Protein 2LOJ (pdb70)

CATH classification: 2.10.70.10

Solvent-accessible surface area: 6429 Å² total; per-residue (Å²): 247,118,237,160,137,130,134,158,158,128,170,131,151,138,159,98,137,151,124,170,162,83,38,19,140,160,137,42,84,38,141,33,78,35,52,152,78,6,88,8,13,5,69,90,107,89,87,72,44,15,15,72,110,24,188,98,64,137,102,84,97,52,186

Structure (mmCIF, N/CA/C/O backbone):
data_2LOJ
#
_entry.id   2LOJ
#
loop_
_atom_site.group_PDB
_atom_site.id
_atom_site.type_symbol
_atom_site.label_atom_id
_atom_site.label_alt_id
_atom_site.label_comp_id
_atom_site.label_asym_id
_atom_site.label_entity_id
_atom_site.label_seq_id
_atom_site.pdbx_PDB_ins_code
_atom_site.Cartn_x
_atom_site.Cartn_y
_atom_site.Cartn_z
_atom_site.occupancy
_atom_site.B_iso_or_equiv
_atom_site.auth_seq_id
_atom_site.auth_comp_id
_atom_site.auth_asym_id
_atom_site.auth_atom_id
_atom_site.pdbx_PDB_model_num
ATOM 1 N N . MET A 1 1 ? 1.329 1.097 -1.263 1.00 0.00 1 MET A N 1
ATOM 2 C CA . MET A 1 1 ? 2.594 0.552 -0.722 1.00 0.00 1 MET A CA 1
ATOM 3 C C . MET A 1 1 ? 3.776 1.298 -1.365 1.00 0.00 1 MET A C 1
ATOM 4 O O . MET A 1 1 ? 4.187 0.976 -2.488 1.00 0.00 1 MET A O 1
ATOM 20 N N . SER A 1 2 ? 4.282 2.327 -0.666 1.00 0.00 2 SER A N 1
ATOM 21 C CA . SER A 1 2 ? 5.416 3.148 -1.131 1.00 0.00 2 SER A CA 1
ATOM 22 C C . SER A 1 2 ? 6.757 2.456 -0.806 1.00 0.00 2 SER A C 1
ATOM 23 O O . SER A 1 2 ? 6.812 1.545 0.030 1.00 0.00 2 SER A O 1
ATOM 31 N N . ARG A 1 3 ? 7.827 2.899 -1.483 1.00 0.00 3 ARG A N 1
ATOM 32 C CA . ARG A 1 3 ? 9.189 2.386 -1.262 1.00 0.00 3 ARG A CA 1
ATOM 33 C C . ARG A 1 3 ? 9.800 3.029 0.003 1.00 0.00 3 ARG A C 1
ATOM 34 O O . ARG A 1 3 ? 9.647 4.239 0.223 1.00 0.00 3 ARG A O 1
ATOM 55 N N . MET A 1 4 ? 10.467 2.212 0.838 1.00 0.00 4 MET A N 1
ATOM 56 C CA . MET A 1 4 ? 11.359 2.712 1.900 1.00 0.00 4 MET A CA 1
ATOM 57 C C . MET A 1 4 ? 12.796 2.737 1.340 1.00 0.00 4 MET A C 1
ATOM 58 O O . MET A 1 4 ? 13.190 1.829 0.598 1.00 0.00 4 MET A O 1
ATOM 72 N N . ASP A 1 5 ? 13.550 3.794 1.672 1.00 0.00 5 ASP A N 1
ATOM 73 C CA . ASP A 1 5 ? 14.852 4.101 1.040 1.00 0.00 5 ASP A CA 1
ATOM 74 C C . ASP A 1 5 ? 15.918 3.036 1.351 1.00 0.00 5 ASP A C 1
ATOM 75 O O . ASP A 1 5 ? 16.358 2.902 2.499 1.00 0.00 5 ASP A O 1
ATOM 84 N N . ASN A 1 6 ? 16.286 2.267 0.313 1.00 0.00 6 ASN A N 1
ATOM 85 C CA . ASN A 1 6 ? 17.441 1.341 0.333 1.00 0.00 6 ASN A CA 1
ATOM 86 C C . ASN A 1 6 ? 18.736 2.115 0.033 1.00 0.00 6 ASN A C 1
ATOM 87 O O . ASN A 1 6 ? 18.671 3.221 -0.513 1.00 0.00 6 ASN A O 1
ATOM 98 N N . THR A 1 7 ? 19.889 1.491 0.375 1.00 0.00 7 THR A N 1
ATOM 99 C CA . THR A 1 7 ? 21.234 2.118 0.383 1.00 0.00 7 THR A CA 1
ATOM 100 C C . THR A 1 7 ? 21.357 3.087 1.586 1.00 0.00 7 THR A C 1
ATOM 101 O O . THR A 1 7 ? 20.656 4.111 1.657 1.00 0.00 7 THR A O 1
ATOM 112 N N . GLU A 1 8 ? 22.255 2.746 2.523 1.00 0.00 8 GLU A N 1
ATOM 113 C CA . GLU A 1 8 ? 22.412 3.458 3.802 1.00 0.00 8 GLU A CA 1
ATOM 114 C C . GLU A 1 8 ? 23.899 3.564 4.180 1.00 0.00 8 GLU A C 1
ATOM 115 O O . GLU A 1 8 ? 24.775 3.240 3.370 1.00 0.00 8 GLU A O 1
ATOM 127 N N . LEU A 1 9 ? 24.169 4.042 5.414 1.00 0.00 9 LEU A N 1
ATOM 128 C CA . LEU A 1 9 ? 25.536 4.130 5.964 1.00 0.00 9 LEU A CA 1
ATOM 129 C C . LEU A 1 9 ? 26.058 2.705 6.278 1.00 0.00 9 LEU A C 1
ATOM 130 O O . LEU A 1 9 ? 25.292 1.882 6.796 1.00 0.00 9 LEU A O 1
ATOM 146 N N . PRO A 1 10 ? 27.362 2.394 5.965 1.00 0.00 10 PRO A N 1
ATOM 147 C CA . PRO A 1 10 ? 27.940 1.032 6.151 1.00 0.00 10 PRO A CA 1
ATOM 148 C C . PRO A 1 10 ? 28.124 0.654 7.639 1.00 0.00 10 PRO A C 1
ATOM 149 O O . PRO A 1 10 ? 28.032 1.508 8.528 1.00 0.00 10 PRO A O 1
ATOM 160 N N . HIS A 1 11 ? 28.410 -0.637 7.885 1.00 0.00 11 HIS A N 1
ATOM 161 C CA . HIS A 1 11 ? 28.672 -1.170 9.237 1.00 0.00 11 HIS A CA 1
ATOM 162 C C . HIS A 1 11 ? 30.033 -0.657 9.781 1.00 0.00 11 HIS A C 1
ATOM 163 O O . HIS A 1 11 ? 30.878 -0.217 8.986 1.00 0.00 11 HIS A O 1
ATOM 178 N N . PRO A 1 12 ? 30.244 -0.667 11.147 1.00 0.00 12 PRO A N 1
ATOM 179 C CA . PRO A 1 12 ? 31.517 -0.226 11.792 1.00 0.00 12 PRO A CA 1
ATOM 180 C C . PRO A 1 12 ? 32.805 -0.821 11.162 1.00 0.00 12 PRO A C 1
ATOM 181 O O . PRO A 1 12 ? 32.875 -2.021 10.879 1.00 0.00 12 PRO A O 1
ATOM 192 N N . LYS A 1 13 ? 33.806 0.048 10.958 1.00 0.00 13 LYS A N 1
ATOM 193 C CA . LYS A 1 13 ? 35.124 -0.320 10.405 1.00 0.00 13 LYS A CA 1
ATOM 194 C C . LYS A 1 13 ? 36.125 -0.592 11.549 1.00 0.00 13 LYS A C 1
ATOM 195 O O . LYS A 1 13 ? 35.905 -0.168 12.688 1.00 0.00 13 LYS A O 1
ATOM 214 N N . GLU A 1 14 ? 37.212 -1.324 11.232 1.00 0.00 14 GLU A N 1
ATOM 215 C CA . GLU A 1 14 ? 38.342 -1.539 12.155 1.00 0.00 14 GLU A CA 1
ATOM 216 C C . GLU A 1 14 ? 39.119 -0.214 12.337 1.00 0.00 14 GLU A C 1
ATOM 217 O O . GLU A 1 14 ? 39.939 0.153 11.490 1.00 0.00 14 GLU A O 1
ATOM 229 N N . ILE A 1 15 ? 38.785 0.531 13.408 1.00 0.00 15 ILE A N 1
ATOM 230 C CA . ILE A 1 15 ? 39.439 1.815 13.776 1.00 0.00 15 ILE A CA 1
ATOM 231 C C . ILE A 1 15 ? 40.134 1.649 15.171 1.00 0.00 15 ILE A C 1
ATOM 232 O O . ILE A 1 15 ? 40.399 2.610 15.908 1.00 0.00 15 ILE A O 1
ATOM 248 N N . ASP A 1 16 ? 40.439 0.383 15.514 1.00 0.00 16 ASP A N 1
ATOM 249 C CA . ASP A 1 16 ? 41.153 0.002 16.759 1.00 0.00 16 ASP A CA 1
ATOM 250 C C . ASP A 1 16 ? 42.095 -1.172 16.450 1.00 0.00 16 ASP A C 1
ATOM 251 O O . ASP A 1 16 ? 41.728 -2.084 15.708 1.00 0.00 16 ASP A O 1
ATOM 260 N N . ASN A 1 17 ? 43.309 -1.142 17.032 1.00 0.00 17 ASN A N 1
ATOM 261 C CA . ASN A 1 17 ? 44.387 -2.106 16.714 1.00 0.00 17 ASN A CA 1
ATOM 262 C C . ASN A 1 17 ? 45.166 -2.518 17.978 1.00 0.00 17 ASN A C 1
ATOM 263 O O . ASN A 1 17 ? 46.364 -2.829 17.895 1.00 0.00 17 ASN A O 1
ATOM 274 N N . GLU A 1 18 ? 44.483 -2.557 19.144 1.00 0.00 18 GLU A N 1
ATOM 275 C CA . GLU A 1 18 ? 45.076 -3.127 20.373 1.00 0.00 18 GLU A CA 1
ATOM 276 C C . GLU A 1 18 ? 45.145 -4.670 20.233 1.00 0.00 18 GLU A C 1
ATOM 277 O O . GLU A 1 18 ? 44.121 -5.353 20.130 1.00 0.00 18 GLU A O 1
ATOM 289 N N . THR A 1 19 ? 46.375 -5.196 20.136 1.00 0.00 19 THR A N 1
ATOM 290 C CA . THR A 1 19 ? 46.632 -6.628 19.891 1.00 0.00 19 THR A CA 1
ATOM 291 C C . THR A 1 19 ? 46.609 -7.415 21.215 1.00 0.00 19 THR A C 1
ATOM 292 O O . THR A 1 19 ? 47.106 -6.926 22.243 1.00 0.00 19 THR A O 1
ATOM 303 N N . LEU A 1 20 ? 46.029 -8.634 21.177 1.00 0.00 20 LEU A N 1
ATOM 304 C CA . LEU A 1 20 ? 46.008 -9.537 22.340 1.00 0.00 20 LEU A CA 1
ATOM 305 C C . LEU A 1 20 ? 47.427 -10.041 22.641 1.00 0.00 20 LEU A C 1
ATOM 306 O O . LEU A 1 20 ? 48.254 -10.202 21.729 1.00 0.00 20 LEU A O 1
ATOM 322 N N . LEU A 1 21 ? 47.668 -10.314 23.919 1.00 0.00 21 LEU A N 1
ATOM 323 C CA . LEU A 1 21 ? 48.976 -10.746 24.431 1.00 0.00 21 LEU A CA 1
ATOM 324 C C . LEU A 1 21 ? 49.094 -12.286 24.312 1.00 0.00 21 LEU A C 1
ATOM 325 O O . LEU A 1 21 ? 48.060 -12.969 24.319 1.00 0.00 21 LEU A O 1
ATOM 341 N N . PRO A 1 22 ? 50.348 -12.856 24.163 1.00 0.00 22 PRO A N 1
ATOM 342 C CA . PRO A 1 22 ? 50.565 -14.333 24.042 1.00 0.00 22 PRO A CA 1
ATOM 343 C C . PRO A 1 22 ? 49.936 -15.148 25.199 1.00 0.00 22 PRO A C 1
ATOM 344 O O . PRO A 1 22 ? 49.794 -14.635 26.316 1.00 0.00 22 PRO A O 1
ATOM 355 N N . ALA A 1 23 ? 49.567 -16.419 24.917 1.00 0.00 23 ALA A N 1
ATOM 356 C CA . ALA A 1 23 ? 49.030 -17.352 25.934 1.00 0.00 23 ALA A CA 1
ATOM 357 C C . ALA A 1 23 ? 50.046 -17.574 27.068 1.00 0.00 23 ALA A C 1
ATOM 358 O O . ALA A 1 23 ? 49.664 -17.755 28.226 1.00 0.00 23 ALA A O 1
ATOM 365 N N . ALA A 1 24 ? 51.336 -17.538 26.693 1.00 0.00 24 ALA A N 1
ATOM 366 C CA . ALA A 1 24 ? 52.467 -17.578 27.626 1.00 0.00 24 ALA A CA 1
ATOM 367 C C . ALA A 1 24 ? 53.727 -17.075 26.914 1.00 0.00 24 ALA A C 1
ATOM 368 O O . ALA A 1 24 ? 53.814 -17.146 25.684 1.00 0.00 24 ALA A O 1
ATOM 375 N N . GLU A 1 25 ? 54.693 -16.569 27.692 1.00 0.00 25 GLU A N 1
ATOM 376 C CA . GLU A 1 25 ? 56.011 -16.118 27.183 1.00 0.00 25 GLU A CA 1
ATOM 377 C C . GLU A 1 25 ? 57.114 -17.104 27.620 1.00 0.00 25 GLU A C 1
ATOM 378 O O . GLU A 1 25 ? 58.301 -16.755 27.646 1.00 0.00 25 GLU A O 1
ATOM 390 N N . ARG A 1 26 ? 56.702 -18.354 27.907 1.00 0.00 26 ARG A N 1
ATOM 391 C CA . ARG A 1 26 ? 57.600 -19.408 28.405 1.00 0.00 26 ARG A CA 1
ATOM 392 C C . ARG A 1 26 ? 58.240 -20.179 27.232 1.00 0.00 26 ARG A C 1
ATOM 393 O O . ARG A 1 26 ? 57.623 -21.086 26.671 1.00 0.00 26 ARG A O 1
ATOM 414 N N . ARG A 1 27 ? 59.466 -19.778 26.846 1.00 0.00 27 ARG A N 1
ATOM 415 C CA . ARG A 1 27 ? 60.254 -20.487 25.820 1.00 0.00 27 ARG A CA 1
ATOM 416 C C . ARG A 1 27 ? 60.908 -21.745 26.431 1.00 0.00 27 ARG A C 1
ATOM 417 O O . ARG A 1 27 ? 62.002 -21.675 27.010 1.00 0.00 27 ARG A O 1
ATOM 438 N N . VAL A 1 28 ? 60.184 -22.876 26.361 1.00 0.00 28 VAL A N 1
ATOM 439 C CA . VAL A 1 28 ? 60.720 -24.214 26.695 1.00 0.00 28 VAL A CA 1
ATOM 440 C C . VAL A 1 28 ? 61.009 -24.981 25.408 1.00 0.00 28 VAL A C 1
ATOM 441 O O . VAL A 1 28 ? 60.353 -24.748 24.396 1.00 0.00 28 VAL A O 1
ATOM 454 N N . ASN A 1 29 ? 61.973 -25.914 25.473 1.00 0.00 29 ASN A N 1
ATOM 455 C CA . ASN A 1 29 ? 62.403 -26.725 24.318 1.00 0.00 29 ASN A CA 1
ATOM 456 C C . ASN A 1 29 ? 61.243 -27.607 23.769 1.00 0.00 29 ASN A C 1
ATOM 457 O O . ASN A 1 29 ? 60.280 -27.902 24.492 1.00 0.00 29 ASN A O 1
ATOM 468 N N . SER A 1 30 ? 61.373 -27.994 22.485 1.00 0.00 30 SER A N 1
ATOM 469 C CA . SER A 1 30 ? 60.366 -28.739 21.695 1.00 0.00 30 SER A CA 1
ATOM 470 C C . SER A 1 30 ? 59.698 -29.931 22.429 1.00 0.00 30 SER A C 1
ATOM 471 O O . SER A 1 30 ? 58.485 -30.122 22.288 1.00 0.00 30 SER A O 1
ATOM 479 N N . GLN A 1 31 ? 60.473 -30.723 23.207 1.00 0.00 31 GLN A N 1
ATOM 480 C CA . GLN A 1 31 ? 59.944 -31.947 23.870 1.00 0.00 31 GLN A CA 1
ATOM 481 C C . GLN A 1 31 ? 58.852 -31.599 24.914 1.00 0.00 31 GLN A C 1
ATOM 482 O O . GLN A 1 31 ? 57.943 -32.400 25.174 1.00 0.00 31 GLN A O 1
ATOM 496 N N . ALA A 1 32 ? 58.951 -30.381 25.474 1.00 0.00 32 ALA A N 1
ATOM 497 C CA . ALA A 1 32 ? 57.992 -29.835 26.457 1.00 0.00 32 ALA A CA 1
ATOM 498 C C . ALA A 1 32 ? 56.973 -28.891 25.773 1.00 0.00 32 ALA A C 1
ATOM 499 O O . ALA A 1 32 ? 56.459 -27.965 26.404 1.00 0.00 32 ALA A O 1
ATOM 506 N N . LEU A 1 33 ? 56.663 -29.184 24.481 1.00 0.00 33 LEU A N 1
ATOM 507 C CA . LEU A 1 33 ? 55.711 -28.410 23.630 1.00 0.00 33 LEU A CA 1
ATOM 508 C C . LEU A 1 33 ? 54.355 -28.102 24.305 1.00 0.00 33 LEU A C 1
ATOM 509 O O . LEU A 1 33 ? 53.690 -27.125 23.949 1.00 0.00 33 LEU A O 1
ATOM 525 N N . LEU A 1 34 ? 53.935 -28.964 25.243 1.00 0.00 34 LEU A N 1
ATOM 526 C CA . LEU A 1 34 ? 52.738 -28.735 26.072 1.00 0.00 34 LEU A CA 1
ATOM 527 C C . LEU A 1 34 ? 53.091 -28.997 27.537 1.00 0.00 34 LEU A C 1
ATOM 528 O O . LEU A 1 34 ? 52.874 -28.148 28.410 1.00 0.00 34 LEU A O 1
ATOM 544 N N . GLY A 1 35 ? 53.652 -30.194 27.778 1.00 0.00 35 GLY A N 1
ATOM 545 C CA . GLY A 1 35 ? 53.910 -30.686 29.126 1.00 0.00 35 GLY A CA 1
ATOM 546 C C . GLY A 1 35 ? 52.615 -30.896 29.913 1.00 0.00 35 GLY A C 1
ATOM 547 O O . GLY A 1 35 ? 51.590 -31.254 29.306 1.00 0.00 35 GLY A O 1
ATOM 551 N N . PRO A 1 36 ? 52.607 -30.676 31.266 1.00 0.00 36 PRO A N 1
ATOM 552 C CA . PRO A 1 36 ? 51.357 -30.619 32.057 1.00 0.00 36 PRO A CA 1
ATOM 553 C C . PRO A 1 36 ? 50.728 -29.201 32.066 1.00 0.00 36 PRO A C 1
ATOM 554 O O . PRO A 1 36 ? 49.640 -29.010 32.621 1.00 0.00 36 PRO A O 1
ATOM 565 N N . ASP A 1 37 ? 51.416 -28.228 31.423 1.00 0.00 37 ASP A N 1
ATOM 566 C CA . ASP A 1 37 ? 51.004 -26.817 31.394 1.00 0.00 37 ASP A CA 1
ATOM 567 C C . ASP A 1 37 ? 49.911 -26.599 30.332 1.00 0.00 37 ASP A C 1
ATOM 568 O O . ASP A 1 37 ? 48.804 -26.164 30.653 1.00 0.00 37 ASP A O 1
ATOM 577 N N . GLY A 1 38 ? 50.244 -26.899 29.060 1.00 0.00 38 GLY A N 1
ATOM 578 C CA . GLY A 1 38 ? 49.286 -26.818 27.946 1.00 0.00 38 GLY A CA 1
ATOM 579 C C . GLY A 1 38 ? 49.503 -25.631 27.015 1.00 0.00 38 GLY A C 1
ATOM 580 O O . GLY A 1 38 ? 49.163 -25.712 25.837 1.00 0.00 38 GLY A O 1
ATOM 584 N N . LYS A 1 39 ? 50.054 -24.515 27.528 1.00 0.00 39 LYS A N 1
ATOM 585 C CA . LYS A 1 39 ? 50.258 -23.279 26.729 1.00 0.00 39 LYS A CA 1
ATOM 586 C C . LYS A 1 39 ? 51.664 -22.691 26.953 1.00 0.00 39 LYS A C 1
ATOM 587 O O . LYS A 1 39 ? 51.908 -21.969 27.912 1.00 0.00 39 LYS A O 1
ATOM 606 N N . VAL A 1 40 ? 52.609 -23.034 26.059 1.00 0.00 40 VAL A N 1
ATOM 607 C CA . VAL A 1 40 ? 54.015 -22.588 26.150 1.00 0.00 40 VAL A CA 1
ATOM 608 C C . VAL A 1 40 ? 54.570 -22.311 24.748 1.00 0.00 40 VAL A C 1
ATOM 609 O O . VAL A 1 40 ? 54.010 -22.769 23.745 1.00 0.00 40 VAL A O 1
ATOM 622 N N . ILE A 1 41 ? 55.665 -21.552 24.684 1.00 0.00 41 ILE A N 1
ATOM 623 C CA . ILE A 1 41 ? 56.387 -21.291 23.438 1.00 0.00 41 ILE A CA 1
ATOM 624 C C . ILE A 1 41 ? 57.467 -22.378 23.226 1.00 0.00 41 ILE A C 1
ATOM 625 O O . ILE A 1 41 ? 58.307 -22.617 24.098 1.00 0.00 41 ILE A O 1
ATOM 641 N N . ILE A 1 42 ? 57.398 -23.030 22.060 1.00 0.00 42 ILE A N 1
ATOM 642 C CA . ILE A 1 42 ? 58.294 -24.114 21.645 1.00 0.00 42 ILE A CA 1
ATOM 643 C C . ILE A 1 42 ? 59.593 -23.518 21.090 1.00 0.00 42 ILE A C 1
ATOM 644 O O . ILE A 1 42 ? 59.576 -22.791 20.096 1.00 0.00 42 ILE A O 1
ATOM 660 N N . ASP A 1 43 ? 60.699 -23.862 21.741 1.00 0.00 43 ASP A N 1
ATOM 661 C CA . ASP A 1 43 ? 62.048 -23.486 21.333 1.00 0.00 43 ASP A CA 1
ATOM 662 C C . ASP A 1 43 ? 62.619 -24.667 20.527 1.00 0.00 43 ASP A C 1
ATOM 663 O O . ASP A 1 43 ? 62.867 -25.751 21.087 1.00 0.00 43 ASP A O 1
ATOM 672 N N . HIS A 1 44 ? 62.760 -24.453 19.210 1.00 0.00 44 HIS A N 1
ATOM 673 C CA . HIS A 1 44 ? 63.169 -25.490 18.249 1.00 0.00 44 HIS A CA 1
ATOM 674 C C . HIS A 1 44 ? 63.582 -24.835 16.915 1.00 0.00 44 HIS A C 1
ATOM 675 O O . HIS A 1 44 ? 63.050 -23.775 16.563 1.00 0.00 44 HIS A O 1
ATOM 690 N N . ASN A 1 45 ? 64.554 -25.471 16.207 1.00 0.00 45 ASN A N 1
ATOM 691 C CA . ASN A 1 45 ? 64.958 -25.109 14.827 1.00 0.00 45 ASN A CA 1
ATOM 692 C C . ASN A 1 45 ? 65.683 -23.729 14.797 1.00 0.00 45 ASN A C 1
ATOM 693 O O . ASN A 1 45 ? 65.759 -23.055 13.762 1.00 0.00 45 ASN A O 1
ATOM 704 N N . GLY A 1 46 ? 66.257 -23.336 15.950 1.00 0.00 46 GLY A N 1
ATOM 705 C CA . GLY A 1 46 ? 66.875 -22.008 16.107 1.00 0.00 46 GLY A CA 1
ATOM 706 C C . GLY A 1 46 ? 65.832 -20.890 16.109 1.00 0.00 46 GLY A C 1
ATOM 707 O O . GLY A 1 46 ? 66.137 -19.744 15.776 1.00 0.00 46 GLY A O 1
ATOM 711 N N . GLN A 1 47 ? 64.584 -21.257 16.482 1.00 0.00 47 GLN A N 1
ATOM 712 C CA . GLN A 1 47 ? 63.404 -20.368 16.472 1.00 0.00 47 GLN A CA 1
ATOM 713 C C . GLN A 1 47 ? 62.568 -20.610 17.741 1.00 0.00 47 GLN A C 1
ATOM 714 O O . GLN A 1 47 ? 62.888 -21.482 18.571 1.00 0.00 47 GLN A O 1
ATOM 728 N N . GLU A 1 48 ? 61.489 -19.835 17.876 1.00 0.00 48 GLU A N 1
ATOM 729 C CA . GLU A 1 48 ? 60.452 -20.049 18.895 1.00 0.00 48 GLU A CA 1
ATOM 730 C C . GLU A 1 48 ? 59.060 -19.924 18.227 1.00 0.00 48 GLU A C 1
ATOM 731 O O . GLU A 1 48 ? 58.926 -19.218 17.221 1.00 0.00 48 GLU A O 1
ATOM 743 N N . TYR A 1 49 ? 58.054 -20.663 18.749 1.00 0.00 49 TYR A N 1
ATOM 744 C CA . TYR A 1 49 ? 56.646 -20.596 18.263 1.00 0.00 49 TYR A CA 1
ATOM 745 C C . TYR A 1 49 ? 55.660 -21.113 19.336 1.00 0.00 49 TYR A C 1
ATOM 746 O O . TYR A 1 49 ? 55.785 -22.244 19.802 1.00 0.00 49 TYR A O 1
ATOM 764 N N . LEU A 1 50 ? 54.655 -20.270 19.677 1.00 0.00 50 LEU A N 1
ATOM 765 C CA . LEU A 1 50 ? 53.700 -20.516 20.788 1.00 0.00 50 LEU A CA 1
ATOM 766 C C . LEU A 1 50 ? 52.675 -21.587 20.369 1.00 0.00 50 LEU A C 1
ATOM 767 O O . LEU A 1 50 ? 51.908 -21.380 19.433 1.00 0.00 50 LEU A O 1
ATOM 783 N N . LEU A 1 51 ? 52.689 -22.736 21.055 1.00 0.00 51 LEU A N 1
ATOM 784 C CA . LEU A 1 51 ? 51.639 -23.759 20.939 1.00 0.00 51 LEU A CA 1
ATOM 785 C C . LEU A 1 51 ? 50.854 -23.772 22.238 1.00 0.00 51 LEU A C 1
ATOM 786 O O . LEU A 1 51 ? 51.431 -23.931 23.325 1.00 0.00 51 LEU A O 1
ATOM 802 N N . ARG A 1 52 ? 49.541 -23.593 22.127 1.00 0.00 52 ARG A N 1
ATOM 803 C CA . ARG A 1 52 ? 48.655 -23.575 23.285 1.00 0.00 52 ARG A CA 1
ATOM 804 C C . ARG A 1 52 ? 47.464 -24.511 23.079 1.00 0.00 52 ARG A C 1
ATOM 805 O O . ARG A 1 52 ? 47.042 -24.763 21.948 1.00 0.00 52 ARG A O 1
ATOM 826 N N . LYS A 1 53 ? 46.934 -25.019 24.193 1.00 0.00 53 LYS A N 1
ATOM 827 C CA . LYS A 1 53 ? 45.659 -25.740 24.226 1.00 0.00 53 LYS A CA 1
ATOM 828 C C . LYS A 1 53 ? 44.539 -24.726 24.488 1.00 0.00 53 LYS A C 1
ATOM 829 O O . LYS A 1 53 ? 44.465 -24.133 25.576 1.00 0.00 53 LYS A O 1
ATOM 848 N N . THR A 1 54 ? 43.737 -24.460 23.446 1.00 0.00 54 THR A N 1
ATOM 849 C CA . THR A 1 54 ? 42.541 -23.623 23.548 1.00 0.00 54 THR A CA 1
ATOM 850 C C . THR A 1 54 ? 41.464 -24.428 24.313 1.00 0.00 54 THR A C 1
ATOM 851 O O . THR A 1 54 ? 41.297 -25.634 24.041 1.00 0.00 54 THR A O 1
ATOM 862 N N . GLN A 1 55 ? 40.760 -23.761 25.257 1.00 0.00 55 GLN A N 1
ATOM 863 C CA . GLN A 1 55 ? 39.776 -24.401 26.176 1.00 0.00 55 GLN A CA 1
ATOM 864 C C . GLN A 1 55 ? 38.611 -25.073 25.410 1.00 0.00 55 GLN A C 1
ATOM 865 O O . GLN A 1 55 ? 38.019 -26.046 25.891 1.00 0.00 55 GLN A O 1
ATOM 879 N N . ALA A 1 56 ? 38.316 -24.545 24.201 1.00 0.00 56 ALA A N 1
ATOM 880 C CA . ALA A 1 56 ? 37.308 -25.106 23.271 1.00 0.00 56 ALA A CA 1
ATOM 881 C C . ALA A 1 56 ? 37.627 -26.570 22.883 1.00 0.00 56 ALA A C 1
ATOM 882 O O . ALA A 1 56 ? 36.739 -27.330 22.461 1.00 0.00 56 ALA A O 1
ATOM 889 N N . GLY A 1 57 ? 38.915 -26.938 23.016 1.00 0.00 57 GLY A N 1
ATOM 890 C CA . GLY A 1 57 ? 39.382 -28.312 22.860 1.00 0.00 57 GLY A CA 1
ATOM 891 C C . GLY A 1 57 ? 40.278 -28.489 21.653 1.00 0.00 57 GLY A C 1
ATOM 892 O O . GLY A 1 57 ? 40.181 -29.498 20.947 1.00 0.00 57 GLY A O 1
ATOM 896 N N . LYS A 1 58 ? 41.181 -27.516 21.423 1.00 0.00 58 LYS A N 1
ATOM 897 C CA . LYS A 1 58 ? 42.084 -27.527 20.238 1.00 0.00 58 LYS A CA 1
ATOM 898 C C . LYS A 1 58 ? 43.518 -27.129 20.611 1.00 0.00 58 LYS A C 1
ATOM 899 O O . LYS A 1 58 ? 43.799 -26.739 21.742 1.00 0.00 58 LYS A O 1
ATOM 918 N N . LEU A 1 59 ? 44.412 -27.268 19.621 1.00 0.00 59 LEU A N 1
ATOM 919 C CA . LEU A 1 59 ? 45.789 -26.755 19.661 1.00 0.00 59 LEU A CA 1
ATOM 920 C C . LEU A 1 59 ? 45.900 -25.534 18.732 1.00 0.00 59 LEU A C 1
ATOM 921 O O . LEU A 1 59 ? 45.208 -25.458 17.710 1.00 0.00 59 LEU A O 1
ATOM 937 N N . LEU A 1 60 ? 46.775 -24.584 19.095 1.00 0.00 60 LEU A N 1
ATOM 938 C CA . LEU A 1 60 ? 46.950 -23.325 18.358 1.00 0.00 60 LEU A CA 1
ATOM 939 C C . LEU A 1 60 ? 48.456 -23.010 18.260 1.00 0.00 60 LEU A C 1
ATOM 940 O O . LEU A 1 60 ? 49.066 -22.562 19.242 1.00 0.00 60 LEU A O 1
ATOM 956 N N . LEU A 1 61 ? 49.052 -23.328 17.098 1.00 0.00 61 LEU A N 1
ATOM 957 C CA . LEU A 1 61 ? 50.472 -23.056 16.786 1.00 0.00 61 LEU A CA 1
ATOM 958 C C . LEU A 1 61 ? 50.541 -21.655 16.146 1.00 0.00 61 LEU A C 1
ATOM 959 O O . LEU A 1 61 ? 49.888 -21.412 15.122 1.00 0.00 61 LEU A O 1
ATOM 975 N N . THR A 1 62 ? 51.328 -20.744 16.747 1.00 0.00 62 THR A N 1
ATOM 976 C CA . THR A 1 62 ? 51.407 -19.334 16.331 1.00 0.00 62 THR A CA 1
ATOM 977 C C . THR A 1 62 ? 52.884 -18.885 16.285 1.00 0.00 62 THR A C 1
ATOM 978 O O . THR A 1 62 ? 53.645 -19.145 17.220 1.00 0.00 62 THR A O 1
ATOM 989 N N . LYS A 1 63 ? 53.269 -18.240 15.176 1.00 0.00 63 LYS A N 1
ATOM 990 C CA . LYS A 1 63 ? 54.560 -17.546 15.026 1.00 0.00 63 LYS A CA 1
ATOM 991 C C . LYS A 1 63 ? 54.394 -16.081 15.499 1.00 0.00 63 LYS A C 1
ATOM 992 O O . LYS A 1 63 ? 54.808 -15.754 16.627 1.00 0.00 63 LYS A O 1
ATOM 1012 N N . MET A 1 1 ? 44.741 23.581 63.198 1.00 0.00 1 MET A N 2
ATOM 1013 C CA . MET A 1 1 ? 43.667 23.636 62.167 1.00 0.00 1 MET A CA 2
ATOM 1014 C C . MET A 1 1 ? 44.077 22.838 60.911 1.00 0.00 1 MET A C 2
ATOM 1015 O O . MET A 1 1 ? 43.496 23.034 59.838 1.00 0.00 1 MET A O 2
ATOM 1031 N N . SER A 1 2 ? 45.072 21.926 61.056 1.00 0.00 2 SER A N 2
ATOM 1032 C CA . SER A 1 2 ? 45.652 21.161 59.935 1.00 0.00 2 SER A CA 2
ATOM 1033 C C . SER A 1 2 ? 44.646 20.133 59.366 1.00 0.00 2 SER A C 2
ATOM 1034 O O . SER A 1 2 ? 44.596 18.974 59.795 1.00 0.00 2 SER A O 2
ATOM 1042 N N . ARG A 1 3 ? 43.811 20.618 58.431 1.00 0.00 3 ARG A N 2
ATOM 1043 C CA . ARG A 1 3 ? 42.779 19.829 57.719 1.00 0.00 3 ARG A CA 2
ATOM 1044 C C . ARG A 1 3 ? 42.871 20.148 56.212 1.00 0.00 3 ARG A C 2
ATOM 1045 O O . ARG A 1 3 ? 42.768 19.263 55.363 1.00 0.00 3 ARG A O 2
ATOM 1066 N N . MET A 1 4 ? 43.069 21.461 55.937 1.00 0.00 4 MET A N 2
ATOM 1067 C CA . MET A 1 4 ? 43.012 22.082 54.605 1.00 0.00 4 MET A CA 2
ATOM 1068 C C . MET A 1 4 ? 41.569 21.987 54.053 1.00 0.00 4 MET A C 2
ATOM 1069 O O . MET A 1 4 ? 40.706 22.733 54.526 1.00 0.00 4 MET A O 2
ATOM 1083 N N . ASP A 1 5 ? 41.309 21.019 53.132 1.00 0.00 5 ASP A N 2
ATOM 1084 C CA . ASP A 1 5 ? 39.993 20.792 52.491 1.00 0.00 5 ASP A CA 2
ATOM 1085 C C . ASP A 1 5 ? 40.182 19.729 51.392 1.00 0.00 5 ASP A C 2
ATOM 1086 O O . ASP A 1 5 ? 40.252 20.069 50.202 1.00 0.00 5 ASP A O 2
ATOM 1095 N N . ASN A 1 6 ? 40.318 18.448 51.832 1.00 0.00 6 ASN A N 2
ATOM 1096 C CA . ASN A 1 6 ? 40.612 17.268 50.967 1.00 0.00 6 ASN A CA 2
ATOM 1097 C C . ASN A 1 6 ? 42.028 17.348 50.345 1.00 0.00 6 ASN A C 2
ATOM 1098 O O . ASN A 1 6 ? 42.434 18.385 49.816 1.00 0.00 6 ASN A O 2
ATOM 1109 N N . THR A 1 7 ? 42.789 16.246 50.422 1.00 0.00 7 THR A N 2
ATOM 1110 C CA . THR A 1 7 ? 44.127 16.148 49.796 1.00 0.00 7 THR A CA 2
ATOM 1111 C C . THR A 1 7 ? 44.288 14.775 49.107 1.00 0.00 7 THR A C 2
ATOM 1112 O O . THR A 1 7 ? 44.310 13.733 49.777 1.00 0.00 7 THR A O 2
ATOM 1123 N N . GLU A 1 8 ? 44.391 14.798 47.764 1.00 0.00 8 GLU A N 2
ATOM 1124 C CA . GLU A 1 8 ? 44.557 13.591 46.927 1.00 0.00 8 GLU A CA 2
ATOM 1125 C C . GLU A 1 8 ? 45.201 13.969 45.581 1.00 0.00 8 GLU A C 2
ATOM 1126 O O . GLU A 1 8 ? 45.221 15.149 45.202 1.00 0.00 8 GLU A O 2
ATOM 1138 N N . LEU A 1 9 ? 45.729 12.961 44.863 1.00 0.00 9 LEU A N 2
ATOM 1139 C CA . LEU A 1 9 ? 46.347 13.147 43.531 1.00 0.00 9 LEU A CA 2
ATOM 1140 C C . LEU A 1 9 ? 45.518 12.420 42.443 1.00 0.00 9 LEU A C 2
ATOM 1141 O O . LEU A 1 9 ? 44.850 11.425 42.751 1.00 0.00 9 LEU A O 2
ATOM 1157 N N . PRO A 1 10 ? 45.539 12.904 41.151 1.00 0.00 10 PRO A N 2
ATOM 1158 C CA . PRO A 1 10 ? 44.857 12.216 40.023 1.00 0.00 10 PRO A CA 2
ATOM 1159 C C . PRO A 1 10 ? 45.498 10.842 39.717 1.00 0.00 10 PRO A C 2
ATOM 1160 O O . PRO A 1 10 ? 46.716 10.661 39.881 1.00 0.00 10 PRO A O 2
ATOM 1171 N N . HIS A 1 11 ? 44.675 9.884 39.265 1.00 0.00 11 HIS A N 2
ATOM 1172 C CA . HIS A 1 11 ? 45.139 8.527 38.930 1.00 0.00 11 HIS A CA 2
ATOM 1173 C C . HIS A 1 11 ? 45.714 8.499 37.489 1.00 0.00 11 HIS A C 2
ATOM 1174 O O . HIS A 1 11 ? 45.158 9.168 36.610 1.00 0.00 11 HIS A O 2
ATOM 1189 N N . PRO A 1 12 ? 46.856 7.762 37.240 1.00 0.00 12 PRO A N 2
ATOM 1190 C CA . PRO A 1 12 ? 47.484 7.619 35.889 1.00 0.00 12 PRO A CA 2
ATOM 1191 C C . PRO A 1 12 ? 46.485 7.281 34.748 1.00 0.00 12 PRO A C 2
ATOM 1192 O O . PRO A 1 12 ? 45.644 6.379 34.882 1.00 0.00 12 PRO A O 2
ATOM 1203 N N . LYS A 1 13 ? 46.594 8.040 33.649 1.00 0.00 13 LYS A N 2
ATOM 1204 C CA . LYS A 1 13 ? 45.749 7.897 32.445 1.00 0.00 13 LYS A CA 2
ATOM 1205 C C . LYS A 1 13 ? 46.405 6.890 31.477 1.00 0.00 13 LYS A C 2
ATOM 1206 O O . LYS A 1 13 ? 47.573 7.058 31.113 1.00 0.00 13 LYS A O 2
ATOM 1225 N N . GLU A 1 14 ? 45.656 5.848 31.066 1.00 0.00 14 GLU A N 2
ATOM 1226 C CA . GLU A 1 14 ? 46.149 4.839 30.097 1.00 0.00 14 GLU A CA 2
ATOM 1227 C C . GLU A 1 14 ? 45.831 5.298 28.657 1.00 0.00 14 GLU A C 2
ATOM 1228 O O . GLU A 1 14 ? 44.790 5.930 28.413 1.00 0.00 14 GLU A O 2
ATOM 1240 N N . ILE A 1 15 ? 46.742 5.005 27.712 1.00 0.00 15 ILE A N 2
ATOM 1241 C CA . ILE A 1 15 ? 46.584 5.388 26.294 1.00 0.00 15 ILE A CA 2
ATOM 1242 C C . ILE A 1 15 ? 46.217 4.137 25.467 1.00 0.00 15 ILE A C 2
ATOM 1243 O O . ILE A 1 15 ? 47.087 3.519 24.838 1.00 0.00 15 ILE A O 2
ATOM 1259 N N . ASP A 1 16 ? 44.932 3.712 25.583 1.00 0.00 16 ASP A N 2
ATOM 1260 C CA . ASP A 1 16 ? 44.307 2.651 24.737 1.00 0.00 16 ASP A CA 2
ATOM 1261 C C . ASP A 1 16 ? 44.978 1.247 24.922 1.00 0.00 16 ASP A C 2
ATOM 1262 O O . ASP A 1 16 ? 45.993 1.110 25.611 1.00 0.00 16 ASP A O 2
ATOM 1271 N N . ASN A 1 17 ? 44.356 0.198 24.344 1.00 0.00 17 ASN A N 2
ATOM 1272 C CA . ASN A 1 17 ? 44.937 -1.160 24.236 1.00 0.00 17 ASN A CA 2
ATOM 1273 C C . ASN A 1 17 ? 44.294 -1.894 23.043 1.00 0.00 17 ASN A C 2
ATOM 1274 O O . ASN A 1 17 ? 43.101 -1.712 22.766 1.00 0.00 17 ASN A O 2
ATOM 1285 N N . GLU A 1 18 ? 45.094 -2.724 22.343 1.00 0.00 18 GLU A N 2
ATOM 1286 C CA . GLU A 1 18 ? 44.626 -3.528 21.190 1.00 0.00 18 GLU A CA 2
ATOM 1287 C C . GLU A 1 18 ? 45.068 -4.991 21.353 1.00 0.00 18 GLU A C 2
ATOM 1288 O O . GLU A 1 18 ? 44.245 -5.907 21.248 1.00 0.00 18 GLU A O 2
ATOM 1300 N N . THR A 1 19 ? 46.367 -5.185 21.641 1.00 0.00 19 THR A N 2
ATOM 1301 C CA . THR A 1 19 ? 47.010 -6.513 21.667 1.00 0.00 19 THR A CA 2
ATOM 1302 C C . THR A 1 19 ? 46.523 -7.386 22.848 1.00 0.00 19 THR A C 2
ATOM 1303 O O . THR A 1 19 ? 46.254 -6.883 23.946 1.00 0.00 19 THR A O 2
ATOM 1314 N N . LEU A 1 20 ? 46.405 -8.697 22.583 1.00 0.00 20 LEU A N 2
ATOM 1315 C CA . LEU A 1 20 ? 46.191 -9.728 23.615 1.00 0.00 20 LEU A CA 2
ATOM 1316 C C . LEU A 1 20 ? 47.536 -10.082 24.271 1.00 0.00 20 LEU A C 2
ATOM 1317 O O . LEU A 1 20 ? 48.610 -9.775 23.730 1.00 0.00 20 LEU A O 2
ATOM 1333 N N . LEU A 1 21 ? 47.466 -10.735 25.428 1.00 0.00 21 LEU A N 2
ATOM 1334 C CA . LEU A 1 21 ? 48.661 -11.144 26.190 1.00 0.00 21 LEU A CA 2
ATOM 1335 C C . LEU A 1 21 ? 49.086 -12.573 25.781 1.00 0.00 21 LEU A C 2
ATOM 1336 O O . LEU A 1 21 ? 48.214 -13.427 25.586 1.00 0.00 21 LEU A O 2
ATOM 1352 N N . PRO A 1 22 ? 50.428 -12.849 25.620 1.00 0.00 22 PRO A N 2
ATOM 1353 C CA . PRO A 1 22 ? 50.933 -14.205 25.289 1.00 0.00 22 PRO A CA 2
ATOM 1354 C C . PRO A 1 22 ? 50.531 -15.240 26.355 1.00 0.00 22 PRO A C 2
ATOM 1355 O O . PRO A 1 22 ? 50.561 -14.936 27.554 1.00 0.00 22 PRO A O 2
ATOM 1366 N N . ALA A 1 23 ? 50.144 -16.449 25.900 1.00 0.00 23 ALA A N 2
ATOM 1367 C CA . ALA A 1 23 ? 49.734 -17.568 26.777 1.00 0.00 23 ALA A CA 2
ATOM 1368 C C . ALA A 1 23 ? 50.832 -17.912 27.805 1.00 0.00 23 ALA A C 2
ATOM 1369 O O . ALA A 1 23 ? 50.539 -18.299 28.937 1.00 0.00 23 ALA A O 2
ATOM 1376 N N . ALA A 1 24 ? 52.088 -17.764 27.360 1.00 0.00 24 ALA A N 2
ATOM 1377 C CA . ALA A 1 24 ? 53.293 -17.856 28.200 1.00 0.00 24 ALA A CA 2
ATOM 1378 C C . ALA A 1 24 ? 54.480 -17.255 27.436 1.00 0.00 24 ALA A C 2
ATOM 1379 O O . ALA A 1 24 ? 54.440 -17.159 26.198 1.00 0.00 24 ALA A O 2
ATOM 1386 N N . GLU A 1 25 ? 55.539 -16.854 28.162 1.00 0.00 25 GLU A N 2
ATOM 1387 C CA . GLU A 1 25 ? 56.815 -16.432 27.544 1.00 0.00 25 GLU A CA 2
ATOM 1388 C C . GLU A 1 25 ? 57.937 -17.434 27.916 1.00 0.00 25 GLU A C 2
ATOM 1389 O O . GLU A 1 25 ? 59.133 -17.130 27.809 1.00 0.00 25 GLU A O 2
ATOM 1401 N N . ARG A 1 26 ? 57.511 -18.664 28.273 1.00 0.00 26 ARG A N 2
ATOM 1402 C CA . ARG A 1 26 ? 58.407 -19.774 28.629 1.00 0.00 26 ARG A CA 2
ATOM 1403 C C . ARG A 1 26 ? 58.858 -20.522 27.355 1.00 0.00 26 ARG A C 2
ATOM 1404 O O . ARG A 1 26 ? 58.078 -21.276 26.760 1.00 0.00 26 ARG A O 2
ATOM 1425 N N . ARG A 1 27 ? 60.107 -20.269 26.921 1.00 0.00 27 ARG A N 2
ATOM 1426 C CA . ARG A 1 27 ? 60.735 -21.027 25.823 1.00 0.00 27 ARG A CA 2
ATOM 1427 C C . ARG A 1 27 ? 61.258 -22.374 26.364 1.00 0.00 27 ARG A C 2
ATOM 1428 O O . ARG A 1 27 ? 62.224 -22.413 27.137 1.00 0.00 27 ARG A O 2
ATOM 1449 N N . VAL A 1 28 ? 60.570 -23.452 25.992 1.00 0.00 28 VAL A N 2
ATOM 1450 C CA . VAL A 1 28 ? 61.024 -24.843 26.199 1.00 0.00 28 VAL A CA 2
ATOM 1451 C C . VAL A 1 28 ? 61.073 -25.529 24.834 1.00 0.00 28 VAL A C 2
ATOM 1452 O O . VAL A 1 28 ? 60.317 -25.151 23.933 1.00 0.00 28 VAL A O 2
ATOM 1465 N N . ASN A 1 29 ? 61.939 -26.546 24.693 1.00 0.00 29 ASN A N 2
ATOM 1466 C CA . ASN A 1 29 ? 62.175 -27.231 23.400 1.00 0.00 29 ASN A CA 2
ATOM 1467 C C . ASN A 1 29 ? 60.899 -27.932 22.876 1.00 0.00 29 ASN A C 2
ATOM 1468 O O . ASN A 1 29 ? 59.943 -28.125 23.626 1.00 0.00 29 ASN A O 2
ATOM 1479 N N . SER A 1 30 ? 60.914 -28.306 21.577 1.00 0.00 30 SER A N 2
ATOM 1480 C CA . SER A 1 30 ? 59.769 -28.968 20.888 1.00 0.00 30 SER A CA 2
ATOM 1481 C C . SER A 1 30 ? 59.298 -30.260 21.605 1.00 0.00 30 SER A C 2
ATOM 1482 O O . SER A 1 30 ? 58.102 -30.573 21.622 1.00 0.00 30 SER A O 2
ATOM 1490 N N . GLN A 1 31 ? 60.262 -30.981 22.210 1.00 0.00 31 GLN A N 2
ATOM 1491 C CA . GLN A 1 31 ? 60.008 -32.199 23.018 1.00 0.00 31 GLN A CA 2
ATOM 1492 C C . GLN A 1 31 ? 59.066 -31.910 24.212 1.00 0.00 31 GLN A C 2
ATOM 1493 O O . GLN A 1 31 ? 58.269 -32.759 24.608 1.00 0.00 31 GLN A O 2
ATOM 1507 N N . ALA A 1 32 ? 59.168 -30.684 24.746 1.00 0.00 32 ALA A N 2
ATOM 1508 C CA . ALA A 1 32 ? 58.369 -30.199 25.884 1.00 0.00 32 ALA A CA 2
ATOM 1509 C C . ALA A 1 32 ? 57.263 -29.217 25.422 1.00 0.00 32 ALA A C 2
ATOM 1510 O O . ALA A 1 32 ? 56.849 -28.351 26.198 1.00 0.00 32 ALA A O 2
ATOM 1517 N N . LEU A 1 33 ? 56.752 -29.433 24.181 1.00 0.00 33 LEU A N 2
ATOM 1518 C CA . LEU A 1 33 ? 55.768 -28.548 23.492 1.00 0.00 33 LEU A CA 2
ATOM 1519 C C . LEU A 1 33 ? 54.563 -28.062 24.341 1.00 0.00 33 LEU A C 2
ATOM 1520 O O . LEU A 1 33 ? 53.961 -27.034 24.015 1.00 0.00 33 LEU A O 2
ATOM 1536 N N . LEU A 1 34 ? 54.182 -28.796 25.395 1.00 0.00 34 LEU A N 2
ATOM 1537 C CA . LEU A 1 34 ? 53.046 -28.398 26.257 1.00 0.00 34 LEU A CA 2
ATOM 1538 C C . LEU A 1 34 ? 53.481 -28.264 27.723 1.00 0.00 34 LEU A C 2
ATOM 1539 O O . LEU A 1 34 ? 53.342 -27.185 28.325 1.00 0.00 34 LEU A O 2
ATOM 1555 N N . GLY A 1 35 ? 54.007 -29.366 28.277 1.00 0.00 35 GLY A N 2
ATOM 1556 C CA . GLY A 1 35 ? 54.392 -29.424 29.685 1.00 0.00 35 GLY A CA 2
ATOM 1557 C C . GLY A 1 35 ? 53.193 -29.553 30.625 1.00 0.00 35 GLY A C 2
ATOM 1558 O O . GLY A 1 35 ? 52.137 -30.050 30.208 1.00 0.00 35 GLY A O 2
ATOM 1562 N N . PRO A 1 36 ? 53.320 -29.117 31.920 1.00 0.00 36 PRO A N 2
ATOM 1563 C CA . PRO A 1 36 ? 52.173 -29.043 32.868 1.00 0.00 36 PRO A CA 2
ATOM 1564 C C . PRO A 1 36 ? 51.225 -27.865 32.540 1.00 0.00 36 PRO A C 2
ATOM 1565 O O . PRO A 1 36 ? 50.080 -27.818 33.012 1.00 0.00 36 PRO A O 2
ATOM 1576 N N . ASP A 1 37 ? 51.727 -26.927 31.718 1.00 0.00 37 ASP A N 2
ATOM 1577 C CA . ASP A 1 37 ? 51.008 -25.717 31.310 1.00 0.00 37 ASP A CA 2
ATOM 1578 C C . ASP A 1 37 ? 50.012 -26.030 30.194 1.00 0.00 37 ASP A C 2
ATOM 1579 O O . ASP A 1 37 ? 48.818 -25.738 30.307 1.00 0.00 37 ASP A O 2
ATOM 1588 N N . GLY A 1 38 ? 50.531 -26.636 29.118 1.00 0.00 38 GLY A N 2
ATOM 1589 C CA . GLY A 1 38 ? 49.770 -26.847 27.886 1.00 0.00 38 GLY A CA 2
ATOM 1590 C C . GLY A 1 38 ? 49.760 -25.611 26.986 1.00 0.00 38 GLY A C 2
ATOM 1591 O O . GLY A 1 38 ? 49.118 -25.612 25.935 1.00 0.00 38 GLY A O 2
ATOM 1595 N N . LYS A 1 39 ? 50.492 -24.561 27.406 1.00 0.00 39 LYS A N 2
ATOM 1596 C CA . LYS A 1 39 ? 50.560 -23.269 26.708 1.00 0.00 39 LYS A CA 2
ATOM 1597 C C . LYS A 1 39 ? 51.955 -22.633 26.907 1.00 0.00 39 LYS A C 2
ATOM 1598 O O . LYS A 1 39 ? 52.199 -21.927 27.867 1.00 0.00 39 LYS A O 2
ATOM 1617 N N . VAL A 1 40 ? 52.896 -22.947 26.000 1.00 0.00 40 VAL A N 2
ATOM 1618 C CA . VAL A 1 40 ? 54.309 -22.490 26.082 1.00 0.00 40 VAL A CA 2
ATOM 1619 C C . VAL A 1 40 ? 54.875 -22.231 24.675 1.00 0.00 40 VAL A C 2
ATOM 1620 O O . VAL A 1 40 ? 54.244 -22.552 23.667 1.00 0.00 40 VAL A O 2
ATOM 1633 N N . ILE A 1 41 ? 56.078 -21.632 24.630 1.00 0.00 41 ILE A N 2
ATOM 1634 C CA . ILE A 1 41 ? 56.772 -21.309 23.381 1.00 0.00 41 ILE A CA 2
ATOM 1635 C C . ILE A 1 41 ? 57.752 -22.448 23.013 1.00 0.00 41 ILE A C 2
ATOM 1636 O O . ILE A 1 41 ? 58.736 -22.695 23.722 1.00 0.00 41 ILE A O 2
ATOM 1652 N N . ILE A 1 42 ? 57.418 -23.137 21.919 1.00 0.00 42 ILE A N 2
ATOM 1653 C CA . ILE A 1 42 ? 58.189 -24.249 21.332 1.00 0.00 42 ILE A CA 2
ATOM 1654 C C . ILE A 1 42 ? 59.480 -23.728 20.695 1.00 0.00 42 ILE A C 2
ATOM 1655 O O . ILE A 1 42 ? 59.435 -22.968 19.724 1.00 0.00 42 ILE A O 2
ATOM 1671 N N . ASP A 1 43 ? 60.613 -24.154 21.249 1.00 0.00 43 ASP A N 2
ATOM 1672 C CA . ASP A 1 43 ? 61.931 -23.911 20.667 1.00 0.00 43 ASP A CA 2
ATOM 1673 C C . ASP A 1 43 ? 62.290 -25.121 19.797 1.00 0.00 43 ASP A C 2
ATOM 1674 O O . ASP A 1 43 ? 62.580 -26.214 20.310 1.00 0.00 43 ASP A O 2
ATOM 1683 N N . HIS A 1 44 ? 62.182 -24.948 18.481 1.00 0.00 44 HIS A N 2
ATOM 1684 C CA . HIS A 1 44 ? 62.722 -25.902 17.508 1.00 0.00 44 HIS A CA 2
ATOM 1685 C C . HIS A 1 44 ? 64.023 -25.312 16.953 1.00 0.00 44 HIS A C 2
ATOM 1686 O O . HIS A 1 44 ? 64.020 -24.577 15.954 1.00 0.00 44 HIS A O 2
ATOM 1701 N N . ASN A 1 45 ? 65.113 -25.593 17.689 1.00 0.00 45 ASN A N 2
ATOM 1702 C CA . ASN A 1 45 ? 66.488 -25.211 17.344 1.00 0.00 45 ASN A CA 2
ATOM 1703 C C . ASN A 1 45 ? 66.606 -23.695 17.112 1.00 0.00 45 ASN A C 2
ATOM 1704 O O . ASN A 1 45 ? 67.026 -23.233 16.049 1.00 0.00 45 ASN A O 2
ATOM 1715 N N . GLY A 1 46 ? 66.184 -22.938 18.130 1.00 0.00 46 GLY A N 2
ATOM 1716 C CA . GLY A 1 46 ? 66.211 -21.470 18.093 1.00 0.00 46 GLY A CA 2
ATOM 1717 C C . GLY A 1 46 ? 64.919 -20.847 17.580 1.00 0.00 46 GLY A C 2
ATOM 1718 O O . GLY A 1 46 ? 64.606 -19.700 17.920 1.00 0.00 46 GLY A O 2
ATOM 1722 N N . GLN A 1 47 ? 64.168 -21.595 16.747 1.00 0.00 47 GLN A N 2
ATOM 1723 C CA . GLN A 1 47 ? 62.928 -21.102 16.131 1.00 0.00 47 GLN A CA 2
ATOM 1724 C C . GLN A 1 47 ? 61.773 -21.257 17.131 1.00 0.00 47 GLN A C 2
ATOM 1725 O O . GLN A 1 47 ? 61.294 -22.370 17.370 1.00 0.00 47 GLN A O 2
ATOM 1739 N N . GLU A 1 48 ? 61.334 -20.135 17.705 1.00 0.00 48 GLU A N 2
ATOM 1740 C CA . GLU A 1 48 ? 60.368 -20.122 18.809 1.00 0.00 48 GLU A CA 2
ATOM 1741 C C . GLU A 1 48 ? 58.941 -19.761 18.311 1.00 0.00 48 GLU A C 2
ATOM 1742 O O . GLU A 1 48 ? 58.734 -18.731 17.659 1.00 0.00 48 GLU A O 2
ATOM 1754 N N . TYR A 1 49 ? 57.957 -20.645 18.603 1.00 0.00 49 TYR A N 2
ATOM 1755 C CA . TYR A 1 49 ? 56.529 -20.446 18.241 1.00 0.00 49 TYR A CA 2
ATOM 1756 C C . TYR A 1 49 ? 55.633 -20.833 19.435 1.00 0.00 49 TYR A C 2
ATOM 1757 O O . TYR A 1 49 ? 55.829 -21.891 20.020 1.00 0.00 49 TYR A O 2
ATOM 1775 N N . LEU A 1 50 ? 54.621 -20.000 19.742 1.00 0.00 50 LEU A N 2
ATOM 1776 C CA . LEU A 1 50 ? 53.698 -20.225 20.884 1.00 0.00 50 LEU A CA 2
ATOM 1777 C C . LEU A 1 50 ? 52.664 -21.296 20.480 1.00 0.00 50 LEU A C 2
ATOM 1778 O O . LEU A 1 50 ? 52.071 -21.200 19.412 1.00 0.00 50 LEU A O 2
ATOM 1794 N N . LEU A 1 51 ? 52.490 -22.315 21.324 1.00 0.00 51 LEU A N 2
ATOM 1795 C CA . LEU A 1 51 ? 51.425 -23.330 21.190 1.00 0.00 51 LEU A CA 2
ATOM 1796 C C . LEU A 1 51 ? 50.601 -23.331 22.477 1.00 0.00 51 LEU A C 2
ATOM 1797 O O . LEU A 1 51 ? 51.178 -23.282 23.575 1.00 0.00 51 LEU A O 2
ATOM 1813 N N . ARG A 1 52 ? 49.262 -23.393 22.346 1.00 0.00 52 ARG A N 2
ATOM 1814 C CA . ARG A 1 52 ? 48.349 -23.350 23.507 1.00 0.00 52 ARG A CA 2
ATOM 1815 C C . ARG A 1 52 ? 47.156 -24.311 23.333 1.00 0.00 52 ARG A C 2
ATOM 1816 O O . ARG A 1 52 ? 46.638 -24.478 22.224 1.00 0.00 52 ARG A O 2
ATOM 1837 N N . LYS A 1 53 ? 46.740 -24.946 24.444 1.00 0.00 53 LYS A N 2
ATOM 1838 C CA . LYS A 1 53 ? 45.540 -25.798 24.488 1.00 0.00 53 LYS A CA 2
ATOM 1839 C C . LYS A 1 53 ? 44.285 -24.913 24.578 1.00 0.00 53 LYS A C 2
ATOM 1840 O O . LYS A 1 53 ? 43.992 -24.348 25.640 1.00 0.00 53 LYS A O 2
ATOM 1859 N N . THR A 1 54 ? 43.581 -24.758 23.449 1.00 0.00 54 THR A N 2
ATOM 1860 C CA . THR A 1 54 ? 42.299 -24.041 23.407 1.00 0.00 54 THR A CA 2
ATOM 1861 C C . THR A 1 54 ? 41.213 -24.913 24.055 1.00 0.00 54 THR A C 2
ATOM 1862 O O . THR A 1 54 ? 41.116 -26.119 23.728 1.00 0.00 54 THR A O 2
ATOM 1873 N N . GLN A 1 55 ? 40.391 -24.299 24.942 1.00 0.00 55 GLN A N 2
ATOM 1874 C CA . GLN A 1 55 ? 39.280 -24.988 25.643 1.00 0.00 55 GLN A CA 2
ATOM 1875 C C . GLN A 1 55 ? 38.128 -25.323 24.652 1.00 0.00 55 GLN A C 2
ATOM 1876 O O . GLN A 1 55 ? 37.188 -26.054 24.990 1.00 0.00 55 GLN A O 2
ATOM 1890 N N . ALA A 1 56 ? 38.248 -24.793 23.411 1.00 0.00 56 ALA A N 2
ATOM 1891 C CA . ALA A 1 56 ? 37.434 -25.194 22.247 1.00 0.00 56 ALA A CA 2
ATOM 1892 C C . ALA A 1 56 ? 37.647 -26.684 21.885 1.00 0.00 56 ALA A C 2
ATOM 1893 O O . ALA A 1 56 ? 36.826 -27.278 21.185 1.00 0.00 56 ALA A O 2
ATOM 1900 N N . GLY A 1 57 ? 38.753 -27.266 22.378 1.00 0.00 57 GLY A N 2
ATOM 1901 C CA . GLY A 1 57 ? 39.080 -28.678 22.174 1.00 0.00 57 GLY A CA 2
ATOM 1902 C C . GLY A 1 57 ? 40.162 -28.885 21.128 1.00 0.00 57 GLY A C 2
ATOM 1903 O O . GLY A 1 57 ? 40.146 -29.885 20.401 1.00 0.00 57 GLY A O 2
ATOM 1907 N N . LYS A 1 58 ? 41.127 -27.942 21.058 1.00 0.00 58 LYS A N 2
ATOM 1908 C CA . LYS A 1 58 ? 42.199 -27.948 20.018 1.00 0.00 58 LYS A CA 2
ATOM 1909 C C . LYS A 1 58 ? 43.536 -27.443 20.585 1.00 0.00 58 LYS A C 2
ATOM 1910 O O . LYS A 1 58 ? 43.622 -27.011 21.738 1.00 0.00 58 LYS A O 2
ATOM 1929 N N . LEU A 1 59 ? 44.566 -27.516 19.735 1.00 0.00 59 LEU A N 2
ATOM 1930 C CA . LEU A 1 59 ? 45.856 -26.831 19.919 1.00 0.00 59 LEU A CA 2
ATOM 1931 C C . LEU A 1 59 ? 45.941 -25.655 18.928 1.00 0.00 59 LEU A C 2
ATOM 1932 O O . LEU A 1 59 ? 45.398 -25.727 17.816 1.00 0.00 59 LEU A O 2
ATOM 1948 N N . LEU A 1 60 ? 46.615 -24.572 19.345 1.00 0.00 60 LEU A N 2
ATOM 1949 C CA . LEU A 1 60 ? 46.718 -23.331 18.562 1.00 0.00 60 LEU A CA 2
ATOM 1950 C C . LEU A 1 60 ? 48.180 -22.869 18.539 1.00 0.00 60 LEU A C 2
ATOM 1951 O O . LEU A 1 60 ? 48.694 -22.356 19.548 1.00 0.00 60 LEU A O 2
ATOM 1967 N N . LEU A 1 61 ? 48.850 -23.125 17.411 1.00 0.00 61 LEU A N 2
ATOM 1968 C CA . LEU A 1 61 ? 50.228 -22.701 17.163 1.00 0.00 61 LEU A CA 2
ATOM 1969 C C . LEU A 1 61 ? 50.170 -21.297 16.532 1.00 0.00 61 LEU A C 2
ATOM 1970 O O . LEU A 1 61 ? 49.818 -21.148 15.357 1.00 0.00 61 LEU A O 2
ATOM 1986 N N . THR A 1 62 ? 50.467 -20.278 17.346 1.00 0.00 62 THR A N 2
ATOM 1987 C CA . THR A 1 62 ? 50.564 -18.878 16.917 1.00 0.00 62 THR A CA 2
ATOM 1988 C C . THR A 1 62 ? 52.039 -18.429 16.940 1.00 0.00 62 THR A C 2
ATOM 1989 O O . THR A 1 62 ? 52.757 -18.701 17.911 1.00 0.00 62 THR A O 2
ATOM 2000 N N . LYS A 1 63 ? 52.476 -17.736 15.880 1.00 0.00 63 LYS A N 2
ATOM 2001 C CA . LYS A 1 63 ? 53.879 -17.305 15.705 1.00 0.00 63 LYS A CA 2
ATOM 2002 C C . LYS A 1 63 ? 53.941 -16.001 14.875 1.00 0.00 63 LYS A C 2
ATOM 2003 O O . LYS A 1 63 ? 54.728 -15.099 15.218 1.00 0.00 63 LYS A O 2
ATOM 2023 N N . MET A 1 1 ? 39.330 20.859 -13.396 1.00 0.00 1 MET A N 3
ATOM 2024 C CA . MET A 1 1 ? 39.147 22.176 -12.750 1.00 0.00 1 MET A CA 3
ATOM 2025 C C . MET A 1 1 ? 38.776 21.992 -11.267 1.00 0.00 1 MET A C 3
ATOM 2026 O O . MET A 1 1 ? 37.592 21.867 -10.943 1.00 0.00 1 MET A O 3
ATOM 2042 N N . SER A 1 2 ? 39.811 21.910 -10.396 1.00 0.00 2 SER A N 3
ATOM 2043 C CA . SER A 1 2 ? 39.675 21.835 -8.922 1.00 0.00 2 SER A CA 3
ATOM 2044 C C . SER A 1 2 ? 38.864 20.591 -8.456 1.00 0.00 2 SER A C 3
ATOM 2045 O O . SER A 1 2 ? 37.630 20.651 -8.330 1.00 0.00 2 SER A O 3
ATOM 2053 N N . ARG A 1 3 ? 39.558 19.454 -8.239 1.00 0.00 3 ARG A N 3
ATOM 2054 C CA . ARG A 1 3 ? 38.936 18.214 -7.738 1.00 0.00 3 ARG A CA 3
ATOM 2055 C C . ARG A 1 3 ? 39.529 17.865 -6.360 1.00 0.00 3 ARG A C 3
ATOM 2056 O O . ARG A 1 3 ? 40.523 17.124 -6.258 1.00 0.00 3 ARG A O 3
ATOM 2077 N N . MET A 1 4 ? 38.966 18.479 -5.306 1.00 0.00 4 MET A N 3
ATOM 2078 C CA . MET A 1 4 ? 39.309 18.174 -3.897 1.00 0.00 4 MET A CA 3
ATOM 2079 C C . MET A 1 4 ? 38.046 17.697 -3.164 1.00 0.00 4 MET A C 3
ATOM 2080 O O . MET A 1 4 ? 37.031 18.402 -3.152 1.00 0.00 4 MET A O 3
ATOM 2094 N N . ASP A 1 5 ? 38.123 16.520 -2.540 1.00 0.00 5 ASP A N 3
ATOM 2095 C CA . ASP A 1 5 ? 37.034 15.980 -1.718 1.00 0.00 5 ASP A CA 3
ATOM 2096 C C . ASP A 1 5 ? 37.656 15.127 -0.604 1.00 0.00 5 ASP A C 3
ATOM 2097 O O . ASP A 1 5 ? 38.649 14.422 -0.841 1.00 0.00 5 ASP A O 3
ATOM 2106 N N . ASN A 1 6 ? 37.059 15.181 0.595 1.00 0.00 6 ASN A N 3
ATOM 2107 C CA . ASN A 1 6 ? 37.606 14.524 1.804 1.00 0.00 6 ASN A CA 3
ATOM 2108 C C . ASN A 1 6 ? 36.462 14.009 2.704 1.00 0.00 6 ASN A C 3
ATOM 2109 O O . ASN A 1 6 ? 36.472 14.213 3.928 1.00 0.00 6 ASN A O 3
ATOM 2120 N N . THR A 1 7 ? 35.477 13.320 2.072 1.00 0.00 7 THR A N 3
ATOM 2121 C CA . THR A 1 7 ? 34.378 12.636 2.787 1.00 0.00 7 THR A CA 3
ATOM 2122 C C . THR A 1 7 ? 34.919 11.512 3.702 1.00 0.00 7 THR A C 3
ATOM 2123 O O . THR A 1 7 ? 35.049 10.349 3.290 1.00 0.00 7 THR A O 3
ATOM 2134 N N . GLU A 1 8 ? 35.294 11.911 4.928 1.00 0.00 8 GLU A N 3
ATOM 2135 C CA . GLU A 1 8 ? 35.783 11.016 5.987 1.00 0.00 8 GLU A CA 3
ATOM 2136 C C . GLU A 1 8 ? 35.014 11.319 7.283 1.00 0.00 8 GLU A C 3
ATOM 2137 O O . GLU A 1 8 ? 34.289 12.323 7.364 1.00 0.00 8 GLU A O 3
ATOM 2149 N N . LEU A 1 9 ? 35.172 10.443 8.283 1.00 0.00 9 LEU A N 3
ATOM 2150 C CA . LEU A 1 9 ? 34.526 10.588 9.605 1.00 0.00 9 LEU A CA 3
ATOM 2151 C C . LEU A 1 9 ? 35.127 11.805 10.353 1.00 0.00 9 LEU A C 3
ATOM 2152 O O . LEU A 1 9 ? 36.354 11.901 10.440 1.00 0.00 9 LEU A O 3
ATOM 2168 N N . PRO A 1 10 ? 34.279 12.781 10.840 1.00 0.00 10 PRO A N 3
ATOM 2169 C CA . PRO A 1 10 ? 34.716 13.886 11.749 1.00 0.00 10 PRO A CA 3
ATOM 2170 C C . PRO A 1 10 ? 35.118 13.382 13.167 1.00 0.00 10 PRO A C 3
ATOM 2171 O O . PRO A 1 10 ? 34.516 13.753 14.184 1.00 0.00 10 PRO A O 3
ATOM 2182 N N . HIS A 1 11 ? 36.164 12.558 13.197 1.00 0.00 11 HIS A N 3
ATOM 2183 C CA . HIS A 1 11 ? 36.757 11.968 14.402 1.00 0.00 11 HIS A CA 3
ATOM 2184 C C . HIS A 1 11 ? 38.268 11.853 14.148 1.00 0.00 11 HIS A C 3
ATOM 2185 O O . HIS A 1 11 ? 38.662 11.458 13.037 1.00 0.00 11 HIS A O 3
ATOM 2200 N N . PRO A 1 12 ? 39.137 12.214 15.138 1.00 0.00 12 PRO A N 3
ATOM 2201 C CA . PRO A 1 12 ? 40.602 12.013 15.014 1.00 0.00 12 PRO A CA 3
ATOM 2202 C C . PRO A 1 12 ? 40.963 10.513 15.022 1.00 0.00 12 PRO A C 3
ATOM 2203 O O . PRO A 1 12 ? 40.124 9.673 15.378 1.00 0.00 12 PRO A O 3
ATOM 2214 N N . LYS A 1 13 ? 42.206 10.177 14.626 1.00 0.00 13 LYS A N 3
ATOM 2215 C CA . LYS A 1 13 ? 42.687 8.792 14.643 1.00 0.00 13 LYS A CA 3
ATOM 2216 C C . LYS A 1 13 ? 43.077 8.419 16.083 1.00 0.00 13 LYS A C 3
ATOM 2217 O O . LYS A 1 13 ? 44.246 8.513 16.482 1.00 0.00 13 LYS A O 3
ATOM 2236 N N . GLU A 1 14 ? 42.044 8.072 16.863 1.00 0.00 14 GLU A N 3
ATOM 2237 C CA . GLU A 1 14 ? 42.142 7.747 18.285 1.00 0.00 14 GLU A CA 3
ATOM 2238 C C . GLU A 1 14 ? 42.880 6.410 18.455 1.00 0.00 14 GLU A C 3
ATOM 2239 O O . GLU A 1 14 ? 42.415 5.375 17.963 1.00 0.00 14 GLU A O 3
ATOM 2251 N N . ILE A 1 15 ? 44.053 6.455 19.105 1.00 0.00 15 ILE A N 3
ATOM 2252 C CA . ILE A 1 15 ? 44.887 5.274 19.340 1.00 0.00 15 ILE A CA 3
ATOM 2253 C C . ILE A 1 15 ? 44.244 4.411 20.450 1.00 0.00 15 ILE A C 3
ATOM 2254 O O . ILE A 1 15 ? 44.438 4.641 21.648 1.00 0.00 15 ILE A O 3
ATOM 2270 N N . ASP A 1 16 ? 43.410 3.467 20.006 1.00 0.00 16 ASP A N 3
ATOM 2271 C CA . ASP A 1 16 ? 42.662 2.543 20.865 1.00 0.00 16 ASP A CA 3
ATOM 2272 C C . ASP A 1 16 ? 42.909 1.112 20.361 1.00 0.00 16 ASP A C 3
ATOM 2273 O O . ASP A 1 16 ? 42.273 0.653 19.399 1.00 0.00 16 ASP A O 3
ATOM 2282 N N . ASN A 1 17 ? 43.907 0.457 20.962 1.00 0.00 17 ASN A N 3
ATOM 2283 C CA . ASN A 1 17 ? 44.302 -0.917 20.621 1.00 0.00 17 ASN A CA 3
ATOM 2284 C C . ASN A 1 17 ? 43.620 -1.900 21.593 1.00 0.00 17 ASN A C 3
ATOM 2285 O O . ASN A 1 17 ? 43.830 -1.821 22.808 1.00 0.00 17 ASN A O 3
ATOM 2296 N N . GLU A 1 18 ? 42.790 -2.804 21.049 1.00 0.00 18 GLU A N 3
ATOM 2297 C CA . GLU A 1 18 ? 42.065 -3.826 21.840 1.00 0.00 18 GLU A CA 3
ATOM 2298 C C . GLU A 1 18 ? 42.380 -5.238 21.304 1.00 0.00 18 GLU A C 3
ATOM 2299 O O . GLU A 1 18 ? 41.506 -6.119 21.258 1.00 0.00 18 GLU A O 3
ATOM 2311 N N . THR A 1 19 ? 43.657 -5.452 20.927 1.00 0.00 19 THR A N 3
ATOM 2312 C CA . THR A 1 19 ? 44.161 -6.771 20.505 1.00 0.00 19 THR A CA 3
ATOM 2313 C C . THR A 1 19 ? 44.195 -7.759 21.692 1.00 0.00 19 THR A C 3
ATOM 2314 O O . THR A 1 19 ? 44.293 -7.340 22.856 1.00 0.00 19 THR A O 3
ATOM 2325 N N . LEU A 1 20 ? 44.128 -9.066 21.377 1.00 0.00 20 LEU A N 3
ATOM 2326 C CA . LEU A 1 20 ? 44.088 -10.138 22.388 1.00 0.00 20 LEU A CA 3
ATOM 2327 C C . LEU A 1 20 ? 45.456 -10.312 23.079 1.00 0.00 20 LEU A C 3
ATOM 2328 O O . LEU A 1 20 ? 46.508 -9.972 22.515 1.00 0.00 20 LEU A O 3
ATOM 2344 N N . LEU A 1 21 ? 45.411 -10.881 24.287 1.00 0.00 21 LEU A N 3
ATOM 2345 C CA . LEU A 1 21 ? 46.584 -11.036 25.166 1.00 0.00 21 LEU A CA 3
ATOM 2346 C C . LEU A 1 21 ? 47.395 -12.297 24.782 1.00 0.00 21 LEU A C 3
ATOM 2347 O O . LEU A 1 21 ? 46.810 -13.255 24.246 1.00 0.00 21 LEU A O 3
ATOM 2363 N N . PRO A 1 22 ? 48.753 -12.321 25.050 1.00 0.00 22 PRO A N 3
ATOM 2364 C CA . PRO A 1 22 ? 49.602 -13.532 24.835 1.00 0.00 22 PRO A CA 3
ATOM 2365 C C . PRO A 1 22 ? 49.214 -14.687 25.798 1.00 0.00 22 PRO A C 3
ATOM 2366 O O . PRO A 1 22 ? 48.612 -14.446 26.853 1.00 0.00 22 PRO A O 3
ATOM 2377 N N . ALA A 1 23 ? 49.578 -15.933 25.428 1.00 0.00 23 ALA A N 3
ATOM 2378 C CA . ALA A 1 23 ? 49.263 -17.129 26.233 1.00 0.00 23 ALA A CA 3
ATOM 2379 C C . ALA A 1 23 ? 50.259 -17.252 27.395 1.00 0.00 23 ALA A C 3
ATOM 2380 O O . ALA A 1 23 ? 49.869 -17.206 28.562 1.00 0.00 23 ALA A O 3
ATOM 2387 N N . ALA A 1 24 ? 51.551 -17.382 27.041 1.00 0.00 24 ALA A N 3
ATOM 2388 C CA . ALA A 1 24 ? 52.642 -17.530 28.015 1.00 0.00 24 ALA A CA 3
ATOM 2389 C C . ALA A 1 24 ? 53.992 -17.271 27.339 1.00 0.00 24 ALA A C 3
ATOM 2390 O O . ALA A 1 24 ? 54.171 -17.556 26.150 1.00 0.00 24 ALA A O 3
ATOM 2397 N N . GLU A 1 25 ? 54.952 -16.754 28.122 1.00 0.00 25 GLU A N 3
ATOM 2398 C CA . GLU A 1 25 ? 56.320 -16.439 27.654 1.00 0.00 25 GLU A CA 3
ATOM 2399 C C . GLU A 1 25 ? 57.321 -17.541 28.063 1.00 0.00 25 GLU A C 3
ATOM 2400 O O . GLU A 1 25 ? 58.528 -17.279 28.203 1.00 0.00 25 GLU A O 3
ATOM 2412 N N . ARG A 1 26 ? 56.815 -18.782 28.196 1.00 0.00 26 ARG A N 3
ATOM 2413 C CA . ARG A 1 26 ? 57.611 -19.942 28.636 1.00 0.00 26 ARG A CA 3
ATOM 2414 C C . ARG A 1 26 ? 58.433 -20.534 27.460 1.00 0.00 26 ARG A C 3
ATOM 2415 O O . ARG A 1 26 ? 57.930 -21.370 26.704 1.00 0.00 26 ARG A O 3
ATOM 2436 N N . ARG A 1 27 ? 59.695 -20.073 27.299 1.00 0.00 27 ARG A N 3
ATOM 2437 C CA . ARG A 1 27 ? 60.640 -20.634 26.300 1.00 0.00 27 ARG A CA 3
ATOM 2438 C C . ARG A 1 27 ? 61.150 -22.006 26.798 1.00 0.00 27 ARG A C 3
ATOM 2439 O O . ARG A 1 27 ? 61.939 -22.071 27.749 1.00 0.00 27 ARG A O 3
ATOM 2460 N N . VAL A 1 28 ? 60.664 -23.084 26.167 1.00 0.00 28 VAL A N 3
ATOM 2461 C CA . VAL A 1 28 ? 61.064 -24.478 26.450 1.00 0.00 28 VAL A CA 3
ATOM 2462 C C . VAL A 1 28 ? 61.169 -25.254 25.133 1.00 0.00 28 VAL A C 3
ATOM 2463 O O . VAL A 1 28 ? 60.382 -25.015 24.221 1.00 0.00 28 VAL A O 3
ATOM 2476 N N . ASN A 1 29 ? 62.121 -26.204 25.068 1.00 0.00 29 ASN A N 3
ATOM 2477 C CA . ASN A 1 29 ? 62.378 -27.029 23.861 1.00 0.00 29 ASN A CA 3
ATOM 2478 C C . ASN A 1 29 ? 61.134 -27.865 23.475 1.00 0.00 29 ASN A C 3
ATOM 2479 O O . ASN A 1 29 ? 60.234 -28.054 24.304 1.00 0.00 29 ASN A O 3
ATOM 2490 N N . SER A 1 30 ? 61.087 -28.318 22.199 1.00 0.00 30 SER A N 3
ATOM 2491 C CA . SER A 1 30 ? 60.035 -29.232 21.660 1.00 0.00 30 SER A CA 3
ATOM 2492 C C . SER A 1 30 ? 59.653 -30.404 22.596 1.00 0.00 30 SER A C 3
ATOM 2493 O O . SER A 1 30 ? 58.505 -30.874 22.560 1.00 0.00 30 SER A O 3
ATOM 2501 N N . GLN A 1 31 ? 60.616 -30.882 23.415 1.00 0.00 31 GLN A N 3
ATOM 2502 C CA . GLN A 1 31 ? 60.372 -31.949 24.410 1.00 0.00 31 GLN A CA 3
ATOM 2503 C C . GLN A 1 31 ? 59.214 -31.569 25.365 1.00 0.00 31 GLN A C 3
ATOM 2504 O O . GLN A 1 31 ? 58.335 -32.388 25.676 1.00 0.00 31 GLN A O 3
ATOM 2518 N N . ALA A 1 32 ? 59.229 -30.300 25.794 1.00 0.00 32 ALA A N 3
ATOM 2519 C CA . ALA A 1 32 ? 58.222 -29.710 26.688 1.00 0.00 32 ALA A CA 3
ATOM 2520 C C . ALA A 1 32 ? 57.235 -28.818 25.894 1.00 0.00 32 ALA A C 3
ATOM 2521 O O . ALA A 1 32 ? 56.762 -27.800 26.416 1.00 0.00 32 ALA A O 3
ATOM 2528 N N . LEU A 1 33 ? 56.874 -29.254 24.648 1.00 0.00 33 LEU A N 3
ATOM 2529 C CA . LEU A 1 33 ? 55.968 -28.499 23.732 1.00 0.00 33 LEU A CA 3
ATOM 2530 C C . LEU A 1 33 ? 54.604 -28.121 24.353 1.00 0.00 33 LEU A C 3
ATOM 2531 O O . LEU A 1 33 ? 53.933 -27.213 23.852 1.00 0.00 33 LEU A O 3
ATOM 2547 N N . LEU A 1 34 ? 54.167 -28.847 25.396 1.00 0.00 34 LEU A N 3
ATOM 2548 C CA . LEU A 1 34 ? 52.935 -28.520 26.144 1.00 0.00 34 LEU A CA 3
ATOM 2549 C C . LEU A 1 34 ? 53.208 -28.615 27.648 1.00 0.00 34 LEU A C 3
ATOM 2550 O O . LEU A 1 34 ? 52.929 -27.678 28.414 1.00 0.00 34 LEU A O 3
ATOM 2566 N N . GLY A 1 35 ? 53.757 -29.773 28.057 1.00 0.00 35 GLY A N 3
ATOM 2567 C CA . GLY A 1 35 ? 53.984 -30.086 29.465 1.00 0.00 35 GLY A CA 3
ATOM 2568 C C . GLY A 1 35 ? 52.676 -30.344 30.213 1.00 0.00 35 GLY A C 3
ATOM 2569 O O . GLY A 1 35 ? 51.696 -30.773 29.583 1.00 0.00 35 GLY A O 3
ATOM 2573 N N . PRO A 1 36 ? 52.614 -30.088 31.557 1.00 0.00 36 PRO A N 3
ATOM 2574 C CA . PRO A 1 36 ? 51.341 -30.101 32.321 1.00 0.00 36 PRO A CA 3
ATOM 2575 C C . PRO A 1 36 ? 50.601 -28.737 32.282 1.00 0.00 36 PRO A C 3
ATOM 2576 O O . PRO A 1 36 ? 49.553 -28.584 32.925 1.00 0.00 36 PRO A O 3
ATOM 2587 N N . ASP A 1 37 ? 51.150 -27.768 31.516 1.00 0.00 37 ASP A N 3
ATOM 2588 C CA . ASP A 1 37 ? 50.612 -26.402 31.422 1.00 0.00 37 ASP A CA 3
ATOM 2589 C C . ASP A 1 37 ? 49.603 -26.314 30.255 1.00 0.00 37 ASP A C 3
ATOM 2590 O O . ASP A 1 37 ? 48.440 -25.935 30.443 1.00 0.00 37 ASP A O 3
ATOM 2599 N N . GLY A 1 38 ? 50.087 -26.645 29.031 1.00 0.00 38 GLY A N 3
ATOM 2600 C CA . GLY A 1 38 ? 49.254 -26.644 27.818 1.00 0.00 38 GLY A CA 3
ATOM 2601 C C . GLY A 1 38 ? 49.541 -25.476 26.874 1.00 0.00 38 GLY A C 3
ATOM 2602 O O . GLY A 1 38 ? 49.248 -25.577 25.681 1.00 0.00 38 GLY A O 3
ATOM 2606 N N . LYS A 1 39 ? 50.112 -24.360 27.383 1.00 0.00 39 LYS A N 3
ATOM 2607 C CA . LYS A 1 39 ? 50.380 -23.155 26.548 1.00 0.00 39 LYS A CA 3
ATOM 2608 C C . LYS A 1 39 ? 51.805 -22.613 26.788 1.00 0.00 39 LYS A C 3
ATOM 2609 O O . LYS A 1 39 ? 52.087 -21.973 27.801 1.00 0.00 39 LYS A O 3
ATOM 2628 N N . VAL A 1 40 ? 52.734 -22.920 25.859 1.00 0.00 40 VAL A N 3
ATOM 2629 C CA . VAL A 1 40 ? 54.159 -22.530 25.987 1.00 0.00 40 VAL A CA 3
ATOM 2630 C C . VAL A 1 40 ? 54.754 -22.124 24.624 1.00 0.00 40 VAL A C 3
ATOM 2631 O O . VAL A 1 40 ? 54.145 -22.344 23.567 1.00 0.00 40 VAL A O 3
ATOM 2644 N N . ILE A 1 41 ? 55.949 -21.518 24.676 1.00 0.00 41 ILE A N 3
ATOM 2645 C CA . ILE A 1 41 ? 56.758 -21.172 23.499 1.00 0.00 41 ILE A CA 3
ATOM 2646 C C . ILE A 1 41 ? 57.741 -22.333 23.208 1.00 0.00 41 ILE A C 3
ATOM 2647 O O . ILE A 1 41 ? 58.658 -22.594 23.992 1.00 0.00 41 ILE A O 3
ATOM 2663 N N . ILE A 1 42 ? 57.519 -23.032 22.088 1.00 0.00 42 ILE A N 3
ATOM 2664 C CA . ILE A 1 42 ? 58.337 -24.165 21.650 1.00 0.00 42 ILE A CA 3
ATOM 2665 C C . ILE A 1 42 ? 59.606 -23.649 20.959 1.00 0.00 42 ILE A C 3
ATOM 2666 O O . ILE A 1 42 ? 59.544 -23.067 19.873 1.00 0.00 42 ILE A O 3
ATOM 2682 N N . ASP A 1 43 ? 60.729 -23.865 21.621 1.00 0.00 43 ASP A N 3
ATOM 2683 C CA . ASP A 1 43 ? 62.066 -23.576 21.113 1.00 0.00 43 ASP A CA 3
ATOM 2684 C C . ASP A 1 43 ? 62.566 -24.820 20.362 1.00 0.00 43 ASP A C 3
ATOM 2685 O O . ASP A 1 43 ? 62.598 -25.917 20.938 1.00 0.00 43 ASP A O 3
ATOM 2694 N N . HIS A 1 44 ? 62.904 -24.646 19.074 1.00 0.00 44 HIS A N 3
ATOM 2695 C CA . HIS A 1 44 ? 63.493 -25.711 18.241 1.00 0.00 44 HIS A CA 3
ATOM 2696 C C . HIS A 1 44 ? 63.960 -25.149 16.891 1.00 0.00 44 HIS A C 3
ATOM 2697 O O . HIS A 1 44 ? 63.323 -24.233 16.348 1.00 0.00 44 HIS A O 3
ATOM 2712 N N . ASN A 1 45 ? 65.098 -25.679 16.377 1.00 0.00 45 ASN A N 3
ATOM 2713 C CA . ASN A 1 45 ? 65.609 -25.417 15.008 1.00 0.00 45 ASN A CA 3
ATOM 2714 C C . ASN A 1 45 ? 65.966 -23.913 14.790 1.00 0.00 45 ASN A C 3
ATOM 2715 O O . ASN A 1 45 ? 66.050 -23.423 13.661 1.00 0.00 45 ASN A O 3
ATOM 2726 N N . GLY A 1 46 ? 66.200 -23.185 15.902 1.00 0.00 46 GLY A N 3
ATOM 2727 C CA . GLY A 1 46 ? 66.587 -21.767 15.851 1.00 0.00 46 GLY A CA 3
ATOM 2728 C C . GLY A 1 46 ? 65.400 -20.808 15.922 1.00 0.00 46 GLY A C 3
ATOM 2729 O O . GLY A 1 46 ? 65.596 -19.593 15.973 1.00 0.00 46 GLY A O 3
ATOM 2733 N N . GLN A 1 47 ? 64.156 -21.347 15.927 1.00 0.00 47 GLN A N 3
ATOM 2734 C CA . GLN A 1 47 ? 62.924 -20.531 16.011 1.00 0.00 47 GLN A CA 3
ATOM 2735 C C . GLN A 1 47 ? 62.095 -20.891 17.248 1.00 0.00 47 GLN A C 3
ATOM 2736 O O . GLN A 1 47 ? 62.366 -21.873 17.949 1.00 0.00 47 GLN A O 3
ATOM 2750 N N . GLU A 1 48 ? 61.064 -20.075 17.476 1.00 0.00 48 GLU A N 3
ATOM 2751 C CA . GLU A 1 48 ? 60.124 -20.216 18.585 1.00 0.00 48 GLU A CA 3
ATOM 2752 C C . GLU A 1 48 ? 58.684 -20.158 18.042 1.00 0.00 48 GLU A C 3
ATOM 2753 O O . GLU A 1 48 ? 58.384 -19.345 17.153 1.00 0.00 48 GLU A O 3
ATOM 2765 N N . TYR A 1 49 ? 57.798 -21.042 18.554 1.00 0.00 49 TYR A N 3
ATOM 2766 C CA . TYR A 1 49 ? 56.380 -21.131 18.115 1.00 0.00 49 TYR A CA 3
ATOM 2767 C C . TYR A 1 49 ? 55.479 -21.298 19.353 1.00 0.00 49 TYR A C 3
ATOM 2768 O O . TYR A 1 49 ? 55.601 -22.288 20.063 1.00 0.00 49 TYR A O 3
ATOM 2786 N N . LEU A 1 50 ? 54.576 -20.328 19.588 1.00 0.00 50 LEU A N 3
ATOM 2787 C CA . LEU A 1 50 ? 53.634 -20.352 20.724 1.00 0.00 50 LEU A CA 3
ATOM 2788 C C . LEU A 1 50 ? 52.491 -21.347 20.417 1.00 0.00 50 LEU A C 3
ATOM 2789 O O . LEU A 1 50 ? 51.609 -21.055 19.613 1.00 0.00 50 LEU A O 3
ATOM 2805 N N . LEU A 1 51 ? 52.542 -22.535 21.033 1.00 0.00 51 LEU A N 3
ATOM 2806 C CA . LEU A 1 51 ? 51.490 -23.562 20.908 1.00 0.00 51 LEU A CA 3
ATOM 2807 C C . LEU A 1 51 ? 50.681 -23.563 22.201 1.00 0.00 51 LEU A C 3
ATOM 2808 O O . LEU A 1 51 ? 51.237 -23.808 23.289 1.00 0.00 51 LEU A O 3
ATOM 2824 N N . ARG A 1 52 ? 49.383 -23.267 22.080 1.00 0.00 52 ARG A N 3
ATOM 2825 C CA . ARG A 1 52 ? 48.464 -23.214 23.220 1.00 0.00 52 ARG A CA 3
ATOM 2826 C C . ARG A 1 52 ? 47.278 -24.168 22.981 1.00 0.00 52 ARG A C 3
ATOM 2827 O O . ARG A 1 52 ? 46.717 -24.222 21.876 1.00 0.00 52 ARG A O 3
ATOM 2848 N N . LYS A 1 53 ? 46.931 -24.947 24.015 1.00 0.00 53 LYS A N 3
ATOM 2849 C CA . LYS A 1 53 ? 45.742 -25.804 24.011 1.00 0.00 53 LYS A CA 3
ATOM 2850 C C . LYS A 1 53 ? 44.517 -24.933 24.307 1.00 0.00 53 LYS A C 3
ATOM 2851 O O . LYS A 1 53 ? 44.279 -24.558 25.467 1.00 0.00 53 LYS A O 3
ATOM 2870 N N . THR A 1 54 ? 43.797 -24.559 23.237 1.00 0.00 54 THR A N 3
ATOM 2871 C CA . THR A 1 54 ? 42.552 -23.796 23.342 1.00 0.00 54 THR A CA 3
ATOM 2872 C C . THR A 1 54 ? 41.527 -24.650 24.111 1.00 0.00 54 THR A C 3
ATOM 2873 O O . THR A 1 54 ? 41.421 -25.867 23.853 1.00 0.00 54 THR A O 3
ATOM 2884 N N . GLN A 1 55 ? 40.796 -24.013 25.047 1.00 0.00 55 GLN A N 3
ATOM 2885 C CA . GLN A 1 55 ? 39.809 -24.690 25.917 1.00 0.00 55 GLN A CA 3
ATOM 2886 C C . GLN A 1 55 ? 38.553 -25.139 25.120 1.00 0.00 55 GLN A C 3
ATOM 2887 O O . GLN A 1 55 ? 37.668 -25.812 25.657 1.00 0.00 55 GLN A O 3
ATOM 2901 N N . ALA A 1 56 ? 38.506 -24.765 23.822 1.00 0.00 56 ALA A N 3
ATOM 2902 C CA . ALA A 1 56 ? 37.571 -25.321 22.823 1.00 0.00 56 ALA A CA 3
ATOM 2903 C C . ALA A 1 56 ? 37.882 -26.798 22.496 1.00 0.00 56 ALA A C 3
ATOM 2904 O O . ALA A 1 56 ? 37.076 -27.485 21.854 1.00 0.00 56 ALA A O 3
ATOM 2911 N N . GLY A 1 57 ? 39.059 -27.267 22.952 1.00 0.00 57 GLY A N 3
ATOM 2912 C CA . GLY A 1 57 ? 39.518 -28.638 22.741 1.00 0.00 57 GLY A CA 3
ATOM 2913 C C . GLY A 1 57 ? 40.367 -28.773 21.500 1.00 0.00 57 GLY A C 3
ATOM 2914 O O . GLY A 1 57 ? 40.261 -29.759 20.772 1.00 0.00 57 GLY A O 3
ATOM 2918 N N . LYS A 1 58 ? 41.237 -27.775 21.264 1.00 0.00 58 LYS A N 3
ATOM 2919 C CA . LYS A 1 58 ? 42.075 -27.709 20.040 1.00 0.00 58 LYS A CA 3
ATOM 2920 C C . LYS A 1 58 ? 43.487 -27.200 20.374 1.00 0.00 58 LYS A C 3
ATOM 2921 O O . LYS A 1 58 ? 43.744 -26.741 21.488 1.00 0.00 58 LYS A O 3
ATOM 2940 N N . LEU A 1 59 ? 44.385 -27.282 19.378 1.00 0.00 59 LEU A N 3
ATOM 2941 C CA . LEU A 1 59 ? 45.753 -26.712 19.432 1.00 0.00 59 LEU A CA 3
ATOM 2942 C C . LEU A 1 59 ? 45.825 -25.459 18.533 1.00 0.00 59 LEU A C 3
ATOM 2943 O O . LEU A 1 59 ? 45.244 -25.439 17.441 1.00 0.00 59 LEU A O 3
ATOM 2959 N N . LEU A 1 60 ? 46.527 -24.410 19.005 1.00 0.00 60 LEU A N 3
ATOM 2960 C CA . LEU A 1 60 ? 46.682 -23.155 18.267 1.00 0.00 60 LEU A CA 3
ATOM 2961 C C . LEU A 1 60 ? 48.181 -22.817 18.167 1.00 0.00 60 LEU A C 3
ATOM 2962 O O . LEU A 1 60 ? 48.790 -22.380 19.155 1.00 0.00 60 LEU A O 3
ATOM 2978 N N . LEU A 1 61 ? 48.776 -23.101 16.999 1.00 0.00 61 LEU A N 3
ATOM 2979 C CA . LEU A 1 61 ? 50.190 -22.818 16.727 1.00 0.00 61 LEU A CA 3
ATOM 2980 C C . LEU A 1 61 ? 50.266 -21.401 16.139 1.00 0.00 61 LEU A C 3
ATOM 2981 O O . LEU A 1 61 ? 49.743 -21.137 15.048 1.00 0.00 61 LEU A O 3
ATOM 2997 N N . THR A 1 62 ? 50.887 -20.501 16.895 1.00 0.00 62 THR A N 3
ATOM 2998 C CA . THR A 1 62 ? 51.081 -19.100 16.538 1.00 0.00 62 THR A CA 3
ATOM 2999 C C . THR A 1 62 ? 52.571 -18.750 16.752 1.00 0.00 62 THR A C 3
ATOM 3000 O O . THR A 1 62 ? 53.370 -19.613 17.130 1.00 0.00 62 THR A O 3
ATOM 3011 N N . LYS A 1 63 ? 52.943 -17.490 16.492 1.00 0.00 63 LYS A N 3
ATOM 3012 C CA . LYS A 1 63 ? 54.298 -16.968 16.762 1.00 0.00 63 LYS A CA 3
ATOM 3013 C C . LYS A 1 63 ? 54.188 -15.867 17.840 1.00 0.00 63 LYS A C 3
ATOM 3014 O O . LYS A 1 63 ? 54.579 -16.112 19.003 1.00 0.00 63 LYS A O 3
ATOM 3034 N N . MET A 1 1 ? 28.151 24.636 51.651 1.00 0.00 1 MET A N 4
ATOM 3035 C CA . MET A 1 1 ? 29.442 25.242 52.069 1.00 0.00 1 MET A CA 4
ATOM 3036 C C . MET A 1 1 ? 30.620 24.678 51.247 1.00 0.00 1 MET A C 4
ATOM 3037 O O . MET A 1 1 ? 31.781 24.751 51.672 1.00 0.00 1 MET A O 4
ATOM 3053 N N . SER A 1 2 ? 30.314 24.165 50.038 1.00 0.00 2 SER A N 4
ATOM 3054 C CA . SER A 1 2 ? 31.321 23.597 49.121 1.00 0.00 2 SER A CA 4
ATOM 3055 C C . SER A 1 2 ? 30.867 23.789 47.658 1.00 0.00 2 SER A C 4
ATOM 3056 O O . SER A 1 2 ? 29.704 23.517 47.328 1.00 0.00 2 SER A O 4
ATOM 3064 N N . ARG A 1 3 ? 31.790 24.264 46.797 1.00 0.00 3 ARG A N 4
ATOM 3065 C CA . ARG A 1 3 ? 31.521 24.483 45.354 1.00 0.00 3 ARG A CA 4
ATOM 3066 C C . ARG A 1 3 ? 31.611 23.163 44.564 1.00 0.00 3 ARG A C 4
ATOM 3067 O O . ARG A 1 3 ? 32.401 22.279 44.902 1.00 0.00 3 ARG A O 4
ATOM 3088 N N . MET A 1 4 ? 30.785 23.054 43.515 1.00 0.00 4 MET A N 4
ATOM 3089 C CA . MET A 1 4 ? 30.837 21.963 42.535 1.00 0.00 4 MET A CA 4
ATOM 3090 C C . MET A 1 4 ? 31.570 22.488 41.285 1.00 0.00 4 MET A C 4
ATOM 3091 O O . MET A 1 4 ? 30.954 22.790 40.252 1.00 0.00 4 MET A O 4
ATOM 3105 N N . ASP A 1 5 ? 32.900 22.653 41.420 1.00 0.00 5 ASP A N 4
ATOM 3106 C CA . ASP A 1 5 ? 33.762 23.270 40.378 1.00 0.00 5 ASP A CA 4
ATOM 3107 C C . ASP A 1 5 ? 34.119 22.282 39.252 1.00 0.00 5 ASP A C 4
ATOM 3108 O O . ASP A 1 5 ? 34.737 22.676 38.253 1.00 0.00 5 ASP A O 4
ATOM 3117 N N . ASN A 1 6 ? 33.748 21.005 39.437 1.00 0.00 6 ASN A N 4
ATOM 3118 C CA . ASN A 1 6 ? 33.935 19.941 38.436 1.00 0.00 6 ASN A CA 4
ATOM 3119 C C . ASN A 1 6 ? 33.275 20.310 37.084 1.00 0.00 6 ASN A C 4
ATOM 3120 O O . ASN A 1 6 ? 32.093 20.677 37.043 1.00 0.00 6 ASN A O 4
ATOM 3131 N N . THR A 1 7 ? 34.063 20.221 35.993 1.00 0.00 7 THR A N 4
ATOM 3132 C CA . THR A 1 7 ? 33.617 20.563 34.629 1.00 0.00 7 THR A CA 4
ATOM 3133 C C . THR A 1 7 ? 34.562 19.905 33.591 1.00 0.00 7 THR A C 4
ATOM 3134 O O . THR A 1 7 ? 35.789 20.066 33.661 1.00 0.00 7 THR A O 4
ATOM 3145 N N . GLU A 1 8 ? 33.988 19.123 32.653 1.00 0.00 8 GLU A N 4
ATOM 3146 C CA . GLU A 1 8 ? 34.748 18.402 31.603 1.00 0.00 8 GLU A CA 4
ATOM 3147 C C . GLU A 1 8 ? 34.211 18.787 30.214 1.00 0.00 8 GLU A C 4
ATOM 3148 O O . GLU A 1 8 ? 33.272 18.170 29.699 1.00 0.00 8 GLU A O 4
ATOM 3160 N N . LEU A 1 9 ? 34.803 19.836 29.625 1.00 0.00 9 LEU A N 4
ATOM 3161 C CA . LEU A 1 9 ? 34.467 20.310 28.264 1.00 0.00 9 LEU A CA 4
ATOM 3162 C C . LEU A 1 9 ? 35.047 19.338 27.196 1.00 0.00 9 LEU A C 4
ATOM 3163 O O . LEU A 1 9 ? 35.927 18.540 27.542 1.00 0.00 9 LEU A O 4
ATOM 3179 N N . PRO A 1 10 ? 34.538 19.366 25.900 1.00 0.00 10 PRO A N 4
ATOM 3180 C CA . PRO A 1 10 ? 35.092 18.556 24.766 1.00 0.00 10 PRO A CA 4
ATOM 3181 C C . PRO A 1 10 ? 36.642 18.487 24.729 1.00 0.00 10 PRO A C 4
ATOM 3182 O O . PRO A 1 10 ? 37.323 19.491 24.964 1.00 0.00 10 PRO A O 4
ATOM 3193 N N . HIS A 1 11 ? 37.166 17.292 24.419 1.00 0.00 11 HIS A N 4
ATOM 3194 C CA . HIS A 1 11 ? 38.593 16.935 24.598 1.00 0.00 11 HIS A CA 4
ATOM 3195 C C . HIS A 1 11 ? 38.943 15.682 23.747 1.00 0.00 11 HIS A C 4
ATOM 3196 O O . HIS A 1 11 ? 38.020 15.017 23.260 1.00 0.00 11 HIS A O 4
ATOM 3211 N N . PRO A 1 12 ? 40.274 15.354 23.539 1.00 0.00 12 PRO A N 4
ATOM 3212 C CA . PRO A 1 12 ? 40.709 14.096 22.861 1.00 0.00 12 PRO A CA 4
ATOM 3213 C C . PRO A 1 12 ? 40.070 12.801 23.439 1.00 0.00 12 PRO A C 4
ATOM 3214 O O . PRO A 1 12 ? 39.903 12.677 24.661 1.00 0.00 12 PRO A O 4
ATOM 3225 N N . LYS A 1 13 ? 39.733 11.850 22.546 1.00 0.00 13 LYS A N 4
ATOM 3226 C CA . LYS A 1 13 ? 39.106 10.563 22.920 1.00 0.00 13 LYS A CA 4
ATOM 3227 C C . LYS A 1 13 ? 40.134 9.618 23.582 1.00 0.00 13 LYS A C 4
ATOM 3228 O O . LYS A 1 13 ? 41.259 9.469 23.088 1.00 0.00 13 LYS A O 4
ATOM 3247 N N . GLU A 1 14 ? 39.713 8.974 24.685 1.00 0.00 14 GLU A N 4
ATOM 3248 C CA . GLU A 1 14 ? 40.579 8.143 25.541 1.00 0.00 14 GLU A CA 4
ATOM 3249 C C . GLU A 1 14 ? 41.065 6.874 24.791 1.00 0.00 14 GLU A C 4
ATOM 3250 O O . GLU A 1 14 ? 40.255 6.011 24.426 1.00 0.00 14 GLU A O 4
ATOM 3262 N N . ILE A 1 15 ? 42.386 6.794 24.549 1.00 0.00 15 ILE A N 4
ATOM 3263 C CA . ILE A 1 15 ? 43.049 5.594 23.993 1.00 0.00 15 ILE A CA 4
ATOM 3264 C C . ILE A 1 15 ? 43.681 4.795 25.152 1.00 0.00 15 ILE A C 4
ATOM 3265 O O . ILE A 1 15 ? 44.786 5.107 25.614 1.00 0.00 15 ILE A O 4
ATOM 3281 N N . ASP A 1 16 ? 42.935 3.801 25.652 1.00 0.00 16 ASP A N 4
ATOM 3282 C CA . ASP A 1 16 ? 43.380 2.933 26.761 1.00 0.00 16 ASP A CA 4
ATOM 3283 C C . ASP A 1 16 ? 43.996 1.643 26.203 1.00 0.00 16 ASP A C 4
ATOM 3284 O O . ASP A 1 16 ? 43.586 1.165 25.140 1.00 0.00 16 ASP A O 4
ATOM 3293 N N . ASN A 1 17 ? 44.979 1.082 26.925 1.00 0.00 17 ASN A N 4
ATOM 3294 C CA . ASN A 1 17 ? 45.663 -0.155 26.508 1.00 0.00 17 ASN A CA 4
ATOM 3295 C C . ASN A 1 17 ? 44.742 -1.371 26.742 1.00 0.00 17 ASN A C 4
ATOM 3296 O O . ASN A 1 17 ? 44.760 -1.988 27.813 1.00 0.00 17 ASN A O 4
ATOM 3307 N N . GLU A 1 18 ? 43.899 -1.672 25.735 1.00 0.00 18 GLU A N 4
ATOM 3308 C CA . GLU A 1 18 ? 42.984 -2.838 25.748 1.00 0.00 18 GLU A CA 4
ATOM 3309 C C . GLU A 1 18 ? 43.734 -4.132 25.345 1.00 0.00 18 GLU A C 4
ATOM 3310 O O . GLU A 1 18 ? 43.173 -5.231 25.414 1.00 0.00 18 GLU A O 4
ATOM 3322 N N . THR A 1 19 ? 45.001 -3.959 24.913 1.00 0.00 19 THR A N 4
ATOM 3323 C CA . THR A 1 19 ? 45.871 -5.025 24.384 1.00 0.00 19 THR A CA 4
ATOM 3324 C C . THR A 1 19 ? 45.960 -6.244 25.335 1.00 0.00 19 THR A C 4
ATOM 3325 O O . THR A 1 19 ? 46.211 -6.084 26.541 1.00 0.00 19 THR A O 4
ATOM 3336 N N . LEU A 1 20 ? 45.714 -7.450 24.779 1.00 0.00 20 LEU A N 4
ATOM 3337 C CA . LEU A 1 20 ? 45.692 -8.712 25.540 1.00 0.00 20 LEU A CA 4
ATOM 3338 C C . LEU A 1 20 ? 47.115 -9.144 25.925 1.00 0.00 20 LEU A C 4
ATOM 3339 O O . LEU A 1 20 ? 48.100 -8.741 25.294 1.00 0.00 20 LEU A O 4
ATOM 3355 N N . LEU A 1 21 ? 47.194 -9.987 26.958 1.00 0.00 21 LEU A N 4
ATOM 3356 C CA . LEU A 1 21 ? 48.462 -10.496 27.508 1.00 0.00 21 LEU A CA 4
ATOM 3357 C C . LEU A 1 21 ? 48.871 -11.786 26.761 1.00 0.00 21 LEU A C 4
ATOM 3358 O O . LEU A 1 21 ? 47.987 -12.526 26.307 1.00 0.00 21 LEU A O 4
ATOM 3374 N N . PRO A 1 22 ? 50.214 -12.079 26.617 1.00 0.00 22 PRO A N 4
ATOM 3375 C CA . PRO A 1 22 ? 50.701 -13.309 25.946 1.00 0.00 22 PRO A CA 4
ATOM 3376 C C . PRO A 1 22 ? 50.283 -14.583 26.720 1.00 0.00 22 PRO A C 4
ATOM 3377 O O . PRO A 1 22 ? 50.110 -14.539 27.949 1.00 0.00 22 PRO A O 4
ATOM 3388 N N . ALA A 1 23 ? 50.096 -15.706 25.990 1.00 0.00 23 ALA A N 4
ATOM 3389 C CA . ALA A 1 23 ? 49.667 -16.987 26.590 1.00 0.00 23 ALA A CA 4
ATOM 3390 C C . ALA A 1 23 ? 50.713 -17.482 27.597 1.00 0.00 23 ALA A C 4
ATOM 3391 O O . ALA A 1 23 ? 50.403 -17.716 28.772 1.00 0.00 23 ALA A O 4
ATOM 3398 N N . ALA A 1 24 ? 51.958 -17.584 27.120 1.00 0.00 24 ALA A N 4
ATOM 3399 C CA . ALA A 1 24 ? 53.111 -17.985 27.938 1.00 0.00 24 ALA A CA 4
ATOM 3400 C C . ALA A 1 24 ? 54.402 -17.418 27.332 1.00 0.00 24 ALA A C 4
ATOM 3401 O O . ALA A 1 24 ? 54.486 -17.238 26.116 1.00 0.00 24 ALA A O 4
ATOM 3408 N N . GLU A 1 25 ? 55.385 -17.127 28.191 1.00 0.00 25 GLU A N 4
ATOM 3409 C CA . GLU A 1 25 ? 56.754 -16.755 27.776 1.00 0.00 25 GLU A CA 4
ATOM 3410 C C . GLU A 1 25 ? 57.733 -17.883 28.170 1.00 0.00 25 GLU A C 4
ATOM 3411 O O . GLU A 1 25 ? 58.939 -17.665 28.314 1.00 0.00 25 GLU A O 4
ATOM 3423 N N . ARG A 1 26 ? 57.183 -19.105 28.307 1.00 0.00 26 ARG A N 4
ATOM 3424 C CA . ARG A 1 26 ? 57.929 -20.306 28.711 1.00 0.00 26 ARG A CA 4
ATOM 3425 C C . ARG A 1 26 ? 58.630 -20.934 27.485 1.00 0.00 26 ARG A C 4
ATOM 3426 O O . ARG A 1 26 ? 58.033 -21.755 26.781 1.00 0.00 26 ARG A O 4
ATOM 3447 N N . ARG A 1 27 ? 59.879 -20.513 27.213 1.00 0.00 27 ARG A N 4
ATOM 3448 C CA . ARG A 1 27 ? 60.700 -21.117 26.148 1.00 0.00 27 ARG A CA 4
ATOM 3449 C C . ARG A 1 27 ? 61.269 -22.460 26.644 1.00 0.00 27 ARG A C 4
ATOM 3450 O O . ARG A 1 27 ? 62.258 -22.488 27.382 1.00 0.00 27 ARG A O 4
ATOM 3471 N N . VAL A 1 28 ? 60.579 -23.552 26.287 1.00 0.00 28 VAL A N 4
ATOM 3472 C CA . VAL A 1 28 ? 61.043 -24.943 26.500 1.00 0.00 28 VAL A CA 4
ATOM 3473 C C . VAL A 1 28 ? 61.152 -25.651 25.145 1.00 0.00 28 VAL A C 4
ATOM 3474 O O . VAL A 1 28 ? 60.472 -25.271 24.186 1.00 0.00 28 VAL A O 4
ATOM 3487 N N . ASN A 1 29 ? 61.991 -26.696 25.099 1.00 0.00 29 ASN A N 4
ATOM 3488 C CA . ASN A 1 29 ? 62.268 -27.478 23.877 1.00 0.00 29 ASN A CA 4
ATOM 3489 C C . ASN A 1 29 ? 60.967 -28.109 23.312 1.00 0.00 29 ASN A C 4
ATOM 3490 O O . ASN A 1 29 ? 59.997 -28.321 24.056 1.00 0.00 29 ASN A O 4
ATOM 3501 N N . SER A 1 30 ? 60.973 -28.397 21.995 1.00 0.00 30 SER A N 4
ATOM 3502 C CA . SER A 1 30 ? 59.827 -28.979 21.254 1.00 0.00 30 SER A CA 4
ATOM 3503 C C . SER A 1 30 ? 59.248 -30.269 21.913 1.00 0.00 30 SER A C 4
ATOM 3504 O O . SER A 1 30 ? 58.058 -30.569 21.748 1.00 0.00 30 SER A O 4
ATOM 3512 N N . GLN A 1 31 ? 60.090 -31.010 22.664 1.00 0.00 31 GLN A N 4
ATOM 3513 C CA . GLN A 1 31 ? 59.667 -32.220 23.417 1.00 0.00 31 GLN A CA 4
ATOM 3514 C C . GLN A 1 31 ? 58.539 -31.896 24.441 1.00 0.00 31 GLN A C 4
ATOM 3515 O O . GLN A 1 31 ? 57.632 -32.706 24.663 1.00 0.00 31 GLN A O 4
ATOM 3529 N N . ALA A 1 32 ? 58.615 -30.696 25.047 1.00 0.00 32 ALA A N 4
ATOM 3530 C CA . ALA A 1 32 ? 57.611 -30.191 26.006 1.00 0.00 32 ALA A CA 4
ATOM 3531 C C . ALA A 1 32 ? 56.779 -29.069 25.353 1.00 0.00 32 ALA A C 4
ATOM 3532 O O . ALA A 1 32 ? 56.456 -28.067 25.991 1.00 0.00 32 ALA A O 4
ATOM 3539 N N . LEU A 1 33 ? 56.433 -29.279 24.064 1.00 0.00 33 LEU A N 4
ATOM 3540 C CA . LEU A 1 33 ? 55.585 -28.372 23.242 1.00 0.00 33 LEU A CA 4
ATOM 3541 C C . LEU A 1 33 ? 54.276 -27.875 23.919 1.00 0.00 33 LEU A C 4
ATOM 3542 O O . LEU A 1 33 ? 53.661 -26.908 23.447 1.00 0.00 33 LEU A O 4
ATOM 3558 N N . LEU A 1 34 ? 53.833 -28.533 25.003 1.00 0.00 34 LEU A N 4
ATOM 3559 C CA . LEU A 1 34 ? 52.664 -28.086 25.796 1.00 0.00 34 LEU A CA 4
ATOM 3560 C C . LEU A 1 34 ? 53.076 -27.781 27.241 1.00 0.00 34 LEU A C 4
ATOM 3561 O O . LEU A 1 34 ? 52.513 -26.885 27.884 1.00 0.00 34 LEU A O 4
ATOM 3577 N N . GLY A 1 35 ? 54.072 -28.524 27.733 1.00 0.00 35 GLY A N 4
ATOM 3578 C CA . GLY A 1 35 ? 54.552 -28.390 29.105 1.00 0.00 35 GLY A CA 4
ATOM 3579 C C . GLY A 1 35 ? 53.510 -28.816 30.148 1.00 0.00 35 GLY A C 4
ATOM 3580 O O . GLY A 1 35 ? 52.516 -29.466 29.791 1.00 0.00 35 GLY A O 4
ATOM 3584 N N . PRO A 1 36 ? 53.714 -28.479 31.459 1.00 0.00 36 PRO A N 4
ATOM 3585 C CA . PRO A 1 36 ? 52.702 -28.729 32.517 1.00 0.00 36 PRO A CA 4
ATOM 3586 C C . PRO A 1 36 ? 51.539 -27.709 32.463 1.00 0.00 36 PRO A C 4
ATOM 3587 O O . PRO A 1 36 ? 50.507 -27.892 33.118 1.00 0.00 36 PRO A O 4
ATOM 3598 N N . ASP A 1 37 ? 51.713 -26.655 31.647 1.00 0.00 37 ASP A N 4
ATOM 3599 C CA . ASP A 1 37 ? 50.758 -25.535 31.538 1.00 0.00 37 ASP A CA 4
ATOM 3600 C C . ASP A 1 37 ? 49.736 -25.802 30.423 1.00 0.00 37 ASP A C 4
ATOM 3601 O O . ASP A 1 37 ? 48.633 -25.248 30.446 1.00 0.00 37 ASP A O 4
ATOM 3610 N N . GLY A 1 38 ? 50.116 -26.651 29.444 1.00 0.00 38 GLY A N 4
ATOM 3611 C CA . GLY A 1 38 ? 49.272 -26.927 28.272 1.00 0.00 38 GLY A CA 4
ATOM 3612 C C . GLY A 1 38 ? 49.429 -25.872 27.172 1.00 0.00 38 GLY A C 4
ATOM 3613 O O . GLY A 1 38 ? 48.894 -26.024 26.069 1.00 0.00 38 GLY A O 4
ATOM 3617 N N . LYS A 1 39 ? 50.186 -24.810 27.477 1.00 0.00 39 LYS A N 4
ATOM 3618 C CA . LYS A 1 39 ? 50.408 -23.673 26.579 1.00 0.00 39 LYS A CA 4
ATOM 3619 C C . LYS A 1 39 ? 51.776 -23.052 26.890 1.00 0.00 39 LYS A C 4
ATOM 3620 O O . LYS A 1 39 ? 51.982 -22.501 27.977 1.00 0.00 39 LYS A O 4
ATOM 3639 N N . VAL A 1 40 ? 52.733 -23.218 25.956 1.00 0.00 40 VAL A N 4
ATOM 3640 C CA . VAL A 1 40 ? 54.131 -22.752 26.126 1.00 0.00 40 VAL A CA 4
ATOM 3641 C C . VAL A 1 40 ? 54.728 -22.313 24.775 1.00 0.00 40 VAL A C 4
ATOM 3642 O O . VAL A 1 40 ? 54.120 -22.518 23.710 1.00 0.00 40 VAL A O 4
ATOM 3655 N N . ILE A 1 41 ? 55.933 -21.713 24.837 1.00 0.00 41 ILE A N 4
ATOM 3656 C CA . ILE A 1 41 ? 56.728 -21.396 23.649 1.00 0.00 41 ILE A CA 4
ATOM 3657 C C . ILE A 1 41 ? 57.703 -22.568 23.351 1.00 0.00 41 ILE A C 4
ATOM 3658 O O . ILE A 1 41 ? 58.574 -22.890 24.159 1.00 0.00 41 ILE A O 4
ATOM 3674 N N . ILE A 1 42 ? 57.502 -23.201 22.198 1.00 0.00 42 ILE A N 4
ATOM 3675 C CA . ILE A 1 42 ? 58.364 -24.248 21.649 1.00 0.00 42 ILE A CA 4
ATOM 3676 C C . ILE A 1 42 ? 59.711 -23.640 21.240 1.00 0.00 42 ILE A C 4
ATOM 3677 O O . ILE A 1 42 ? 59.747 -22.569 20.638 1.00 0.00 42 ILE A O 4
ATOM 3693 N N . ASP A 1 43 ? 60.794 -24.339 21.583 1.00 0.00 43 ASP A N 4
ATOM 3694 C CA . ASP A 1 43 ? 62.157 -24.021 21.148 1.00 0.00 43 ASP A CA 4
ATOM 3695 C C . ASP A 1 43 ? 62.660 -25.162 20.264 1.00 0.00 43 ASP A C 4
ATOM 3696 O O . ASP A 1 43 ? 62.734 -26.315 20.717 1.00 0.00 43 ASP A O 4
ATOM 3705 N N . HIS A 1 44 ? 62.967 -24.843 18.993 1.00 0.00 44 HIS A N 4
ATOM 3706 C CA . HIS A 1 44 ? 63.495 -25.828 18.034 1.00 0.00 44 HIS A CA 4
ATOM 3707 C C . HIS A 1 44 ? 64.365 -25.147 16.965 1.00 0.00 44 HIS A C 4
ATOM 3708 O O . HIS A 1 44 ? 63.856 -24.359 16.157 1.00 0.00 44 HIS A O 4
ATOM 3723 N N . ASN A 1 45 ? 65.679 -25.469 16.991 1.00 0.00 45 ASN A N 4
ATOM 3724 C CA . ASN A 1 45 ? 66.667 -25.075 15.960 1.00 0.00 45 ASN A CA 4
ATOM 3725 C C . ASN A 1 45 ? 66.829 -23.525 15.903 1.00 0.00 45 ASN A C 4
ATOM 3726 O O . ASN A 1 45 ? 67.170 -22.940 14.867 1.00 0.00 45 ASN A O 4
ATOM 3737 N N . GLY A 1 46 ? 66.600 -22.875 17.063 1.00 0.00 46 GLY A N 4
ATOM 3738 C CA . GLY A 1 46 ? 66.712 -21.414 17.194 1.00 0.00 46 GLY A CA 4
ATOM 3739 C C . GLY A 1 46 ? 65.444 -20.656 16.804 1.00 0.00 46 GLY A C 4
ATOM 3740 O O . GLY A 1 46 ? 65.425 -19.415 16.825 1.00 0.00 46 GLY A O 4
ATOM 3744 N N . GLN A 1 47 ? 64.382 -21.396 16.447 1.00 0.00 47 GLN A N 4
ATOM 3745 C CA . GLN A 1 47 ? 63.078 -20.827 16.057 1.00 0.00 47 GLN A CA 4
ATOM 3746 C C . GLN A 1 47 ? 62.041 -21.156 17.143 1.00 0.00 47 GLN A C 4
ATOM 3747 O O . GLN A 1 47 ? 61.904 -22.325 17.545 1.00 0.00 47 GLN A O 4
ATOM 3761 N N . GLU A 1 48 ? 61.322 -20.125 17.624 1.00 0.00 48 GLU A N 4
ATOM 3762 C CA . GLU A 1 48 ? 60.361 -20.257 18.734 1.00 0.00 48 GLU A CA 4
ATOM 3763 C C . GLU A 1 48 ? 58.920 -20.026 18.245 1.00 0.00 48 GLU A C 4
ATOM 3764 O O . GLU A 1 48 ? 58.669 -19.136 17.430 1.00 0.00 48 GLU A O 4
ATOM 3776 N N . TYR A 1 49 ? 57.975 -20.864 18.725 1.00 0.00 49 TYR A N 4
ATOM 3777 C CA . TYR A 1 49 ? 56.543 -20.796 18.323 1.00 0.00 49 TYR A CA 4
ATOM 3778 C C . TYR A 1 49 ? 55.674 -20.923 19.585 1.00 0.00 49 TYR A C 4
ATOM 3779 O O . TYR A 1 49 ? 56.072 -21.596 20.509 1.00 0.00 49 TYR A O 4
ATOM 3797 N N . LEU A 1 50 ? 54.485 -20.309 19.615 1.00 0.00 50 LEU A N 4
ATOM 3798 C CA . LEU A 1 50 ? 53.554 -20.424 20.770 1.00 0.00 50 LEU A CA 4
ATOM 3799 C C . LEU A 1 50 ? 52.457 -21.458 20.433 1.00 0.00 50 LEU A C 4
ATOM 3800 O O . LEU A 1 50 ? 51.605 -21.191 19.593 1.00 0.00 50 LEU A O 4
ATOM 3816 N N . LEU A 1 51 ? 52.482 -22.633 21.083 1.00 0.00 51 LEU A N 4
ATOM 3817 C CA . LEU A 1 51 ? 51.418 -23.652 20.941 1.00 0.00 51 LEU A CA 4
ATOM 3818 C C . LEU A 1 51 ? 50.603 -23.665 22.226 1.00 0.00 51 LEU A C 4
ATOM 3819 O O . LEU A 1 51 ? 51.163 -23.807 23.326 1.00 0.00 51 LEU A O 4
ATOM 3835 N N . ARG A 1 52 ? 49.288 -23.503 22.076 1.00 0.00 52 ARG A N 4
ATOM 3836 C CA . ARG A 1 52 ? 48.361 -23.432 23.200 1.00 0.00 52 ARG A CA 4
ATOM 3837 C C . ARG A 1 52 ? 47.185 -24.390 22.988 1.00 0.00 52 ARG A C 4
ATOM 3838 O O . ARG A 1 52 ? 46.636 -24.482 21.883 1.00 0.00 52 ARG A O 4
ATOM 3859 N N . LYS A 1 53 ? 46.826 -25.119 24.048 1.00 0.00 53 LYS A N 4
ATOM 3860 C CA . LYS A 1 53 ? 45.599 -25.915 24.086 1.00 0.00 53 LYS A CA 4
ATOM 3861 C C . LYS A 1 53 ? 44.417 -24.975 24.320 1.00 0.00 53 LYS A C 4
ATOM 3862 O O . LYS A 1 53 ? 44.277 -24.407 25.413 1.00 0.00 53 LYS A O 4
ATOM 3881 N N . THR A 1 54 ? 43.606 -24.770 23.271 1.00 0.00 54 THR A N 4
ATOM 3882 C CA . THR A 1 54 ? 42.379 -23.987 23.377 1.00 0.00 54 THR A CA 4
ATOM 3883 C C . THR A 1 54 ? 41.365 -24.826 24.165 1.00 0.00 54 THR A C 4
ATOM 3884 O O . THR A 1 54 ? 41.282 -26.055 23.960 1.00 0.00 54 THR A O 4
ATOM 3895 N N . GLN A 1 55 ? 40.611 -24.167 25.061 1.00 0.00 55 GLN A N 4
ATOM 3896 C CA . GLN A 1 55 ? 39.618 -24.847 25.926 1.00 0.00 55 GLN A CA 4
ATOM 3897 C C . GLN A 1 55 ? 38.358 -25.254 25.114 1.00 0.00 55 GLN A C 4
ATOM 3898 O O . GLN A 1 55 ? 37.458 -25.923 25.627 1.00 0.00 55 GLN A O 4
ATOM 3912 N N . ALA A 1 56 ? 38.321 -24.851 23.825 1.00 0.00 56 ALA A N 4
ATOM 3913 C CA . ALA A 1 56 ? 37.378 -25.395 22.824 1.00 0.00 56 ALA A CA 4
ATOM 3914 C C . ALA A 1 56 ? 37.656 -26.896 22.566 1.00 0.00 56 ALA A C 4
ATOM 3915 O O . ALA A 1 56 ? 36.767 -27.646 22.135 1.00 0.00 56 ALA A O 4
ATOM 3922 N N . GLY A 1 57 ? 38.909 -27.309 22.845 1.00 0.00 57 GLY A N 4
ATOM 3923 C CA . GLY A 1 57 ? 39.360 -28.696 22.713 1.00 0.00 57 GLY A CA 4
ATOM 3924 C C . GLY A 1 57 ? 40.313 -28.884 21.549 1.00 0.00 57 GLY A C 4
ATOM 3925 O O . GLY A 1 57 ? 40.286 -29.925 20.878 1.00 0.00 57 GLY A O 4
ATOM 3929 N N . LYS A 1 58 ? 41.184 -27.880 21.311 1.00 0.00 58 LYS A N 4
ATOM 3930 C CA . LYS A 1 58 ? 42.088 -27.877 20.132 1.00 0.00 58 LYS A CA 4
ATOM 3931 C C . LYS A 1 58 ? 43.526 -27.492 20.527 1.00 0.00 58 LYS A C 4
ATOM 3932 O O . LYS A 1 58 ? 43.814 -27.194 21.690 1.00 0.00 58 LYS A O 4
ATOM 3951 N N . LEU A 1 59 ? 44.415 -27.515 19.521 1.00 0.00 59 LEU A N 4
ATOM 3952 C CA . LEU A 1 59 ? 45.787 -26.984 19.590 1.00 0.00 59 LEU A CA 4
ATOM 3953 C C . LEU A 1 59 ? 45.891 -25.783 18.631 1.00 0.00 59 LEU A C 4
ATOM 3954 O O . LEU A 1 59 ? 45.355 -25.833 17.512 1.00 0.00 59 LEU A O 4
ATOM 3970 N N . LEU A 1 60 ? 46.578 -24.713 19.058 1.00 0.00 60 LEU A N 4
ATOM 3971 C CA . LEU A 1 60 ? 46.654 -23.457 18.295 1.00 0.00 60 LEU A CA 4
ATOM 3972 C C . LEU A 1 60 ? 48.118 -22.978 18.242 1.00 0.00 60 LEU A C 4
ATOM 3973 O O . LEU A 1 60 ? 48.648 -22.486 19.241 1.00 0.00 60 LEU A O 4
ATOM 3989 N N . LEU A 1 61 ? 48.775 -23.202 17.093 1.00 0.00 61 LEU A N 4
ATOM 3990 C CA . LEU A 1 61 ? 50.156 -22.741 16.841 1.00 0.00 61 LEU A CA 4
ATOM 3991 C C . LEU A 1 61 ? 50.086 -21.299 16.312 1.00 0.00 61 LEU A C 4
ATOM 3992 O O . LEU A 1 61 ? 49.442 -21.034 15.292 1.00 0.00 61 LEU A O 4
ATOM 4008 N N . THR A 1 62 ? 50.744 -20.381 17.019 1.00 0.00 62 THR A N 4
ATOM 4009 C CA . THR A 1 62 ? 50.741 -18.954 16.708 1.00 0.00 62 THR A CA 4
ATOM 4010 C C . THR A 1 62 ? 52.186 -18.425 16.692 1.00 0.00 62 THR A C 4
ATOM 4011 O O . THR A 1 62 ? 53.089 -19.037 17.283 1.00 0.00 62 THR A O 4
ATOM 4022 N N . LYS A 1 63 ? 52.394 -17.291 16.010 1.00 0.00 63 LYS A N 4
ATOM 4023 C CA . LYS A 1 63 ? 53.716 -16.656 15.841 1.00 0.00 63 LYS A CA 4
ATOM 4024 C C . LYS A 1 63 ? 53.595 -15.146 16.162 1.00 0.00 63 LYS A C 4
ATOM 4025 O O . LYS A 1 63 ? 53.218 -14.362 15.264 1.00 0.00 63 LYS A O 4
ATOM 4045 N N . MET A 1 1 ? 11.535 -3.826 15.036 1.00 0.00 1 MET A N 5
ATOM 4046 C CA . MET A 1 1 ? 11.022 -4.429 16.285 1.00 0.00 1 MET A CA 5
ATOM 4047 C C . MET A 1 1 ? 12.173 -4.540 17.296 1.00 0.00 1 MET A C 5
ATOM 4048 O O . MET A 1 1 ? 12.655 -5.643 17.596 1.00 0.00 1 MET A O 5
ATOM 4064 N N . SER A 1 2 ? 12.636 -3.377 17.787 1.00 0.00 2 SER A N 5
ATOM 4065 C CA . SER A 1 2 ? 13.755 -3.294 18.737 1.00 0.00 2 SER A CA 5
ATOM 4066 C C . SER A 1 2 ? 13.295 -3.741 20.140 1.00 0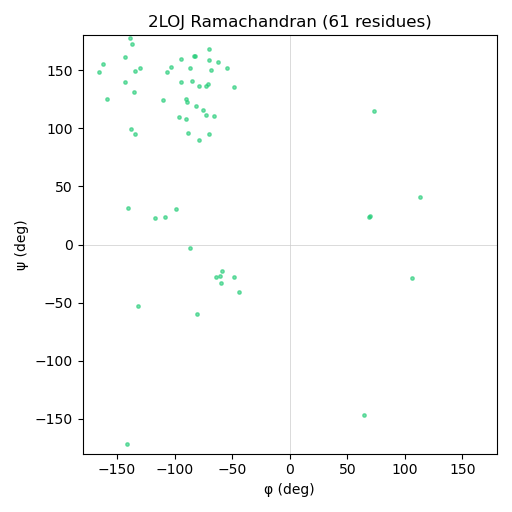.00 2 SER A C 5
ATOM 4067 O O . SER A 1 2 ? 12.782 -2.931 20.925 1.00 0.00 2 SER A O 5
ATOM 4075 N N . ARG A 1 3 ? 13.434 -5.057 20.407 1.00 0.00 3 ARG A N 5
ATOM 4076 C CA . ARG A 1 3 ? 13.056 -5.683 21.683 1.00 0.00 3 ARG A CA 5
ATOM 4077 C C . ARG A 1 3 ? 13.642 -7.104 21.775 1.00 0.00 3 ARG A C 5
ATOM 4078 O O . ARG A 1 3 ? 13.623 -7.858 20.794 1.00 0.00 3 ARG A O 5
ATOM 4099 N N . MET A 1 4 ? 14.180 -7.444 22.957 1.00 0.00 4 MET A N 5
ATOM 4100 C CA . MET A 1 4 ? 14.778 -8.762 23.246 1.00 0.00 4 MET A CA 5
ATOM 4101 C C . MET A 1 4 ? 14.809 -8.955 24.776 1.00 0.00 4 MET A C 5
ATOM 4102 O O . MET A 1 4 ? 15.738 -8.509 25.454 1.00 0.00 4 MET A O 5
ATOM 4116 N N . ASP A 1 5 ? 13.727 -9.579 25.298 1.00 0.00 5 ASP A N 5
ATOM 4117 C CA . ASP A 1 5 ? 13.399 -9.619 26.746 1.00 0.00 5 ASP A CA 5
ATOM 4118 C C . ASP A 1 5 ? 13.335 -8.172 27.277 1.00 0.00 5 ASP A C 5
ATOM 4119 O O . ASP A 1 5 ? 14.058 -7.787 28.206 1.00 0.00 5 ASP A O 5
ATOM 4128 N N . ASN A 1 6 ? 12.443 -7.384 26.628 1.00 0.00 6 ASN A N 5
ATOM 4129 C CA . ASN A 1 6 ? 12.430 -5.907 26.681 1.00 0.00 6 ASN A CA 5
ATOM 4130 C C . ASN A 1 6 ? 13.762 -5.375 26.103 1.00 0.00 6 ASN A C 5
ATOM 4131 O O . ASN A 1 6 ? 13.834 -5.008 24.921 1.00 0.00 6 ASN A O 5
ATOM 4142 N N . THR A 1 7 ? 14.821 -5.387 26.934 1.00 0.00 7 THR A N 5
ATOM 4143 C CA . THR A 1 7 ? 16.195 -5.094 26.519 1.00 0.00 7 THR A CA 5
ATOM 4144 C C . THR A 1 7 ? 17.159 -5.881 27.427 1.00 0.00 7 THR A C 5
ATOM 4145 O O . THR A 1 7 ? 17.335 -5.525 28.599 1.00 0.00 7 THR A O 5
ATOM 4156 N N . GLU A 1 8 ? 17.727 -6.986 26.910 1.00 0.00 8 GLU A N 5
ATOM 4157 C CA . GLU A 1 8 ? 18.773 -7.742 27.617 1.00 0.00 8 GLU A CA 5
ATOM 4158 C C . GLU A 1 8 ? 20.105 -6.960 27.530 1.00 0.00 8 GLU A C 5
ATOM 4159 O O . GLU A 1 8 ? 20.676 -6.800 26.441 1.00 0.00 8 GLU A O 5
ATOM 4171 N N . LEU A 1 9 ? 20.562 -6.429 28.679 1.00 0.00 9 LEU A N 5
ATOM 4172 C CA . LEU A 1 9 ? 21.780 -5.595 28.761 1.00 0.00 9 LEU A CA 5
ATOM 4173 C C . LEU A 1 9 ? 22.681 -5.990 29.965 1.00 0.00 9 LEU A C 5
ATOM 4174 O O . LEU A 1 9 ? 22.650 -5.349 31.017 1.00 0.00 9 LEU A O 5
ATOM 4190 N N . PRO A 1 10 ? 23.494 -7.090 29.836 1.00 0.00 10 PRO A N 5
ATOM 4191 C CA . PRO A 1 10 ? 24.552 -7.422 30.816 1.00 0.00 10 PRO A CA 5
ATOM 4192 C C . PRO A 1 10 ? 25.831 -6.585 30.567 1.00 0.00 10 PRO A C 5
ATOM 4193 O O . PRO A 1 10 ? 25.842 -5.689 29.706 1.00 0.00 10 PRO A O 5
ATOM 4204 N N . HIS A 1 11 ? 26.903 -6.879 31.324 1.00 0.00 11 HIS A N 5
ATOM 4205 C CA . HIS A 1 11 ? 28.203 -6.198 31.170 1.00 0.00 11 HIS A CA 5
ATOM 4206 C C . HIS A 1 11 ? 28.986 -6.841 29.998 1.00 0.00 11 HIS A C 5
ATOM 4207 O O . HIS A 1 11 ? 29.269 -8.048 30.045 1.00 0.00 11 HIS A O 5
ATOM 4222 N N . PRO A 1 12 ? 29.312 -6.061 28.908 1.00 0.00 12 PRO A N 5
ATOM 4223 C CA . PRO A 1 12 ? 30.033 -6.589 27.726 1.00 0.00 12 PRO A CA 5
ATOM 4224 C C . PRO A 1 12 ? 31.481 -7.026 28.057 1.00 0.00 12 PRO A C 5
ATOM 4225 O O . PRO A 1 12 ? 32.387 -6.191 28.214 1.00 0.00 12 PRO A O 5
ATOM 4236 N N . LYS A 1 13 ? 31.651 -8.348 28.237 1.00 0.00 13 LYS A N 5
ATOM 4237 C CA . LYS A 1 13 ? 32.964 -8.993 28.376 1.00 0.00 13 LYS A CA 5
ATOM 4238 C C . LYS A 1 13 ? 33.717 -8.889 27.033 1.00 0.00 13 LYS A C 5
ATOM 4239 O O . LYS A 1 13 ? 34.723 -8.173 26.930 1.00 0.00 13 LYS A O 5
ATOM 4258 N N . GLU A 1 14 ? 33.180 -9.603 26.024 1.00 0.00 14 GLU A N 5
ATOM 4259 C CA . GLU A 1 14 ? 33.627 -9.553 24.625 1.00 0.00 14 GLU A CA 5
ATOM 4260 C C . GLU A 1 14 ? 32.733 -10.488 23.793 1.00 0.00 14 GLU A C 5
ATOM 4261 O O . GLU A 1 14 ? 32.789 -11.713 23.962 1.00 0.00 14 GLU A O 5
ATOM 4273 N N . ILE A 1 15 ? 31.886 -9.908 22.921 1.00 0.00 15 ILE A N 5
ATOM 4274 C CA . ILE A 1 15 ? 31.074 -10.688 21.964 1.00 0.00 15 ILE A CA 5
ATOM 4275 C C . ILE A 1 15 ? 31.840 -10.725 20.623 1.00 0.00 15 ILE A C 5
ATOM 4276 O O . ILE A 1 15 ? 31.475 -10.061 19.643 1.00 0.00 15 ILE A O 5
ATOM 4292 N N . ASP A 1 16 ? 32.964 -11.460 20.652 1.00 0.00 16 ASP A N 5
ATOM 4293 C CA . ASP A 1 16 ? 33.886 -11.619 19.512 1.00 0.00 16 ASP A CA 5
ATOM 4294 C C . ASP A 1 16 ? 34.883 -12.746 19.839 1.00 0.00 16 ASP A C 5
ATOM 4295 O O . ASP A 1 16 ? 35.041 -13.124 21.010 1.00 0.00 16 ASP A O 5
ATOM 4304 N N . ASN A 1 17 ? 35.539 -13.288 18.802 1.00 0.00 17 ASN A N 5
ATOM 4305 C CA . ASN A 1 17 ? 36.545 -14.344 18.954 1.00 0.00 17 ASN A CA 5
ATOM 4306 C C . ASN A 1 17 ? 37.674 -14.161 17.922 1.00 0.00 17 ASN A C 5
ATOM 4307 O O . ASN A 1 17 ? 37.525 -14.523 16.744 1.00 0.00 17 ASN A O 5
ATOM 4318 N N . GLU A 1 18 ? 38.772 -13.534 18.376 1.00 0.00 18 GLU A N 5
ATOM 4319 C CA . GLU A 1 18 ? 40.077 -13.566 17.696 1.00 0.00 18 GLU A CA 5
ATOM 4320 C C . GLU A 1 18 ? 41.170 -13.602 18.787 1.00 0.00 18 GLU A C 5
ATOM 4321 O O . GLU A 1 18 ? 41.297 -12.671 19.592 1.00 0.00 18 GLU A O 5
ATOM 4333 N N . THR A 1 19 ? 41.912 -14.721 18.849 1.00 0.00 19 THR A N 5
ATOM 4334 C CA . THR A 1 19 ? 42.873 -14.995 19.935 1.00 0.00 19 THR A CA 5
ATOM 4335 C C . THR A 1 19 ? 44.201 -14.240 19.692 1.00 0.00 19 THR A C 5
ATOM 4336 O O . THR A 1 19 ? 45.133 -14.751 19.057 1.00 0.00 19 THR A O 5
ATOM 4347 N N . LEU A 1 20 ? 44.224 -12.985 20.149 1.00 0.00 20 LEU A N 5
ATOM 4348 C CA . LEU A 1 20 ? 45.407 -12.106 20.083 1.00 0.00 20 LEU A CA 5
ATOM 4349 C C . LEU A 1 20 ? 46.316 -12.357 21.299 1.00 0.00 20 LEU A C 5
ATOM 4350 O O . LEU A 1 20 ? 45.886 -13.020 22.254 1.00 0.00 20 LEU A O 5
ATOM 4366 N N . LEU A 1 21 ? 47.555 -11.813 21.248 1.00 0.00 21 LEU A N 5
ATOM 4367 C CA . LEU A 1 21 ? 48.583 -11.960 22.320 1.00 0.00 21 LEU A CA 5
ATOM 4368 C C . LEU A 1 21 ? 49.126 -13.420 22.416 1.00 0.00 21 LEU A C 5
ATOM 4369 O O . LEU A 1 21 ? 48.358 -14.385 22.284 1.00 0.00 21 LEU A O 5
ATOM 4385 N N . PRO A 1 22 ? 50.475 -13.606 22.639 1.00 0.00 22 PRO A N 5
ATOM 4386 C CA . PRO A 1 22 ? 51.038 -14.928 22.999 1.00 0.00 22 PRO A CA 5
ATOM 4387 C C . PRO A 1 22 ? 50.517 -15.368 24.384 1.00 0.00 22 PRO A C 5
ATOM 4388 O O . PRO A 1 22 ? 50.520 -14.565 25.325 1.00 0.00 22 PRO A O 5
ATOM 4399 N N . ALA A 1 23 ? 50.060 -16.636 24.478 1.00 0.00 23 ALA A N 5
ATOM 4400 C CA . ALA A 1 23 ? 49.460 -17.205 25.706 1.00 0.00 23 ALA A CA 5
ATOM 4401 C C . ALA A 1 23 ? 50.360 -17.021 26.941 1.00 0.00 23 ALA A C 5
ATOM 4402 O O . ALA A 1 23 ? 49.866 -16.765 28.048 1.00 0.00 23 ALA A O 5
ATOM 4409 N N . ALA A 1 24 ? 51.676 -17.160 26.710 1.00 0.00 24 ALA A N 5
ATOM 4410 C CA . ALA A 1 24 ? 52.717 -16.928 27.719 1.00 0.00 24 ALA A CA 5
ATOM 4411 C C . ALA A 1 24 ? 54.100 -16.822 27.049 1.00 0.00 24 ALA A C 5
ATOM 4412 O O . ALA A 1 24 ? 54.214 -16.811 25.814 1.00 0.00 24 ALA A O 5
ATOM 4419 N N . GLU A 1 25 ? 55.145 -16.762 27.883 1.00 0.00 25 GLU A N 5
ATOM 4420 C CA . GLU A 1 25 ? 56.547 -16.619 27.450 1.00 0.00 25 GLU A CA 5
ATOM 4421 C C . GLU A 1 25 ? 57.374 -17.821 27.942 1.00 0.00 25 GLU A C 5
ATOM 4422 O O . GLU A 1 25 ? 58.599 -17.724 28.111 1.00 0.00 25 GLU A O 5
ATOM 4434 N N . ARG A 1 26 ? 56.683 -18.968 28.122 1.00 0.00 26 ARG A N 5
ATOM 4435 C CA . ARG A 1 26 ? 57.284 -20.237 28.570 1.00 0.00 26 ARG A CA 5
ATOM 4436 C C . ARG A 1 26 ? 58.127 -20.844 27.422 1.00 0.00 26 ARG A C 5
ATOM 4437 O O . ARG A 1 26 ? 57.685 -21.756 26.715 1.00 0.00 26 ARG A O 5
ATOM 4458 N N . ARG A 1 27 ? 59.320 -20.277 27.209 1.00 0.00 27 ARG A N 5
ATOM 4459 C CA . ARG A 1 27 ? 60.173 -20.610 26.059 1.00 0.00 27 ARG A CA 5
ATOM 4460 C C . ARG A 1 27 ? 60.972 -21.883 26.384 1.00 0.00 27 ARG A C 5
ATOM 4461 O O . ARG A 1 27 ? 62.081 -21.822 26.938 1.00 0.00 27 ARG A O 5
ATOM 4482 N N . VAL A 1 28 ? 60.343 -23.031 26.112 1.00 0.00 28 VAL A N 5
ATOM 4483 C CA . VAL A 1 28 ? 60.882 -24.366 26.426 1.00 0.00 28 VAL A CA 5
ATOM 4484 C C . VAL A 1 28 ? 61.184 -25.119 25.131 1.00 0.00 28 VAL A C 5
ATOM 4485 O O . VAL A 1 28 ? 60.574 -24.844 24.101 1.00 0.00 28 VAL A O 5
ATOM 4498 N N . ASN A 1 29 ? 62.132 -26.061 25.204 1.00 0.00 29 ASN A N 5
ATOM 4499 C CA . ASN A 1 29 ? 62.446 -26.986 24.090 1.00 0.00 29 ASN A CA 5
ATOM 4500 C C . ASN A 1 29 ? 61.181 -27.774 23.645 1.00 0.00 29 ASN A C 5
ATOM 4501 O O . ASN A 1 29 ? 60.278 -28.007 24.457 1.00 0.00 29 ASN A O 5
ATOM 4512 N N . SER A 1 30 ? 61.155 -28.173 22.356 1.00 0.00 30 SER A N 5
ATOM 4513 C CA . SER A 1 30 ? 60.040 -28.925 21.723 1.00 0.00 30 SER A CA 5
ATOM 4514 C C . SER A 1 30 ? 59.578 -30.176 22.516 1.00 0.00 30 SER A C 5
ATOM 4515 O O . SER A 1 30 ? 58.429 -30.601 22.373 1.00 0.00 30 SER A O 5
ATOM 4523 N N . GLN A 1 31 ? 60.469 -30.763 23.345 1.00 0.00 31 GLN A N 5
ATOM 4524 C CA . GLN A 1 31 ? 60.123 -31.924 24.203 1.00 0.00 31 GLN A CA 5
ATOM 4525 C C . GLN A 1 31 ? 58.944 -31.595 25.163 1.00 0.00 31 GLN A C 5
ATOM 4526 O O . GLN A 1 31 ? 58.101 -32.455 25.455 1.00 0.00 31 GLN A O 5
ATOM 4540 N N . ALA A 1 32 ? 58.878 -30.330 25.606 1.00 0.00 32 ALA A N 5
ATOM 4541 C CA . ALA A 1 32 ? 57.821 -29.811 26.489 1.00 0.00 32 ALA A CA 5
ATOM 4542 C C . ALA A 1 32 ? 56.870 -28.881 25.702 1.00 0.00 32 ALA A C 5
ATOM 4543 O O . ALA A 1 32 ? 56.334 -27.921 26.265 1.00 0.00 32 ALA A O 5
ATOM 4550 N N . LEU A 1 33 ? 56.628 -29.224 24.406 1.00 0.00 33 LEU A N 5
ATOM 4551 C CA . LEU A 1 33 ? 55.769 -28.430 23.473 1.00 0.00 33 LEU A CA 5
ATOM 4552 C C . LEU A 1 33 ? 54.349 -28.133 24.010 1.00 0.00 33 LEU A C 5
ATOM 4553 O O . LEU A 1 33 ? 53.665 -27.243 23.489 1.00 0.00 33 LEU A O 5
ATOM 4569 N N . LEU A 1 34 ? 53.902 -28.905 25.011 1.00 0.00 34 LEU A N 5
ATOM 4570 C CA . LEU A 1 34 ? 52.687 -28.606 25.787 1.00 0.00 34 LEU A CA 5
ATOM 4571 C C . LEU A 1 34 ? 53.020 -28.769 27.277 1.00 0.00 34 LEU A C 5
ATOM 4572 O O . LEU A 1 34 ? 53.040 -27.785 28.030 1.00 0.00 34 LEU A O 5
ATOM 4588 N N . GLY A 1 35 ? 53.316 -30.017 27.674 1.00 0.00 35 GLY A N 5
ATOM 4589 C CA . GLY A 1 35 ? 53.665 -30.343 29.057 1.00 0.00 35 GLY A CA 5
ATOM 4590 C C . GLY A 1 35 ? 52.483 -30.233 30.027 1.00 0.00 35 GLY A C 5
ATOM 4591 O O . GLY A 1 35 ? 51.322 -30.327 29.595 1.00 0.00 35 GLY A O 5
ATOM 4595 N N . PRO A 1 36 ? 52.741 -30.003 31.354 1.00 0.00 36 PRO A N 5
ATOM 4596 C CA . PRO A 1 36 ? 51.670 -29.798 32.364 1.00 0.00 36 PRO A CA 5
ATOM 4597 C C . PRO A 1 36 ? 51.110 -28.349 32.363 1.00 0.00 36 PRO A C 5
ATOM 4598 O O . PRO A 1 36 ? 50.238 -28.009 33.177 1.00 0.00 36 PRO A O 5
ATOM 4609 N N . ASP A 1 37 ? 51.616 -27.521 31.434 1.00 0.00 37 ASP A N 5
ATOM 4610 C CA . ASP A 1 37 ? 51.206 -26.121 31.260 1.00 0.00 37 ASP A CA 5
ATOM 4611 C C . ASP A 1 37 ? 50.167 -26.027 30.123 1.00 0.00 37 ASP A C 5
ATOM 4612 O O . ASP A 1 37 ? 49.033 -25.576 30.331 1.00 0.00 37 ASP A O 5
ATOM 4621 N N . GLY A 1 38 ? 50.578 -26.471 28.920 1.00 0.00 38 GLY A N 5
ATOM 4622 C CA . GLY A 1 38 ? 49.688 -26.568 27.755 1.00 0.00 38 GLY A CA 5
ATOM 4623 C C . GLY A 1 38 ? 49.756 -25.390 26.780 1.00 0.00 38 GLY A C 5
ATOM 4624 O O . GLY A 1 38 ? 49.203 -25.479 25.683 1.00 0.00 38 GLY A O 5
ATOM 4628 N N . LYS A 1 39 ? 50.424 -24.286 27.166 1.00 0.00 39 LYS A N 5
ATOM 4629 C CA . LYS A 1 39 ? 50.483 -23.047 26.345 1.00 0.00 39 LYS A CA 5
ATOM 4630 C C . LYS A 1 39 ? 51.886 -22.399 26.425 1.00 0.00 39 LYS A C 5
ATOM 4631 O O . LYS A 1 39 ? 52.133 -21.423 27.138 1.00 0.00 39 LYS A O 5
ATOM 4650 N N . VAL A 1 40 ? 52.813 -22.981 25.656 1.00 0.00 40 VAL A N 5
ATOM 4651 C CA . VAL A 1 40 ? 54.257 -22.673 25.767 1.00 0.00 40 VAL A CA 5
ATOM 4652 C C . VAL A 1 40 ? 54.824 -22.213 24.409 1.00 0.00 40 VAL A C 5
ATOM 4653 O O . VAL A 1 40 ? 54.220 -22.461 23.361 1.00 0.00 40 VAL A O 5
ATOM 4666 N N . ILE A 1 41 ? 55.978 -21.517 24.440 1.00 0.00 41 ILE A N 5
ATOM 4667 C CA . ILE A 1 41 ? 56.733 -21.163 23.226 1.00 0.00 41 ILE A CA 5
ATOM 4668 C C . ILE A 1 41 ? 57.740 -22.298 22.928 1.00 0.00 41 ILE A C 5
ATOM 4669 O O . ILE A 1 41 ? 58.690 -22.513 23.689 1.00 0.00 41 ILE A O 5
ATOM 4685 N N . ILE A 1 42 ? 57.474 -23.030 21.840 1.00 0.00 42 ILE A N 5
ATOM 4686 C CA . ILE A 1 42 ? 58.285 -24.169 21.379 1.00 0.00 42 ILE A CA 5
ATOM 4687 C C . ILE A 1 42 ? 59.578 -23.662 20.724 1.00 0.00 42 ILE A C 5
ATOM 4688 O O . ILE A 1 42 ? 59.548 -23.150 19.603 1.00 0.00 42 ILE A O 5
ATOM 4704 N N . ASP A 1 43 ? 60.692 -23.798 21.441 1.00 0.00 43 ASP A N 5
ATOM 4705 C CA . ASP A 1 43 ? 62.032 -23.629 20.874 1.00 0.00 43 ASP A CA 5
ATOM 4706 C C . ASP A 1 43 ? 62.393 -24.906 20.099 1.00 0.00 43 ASP A C 5
ATOM 4707 O O . ASP A 1 43 ? 62.386 -26.013 20.675 1.00 0.00 43 ASP A O 5
ATOM 4716 N N . HIS A 1 44 ? 62.680 -24.738 18.804 1.00 0.00 44 HIS A N 5
ATOM 4717 C CA . HIS A 1 44 ? 62.987 -25.847 17.893 1.00 0.00 44 HIS A CA 5
ATOM 4718 C C . HIS A 1 44 ? 64.026 -25.379 16.864 1.00 0.00 44 HIS A C 5
ATOM 4719 O O . HIS A 1 44 ? 63.688 -24.668 15.907 1.00 0.00 44 HIS A O 5
ATOM 4734 N N . ASN A 1 45 ? 65.304 -25.756 17.113 1.00 0.00 45 ASN A N 5
ATOM 4735 C CA . ASN A 1 45 ? 66.483 -25.394 16.278 1.00 0.00 45 ASN A CA 5
ATOM 4736 C C . ASN A 1 45 ? 66.699 -23.867 16.230 1.00 0.00 45 ASN A C 5
ATOM 4737 O O . ASN A 1 45 ? 67.340 -23.345 15.311 1.00 0.00 45 ASN A O 5
ATOM 4748 N N . GLY A 1 46 ? 66.180 -23.158 17.251 1.00 0.00 46 GLY A N 5
ATOM 4749 C CA . GLY A 1 46 ? 66.247 -21.693 17.321 1.00 0.00 46 GLY A CA 5
ATOM 4750 C C . GLY A 1 46 ? 64.941 -21.025 16.906 1.00 0.00 46 GLY A C 5
ATOM 4751 O O . GLY A 1 46 ? 64.682 -19.877 17.292 1.00 0.00 46 GLY A O 5
ATOM 4755 N N . GLN A 1 47 ? 64.114 -21.746 16.123 1.00 0.00 47 GLN A N 5
ATOM 4756 C CA . GLN A 1 47 ? 62.802 -21.253 15.679 1.00 0.00 47 GLN A CA 5
ATOM 4757 C C . GLN A 1 47 ? 61.792 -21.463 16.814 1.00 0.00 47 GLN A C 5
ATOM 4758 O O . GLN A 1 47 ? 61.469 -22.610 17.160 1.00 0.00 47 GLN A O 5
ATOM 4772 N N . GLU A 1 48 ? 61.326 -20.358 17.408 1.00 0.00 48 GLU A N 5
ATOM 4773 C CA . GLU A 1 48 ? 60.422 -20.379 18.567 1.00 0.00 48 GLU A CA 5
ATOM 4774 C C . GLU A 1 48 ? 58.982 -20.027 18.128 1.00 0.00 48 GLU A C 5
ATOM 4775 O O . GLU A 1 48 ? 58.768 -19.056 17.389 1.00 0.00 48 GLU A O 5
ATOM 4787 N N . TYR A 1 49 ? 57.997 -20.840 18.555 1.00 0.00 49 TYR A N 5
ATOM 4788 C CA . TYR A 1 49 ? 56.583 -20.681 18.147 1.00 0.00 49 TYR A CA 5
ATOM 4789 C C . TYR A 1 49 ? 55.607 -21.136 19.259 1.00 0.00 49 TYR A C 5
ATOM 4790 O O . TYR A 1 49 ? 55.655 -22.279 19.706 1.00 0.00 49 TYR A O 5
ATOM 4808 N N . LEU A 1 50 ? 54.709 -20.214 19.661 1.00 0.00 50 LEU A N 5
ATOM 4809 C CA . LEU A 1 50 ? 53.749 -20.393 20.765 1.00 0.00 50 LEU A CA 5
ATOM 4810 C C . LEU A 1 50 ? 52.606 -21.346 20.327 1.00 0.00 50 LEU A C 5
ATOM 4811 O O . LEU A 1 50 ? 51.800 -21.001 19.457 1.00 0.00 50 LEU A O 5
ATOM 4827 N N . LEU A 1 51 ? 52.574 -22.551 20.913 1.00 0.00 51 LEU A N 5
ATOM 4828 C CA . LEU A 1 51 ? 51.453 -23.504 20.761 1.00 0.00 51 LEU A CA 5
ATOM 4829 C C . LEU A 1 51 ? 50.640 -23.475 22.051 1.00 0.00 51 LEU A C 5
ATOM 4830 O O . LEU A 1 51 ? 51.207 -23.607 23.151 1.00 0.00 51 LEU A O 5
ATOM 4846 N N . ARG A 1 52 ? 49.317 -23.306 21.915 1.00 0.00 52 ARG A N 5
ATOM 4847 C CA . ARG A 1 52 ? 48.420 -23.139 23.060 1.00 0.00 52 ARG A CA 5
ATOM 4848 C C . ARG A 1 52 ? 47.190 -24.060 22.945 1.00 0.00 52 ARG A C 5
ATOM 4849 O O . ARG A 1 52 ? 46.577 -24.176 21.870 1.00 0.00 52 ARG A O 5
ATOM 4870 N N . LYS A 1 53 ? 46.865 -24.739 24.063 1.00 0.00 53 LYS A N 5
ATOM 4871 C CA . LYS A 1 53 ? 45.671 -25.590 24.190 1.00 0.00 53 LYS A CA 5
ATOM 4872 C C . LYS A 1 53 ? 44.469 -24.728 24.585 1.00 0.00 53 LYS A C 5
ATOM 4873 O O . LYS A 1 53 ? 44.381 -24.256 25.726 1.00 0.00 53 LYS A O 5
ATOM 4892 N N . THR A 1 54 ? 43.584 -24.476 23.616 1.00 0.00 54 THR A N 5
ATOM 4893 C CA . THR A 1 54 ? 42.301 -23.825 23.863 1.00 0.00 54 THR A CA 5
ATOM 4894 C C . THR A 1 54 ? 41.384 -24.812 24.599 1.00 0.00 54 THR A C 5
ATOM 4895 O O . THR A 1 54 ? 41.439 -26.027 24.311 1.00 0.00 54 THR A O 5
ATOM 4906 N N . GLN A 1 55 ? 40.539 -24.273 25.509 1.00 0.00 55 GLN A N 5
ATOM 4907 C CA . GLN A 1 55 ? 39.639 -25.053 26.397 1.00 0.00 55 GLN A CA 5
ATOM 4908 C C . GLN A 1 55 ? 38.582 -25.854 25.604 1.00 0.00 55 GLN A C 5
ATOM 4909 O O . GLN A 1 55 ? 38.022 -26.827 26.120 1.00 0.00 55 GLN A O 5
ATOM 4923 N N . ALA A 1 56 ? 38.330 -25.434 24.346 1.00 0.00 56 ALA A N 5
ATOM 4924 C CA . ALA A 1 56 ? 37.469 -26.165 23.391 1.00 0.00 56 ALA A CA 5
ATOM 4925 C C . ALA A 1 56 ? 38.070 -27.544 23.014 1.00 0.00 56 ALA A C 5
ATOM 4926 O O . ALA A 1 56 ? 37.376 -28.408 22.466 1.00 0.00 56 ALA A O 5
ATOM 4933 N N . GLY A 1 57 ? 39.366 -27.714 23.320 1.00 0.00 57 GLY A N 5
ATOM 4934 C CA . GLY A 1 57 ? 40.120 -28.940 23.059 1.00 0.00 57 GLY A CA 5
ATOM 4935 C C . GLY A 1 57 ? 40.891 -28.864 21.759 1.00 0.00 57 GLY A C 5
ATOM 4936 O O . GLY A 1 57 ? 41.008 -29.860 21.037 1.00 0.00 57 GLY A O 5
ATOM 4940 N N . LYS A 1 58 ? 41.445 -27.671 21.463 1.00 0.00 58 LYS A N 5
ATOM 4941 C CA . LYS A 1 58 ? 42.113 -27.408 20.154 1.00 0.00 58 LYS A CA 5
ATOM 4942 C C . LYS A 1 58 ? 43.522 -26.846 20.349 1.00 0.00 58 LYS A C 5
ATOM 4943 O O . LYS A 1 58 ? 43.854 -26.331 21.419 1.00 0.00 58 LYS A O 5
ATOM 4962 N N . LEU A 1 59 ? 44.332 -26.942 19.281 1.00 0.00 59 LEU A N 5
ATOM 4963 C CA . LEU A 1 59 ? 45.706 -26.412 19.239 1.00 0.00 59 LEU A CA 5
ATOM 4964 C C . LEU A 1 59 ? 45.780 -25.207 18.292 1.00 0.00 59 LEU A C 5
ATOM 4965 O O . LEU A 1 59 ? 45.345 -25.273 17.134 1.00 0.00 59 LEU A O 5
ATOM 4981 N N . LEU A 1 60 ? 46.310 -24.099 18.825 1.00 0.00 60 LEU A N 5
ATOM 4982 C CA . LEU A 1 60 ? 46.535 -22.841 18.094 1.00 0.00 60 LEU A CA 5
ATOM 4983 C C . LEU A 1 60 ? 48.043 -22.564 18.038 1.00 0.00 60 LEU A C 5
ATOM 4984 O O . LEU A 1 60 ? 48.676 -22.362 19.082 1.00 0.00 60 LEU A O 5
ATOM 5000 N N . LEU A 1 61 ? 48.612 -22.590 16.823 1.00 0.00 61 LEU A N 5
ATOM 5001 C CA . LEU A 1 61 ? 50.051 -22.374 16.601 1.00 0.00 61 LEU A CA 5
ATOM 5002 C C . LEU A 1 61 ? 50.255 -20.938 16.081 1.00 0.00 61 LEU A C 5
ATOM 5003 O O . LEU A 1 61 ? 50.001 -20.649 14.902 1.00 0.00 61 LEU A O 5
ATOM 5019 N N . THR A 1 62 ? 50.658 -20.049 16.985 1.00 0.00 62 THR A N 5
ATOM 5020 C CA . THR A 1 62 ? 51.077 -18.676 16.673 1.00 0.00 62 THR A CA 5
ATOM 5021 C C . THR A 1 62 ? 52.611 -18.582 16.793 1.00 0.00 62 THR A C 5
ATOM 5022 O O . THR A 1 62 ? 53.223 -19.358 17.529 1.00 0.00 62 THR A O 5
ATOM 5033 N N . LYS A 1 63 ? 53.223 -17.652 16.047 1.00 0.00 63 LYS A N 5
ATOM 5034 C CA . LYS A 1 63 ? 54.680 -17.413 16.090 1.00 0.00 63 LYS A CA 5
ATOM 5035 C C . LYS A 1 63 ? 55.052 -16.630 17.380 1.00 0.00 63 LYS A C 5
ATOM 5036 O O . LYS A 1 63 ? 54.834 -15.399 17.426 1.00 0.00 63 LYS A O 5
ATOM 5056 N N . MET A 1 1 ? 41.673 29.659 29.644 1.00 0.00 1 MET A N 6
ATOM 5057 C CA . MET A 1 1 ? 41.958 28.402 30.388 1.00 0.00 1 MET A CA 6
ATOM 5058 C C . MET A 1 1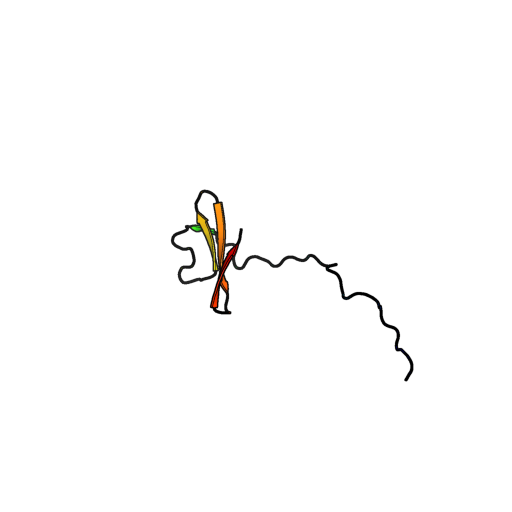 ? 40.654 27.698 30.836 1.00 0.00 1 MET A C 6
ATOM 5059 O O . MET A 1 1 ? 40.686 26.822 31.711 1.00 0.00 1 MET A O 6
ATOM 5075 N N . SER A 1 2 ? 39.510 28.076 30.227 1.00 0.00 2 SER A N 6
ATOM 5076 C CA . SER A 1 2 ? 38.210 27.418 30.457 1.00 0.00 2 SER A CA 6
ATOM 5077 C C . SER A 1 2 ? 38.228 25.996 29.846 1.00 0.00 2 SER A C 6
ATOM 5078 O O . SER A 1 2 ? 37.842 25.796 28.683 1.00 0.00 2 SER A O 6
ATOM 5086 N N . ARG A 1 3 ? 38.755 25.029 30.623 1.00 0.00 3 ARG A N 6
ATOM 5087 C CA . ARG A 1 3 ? 38.946 23.645 30.171 1.00 0.00 3 ARG A CA 6
ATOM 5088 C C . ARG A 1 3 ? 37.648 22.831 30.339 1.00 0.00 3 ARG A C 6
ATOM 5089 O O . ARG A 1 3 ? 37.490 22.067 31.303 1.00 0.00 3 ARG A O 6
ATOM 5110 N N . MET A 1 4 ? 36.693 23.048 29.413 1.00 0.00 4 MET A N 6
ATOM 5111 C CA . MET A 1 4 ? 35.500 22.201 29.295 1.00 0.00 4 MET A CA 6
ATOM 5112 C C . MET A 1 4 ? 35.809 21.102 28.274 1.00 0.00 4 MET A C 6
ATOM 5113 O O . MET A 1 4 ? 35.825 21.350 27.061 1.00 0.00 4 MET A O 6
ATOM 5127 N N . ASP A 1 5 ? 36.098 19.907 28.781 1.00 0.00 5 ASP A N 6
ATOM 5128 C CA . ASP A 1 5 ? 36.358 18.724 27.954 1.00 0.00 5 ASP A CA 6
ATOM 5129 C C . ASP A 1 5 ? 35.885 17.483 28.715 1.00 0.00 5 ASP A C 6
ATOM 5130 O O . ASP A 1 5 ? 36.368 17.202 29.814 1.00 0.00 5 ASP A O 6
ATOM 5139 N N . ASN A 1 6 ? 34.923 16.766 28.122 1.00 0.00 6 ASN A N 6
ATOM 5140 C CA . ASN A 1 6 ? 34.290 15.573 28.719 1.00 0.00 6 ASN A CA 6
ATOM 5141 C C . ASN A 1 6 ? 33.723 14.693 27.594 1.00 0.00 6 ASN A C 6
ATOM 5142 O O . ASN A 1 6 ? 33.251 15.213 26.574 1.00 0.00 6 ASN A O 6
ATOM 5153 N N . THR A 1 7 ? 33.761 13.368 27.797 1.00 0.00 7 THR A N 6
ATOM 5154 C CA . THR A 1 7 ? 33.191 12.388 26.858 1.00 0.00 7 THR A CA 6
ATOM 5155 C C . THR A 1 7 ? 32.851 11.094 27.612 1.00 0.00 7 THR A C 6
ATOM 5156 O O . THR A 1 7 ? 33.458 10.794 28.658 1.00 0.00 7 THR A O 6
ATOM 5167 N N . GLU A 1 8 ? 31.863 10.335 27.090 1.00 0.00 8 GLU A N 6
ATOM 5168 C CA . GLU A 1 8 ? 31.545 8.992 27.596 1.00 0.00 8 GLU A CA 6
ATOM 5169 C C . GLU A 1 8 ? 32.565 8.021 26.965 1.00 0.00 8 GLU A C 6
ATOM 5170 O O . GLU A 1 8 ? 32.478 7.727 25.766 1.00 0.00 8 GLU A O 6
ATOM 5182 N N . LEU A 1 9 ? 33.542 7.592 27.782 1.00 0.00 9 LEU A N 6
ATOM 5183 C CA . LEU A 1 9 ? 34.693 6.774 27.357 1.00 0.00 9 LEU A CA 6
ATOM 5184 C C . LEU A 1 9 ? 34.240 5.401 26.784 1.00 0.00 9 LEU A C 6
ATOM 5185 O O . LEU A 1 9 ? 33.720 4.562 27.536 1.00 0.00 9 LEU A O 6
ATOM 5201 N N . PRO A 1 10 ? 34.399 5.159 25.444 1.00 0.00 10 PRO A N 6
ATOM 5202 C CA . PRO A 1 10 ? 34.047 3.876 24.811 1.00 0.00 10 PRO A CA 6
ATOM 5203 C C . PRO A 1 10 ? 35.250 2.911 24.732 1.00 0.00 10 PRO A C 6
ATOM 5204 O O . PRO A 1 10 ? 36.334 3.202 25.255 1.00 0.00 10 PRO A O 6
ATOM 5215 N N . HIS A 1 11 ? 35.042 1.752 24.079 1.00 0.00 11 HIS A N 6
ATOM 5216 C CA . HIS A 1 11 ? 36.131 0.794 23.784 1.00 0.00 11 HIS A CA 6
ATOM 5217 C C . HIS A 1 11 ? 35.750 -0.133 22.596 1.00 0.00 11 HIS A C 6
ATOM 5218 O O . HIS A 1 11 ? 35.738 -1.364 22.739 1.00 0.00 11 HIS A O 6
ATOM 5233 N N . PRO A 1 12 ? 35.442 0.437 21.378 1.00 0.00 12 PRO A N 6
ATOM 5234 C CA . PRO A 1 12 ? 35.052 -0.382 20.200 1.00 0.00 12 PRO A CA 6
ATOM 5235 C C . PRO A 1 12 ? 36.219 -1.266 19.729 1.00 0.00 12 PRO A C 6
ATOM 5236 O O . PRO A 1 12 ? 37.377 -0.845 19.811 1.00 0.00 12 PRO A O 6
ATOM 5247 N N . LYS A 1 13 ? 35.920 -2.494 19.260 1.00 0.00 13 LYS A N 6
ATOM 5248 C CA . LYS A 1 13 ? 36.954 -3.407 18.756 1.00 0.00 13 LYS A CA 6
ATOM 5249 C C . LYS A 1 13 ? 37.458 -2.921 17.379 1.00 0.00 13 LYS A C 6
ATOM 5250 O O . LYS A 1 13 ? 36.972 -3.361 16.324 1.00 0.00 13 LYS A O 6
ATOM 5269 N N . GLU A 1 14 ? 38.393 -1.953 17.424 1.00 0.00 14 GLU A N 6
ATOM 5270 C CA . GLU A 1 14 ? 38.987 -1.333 16.235 1.00 0.00 14 GLU A CA 6
ATOM 5271 C C . GLU A 1 14 ? 40.072 -2.262 15.690 1.00 0.00 14 GLU A C 6
ATOM 5272 O O . GLU A 1 14 ? 41.187 -2.304 16.223 1.00 0.00 14 GLU A O 6
ATOM 5284 N N . ILE A 1 15 ? 39.707 -3.056 14.661 1.00 0.00 15 ILE A N 6
ATOM 5285 C CA . ILE A 1 15 ? 40.602 -4.066 14.074 1.00 0.00 15 ILE A CA 6
ATOM 5286 C C . ILE A 1 15 ? 41.657 -3.372 13.178 1.00 0.00 15 ILE A C 6
ATOM 5287 O O . ILE A 1 15 ? 41.499 -3.261 11.953 1.00 0.00 15 ILE A O 6
ATOM 5303 N N . ASP A 1 16 ? 42.673 -2.799 13.845 1.00 0.00 16 ASP A N 6
ATOM 5304 C CA . ASP A 1 16 ? 43.870 -2.251 13.202 1.00 0.00 16 ASP A CA 6
ATOM 5305 C C . ASP A 1 16 ? 44.937 -3.343 13.196 1.00 0.00 16 ASP A C 6
ATOM 5306 O O . ASP A 1 16 ? 45.423 -3.738 12.140 1.00 0.00 16 ASP A O 6
ATOM 5315 N N . ASN A 1 17 ? 45.252 -3.834 14.405 1.00 0.00 17 ASN A N 6
ATOM 5316 C CA . ASN A 1 17 ? 46.176 -4.964 14.612 1.00 0.00 17 ASN A CA 6
ATOM 5317 C C . ASN A 1 17 ? 46.111 -5.442 16.088 1.00 0.00 17 ASN A C 6
ATOM 5318 O O . ASN A 1 17 ? 47.053 -6.080 16.581 1.00 0.00 17 ASN A O 6
ATOM 5329 N N . GLU A 1 18 ? 44.977 -5.148 16.786 1.00 0.00 18 GLU A N 6
ATOM 5330 C CA . GLU A 1 18 ? 44.801 -5.535 18.204 1.00 0.00 18 GLU A CA 6
ATOM 5331 C C . GLU A 1 18 ? 44.768 -7.076 18.369 1.00 0.00 18 GLU A C 6
ATOM 5332 O O . GLU A 1 18 ? 43.893 -7.772 17.828 1.00 0.00 18 GLU A O 6
ATOM 5344 N N . THR A 1 19 ? 45.776 -7.588 19.092 1.00 0.00 19 THR A N 6
ATOM 5345 C CA . THR A 1 19 ? 45.902 -9.010 19.441 1.00 0.00 19 THR A CA 6
ATOM 5346 C C . THR A 1 19 ? 46.567 -9.107 20.827 1.00 0.00 19 THR A C 6
ATOM 5347 O O . THR A 1 19 ? 47.452 -8.297 21.150 1.00 0.00 19 THR A O 6
ATOM 5358 N N . LEU A 1 20 ? 46.139 -10.088 21.640 1.00 0.00 20 LEU A N 6
ATOM 5359 C CA . LEU A 1 20 ? 46.724 -10.335 22.973 1.00 0.00 20 LEU A CA 6
ATOM 5360 C C . LEU A 1 20 ? 48.123 -10.964 22.848 1.00 0.00 20 LEU A C 6
ATOM 5361 O O . LEU A 1 20 ? 48.552 -11.370 21.751 1.00 0.00 20 LEU A O 6
ATOM 5377 N N . LEU A 1 21 ? 48.828 -11.023 23.983 1.00 0.00 21 LEU A N 6
ATOM 5378 C CA . LEU A 1 21 ? 50.178 -11.622 24.084 1.00 0.00 21 LEU A CA 6
ATOM 5379 C C . LEU A 1 21 ? 50.101 -13.169 23.925 1.00 0.00 21 LEU A C 6
ATOM 5380 O O . LEU A 1 21 ? 49.007 -13.736 24.024 1.00 0.00 21 LEU A O 6
ATOM 5396 N N . PRO A 1 22 ? 51.255 -13.881 23.647 1.00 0.00 22 PRO A N 6
ATOM 5397 C CA . PRO A 1 22 ? 51.312 -15.368 23.710 1.00 0.00 22 PRO A CA 6
ATOM 5398 C C . PRO A 1 22 ? 50.693 -15.926 25.014 1.00 0.00 22 PRO A C 6
ATOM 5399 O O . PRO A 1 22 ? 50.856 -15.321 26.079 1.00 0.00 22 PRO A O 6
ATOM 5410 N N . ALA A 1 23 ? 49.991 -17.077 24.904 1.00 0.00 23 ALA A N 6
ATOM 5411 C CA . ALA A 1 23 ? 49.282 -17.717 26.041 1.00 0.00 23 ALA A CA 6
ATOM 5412 C C . ALA A 1 23 ? 50.211 -17.914 27.258 1.00 0.00 23 ALA A C 6
ATOM 5413 O O . ALA A 1 23 ? 49.784 -17.793 28.408 1.00 0.00 23 ALA A O 6
ATOM 5420 N N . ALA A 1 24 ? 51.482 -18.208 26.963 1.00 0.00 24 ALA A N 6
ATOM 5421 C CA . ALA A 1 24 ? 52.589 -18.149 27.928 1.00 0.00 24 ALA A CA 6
ATOM 5422 C C . ALA A 1 24 ? 53.860 -17.741 27.177 1.00 0.00 24 ALA A C 6
ATOM 5423 O O . ALA A 1 24 ? 54.017 -18.085 26.004 1.00 0.00 24 ALA A O 6
ATOM 5430 N N . GLU A 1 25 ? 54.769 -17.027 27.857 1.00 0.00 25 GLU A N 6
ATOM 5431 C CA . GLU A 1 25 ? 56.068 -16.605 27.285 1.00 0.00 25 GLU A CA 6
ATOM 5432 C C . GLU A 1 25 ? 57.177 -17.605 27.701 1.00 0.00 25 GLU A C 6
ATOM 5433 O O . GLU A 1 25 ? 58.342 -17.233 27.889 1.00 0.00 25 GLU A O 6
ATOM 5445 N N . ARG A 1 26 ? 56.796 -18.891 27.790 1.00 0.00 26 ARG A N 6
ATOM 5446 C CA . ARG A 1 26 ? 57.659 -19.967 28.300 1.00 0.00 26 ARG A CA 6
ATOM 5447 C C . ARG A 1 26 ? 58.368 -20.675 27.130 1.00 0.00 26 ARG A C 6
ATOM 5448 O O . ARG A 1 26 ? 57.808 -21.593 26.530 1.00 0.00 26 ARG A O 6
ATOM 5469 N N . ARG A 1 27 ? 59.587 -20.213 26.778 1.00 0.00 27 ARG A N 6
ATOM 5470 C CA . ARG A 1 27 ? 60.365 -20.797 25.664 1.00 0.00 27 ARG A CA 6
ATOM 5471 C C . ARG A 1 27 ? 61.076 -22.082 26.140 1.00 0.00 27 ARG A C 6
ATOM 5472 O O . ARG A 1 27 ? 62.182 -22.036 26.699 1.00 0.00 27 ARG A O 6
ATOM 5493 N N . VAL A 1 28 ? 60.379 -23.216 25.974 1.00 0.00 28 VAL A N 6
ATOM 5494 C CA . VAL A 1 28 ? 60.904 -24.565 26.276 1.00 0.00 28 VAL A CA 6
ATOM 5495 C C . VAL A 1 28 ? 60.944 -25.395 24.990 1.00 0.00 28 VAL A C 6
ATOM 5496 O O . VAL A 1 28 ? 60.210 -25.105 24.051 1.00 0.00 28 VAL A O 6
ATOM 5509 N N . ASN A 1 29 ? 61.802 -26.433 24.993 1.00 0.00 29 ASN A N 6
ATOM 5510 C CA . ASN A 1 29 ? 62.020 -27.371 23.858 1.00 0.00 29 ASN A CA 6
ATOM 5511 C C . ASN A 1 29 ? 60.703 -27.910 23.267 1.00 0.00 29 ASN A C 6
ATOM 5512 O O . ASN A 1 29 ? 59.677 -27.969 23.961 1.00 0.00 29 ASN A O 6
ATOM 5523 N N . SER A 1 30 ? 60.751 -28.305 21.982 1.00 0.00 30 SER A N 6
ATOM 5524 C CA . SER A 1 30 ? 59.650 -29.025 21.300 1.00 0.00 30 SER A CA 6
ATOM 5525 C C . SER A 1 30 ? 59.241 -30.304 22.073 1.00 0.00 30 SER A C 6
ATOM 5526 O O . SER A 1 30 ? 58.077 -30.716 22.039 1.00 0.00 30 SER A O 6
ATOM 5534 N N . GLN A 1 31 ? 60.219 -30.912 22.766 1.00 0.00 31 GLN A N 6
ATOM 5535 C CA . GLN A 1 31 ? 59.994 -32.041 23.689 1.00 0.00 31 GLN A CA 6
ATOM 5536 C C . GLN A 1 31 ? 58.913 -31.708 24.748 1.00 0.00 31 GLN A C 6
ATOM 5537 O O . GLN A 1 31 ? 58.052 -32.537 25.063 1.00 0.00 31 GLN A O 6
ATOM 5551 N N . ALA A 1 32 ? 58.968 -30.467 25.266 1.00 0.00 32 ALA A N 6
ATOM 5552 C CA . ALA A 1 32 ? 58.010 -29.949 26.259 1.00 0.00 32 ALA A CA 6
ATOM 5553 C C . ALA A 1 32 ? 57.010 -28.967 25.600 1.00 0.00 32 ALA A C 6
ATOM 5554 O O . ALA A 1 32 ? 56.578 -28.000 26.230 1.00 0.00 32 ALA A O 6
ATOM 5561 N N . LEU A 1 33 ? 56.615 -29.277 24.338 1.00 0.00 33 LEU A N 6
ATOM 5562 C CA . LEU A 1 33 ? 55.669 -28.453 23.516 1.00 0.00 33 LEU A CA 6
ATOM 5563 C C . LEU A 1 33 ? 54.341 -28.093 24.226 1.00 0.00 33 LEU A C 6
ATOM 5564 O O . LEU A 1 33 ? 53.656 -27.148 23.824 1.00 0.00 33 LEU A O 6
ATOM 5580 N N . LEU A 1 34 ? 53.968 -28.865 25.248 1.00 0.00 34 LEU A N 6
ATOM 5581 C CA . LEU A 1 34 ? 52.822 -28.541 26.117 1.00 0.00 34 LEU A CA 6
ATOM 5582 C C . LEU A 1 34 ? 53.302 -28.470 27.569 1.00 0.00 34 LEU A C 6
ATOM 5583 O O . LEU A 1 34 ? 52.944 -27.549 28.314 1.00 0.00 34 LEU A O 6
ATOM 5599 N N . GLY A 1 35 ? 54.149 -29.440 27.942 1.00 0.00 35 GLY A N 6
ATOM 5600 C CA . GLY A 1 35 ? 54.631 -29.574 29.311 1.00 0.00 35 GLY A CA 6
ATOM 5601 C C . GLY A 1 35 ? 53.533 -29.990 30.290 1.00 0.00 35 GLY A C 6
ATOM 5602 O O . GLY A 1 35 ? 52.516 -30.566 29.866 1.00 0.00 35 GLY A O 6
ATOM 5606 N N . PRO A 1 36 ? 53.696 -29.714 31.624 1.00 0.00 36 PRO A N 6
ATOM 5607 C CA . PRO A 1 36 ? 52.636 -29.958 32.631 1.00 0.00 36 PRO A CA 6
ATOM 5608 C C . PRO A 1 36 ? 51.614 -28.791 32.706 1.00 0.00 36 PRO A C 6
ATOM 5609 O O . PRO A 1 36 ? 50.699 -28.815 33.529 1.00 0.00 36 PRO A O 6
ATOM 5620 N N . ASP A 1 37 ? 51.783 -27.788 31.818 1.00 0.00 37 ASP A N 6
ATOM 5621 C CA . ASP A 1 37 ? 50.973 -26.560 31.790 1.00 0.00 37 ASP A CA 6
ATOM 5622 C C . ASP A 1 37 ? 49.885 -26.663 30.701 1.00 0.00 37 ASP A C 6
ATOM 5623 O O . ASP A 1 37 ? 48.690 -26.490 30.978 1.00 0.00 37 ASP A O 6
ATOM 5632 N N . GLY A 1 38 ? 50.321 -26.960 29.463 1.00 0.00 38 GLY A N 6
ATOM 5633 C CA . GLY A 1 38 ? 49.415 -27.109 28.313 1.00 0.00 38 GLY A CA 6
ATOM 5634 C C . GLY A 1 38 ? 49.492 -25.970 27.294 1.00 0.00 38 GLY A C 6
ATOM 5635 O O . GLY A 1 38 ? 48.936 -26.084 26.196 1.00 0.00 38 GLY A O 6
ATOM 5639 N N . LYS A 1 39 ? 50.174 -24.859 27.640 1.00 0.00 39 LYS A N 6
ATOM 5640 C CA . LYS A 1 39 ? 50.396 -23.731 26.702 1.00 0.00 39 LYS A CA 6
ATOM 5641 C C . LYS A 1 39 ? 51.764 -23.058 26.967 1.00 0.00 39 LYS A C 6
ATOM 5642 O O . LYS A 1 39 ? 51.985 -22.466 28.019 1.00 0.00 39 LYS A O 6
ATOM 5661 N N . VAL A 1 40 ? 52.696 -23.214 26.006 1.00 0.00 40 VAL A N 6
ATOM 5662 C CA . VAL A 1 40 ? 54.085 -22.697 26.098 1.00 0.00 40 VAL A CA 6
ATOM 5663 C C . VAL A 1 40 ? 54.591 -22.295 24.694 1.00 0.00 40 VAL A C 6
ATOM 5664 O O . VAL A 1 40 ? 53.966 -22.641 23.689 1.00 0.00 40 VAL A O 6
ATOM 5677 N N . ILE A 1 41 ? 55.720 -21.565 24.627 1.00 0.00 41 ILE A N 6
ATOM 5678 C CA . ILE A 1 41 ? 56.397 -21.252 23.349 1.00 0.00 41 ILE A CA 6
ATOM 5679 C C . ILE A 1 41 ? 57.441 -22.351 23.036 1.00 0.00 41 ILE A C 6
ATOM 5680 O O . ILE A 1 41 ? 58.352 -22.602 23.832 1.00 0.00 41 ILE A O 6
ATOM 5696 N N . ILE A 1 42 ? 57.266 -23.007 21.885 1.00 0.00 42 ILE A N 6
ATOM 5697 C CA . ILE A 1 42 ? 58.107 -24.116 21.413 1.00 0.00 42 ILE A CA 6
ATOM 5698 C C . ILE A 1 42 ? 59.399 -23.580 20.800 1.00 0.00 42 ILE A C 6
ATOM 5699 O O . ILE A 1 42 ? 59.380 -22.952 19.734 1.00 0.00 42 ILE A O 6
ATOM 5715 N N . ASP A 1 43 ? 60.503 -23.820 21.504 1.00 0.00 43 ASP A N 6
ATOM 5716 C CA . ASP A 1 43 ? 61.843 -23.618 20.970 1.00 0.00 43 ASP A CA 6
ATOM 5717 C C . ASP A 1 43 ? 62.239 -24.860 20.148 1.00 0.00 43 ASP A C 6
ATOM 5718 O O . ASP A 1 43 ? 61.991 -26.016 20.563 1.00 0.00 43 ASP A O 6
ATOM 5727 N N . HIS A 1 44 ? 62.852 -24.600 18.993 1.00 0.00 44 HIS A N 6
ATOM 5728 C CA . HIS A 1 44 ? 63.273 -25.617 18.043 1.00 0.00 44 HIS A CA 6
ATOM 5729 C C . HIS A 1 44 ? 64.344 -25.028 17.113 1.00 0.00 44 HIS A C 6
ATOM 5730 O O . HIS A 1 44 ? 64.025 -24.324 16.137 1.00 0.00 44 HIS A O 6
ATOM 5745 N N . ASN A 1 45 ? 65.621 -25.274 17.477 1.00 0.00 45 ASN A N 6
ATOM 5746 C CA . ASN A 1 45 ? 66.802 -24.947 16.648 1.00 0.00 45 ASN A CA 6
ATOM 5747 C C . ASN A 1 45 ? 66.961 -23.422 16.458 1.00 0.00 45 ASN A C 6
ATOM 5748 O O . ASN A 1 45 ? 67.483 -22.957 15.435 1.00 0.00 45 ASN A O 6
ATOM 5759 N N . GLY A 1 46 ? 66.528 -22.650 17.478 1.00 0.00 46 GLY A N 6
ATOM 5760 C CA . GLY A 1 46 ? 66.614 -21.187 17.441 1.00 0.00 46 GLY A CA 6
ATOM 5761 C C . GLY A 1 46 ? 65.310 -20.521 17.011 1.00 0.00 46 GLY A C 6
ATOM 5762 O O . GLY A 1 46 ? 65.146 -19.306 17.190 1.00 0.00 46 GLY A O 6
ATOM 5766 N N . GLN A 1 47 ? 64.385 -21.305 16.433 1.00 0.00 47 GLN A N 6
ATOM 5767 C CA . GLN A 1 47 ? 63.035 -20.826 16.070 1.00 0.00 47 GLN A CA 6
ATOM 5768 C C . GLN A 1 47 ? 62.106 -20.997 17.276 1.00 0.00 47 GLN A C 6
ATOM 5769 O O . GLN A 1 47 ? 62.233 -21.978 18.014 1.00 0.00 47 GLN A O 6
ATOM 5783 N N . GLU A 1 48 ? 61.184 -20.044 17.485 1.00 0.00 48 GLU A N 6
ATOM 5784 C CA . GLU A 1 48 ? 60.198 -20.120 18.579 1.00 0.00 48 GLU A CA 6
ATOM 5785 C C . GLU A 1 48 ? 58.787 -19.884 18.027 1.00 0.00 48 GLU A C 6
ATOM 5786 O O . GLU A 1 48 ? 58.584 -19.030 17.156 1.00 0.00 48 GLU A O 6
ATOM 5798 N N . TYR A 1 49 ? 57.816 -20.696 18.493 1.00 0.00 49 TYR A N 6
ATOM 5799 C CA . TYR A 1 49 ? 56.401 -20.599 18.075 1.00 0.00 49 TYR A CA 6
ATOM 5800 C C . TYR A 1 49 ? 55.461 -21.112 19.184 1.00 0.00 49 TYR A C 6
ATOM 5801 O O . TYR A 1 49 ? 55.589 -22.248 19.636 1.00 0.00 49 TYR A O 6
ATOM 5819 N N . LEU A 1 50 ? 54.505 -20.251 19.588 1.00 0.00 50 LEU A N 6
ATOM 5820 C CA . LEU A 1 50 ? 53.571 -20.501 20.704 1.00 0.00 50 LEU A CA 6
ATOM 5821 C C . LEU A 1 50 ? 52.556 -21.589 20.305 1.00 0.00 50 LEU A C 6
ATOM 5822 O O . LEU A 1 50 ? 51.868 -21.451 19.304 1.00 0.00 50 LEU A O 6
ATOM 5838 N N . LEU A 1 51 ? 52.491 -22.673 21.087 1.00 0.00 51 LEU A N 6
ATOM 5839 C CA . LEU A 1 51 ? 51.422 -23.678 20.991 1.00 0.00 51 LEU A CA 6
ATOM 5840 C C . LEU A 1 51 ? 50.606 -23.614 22.264 1.00 0.00 51 LEU A C 6
ATOM 5841 O O . LEU A 1 51 ? 51.158 -23.673 23.375 1.00 0.00 51 LEU A O 6
ATOM 5857 N N . ARG A 1 52 ? 49.301 -23.472 22.103 1.00 0.00 52 ARG A N 6
ATOM 5858 C CA . ARG A 1 52 ? 48.371 -23.418 23.221 1.00 0.00 52 ARG A CA 6
ATOM 5859 C C . ARG A 1 52 ? 47.242 -24.424 23.005 1.00 0.00 52 ARG A C 6
ATOM 5860 O O . ARG A 1 52 ? 46.714 -24.555 21.894 1.00 0.00 52 ARG A O 6
ATOM 5881 N N . LYS A 1 53 ? 46.910 -25.155 24.075 1.00 0.00 53 LYS A N 6
ATOM 5882 C CA . LYS A 1 53 ? 45.685 -25.946 24.129 1.00 0.00 53 LYS A CA 6
ATOM 5883 C C . LYS A 1 53 ? 44.515 -24.987 24.362 1.00 0.00 53 LYS A C 6
ATOM 5884 O O . LYS A 1 53 ? 44.306 -24.521 25.493 1.00 0.00 53 LYS A O 6
ATOM 5903 N N . THR A 1 54 ? 43.802 -24.640 23.275 1.00 0.00 54 THR A N 6
ATOM 5904 C CA . THR A 1 54 ? 42.632 -23.760 23.347 1.00 0.00 54 THR A CA 6
ATOM 5905 C C . THR A 1 54 ? 41.534 -24.470 24.152 1.00 0.00 54 THR A C 6
ATOM 5906 O O . THR A 1 54 ? 41.338 -25.692 23.983 1.00 0.00 54 THR A O 6
ATOM 5917 N N . GLN A 1 55 ? 40.843 -23.713 25.023 1.00 0.00 55 GLN A N 6
ATOM 5918 C CA . GLN A 1 55 ? 39.750 -24.241 25.873 1.00 0.00 55 GLN A CA 6
ATOM 5919 C C . GLN A 1 55 ? 38.503 -24.609 25.033 1.00 0.00 55 GLN A C 6
ATOM 5920 O O . GLN A 1 55 ? 37.544 -25.176 25.556 1.00 0.00 55 GLN A O 6
ATOM 5934 N N . ALA A 1 56 ? 38.548 -24.292 23.720 1.00 0.00 56 ALA A N 6
ATOM 5935 C CA . ALA A 1 56 ? 37.612 -24.819 22.711 1.00 0.00 56 ALA A CA 6
ATOM 5936 C C . ALA A 1 56 ? 37.771 -26.356 22.534 1.00 0.00 56 ALA A C 6
ATOM 5937 O O . ALA A 1 56 ? 36.904 -27.020 21.955 1.00 0.00 56 ALA A O 6
ATOM 5944 N N . GLY A 1 57 ? 38.894 -26.892 23.063 1.00 0.00 57 GLY A N 6
ATOM 5945 C CA . GLY A 1 57 ? 39.232 -28.311 22.998 1.00 0.00 57 GLY A CA 6
ATOM 5946 C C . GLY A 1 57 ? 40.149 -28.625 21.829 1.00 0.00 57 GLY A C 6
ATOM 5947 O O . GLY A 1 57 ? 40.095 -29.720 21.259 1.00 0.00 57 GLY A O 6
ATOM 5951 N N . LYS A 1 58 ? 41.031 -27.662 21.493 1.00 0.00 58 LYS A N 6
ATOM 5952 C CA . LYS A 1 58 ? 41.902 -27.747 20.293 1.00 0.00 58 LYS A CA 6
ATOM 5953 C C . LYS A 1 58 ? 43.325 -27.270 20.620 1.00 0.00 58 LYS A C 6
ATOM 5954 O O . LYS A 1 58 ? 43.652 -26.999 21.772 1.00 0.00 58 LYS A O 6
ATOM 5973 N N . LEU A 1 59 ? 44.167 -27.213 19.573 1.00 0.00 59 LEU A N 6
ATOM 5974 C CA . LEU A 1 59 ? 45.525 -26.624 19.614 1.00 0.00 59 LEU A CA 6
ATOM 5975 C C . LEU A 1 59 ? 45.565 -25.345 18.754 1.00 0.00 59 LEU A C 6
ATOM 5976 O O . LEU A 1 59 ? 44.715 -25.158 17.874 1.00 0.00 59 LEU A O 6
ATOM 5992 N N . LEU A 1 60 ? 46.550 -24.467 19.013 1.00 0.00 60 LEU A N 6
ATOM 5993 C CA . LEU A 1 60 ? 46.763 -23.241 18.219 1.00 0.00 60 LEU A CA 6
ATOM 5994 C C . LEU A 1 60 ? 48.269 -22.931 18.173 1.00 0.00 60 LEU A C 6
ATOM 5995 O O . LEU A 1 60 ? 48.853 -22.537 19.193 1.00 0.00 60 LEU A O 6
ATOM 6011 N N . LEU A 1 61 ? 48.895 -23.182 17.014 1.00 0.00 61 LEU A N 6
ATOM 6012 C CA . LEU A 1 61 ? 50.330 -22.941 16.789 1.00 0.00 61 LEU A CA 6
ATOM 6013 C C . LEU A 1 61 ? 50.475 -21.606 16.038 1.00 0.00 61 LEU A C 6
ATOM 6014 O O . LEU A 1 61 ? 50.233 -21.531 14.828 1.00 0.00 61 LEU A O 6
ATOM 6030 N N . THR A 1 62 ? 50.828 -20.553 16.783 1.00 0.00 62 THR A N 6
ATOM 6031 C CA . THR A 1 62 ? 50.999 -19.196 16.257 1.00 0.00 62 THR A CA 6
ATOM 6032 C C . THR A 1 62 ? 52.445 -18.712 16.502 1.00 0.00 62 THR A C 6
ATOM 6033 O O . THR A 1 62 ? 52.972 -18.875 17.607 1.00 0.00 62 THR A O 6
ATOM 6044 N N . LYS A 1 63 ? 53.085 -18.145 15.464 1.00 0.00 63 LYS A N 6
ATOM 6045 C CA . LYS A 1 63 ? 54.398 -17.483 15.595 1.00 0.00 63 LYS A CA 6
ATOM 6046 C C . LYS A 1 63 ? 54.169 -16.022 16.082 1.00 0.00 63 LYS A C 6
ATOM 6047 O O . LYS A 1 63 ? 53.957 -15.119 15.239 1.00 0.00 63 LYS A O 6
ATOM 6067 N N . MET A 1 1 ? 63.498 18.041 -16.321 1.00 0.00 1 MET A N 7
ATOM 6068 C CA . MET A 1 1 ? 62.665 17.193 -15.442 1.00 0.00 1 MET A CA 7
ATOM 6069 C C . MET A 1 1 ? 61.527 18.039 -14.847 1.00 0.00 1 MET A C 7
ATOM 6070 O O . MET A 1 1 ? 61.764 18.879 -13.970 1.00 0.00 1 MET A O 7
ATOM 6086 N N . SER A 1 2 ? 60.301 17.844 -15.368 1.00 0.00 2 SER A N 7
ATOM 6087 C CA . SER A 1 2 ? 59.102 18.564 -14.910 1.00 0.00 2 SER A CA 7
ATOM 6088 C C . SER A 1 2 ? 58.237 17.635 -14.036 1.00 0.00 2 SER A C 7
ATOM 6089 O O . SER A 1 2 ? 57.711 16.630 -14.533 1.00 0.00 2 SER A O 7
ATOM 6097 N N . ARG A 1 3 ? 58.122 17.969 -12.735 1.00 0.00 3 ARG A N 7
ATOM 6098 C CA . ARG A 1 3 ? 57.308 17.205 -11.781 1.00 0.00 3 ARG A CA 7
ATOM 6099 C C . ARG A 1 3 ? 55.805 17.507 -12.005 1.00 0.00 3 ARG A C 7
ATOM 6100 O O . ARG A 1 3 ? 55.360 18.655 -11.888 1.00 0.00 3 ARG A O 7
ATOM 6121 N N . MET A 1 4 ? 55.050 16.463 -12.373 1.00 0.00 4 MET A N 7
ATOM 6122 C CA . MET A 1 4 ? 53.614 16.560 -12.703 1.00 0.00 4 MET A CA 7
ATOM 6123 C C . MET A 1 4 ? 52.909 15.267 -12.249 1.00 0.00 4 MET A C 7
ATOM 6124 O O . MET A 1 4 ? 53.558 14.212 -12.176 1.00 0.00 4 MET A O 7
ATOM 6138 N N . ASP A 1 5 ? 51.594 15.373 -11.929 1.00 0.00 5 ASP A N 7
ATOM 6139 C CA . ASP A 1 5 ? 50.770 14.271 -11.373 1.00 0.00 5 ASP A CA 7
ATOM 6140 C C . ASP A 1 5 ? 51.240 13.901 -9.952 1.00 0.00 5 ASP A C 7
ATOM 6141 O O . ASP A 1 5 ? 52.274 13.237 -9.786 1.00 0.00 5 ASP A O 7
ATOM 6150 N N . ASN A 1 6 ? 50.485 14.364 -8.936 1.00 0.00 6 ASN A N 7
ATOM 6151 C CA . ASN A 1 6 ? 50.761 14.064 -7.517 1.00 0.00 6 ASN A CA 7
ATOM 6152 C C . ASN A 1 6 ? 50.461 12.579 -7.217 1.00 0.00 6 ASN A C 7
ATOM 6153 O O . ASN A 1 6 ? 49.435 12.045 -7.662 1.00 0.00 6 ASN A O 7
ATOM 6164 N N . THR A 1 7 ? 51.370 11.923 -6.474 1.00 0.00 7 THR A N 7
ATOM 6165 C CA . THR A 1 7 ? 51.203 10.527 -6.033 1.00 0.00 7 THR A CA 7
ATOM 6166 C C . THR A 1 7 ? 50.173 10.461 -4.874 1.00 0.00 7 THR A C 7
ATOM 6167 O O . THR A 1 7 ? 50.065 11.411 -4.089 1.00 0.00 7 THR A O 7
ATOM 6178 N N . GLU A 1 8 ? 49.414 9.353 -4.793 1.00 0.00 8 GLU A N 7
ATOM 6179 C CA . GLU A 1 8 ? 48.384 9.141 -3.746 1.00 0.00 8 GLU A CA 7
ATOM 6180 C C . GLU A 1 8 ? 49.034 8.924 -2.352 1.00 0.00 8 GLU A C 7
ATOM 6181 O O . GLU A 1 8 ? 50.198 8.519 -2.263 1.00 0.00 8 GLU A O 7
ATOM 6193 N N . LEU A 1 9 ? 48.260 9.217 -1.281 1.00 0.00 9 LEU A N 7
ATOM 6194 C CA . LEU A 1 9 ? 48.701 9.082 0.128 1.00 0.00 9 LEU A CA 7
ATOM 6195 C C . LEU A 1 9 ? 49.092 7.611 0.470 1.00 0.00 9 LEU A C 7
ATOM 6196 O O . LEU A 1 9 ? 48.492 6.677 -0.081 1.00 0.00 9 LEU A O 7
ATOM 6212 N N . PRO A 1 10 ? 50.108 7.379 1.373 1.00 0.00 10 PRO A N 7
ATOM 6213 C CA . PRO A 1 10 ? 50.540 6.014 1.753 1.00 0.00 10 PRO A CA 7
ATOM 6214 C C . PRO A 1 10 ? 49.582 5.343 2.761 1.00 0.00 10 PRO A C 7
ATOM 6215 O O . PRO A 1 10 ? 48.702 5.995 3.342 1.00 0.00 10 PRO A O 7
ATOM 6226 N N . HIS A 1 11 ? 49.765 4.026 2.955 1.00 0.00 11 HIS A N 7
ATOM 6227 C CA . HIS A 1 11 ? 48.920 3.215 3.857 1.00 0.00 11 HIS A CA 7
ATOM 6228 C C . HIS A 1 11 ? 49.567 3.144 5.263 1.00 0.00 11 HIS A C 7
ATOM 6229 O O . HIS A 1 11 ? 50.796 3.096 5.355 1.00 0.00 11 HIS A O 7
ATOM 6244 N N . PRO A 1 12 ? 48.755 3.155 6.377 1.00 0.00 12 PRO A N 7
ATOM 6245 C CA . PRO A 1 12 ? 49.277 3.041 7.771 1.00 0.00 12 PRO A CA 7
ATOM 6246 C C . PRO A 1 12 ? 50.108 1.757 8.023 1.00 0.00 12 PRO A C 7
ATOM 6247 O O . PRO A 1 12 ? 49.824 0.699 7.445 1.00 0.00 12 PRO A O 7
ATOM 6258 N N . LYS A 1 13 ? 51.132 1.879 8.892 1.00 0.00 13 LYS A N 7
ATOM 6259 C CA . LYS A 1 13 ? 51.969 0.748 9.338 1.00 0.00 13 LYS A CA 7
ATOM 6260 C C . LYS A 1 13 ? 51.137 -0.239 10.184 1.00 0.00 13 LYS A C 7
ATOM 6261 O O . LYS A 1 13 ? 51.374 -1.452 10.169 1.00 0.00 13 LYS A O 7
ATOM 6280 N N . GLU A 1 14 ? 50.149 0.320 10.903 1.00 0.00 14 GLU A N 7
ATOM 6281 C CA . GLU A 1 14 ? 49.175 -0.435 11.690 1.00 0.00 14 GLU A CA 7
ATOM 6282 C C . GLU A 1 14 ? 47.768 -0.066 11.198 1.00 0.00 14 GLU A C 7
ATOM 6283 O O . GLU A 1 14 ? 47.231 0.976 11.582 1.00 0.00 14 GLU A O 7
ATOM 6295 N N . ILE A 1 15 ? 47.190 -0.902 10.311 1.00 0.00 15 ILE A N 7
ATOM 6296 C CA . ILE A 1 15 ? 45.810 -0.715 9.811 1.00 0.00 15 ILE A CA 7
ATOM 6297 C C . ILE A 1 15 ? 44.829 -1.369 10.815 1.00 0.00 15 ILE A C 7
ATOM 6298 O O . ILE A 1 15 ? 44.217 -2.402 10.529 1.00 0.00 15 ILE A O 7
ATOM 6314 N N . ASP A 1 16 ? 44.769 -0.763 12.025 1.00 0.00 16 ASP A N 7
ATOM 6315 C CA . ASP A 1 16 ? 43.911 -1.188 13.157 1.00 0.00 16 ASP A CA 7
ATOM 6316 C C . ASP A 1 16 ? 44.192 -2.649 13.621 1.00 0.00 16 ASP A C 7
ATOM 6317 O O . ASP A 1 16 ? 43.900 -3.615 12.900 1.00 0.00 16 ASP A O 7
ATOM 6326 N N . ASN A 1 17 ? 44.741 -2.799 14.840 1.00 0.00 17 ASN A N 7
ATOM 6327 C CA . ASN A 1 17 ? 45.000 -4.125 15.446 1.00 0.00 17 ASN A CA 7
ATOM 6328 C C . ASN A 1 17 ? 44.734 -4.096 16.959 1.00 0.00 17 ASN A C 7
ATOM 6329 O O . ASN A 1 17 ? 45.249 -3.233 17.678 1.00 0.00 17 ASN A O 7
ATOM 6340 N N . GLU A 1 18 ? 43.886 -5.028 17.424 1.00 0.00 18 GLU A N 7
ATOM 6341 C CA . GLU A 1 18 ? 43.614 -5.239 18.852 1.00 0.00 18 GLU A CA 7
ATOM 6342 C C . GLU A 1 18 ? 44.412 -6.466 19.333 1.00 0.00 18 GLU A C 7
ATOM 6343 O O . GLU A 1 18 ? 43.871 -7.576 19.446 1.00 0.00 18 GLU A O 7
ATOM 6355 N N . THR A 1 19 ? 45.722 -6.260 19.550 1.00 0.00 19 THR A N 7
ATOM 6356 C CA . THR A 1 19 ? 46.633 -7.317 20.006 1.00 0.00 19 THR A CA 7
ATOM 6357 C C . THR A 1 19 ? 46.380 -7.631 21.502 1.00 0.00 19 THR A C 7
ATOM 6358 O O . THR A 1 19 ? 46.704 -6.823 22.388 1.00 0.00 19 THR A O 7
ATOM 6369 N N . LEU A 1 20 ? 45.745 -8.791 21.757 1.00 0.00 20 LEU A N 7
ATOM 6370 C CA . LEU A 1 20 ? 45.425 -9.268 23.117 1.00 0.00 20 LEU A CA 7
ATOM 6371 C C . LEU A 1 20 ? 46.669 -9.828 23.845 1.00 0.00 20 LEU A C 7
ATOM 6372 O O . LEU A 1 20 ? 47.778 -9.865 23.292 1.00 0.00 20 LEU A O 7
ATOM 6388 N N . LEU A 1 21 ? 46.448 -10.269 25.097 1.00 0.00 21 LEU A N 7
ATOM 6389 C CA . LEU A 1 21 ? 47.497 -10.790 25.996 1.00 0.00 21 LEU A CA 7
ATOM 6390 C C . LEU A 1 21 ? 48.020 -12.167 25.495 1.00 0.00 21 LEU A C 7
ATOM 6391 O O . LEU A 1 21 ? 47.218 -12.978 25.008 1.00 0.00 21 LEU A O 7
ATOM 6407 N N . PRO A 1 22 ? 49.364 -12.457 25.606 1.00 0.00 22 PRO A N 7
ATOM 6408 C CA . PRO A 1 22 ? 49.947 -13.757 25.169 1.00 0.00 22 PRO A CA 7
ATOM 6409 C C . PRO A 1 22 ? 49.655 -14.895 26.177 1.00 0.00 22 PRO A C 7
ATOM 6410 O O . PRO A 1 22 ? 49.357 -14.633 27.348 1.00 0.00 22 PRO A O 7
ATOM 6421 N N . ALA A 1 23 ? 49.761 -16.155 25.708 1.00 0.00 23 ALA A N 7
ATOM 6422 C CA . ALA A 1 23 ? 49.465 -17.345 26.533 1.00 0.00 23 ALA A CA 7
ATOM 6423 C C . ALA A 1 23 ? 50.502 -17.506 27.658 1.00 0.00 23 ALA A C 7
ATOM 6424 O O . ALA A 1 23 ? 50.139 -17.576 28.838 1.00 0.00 23 ALA A O 7
ATOM 6431 N N . ALA A 1 24 ? 51.790 -17.531 27.268 1.00 0.00 24 ALA A N 7
ATOM 6432 C CA . ALA A 1 24 ? 52.920 -17.651 28.208 1.00 0.00 24 ALA A CA 7
ATOM 6433 C C . ALA A 1 24 ? 54.246 -17.418 27.479 1.00 0.00 24 ALA A C 7
ATOM 6434 O O . ALA A 1 24 ? 54.423 -17.875 26.348 1.00 0.00 24 ALA A O 7
ATOM 6441 N N . GLU A 1 25 ? 55.191 -16.735 28.152 1.00 0.00 25 GLU A N 7
ATOM 6442 C CA . GLU A 1 25 ? 56.560 -16.520 27.637 1.00 0.00 25 GLU A CA 7
ATOM 6443 C C . GLU A 1 25 ? 57.515 -17.609 28.176 1.00 0.00 25 GLU A C 7
ATOM 6444 O O . GLU A 1 25 ? 58.679 -17.344 28.496 1.00 0.00 25 GLU A O 7
ATOM 6456 N N . ARG A 1 26 ? 57.004 -18.853 28.218 1.00 0.00 26 ARG A N 7
ATOM 6457 C CA . ARG A 1 26 ? 57.739 -20.030 28.708 1.00 0.00 26 ARG A CA 7
ATOM 6458 C C . ARG A 1 26 ? 58.467 -20.705 27.532 1.00 0.00 26 ARG A C 7
ATOM 6459 O O . ARG A 1 26 ? 57.885 -21.545 26.838 1.00 0.00 26 ARG A O 7
ATOM 6480 N N . ARG A 1 27 ? 59.727 -20.294 27.279 1.00 0.00 27 ARG A N 7
ATOM 6481 C CA . ARG A 1 27 ? 60.533 -20.854 26.176 1.00 0.00 27 ARG A CA 7
ATOM 6482 C C . ARG A 1 27 ? 61.143 -22.205 26.618 1.00 0.00 27 ARG A C 7
ATOM 6483 O O . ARG A 1 27 ? 62.203 -22.248 27.256 1.00 0.00 27 ARG A O 7
ATOM 6504 N N . VAL A 1 28 ? 60.407 -23.285 26.337 1.00 0.00 28 VAL A N 7
ATOM 6505 C CA . VAL A 1 28 ? 60.871 -24.678 26.531 1.00 0.00 28 VAL A CA 7
ATOM 6506 C C . VAL A 1 28 ? 61.151 -25.311 25.162 1.00 0.00 28 VAL A C 7
ATOM 6507 O O . VAL A 1 28 ? 60.687 -24.800 24.145 1.00 0.00 28 VAL A O 7
ATOM 6520 N N . ASN A 1 29 ? 61.904 -26.426 25.149 1.00 0.00 29 ASN A N 7
ATOM 6521 C CA . ASN A 1 29 ? 62.195 -27.187 23.908 1.00 0.00 29 ASN A CA 7
ATOM 6522 C C . ASN A 1 29 ? 60.918 -27.828 23.317 1.00 0.00 29 ASN A C 7
ATOM 6523 O O . ASN A 1 29 ? 59.897 -27.951 24.000 1.00 0.00 29 ASN A O 7
ATOM 6534 N N . SER A 1 30 ? 61.017 -28.245 22.038 1.00 0.00 30 SER A N 7
ATOM 6535 C CA . SER A 1 30 ? 59.933 -28.937 21.295 1.00 0.00 30 SER A CA 7
ATOM 6536 C C . SER A 1 30 ? 59.465 -30.238 21.986 1.00 0.00 30 SER A C 7
ATOM 6537 O O . SER A 1 30 ? 58.298 -30.638 21.843 1.00 0.00 30 SER A O 7
ATOM 6545 N N . GLN A 1 31 ? 60.382 -30.889 22.734 1.00 0.00 31 GLN A N 7
ATOM 6546 C CA . GLN A 1 31 ? 60.070 -32.108 23.513 1.00 0.00 31 GLN A CA 7
ATOM 6547 C C . GLN A 1 31 ? 58.952 -31.824 24.550 1.00 0.00 31 GLN A C 7
ATOM 6548 O O . GLN A 1 31 ? 58.127 -32.693 24.843 1.00 0.00 31 GLN A O 7
ATOM 6562 N N . ALA A 1 32 ? 58.935 -30.582 25.066 1.00 0.00 32 ALA A N 7
ATOM 6563 C CA . ALA A 1 32 ? 57.924 -30.098 26.016 1.00 0.00 32 ALA A CA 7
ATOM 6564 C C . ALA A 1 32 ? 56.981 -29.090 25.321 1.00 0.00 32 ALA A C 7
ATOM 6565 O O . ALA A 1 32 ? 56.567 -28.101 25.928 1.00 0.00 32 ALA A O 7
ATOM 6572 N N . LEU A 1 33 ? 56.613 -29.399 24.053 1.00 0.00 33 LEU A N 7
ATOM 6573 C CA . LEU A 1 33 ? 55.721 -28.566 23.190 1.00 0.00 33 LEU A CA 7
ATOM 6574 C C . LEU A 1 33 ? 54.428 -28.050 23.879 1.00 0.00 33 LEU A C 7
ATOM 6575 O O . LEU A 1 33 ? 53.809 -27.093 23.406 1.00 0.00 33 LEU A O 7
ATOM 6591 N N . LEU A 1 34 ? 54.000 -28.710 24.960 1.00 0.00 34 LEU A N 7
ATOM 6592 C CA . LEU A 1 34 ? 52.852 -28.260 25.773 1.00 0.00 34 LEU A CA 7
ATOM 6593 C C . LEU A 1 34 ? 53.273 -28.047 27.232 1.00 0.00 34 LEU A C 7
ATOM 6594 O O . LEU A 1 34 ? 52.774 -27.137 27.905 1.00 0.00 34 LEU A O 7
ATOM 6610 N N . GLY A 1 35 ? 54.230 -28.868 27.693 1.00 0.00 35 GLY A N 7
ATOM 6611 C CA . GLY A 1 35 ? 54.636 -28.894 29.096 1.00 0.00 35 GLY A CA 7
ATOM 6612 C C . GLY A 1 35 ? 53.524 -29.410 30.018 1.00 0.00 35 GLY A C 7
ATOM 6613 O O . GLY A 1 35 ? 52.676 -30.196 29.566 1.00 0.00 35 GLY A O 7
ATOM 6617 N N . PRO A 1 36 ? 53.487 -28.995 31.324 1.00 0.00 36 PRO A N 7
ATOM 6618 C CA . PRO A 1 36 ? 52.346 -29.294 32.229 1.00 0.00 36 PRO A CA 7
ATOM 6619 C C . PRO A 1 36 ? 51.146 -28.333 32.010 1.00 0.00 36 PRO A C 7
ATOM 6620 O O . PRO A 1 36 ? 50.037 -28.600 32.482 1.00 0.00 36 PRO A O 7
ATOM 6631 N N . ASP A 1 37 ? 51.389 -27.232 31.282 1.00 0.00 37 ASP A N 7
ATOM 6632 C CA . ASP A 1 37 ? 50.439 -26.109 31.145 1.00 0.00 37 ASP A CA 7
ATOM 6633 C C . ASP A 1 37 ? 49.505 -26.307 29.949 1.00 0.00 37 ASP A C 7
ATOM 6634 O O . ASP A 1 37 ? 48.298 -26.056 30.033 1.00 0.00 37 ASP A O 7
ATOM 6643 N N . GLY A 1 38 ? 50.095 -26.754 28.833 1.00 0.00 38 GLY A N 7
ATOM 6644 C CA . GLY A 1 38 ? 49.404 -26.840 27.547 1.00 0.00 38 GLY A CA 7
ATOM 6645 C C . GLY A 1 38 ? 49.623 -25.610 26.666 1.00 0.00 38 GLY A C 7
ATOM 6646 O O . GLY A 1 38 ? 49.364 -25.654 25.467 1.00 0.00 38 GLY A O 7
ATOM 6650 N N . LYS A 1 39 ? 50.103 -24.507 27.268 1.00 0.00 39 LYS A N 7
ATOM 6651 C CA . LYS A 1 39 ? 50.318 -23.222 26.574 1.00 0.00 39 LYS A CA 7
ATOM 6652 C C . LYS A 1 39 ? 51.734 -22.684 26.866 1.00 0.00 39 LYS A C 7
ATOM 6653 O O . LYS A 1 39 ? 51.975 -22.029 27.888 1.00 0.00 39 LYS A O 7
ATOM 6672 N N . VAL A 1 40 ? 52.685 -23.016 25.972 1.00 0.00 40 VAL A N 7
ATOM 6673 C CA . VAL A 1 40 ? 54.112 -22.645 26.111 1.00 0.00 40 VAL A CA 7
ATOM 6674 C C . VAL A 1 40 ? 54.711 -22.274 24.737 1.00 0.00 40 VAL A C 7
ATOM 6675 O O . VAL A 1 40 ? 54.113 -22.558 23.686 1.00 0.00 40 VAL A O 7
ATOM 6688 N N . ILE A 1 41 ? 55.888 -21.627 24.763 1.00 0.00 41 ILE A N 7
ATOM 6689 C CA . ILE A 1 41 ? 56.674 -21.327 23.554 1.00 0.00 41 ILE A CA 7
ATOM 6690 C C . ILE A 1 41 ? 57.645 -22.494 23.276 1.00 0.00 41 ILE A C 7
ATOM 6691 O O . ILE A 1 41 ? 58.473 -22.843 24.124 1.00 0.00 41 ILE A O 7
ATOM 6707 N N . ILE A 1 42 ? 57.493 -23.093 22.091 1.00 0.00 42 ILE A N 7
ATOM 6708 C CA . ILE A 1 42 ? 58.339 -24.179 21.581 1.00 0.00 42 ILE A CA 7
ATOM 6709 C C . ILE A 1 42 ? 59.648 -23.589 21.050 1.00 0.00 42 ILE A C 7
ATOM 6710 O O . ILE A 1 42 ? 59.623 -22.624 20.281 1.00 0.00 42 ILE A O 7
ATOM 6726 N N . ASP A 1 43 ? 60.770 -24.193 21.456 1.00 0.00 43 ASP A N 7
ATOM 6727 C CA . ASP A 1 43 ? 62.100 -23.883 20.927 1.00 0.00 43 ASP A CA 7
ATOM 6728 C C . ASP A 1 43 ? 62.618 -25.114 20.176 1.00 0.00 43 ASP A C 7
ATOM 6729 O O . ASP A 1 43 ? 62.740 -26.204 20.761 1.00 0.00 43 ASP A O 7
ATOM 6738 N N . HIS A 1 44 ? 62.867 -24.949 18.873 1.00 0.00 44 HIS A N 7
ATOM 6739 C CA . HIS A 1 44 ? 63.512 -25.980 18.045 1.00 0.00 44 HIS A CA 7
ATOM 6740 C C . HIS A 1 44 ? 64.226 -25.291 16.881 1.00 0.00 44 HIS A C 7
ATOM 6741 O O . HIS A 1 44 ? 63.624 -24.442 16.214 1.00 0.00 44 HIS A O 7
ATOM 6756 N N . ASN A 1 45 ? 65.516 -25.653 16.674 1.00 0.00 45 ASN A N 7
ATOM 6757 C CA . ASN A 1 45 ? 66.442 -24.981 15.726 1.00 0.00 45 ASN A CA 7
ATOM 6758 C C . ASN A 1 45 ? 66.775 -23.548 16.208 1.00 0.00 45 ASN A C 7
ATOM 6759 O O . ASN A 1 45 ? 67.319 -22.743 15.449 1.00 0.00 45 ASN A O 7
ATOM 6770 N N . GLY A 1 46 ? 66.463 -23.257 17.493 1.00 0.00 46 GLY A N 7
ATOM 6771 C CA . GLY A 1 46 ? 66.565 -21.906 18.053 1.00 0.00 46 GLY A CA 7
ATOM 6772 C C . GLY A 1 46 ? 65.395 -21.008 17.664 1.00 0.00 46 GLY A C 7
ATOM 6773 O O . GLY A 1 46 ? 65.406 -19.813 17.969 1.00 0.00 46 GLY A O 7
ATOM 6777 N N . GLN A 1 47 ? 64.386 -21.592 16.981 1.00 0.00 47 GLN A N 7
ATOM 6778 C CA . GLN A 1 47 ? 63.185 -20.872 16.514 1.00 0.00 47 GLN A CA 7
ATOM 6779 C C . GLN A 1 47 ? 62.055 -21.019 17.549 1.00 0.00 47 GLN A C 7
ATOM 6780 O O . GLN A 1 47 ? 62.011 -22.018 18.277 1.00 0.00 47 GLN A O 7
ATOM 6794 N N . GLU A 1 48 ? 61.118 -20.052 17.569 1.00 0.00 48 GLU A N 7
ATOM 6795 C CA . GLU A 1 48 ? 60.073 -19.957 18.611 1.00 0.00 48 GLU A CA 7
ATOM 6796 C C . GLU A 1 48 ? 58.663 -19.965 17.983 1.00 0.00 48 GLU A C 7
ATOM 6797 O O . GLU A 1 48 ? 58.399 -19.260 16.992 1.00 0.00 48 GLU A O 7
ATOM 6809 N N . TYR A 1 49 ? 57.766 -20.817 18.534 1.00 0.00 49 TYR A N 7
ATOM 6810 C CA . TYR A 1 49 ? 56.344 -20.898 18.106 1.00 0.00 49 TYR A CA 7
ATOM 6811 C C . TYR A 1 49 ? 55.481 -21.201 19.345 1.00 0.00 49 TYR A C 7
ATOM 6812 O O . TYR A 1 49 ? 55.680 -22.222 19.992 1.00 0.00 49 TYR A O 7
ATOM 6830 N N . LEU A 1 50 ? 54.533 -20.313 19.651 1.00 0.00 50 LEU A N 7
ATOM 6831 C CA . LEU A 1 50 ? 53.652 -20.432 20.835 1.00 0.00 50 LEU A CA 7
ATOM 6832 C C . LEU A 1 50 ? 52.509 -21.420 20.511 1.00 0.00 50 LEU A C 7
ATOM 6833 O O . LEU A 1 50 ? 51.623 -21.105 19.725 1.00 0.00 50 LEU A O 7
ATOM 6849 N N . LEU A 1 51 ? 52.560 -22.630 21.094 1.00 0.00 51 LEU A N 7
ATOM 6850 C CA . LEU A 1 51 ? 51.486 -23.632 20.959 1.00 0.00 51 LEU A CA 7
ATOM 6851 C C . LEU A 1 51 ? 50.682 -23.631 22.251 1.00 0.00 51 LEU A C 7
ATOM 6852 O O . LEU A 1 51 ? 51.242 -23.813 23.349 1.00 0.00 51 LEU A O 7
ATOM 6868 N N . ARG A 1 52 ? 49.377 -23.405 22.116 1.00 0.00 52 ARG A N 7
ATOM 6869 C CA . ARG A 1 52 ? 48.468 -23.290 23.250 1.00 0.00 52 ARG A CA 7
ATOM 6870 C C . ARG A 1 52 ? 47.262 -24.212 23.059 1.00 0.00 52 ARG A C 7
ATOM 6871 O O . ARG A 1 52 ? 46.672 -24.269 21.971 1.00 0.00 52 ARG A O 7
ATOM 6892 N N . LYS A 1 53 ? 46.918 -24.955 24.119 1.00 0.00 53 LYS A N 7
ATOM 6893 C CA . LYS A 1 53 ? 45.704 -25.763 24.164 1.00 0.00 53 LYS A CA 7
ATOM 6894 C C . LYS A 1 53 ? 44.522 -24.835 24.467 1.00 0.00 53 LYS A C 7
ATOM 6895 O O . LYS A 1 53 ? 44.395 -24.314 25.583 1.00 0.00 53 LYS A O 7
ATOM 6914 N N . THR A 1 54 ? 43.714 -24.569 23.435 1.00 0.00 54 THR A N 7
ATOM 6915 C CA . THR A 1 54 ? 42.490 -23.782 23.560 1.00 0.00 54 THR A CA 7
ATOM 6916 C C . THR A 1 54 ? 41.446 -24.594 24.335 1.00 0.00 54 THR A C 7
ATOM 6917 O O . THR A 1 54 ? 41.361 -25.825 24.155 1.00 0.00 54 THR A O 7
ATOM 6928 N N . GLN A 1 55 ? 40.647 -23.896 25.170 1.00 0.00 55 GLN A N 7
ATOM 6929 C CA . GLN A 1 55 ? 39.665 -24.522 26.092 1.00 0.00 55 GLN A CA 7
ATOM 6930 C C . GLN A 1 55 ? 38.421 -25.068 25.349 1.00 0.00 55 GLN A C 7
ATOM 6931 O O . GLN A 1 55 ? 37.543 -25.671 25.973 1.00 0.00 55 GLN A O 7
ATOM 6945 N N . ALA A 1 56 ? 38.365 -24.845 24.017 1.00 0.00 56 ALA A N 7
ATOM 6946 C CA . ALA A 1 56 ? 37.410 -25.513 23.109 1.00 0.00 56 ALA A CA 7
ATOM 6947 C C . ALA A 1 56 ? 37.867 -26.957 22.792 1.00 0.00 56 ALA A C 7
ATOM 6948 O O . ALA A 1 56 ? 37.141 -27.728 22.151 1.00 0.00 56 ALA A O 7
ATOM 6955 N N . GLY A 1 57 ? 39.093 -27.294 23.245 1.00 0.00 57 GLY A N 7
ATOM 6956 C CA . GLY A 1 57 ? 39.668 -28.625 23.095 1.00 0.00 57 GLY A CA 7
ATOM 6957 C C . GLY A 1 57 ? 40.521 -28.754 21.848 1.00 0.00 57 GLY A C 7
ATOM 6958 O O . GLY A 1 57 ? 40.542 -29.818 21.220 1.00 0.00 57 GLY A O 7
ATOM 6962 N N . LYS A 1 58 ? 41.267 -27.680 21.500 1.00 0.00 58 LYS A N 7
ATOM 6963 C CA . LYS A 1 58 ? 42.084 -27.650 20.249 1.00 0.00 58 LYS A CA 7
ATOM 6964 C C . LYS A 1 58 ? 43.534 -27.215 20.530 1.00 0.00 58 LYS A C 7
ATOM 6965 O O . LYS A 1 58 ? 43.848 -26.720 21.610 1.00 0.00 58 LYS A O 7
ATOM 6984 N N . LEU A 1 59 ? 44.403 -27.425 19.529 1.00 0.00 59 LEU A N 7
ATOM 6985 C CA . LEU A 1 59 ? 45.796 -26.934 19.524 1.00 0.00 59 LEU A CA 7
ATOM 6986 C C . LEU A 1 59 ? 45.896 -25.732 18.576 1.00 0.00 59 LEU A C 7
ATOM 6987 O O . LEU A 1 59 ? 45.489 -25.816 17.411 1.00 0.00 59 LEU A O 7
ATOM 7003 N N . LEU A 1 60 ? 46.438 -24.615 19.082 1.00 0.00 60 LEU A N 7
ATOM 7004 C CA . LEU A 1 60 ? 46.555 -23.362 18.326 1.00 0.00 60 LEU A CA 7
ATOM 7005 C C . LEU A 1 60 ? 48.038 -22.968 18.247 1.00 0.00 60 LEU A C 7
ATOM 7006 O O . LEU A 1 60 ? 48.617 -22.517 19.248 1.00 0.00 60 LEU A O 7
ATOM 7022 N N . LEU A 1 61 ? 48.662 -23.199 17.081 1.00 0.00 61 LEU A N 7
ATOM 7023 C CA . LEU A 1 61 ? 50.055 -22.805 16.838 1.00 0.00 61 LEU A CA 7
ATOM 7024 C C . LEU A 1 61 ? 50.049 -21.367 16.301 1.00 0.00 61 LEU A C 7
ATOM 7025 O O . LEU A 1 61 ? 49.568 -21.107 15.191 1.00 0.00 61 LEU A O 7
ATOM 7041 N N . THR A 1 62 ? 50.562 -20.449 17.110 1.00 0.00 62 THR A N 7
ATOM 7042 C CA . THR A 1 62 ? 50.648 -19.022 16.794 1.00 0.00 62 THR A CA 7
ATOM 7043 C C . THR A 1 62 ? 52.116 -18.579 16.882 1.00 0.00 62 THR A C 7
ATOM 7044 O O . THR A 1 62 ? 52.827 -18.979 17.805 1.00 0.00 62 THR A O 7
ATOM 7055 N N . LYS A 1 63 ? 52.556 -17.759 15.917 1.00 0.00 63 LYS A N 7
ATOM 7056 C CA . LYS A 1 63 ? 53.951 -17.310 15.803 1.00 0.00 63 LYS A CA 7
ATOM 7057 C C . LYS A 1 63 ? 53.976 -15.891 15.171 1.00 0.00 63 LYS A C 7
ATOM 7058 O O . LYS A 1 63 ? 54.167 -14.905 15.913 1.00 0.00 63 LYS A O 7
ATOM 7078 N N . MET A 1 1 ? 5.252 -15.181 53.817 1.00 0.00 1 MET A N 8
ATOM 7079 C CA . MET A 1 1 ? 6.232 -14.266 53.188 1.00 0.00 1 MET A CA 8
ATOM 7080 C C . MET A 1 1 ? 5.635 -13.656 51.900 1.00 0.00 1 MET A C 8
ATOM 7081 O O . MET A 1 1 ? 5.039 -14.368 51.078 1.00 0.00 1 MET A O 8
ATOM 7097 N N . SER A 1 2 ? 5.761 -12.324 51.767 1.00 0.00 2 SER A N 8
ATOM 7098 C CA . SER A 1 2 ? 5.339 -11.568 50.580 1.00 0.00 2 SER A CA 8
ATOM 7099 C C . SER A 1 2 ? 6.605 -11.085 49.858 1.00 0.00 2 SER A C 8
ATOM 7100 O O . SER A 1 2 ? 7.285 -10.159 50.325 1.00 0.00 2 SER A O 8
ATOM 7108 N N . ARG A 1 3 ? 6.938 -11.761 48.751 1.00 0.00 3 ARG A N 8
ATOM 7109 C CA . ARG A 1 3 ? 8.185 -11.542 48.003 1.00 0.00 3 ARG A CA 8
ATOM 7110 C C . ARG A 1 3 ? 7.880 -11.306 46.517 1.00 0.00 3 ARG A C 8
ATOM 7111 O O . ARG A 1 3 ? 8.430 -10.376 45.909 1.00 0.00 3 ARG A O 8
ATOM 7132 N N . MET A 1 4 ? 6.967 -12.152 45.966 1.00 0.00 4 MET A N 8
ATOM 7133 C CA . MET A 1 4 ? 6.742 -12.321 44.510 1.00 0.00 4 MET A CA 8
ATOM 7134 C C . MET A 1 4 ? 7.977 -13.005 43.867 1.00 0.00 4 MET A C 8
ATOM 7135 O O . MET A 1 4 ? 8.816 -13.593 44.571 1.00 0.00 4 MET A O 8
ATOM 7149 N N . ASP A 1 5 ? 8.061 -12.962 42.530 1.00 0.00 5 ASP A N 8
ATOM 7150 C CA . ASP A 1 5 ? 9.217 -13.473 41.780 1.00 0.00 5 ASP A CA 8
ATOM 7151 C C . ASP A 1 5 ? 9.467 -12.535 40.586 1.00 0.00 5 ASP A C 8
ATOM 7152 O O . ASP A 1 5 ? 9.038 -12.805 39.453 1.00 0.00 5 ASP A O 8
ATOM 7161 N N . ASN A 1 6 ? 10.096 -11.377 40.872 1.00 0.00 6 ASN A N 8
ATOM 7162 C CA . ASN A 1 6 ? 10.388 -10.333 39.865 1.00 0.00 6 ASN A CA 8
ATOM 7163 C C . ASN A 1 6 ? 11.837 -9.839 40.029 1.00 0.00 6 ASN A C 8
ATOM 7164 O O . ASN A 1 6 ? 12.096 -8.790 40.632 1.00 0.00 6 ASN A O 8
ATOM 7175 N N . THR A 1 7 ? 12.782 -10.657 39.539 1.00 0.00 7 THR A N 8
ATOM 7176 C CA . THR A 1 7 ? 14.207 -10.291 39.433 1.00 0.00 7 THR A CA 8
ATOM 7177 C C . THR A 1 7 ? 14.500 -9.852 37.985 1.00 0.00 7 THR A C 8
ATOM 7178 O O . THR A 1 7 ? 13.796 -10.278 37.055 1.00 0.00 7 THR A O 8
ATOM 7189 N N . GLU A 1 8 ? 15.528 -9.013 37.815 1.00 0.00 8 GLU A N 8
ATOM 7190 C CA . GLU A 1 8 ? 15.950 -8.481 36.504 1.00 0.00 8 GLU A CA 8
ATOM 7191 C C . GLU A 1 8 ? 16.533 -9.607 35.622 1.00 0.00 8 GLU A C 8
ATOM 7192 O O . GLU A 1 8 ? 17.026 -10.623 36.142 1.00 0.00 8 GLU A O 8
ATOM 7204 N N . LEU A 1 9 ? 16.463 -9.412 34.287 1.00 0.00 9 LEU A N 8
ATOM 7205 C CA . LEU A 1 9 ? 16.917 -10.406 33.291 1.00 0.00 9 LEU A CA 8
ATOM 7206 C C . LEU A 1 9 ? 18.433 -10.689 33.458 1.00 0.00 9 LEU A C 8
ATOM 7207 O O . LEU A 1 9 ? 19.230 -9.753 33.329 1.00 0.00 9 LEU A O 8
ATOM 7223 N N . PRO A 1 10 ? 18.843 -11.975 33.755 1.00 0.00 10 PRO A N 8
ATOM 7224 C CA . PRO A 1 10 ? 20.260 -12.332 34.030 1.00 0.00 10 PRO A CA 8
ATOM 7225 C C . PRO A 1 10 ? 21.207 -11.980 32.859 1.00 0.00 10 PRO A C 8
ATOM 7226 O O . PRO A 1 10 ? 21.241 -12.687 31.840 1.00 0.00 10 PRO A O 8
ATOM 7237 N N . HIS A 1 11 ? 21.905 -10.834 32.995 1.00 0.00 11 HIS A N 8
ATOM 7238 C CA . HIS A 1 11 ? 22.942 -10.397 32.047 1.00 0.00 11 HIS A CA 8
ATOM 7239 C C . HIS A 1 11 ? 24.222 -11.221 32.293 1.00 0.00 11 HIS A C 8
ATOM 7240 O O . HIS A 1 11 ? 24.851 -11.074 33.351 1.00 0.00 11 HIS A O 8
ATOM 7255 N N . PRO A 1 12 ? 24.626 -12.112 31.339 1.00 0.00 12 PRO A N 8
ATOM 7256 C CA . PRO A 1 12 ? 25.823 -12.953 31.492 1.00 0.00 12 PRO A CA 8
ATOM 7257 C C . PRO A 1 12 ? 27.101 -12.271 30.955 1.00 0.00 12 PRO A C 8
ATOM 7258 O O . PRO A 1 12 ? 27.059 -11.159 30.399 1.00 0.00 12 PRO A O 8
ATOM 7269 N N . LYS A 1 13 ? 28.231 -12.950 31.163 1.00 0.00 13 LYS A N 8
ATOM 7270 C CA . LYS A 1 13 ? 29.535 -12.564 30.620 1.00 0.00 13 LYS A CA 8
ATOM 7271 C C . LYS A 1 13 ? 30.154 -13.797 29.951 1.00 0.00 13 LYS A C 8
ATOM 7272 O O . LYS A 1 13 ? 30.444 -14.800 30.615 1.00 0.00 13 LYS A O 8
ATOM 7291 N N . GLU A 1 14 ? 30.303 -13.722 28.627 1.00 0.00 14 GLU A N 8
ATOM 7292 C CA . GLU A 1 14 ? 30.956 -14.764 27.822 1.00 0.00 14 GLU A CA 8
ATOM 7293 C C . GLU A 1 14 ? 32.458 -14.450 27.694 1.00 0.00 14 GLU A C 8
ATOM 7294 O O . GLU A 1 14 ? 32.851 -13.293 27.487 1.00 0.00 14 GLU A O 8
ATOM 7306 N N . ILE A 1 15 ? 33.294 -15.484 27.874 1.00 0.00 15 ILE A N 8
ATOM 7307 C CA . ILE A 1 15 ? 34.755 -15.388 27.725 1.00 0.00 15 ILE A CA 8
ATOM 7308 C C . ILE A 1 15 ? 35.191 -16.374 26.636 1.00 0.00 15 ILE A C 8
ATOM 7309 O O . ILE A 1 15 ? 34.880 -17.575 26.708 1.00 0.00 15 ILE A O 8
ATOM 7325 N N . ASP A 1 16 ? 35.894 -15.855 25.627 1.00 0.00 16 ASP A N 8
ATOM 7326 C CA . ASP A 1 16 ? 36.426 -16.652 24.514 1.00 0.00 16 ASP A CA 8
ATOM 7327 C C . ASP A 1 16 ? 37.949 -16.796 24.681 1.00 0.00 16 ASP A C 8
ATOM 7328 O O . ASP A 1 16 ? 38.607 -15.898 25.226 1.00 0.00 16 ASP A O 8
ATOM 7337 N N . ASN A 1 17 ? 38.505 -17.934 24.216 1.00 0.00 17 ASN A N 8
ATOM 7338 C CA . ASN A 1 17 ? 39.960 -18.183 24.229 1.00 0.00 17 ASN A CA 8
ATOM 7339 C C . ASN A 1 17 ? 40.601 -17.484 23.009 1.00 0.00 17 ASN A C 8
ATOM 7340 O O . ASN A 1 17 ? 40.874 -18.105 21.970 1.00 0.00 17 ASN A O 8
ATOM 7351 N N . GLU A 1 18 ? 40.735 -16.157 23.132 1.00 0.00 18 GLU A N 8
ATOM 7352 C CA . GLU A 1 18 ? 41.383 -15.281 22.133 1.00 0.00 18 GLU A CA 8
ATOM 7353 C C . GLU A 1 18 ? 42.209 -14.198 22.861 1.00 0.00 18 GLU A C 8
ATOM 7354 O O . GLU A 1 18 ? 42.569 -13.172 22.264 1.00 0.00 18 GLU A O 8
ATOM 7366 N N . THR A 1 19 ? 42.529 -14.485 24.146 1.00 0.00 19 THR A N 8
ATOM 7367 C CA . THR A 1 19 ? 43.239 -13.572 25.059 1.00 0.00 19 THR A CA 8
ATOM 7368 C C . THR A 1 19 ? 44.568 -13.062 24.440 1.00 0.00 19 THR A C 8
ATOM 7369 O O . THR A 1 19 ? 45.326 -13.845 23.848 1.00 0.00 19 THR A O 8
ATOM 7380 N N . LEU A 1 20 ? 44.815 -11.743 24.574 1.00 0.00 20 LEU A N 8
ATOM 7381 C CA . LEU A 1 20 ? 46.024 -11.082 24.042 1.00 0.00 20 LEU A CA 8
ATOM 7382 C C . LEU A 1 20 ? 47.303 -11.577 24.743 1.00 0.00 20 LEU A C 8
ATOM 7383 O O . LEU A 1 20 ? 47.223 -12.277 25.761 1.00 0.00 20 LEU A O 8
ATOM 7399 N N . LEU A 1 21 ? 48.474 -11.176 24.178 1.00 0.00 21 LEU A N 8
ATOM 7400 C CA . LEU A 1 21 ? 49.822 -11.611 24.640 1.00 0.00 21 LEU A CA 8
ATOM 7401 C C . LEU A 1 21 ? 50.054 -13.119 24.315 1.00 0.00 21 LEU A C 8
ATOM 7402 O O . LEU A 1 21 ? 49.100 -13.831 23.952 1.00 0.00 21 LEU A O 8
ATOM 7418 N N . PRO A 1 22 ? 51.334 -13.628 24.373 1.00 0.00 22 PRO A N 8
ATOM 7419 C CA . PRO A 1 22 ? 51.594 -15.090 24.419 1.00 0.00 22 PRO A CA 8
ATOM 7420 C C . PRO A 1 22 ? 50.813 -15.756 25.580 1.00 0.00 22 PRO A C 8
ATOM 7421 O O . PRO A 1 22 ? 50.715 -15.171 26.667 1.00 0.00 22 PRO A O 8
ATOM 7432 N N . ALA A 1 23 ? 50.257 -16.961 25.334 1.00 0.00 23 ALA A N 8
ATOM 7433 C CA . ALA A 1 23 ? 49.458 -17.707 26.344 1.00 0.00 23 ALA A CA 8
ATOM 7434 C C . ALA A 1 23 ? 50.290 -18.019 27.610 1.00 0.00 23 ALA A C 8
ATOM 7435 O O . ALA A 1 23 ? 49.740 -18.155 28.711 1.00 0.00 23 ALA A O 8
ATOM 7442 N N . ALA A 1 24 ? 51.612 -18.135 27.406 1.00 0.00 24 ALA A N 8
ATOM 7443 C CA . ALA A 1 24 ? 52.624 -18.164 28.473 1.00 0.00 24 ALA A CA 8
ATOM 7444 C C . ALA A 1 24 ? 53.987 -17.852 27.844 1.00 0.00 24 ALA A C 8
ATOM 7445 O O . ALA A 1 24 ? 54.267 -18.301 26.727 1.00 0.00 24 ALA A O 8
ATOM 7452 N N . GLU A 1 25 ? 54.839 -17.096 28.564 1.00 0.00 25 GLU A N 8
ATOM 7453 C CA . GLU A 1 25 ? 56.205 -16.746 28.096 1.00 0.00 25 GLU A CA 8
ATOM 7454 C C . GLU A 1 25 ? 57.244 -17.799 28.566 1.00 0.00 25 GLU A C 8
ATOM 7455 O O . GLU A 1 25 ? 58.426 -17.491 28.768 1.00 0.00 25 GLU A O 8
ATOM 7467 N N . ARG A 1 26 ? 56.781 -19.059 28.672 1.00 0.00 26 ARG A N 8
ATOM 7468 C CA . ARG A 1 26 ? 57.585 -20.208 29.113 1.00 0.00 26 ARG A CA 8
ATOM 7469 C C . ARG A 1 26 ? 58.372 -20.782 27.914 1.00 0.00 26 ARG A C 8
ATOM 7470 O O . ARG A 1 26 ? 57.832 -21.564 27.124 1.00 0.00 26 ARG A O 8
ATOM 7491 N N . ARG A 1 27 ? 59.634 -20.335 27.756 1.00 0.00 27 ARG A N 8
ATOM 7492 C CA . ARG A 1 27 ? 60.544 -20.856 26.719 1.00 0.00 27 ARG A CA 8
ATOM 7493 C C . ARG A 1 27 ? 61.074 -22.231 27.154 1.00 0.00 27 ARG A C 8
ATOM 7494 O O . ARG A 1 27 ? 61.888 -22.325 28.079 1.00 0.00 27 ARG A O 8
ATOM 7515 N N . VAL A 1 28 ? 60.548 -23.277 26.529 1.00 0.00 28 VAL A N 8
ATOM 7516 C CA . VAL A 1 28 ? 61.048 -24.654 26.659 1.00 0.00 28 VAL A CA 8
ATOM 7517 C C . VAL A 1 28 ? 61.434 -25.176 25.269 1.00 0.00 28 VAL A C 8
ATOM 7518 O O . VAL A 1 28 ? 60.983 -24.637 24.255 1.00 0.00 28 VAL A O 8
ATOM 7531 N N . ASN A 1 29 ? 62.279 -26.216 25.238 1.00 0.00 29 ASN A N 8
ATOM 7532 C CA . ASN A 1 29 ? 62.588 -26.966 24.005 1.00 0.00 29 ASN A CA 8
ATOM 7533 C C . ASN A 1 29 ? 61.309 -27.678 23.493 1.00 0.00 29 ASN A C 8
ATOM 7534 O O . ASN A 1 29 ? 60.394 -27.963 24.279 1.00 0.00 29 ASN A O 8
ATOM 7545 N N . SER A 1 30 ? 61.272 -27.953 22.176 1.00 0.00 30 SER A N 8
ATOM 7546 C CA . SER A 1 30 ? 60.108 -28.532 21.464 1.00 0.00 30 SER A CA 8
ATOM 7547 C C . SER A 1 30 ? 59.609 -29.866 22.069 1.00 0.00 30 SER A C 8
ATOM 7548 O O . SER A 1 30 ? 58.454 -30.249 21.839 1.00 0.00 30 SER A O 8
ATOM 7556 N N . GLN A 1 31 ? 60.478 -30.565 22.834 1.00 0.00 31 GLN A N 8
ATOM 7557 C CA . GLN A 1 31 ? 60.117 -31.817 23.543 1.00 0.00 31 GLN A CA 8
ATOM 7558 C C . GLN A 1 31 ? 58.918 -31.586 24.486 1.00 0.00 31 GLN A C 8
ATOM 7559 O O . GLN A 1 31 ? 58.022 -32.432 24.600 1.00 0.00 31 GLN A O 8
ATOM 7573 N N . ALA A 1 32 ? 58.918 -30.411 25.135 1.00 0.00 32 ALA A N 8
ATOM 7574 C CA . ALA A 1 32 ? 57.852 -29.973 26.049 1.00 0.00 32 ALA A CA 8
ATOM 7575 C C . ALA A 1 32 ? 56.951 -28.920 25.365 1.00 0.00 32 ALA A C 8
ATOM 7576 O O . ALA A 1 32 ? 56.512 -27.959 26.008 1.00 0.00 32 ALA A O 8
ATOM 7583 N N . LEU A 1 33 ? 56.640 -29.151 24.055 1.00 0.00 33 LEU A N 8
ATOM 7584 C CA . LEU A 1 33 ? 55.753 -28.277 23.219 1.00 0.00 33 LEU A CA 8
ATOM 7585 C C . LEU A 1 33 ? 54.388 -27.935 23.880 1.00 0.00 33 LEU A C 8
ATOM 7586 O O . LEU A 1 33 ? 53.709 -26.994 23.450 1.00 0.00 33 LEU A O 8
ATOM 7602 N N . LEU A 1 34 ? 53.985 -28.719 24.891 1.00 0.00 34 LEU A N 8
ATOM 7603 C CA . LEU A 1 34 ? 52.858 -28.388 25.787 1.00 0.00 34 LEU A CA 8
ATOM 7604 C C . LEU A 1 34 ? 53.336 -28.427 27.249 1.00 0.00 34 LEU A C 8
ATOM 7605 O O . LEU A 1 34 ? 53.234 -27.433 27.984 1.00 0.00 34 LEU A O 8
ATOM 7621 N N . GLY A 1 35 ? 53.866 -29.598 27.638 1.00 0.00 35 GLY A N 8
ATOM 7622 C CA . GLY A 1 35 ? 54.277 -29.875 29.014 1.00 0.00 35 GLY A CA 8
ATOM 7623 C C . GLY A 1 35 ? 53.081 -30.008 29.961 1.00 0.00 35 GLY A C 8
ATOM 7624 O O . GLY A 1 35 ? 51.989 -30.371 29.511 1.00 0.00 35 GLY A O 8
ATOM 7628 N N . PRO A 1 36 ? 53.252 -29.738 31.290 1.00 0.00 36 PRO A N 8
ATOM 7629 C CA . PRO A 1 36 ? 52.110 -29.627 32.234 1.00 0.00 36 PRO A CA 8
ATOM 7630 C C . PRO A 1 36 ? 51.359 -28.282 32.069 1.00 0.00 36 PRO A C 8
ATOM 7631 O O . PRO A 1 36 ? 50.210 -28.143 32.503 1.00 0.00 36 PRO A O 8
ATOM 7642 N N . ASP A 1 37 ? 52.031 -27.312 31.414 1.00 0.00 37 ASP A N 8
ATOM 7643 C CA . ASP A 1 37 ? 51.510 -25.950 31.183 1.00 0.00 37 ASP A CA 8
ATOM 7644 C C . ASP A 1 37 ? 50.360 -25.981 30.172 1.00 0.00 37 ASP A C 8
ATOM 7645 O O . ASP A 1 37 ? 49.364 -25.266 30.320 1.00 0.00 37 ASP A O 8
ATOM 7654 N N . GLY A 1 38 ? 50.546 -26.796 29.112 1.00 0.00 38 GLY A N 8
ATOM 7655 C CA . GLY A 1 38 ? 49.567 -26.935 28.028 1.00 0.00 38 GLY A CA 8
ATOM 7656 C C . GLY A 1 38 ? 49.582 -25.775 27.030 1.00 0.00 38 GLY A C 8
ATOM 7657 O O . GLY A 1 38 ? 48.891 -25.814 26.017 1.00 0.00 38 GLY A O 8
ATOM 7661 N N . LYS A 1 39 ? 50.384 -24.738 27.330 1.00 0.00 39 LYS A N 8
ATOM 7662 C CA . LYS A 1 39 ? 50.508 -23.518 26.520 1.00 0.00 39 LYS A CA 8
ATOM 7663 C C . LYS A 1 39 ? 51.879 -22.878 26.797 1.00 0.00 39 LYS A C 8
ATOM 7664 O O . LYS A 1 39 ? 52.114 -22.338 27.875 1.00 0.00 39 LYS A O 8
ATOM 7683 N N . VAL A 1 40 ? 52.816 -23.012 25.840 1.00 0.00 40 VAL A N 8
ATOM 7684 C CA . VAL A 1 40 ? 54.222 -22.565 26.027 1.00 0.00 40 VAL A CA 8
ATOM 7685 C C . VAL A 1 40 ? 54.813 -22.003 24.730 1.00 0.00 40 VAL A C 8
ATOM 7686 O O . VAL A 1 40 ? 54.222 -22.134 23.645 1.00 0.00 40 VAL A O 8
ATOM 7699 N N . ILE A 1 41 ? 55.994 -21.377 24.884 1.00 0.00 41 ILE A N 8
ATOM 7700 C CA . ILE A 1 41 ? 56.847 -20.960 23.775 1.00 0.00 41 ILE A CA 8
ATOM 7701 C C . ILE A 1 41 ? 57.817 -22.112 23.439 1.00 0.00 41 ILE A C 8
ATOM 7702 O O . ILE A 1 41 ? 58.691 -22.465 24.245 1.00 0.00 41 ILE A O 8
ATOM 7718 N N . ILE A 1 42 ? 57.590 -22.711 22.263 1.00 0.00 42 ILE A N 8
ATOM 7719 C CA . ILE A 1 42 ? 58.385 -23.817 21.707 1.00 0.00 42 ILE A CA 8
ATOM 7720 C C . ILE A 1 42 ? 59.713 -23.265 21.168 1.00 0.00 42 ILE A C 8
ATOM 7721 O O . ILE A 1 42 ? 59.712 -22.268 20.453 1.00 0.00 42 ILE A O 8
ATOM 7737 N N . ASP A 1 43 ? 60.831 -23.912 21.519 1.00 0.00 43 ASP A N 8
ATOM 7738 C CA . ASP A 1 43 ? 62.117 -23.707 20.829 1.00 0.00 43 ASP A CA 8
ATOM 7739 C C . ASP A 1 43 ? 62.357 -24.942 19.954 1.00 0.00 43 ASP A C 8
ATOM 7740 O O . ASP A 1 43 ? 62.626 -26.038 20.468 1.00 0.00 43 ASP A O 8
ATOM 7749 N N . HIS A 1 44 ? 62.218 -24.764 18.638 1.00 0.00 44 HIS A N 8
ATOM 7750 C CA . HIS A 1 44 ? 62.361 -25.836 17.647 1.00 0.00 44 HIS A CA 8
ATOM 7751 C C . HIS A 1 44 ? 63.430 -25.416 16.638 1.00 0.00 44 HIS A C 8
ATOM 7752 O O . HIS A 1 44 ? 63.149 -24.632 15.724 1.00 0.00 44 HIS A O 8
ATOM 7767 N N . ASN A 1 45 ? 64.668 -25.896 16.870 1.00 0.00 45 ASN A N 8
ATOM 7768 C CA . ASN A 1 45 ? 65.845 -25.619 16.026 1.00 0.00 45 ASN A CA 8
ATOM 7769 C C . ASN A 1 45 ? 66.123 -24.090 16.000 1.00 0.00 45 ASN A C 8
ATOM 7770 O O . ASN A 1 45 ? 66.404 -23.491 14.959 1.00 0.00 45 ASN A O 8
ATOM 7781 N N . GLY A 1 46 ? 66.007 -23.471 17.198 1.00 0.00 46 GLY A N 8
ATOM 7782 C CA . GLY A 1 46 ? 66.204 -22.027 17.381 1.00 0.00 46 GLY A CA 8
ATOM 7783 C C . GLY A 1 46 ? 64.951 -21.186 17.112 1.00 0.00 46 GLY A C 8
ATOM 7784 O O . GLY A 1 46 ? 64.879 -20.029 17.544 1.00 0.00 46 GLY A O 8
ATOM 7788 N N . GLN A 1 47 ? 63.968 -21.764 16.389 1.00 0.00 47 GLN A N 8
ATOM 7789 C CA . GLN A 1 47 ? 62.733 -21.064 15.971 1.00 0.00 47 GLN A CA 8
ATOM 7790 C C . GLN A 1 47 ? 61.688 -21.102 17.103 1.00 0.00 47 GLN A C 8
ATOM 7791 O O . GLN A 1 47 ? 61.248 -22.192 17.500 1.00 0.00 47 GLN A O 8
ATOM 7805 N N . GLU A 1 48 ? 61.289 -19.918 17.608 1.00 0.00 48 GLU A N 8
ATOM 7806 C CA . GLU A 1 48 ? 60.299 -19.806 18.700 1.00 0.00 48 GLU A CA 8
ATOM 7807 C C . GLU A 1 48 ? 58.861 -19.745 18.135 1.00 0.00 48 GLU A C 8
ATOM 7808 O O . GLU A 1 48 ? 58.585 -19.020 17.165 1.00 0.00 48 GLU A O 8
ATOM 7820 N N . TYR A 1 49 ? 57.950 -20.546 18.725 1.00 0.00 49 TYR A N 8
ATOM 7821 C CA . TYR A 1 49 ? 56.498 -20.512 18.418 1.00 0.00 49 TYR A CA 8
ATOM 7822 C C . TYR A 1 49 ? 55.719 -20.451 19.744 1.00 0.00 49 TYR A C 8
ATOM 7823 O O . TYR A 1 49 ? 56.316 -20.515 20.808 1.00 0.00 49 TYR A O 8
ATOM 7841 N N . LEU A 1 50 ? 54.386 -20.361 19.661 1.00 0.00 50 LEU A N 8
ATOM 7842 C CA . LEU A 1 50 ? 53.486 -20.404 20.829 1.00 0.00 50 LEU A CA 8
ATOM 7843 C C . LEU A 1 50 ? 52.385 -21.430 20.505 1.00 0.00 50 LEU A C 8
ATOM 7844 O O . LEU A 1 50 ? 51.548 -21.178 19.638 1.00 0.00 50 LEU A O 8
ATOM 7860 N N . LEU A 1 51 ? 52.417 -22.600 21.168 1.00 0.00 51 LEU A N 8
ATOM 7861 C CA . LEU A 1 51 ? 51.369 -23.640 21.025 1.00 0.00 51 LEU A CA 8
ATOM 7862 C C . LEU A 1 51 ? 50.501 -23.593 22.272 1.00 0.00 51 LEU A C 8
ATOM 7863 O O . LEU A 1 51 ? 51.028 -23.690 23.390 1.00 0.00 51 LEU A O 8
ATOM 7879 N N . ARG A 1 52 ? 49.181 -23.416 22.087 1.00 0.00 52 ARG A N 8
ATOM 7880 C CA . ARG A 1 52 ? 48.236 -23.299 23.203 1.00 0.00 52 ARG A CA 8
ATOM 7881 C C . ARG A 1 52 ? 47.097 -24.321 23.058 1.00 0.00 52 ARG A C 8
ATOM 7882 O O . ARG A 1 52 ? 46.591 -24.548 21.947 1.00 0.00 52 ARG A O 8
ATOM 7903 N N . LYS A 1 53 ? 46.734 -24.970 24.178 1.00 0.00 53 LYS A N 8
ATOM 7904 C CA . LYS A 1 53 ? 45.519 -25.791 24.270 1.00 0.00 53 LYS A CA 8
ATOM 7905 C C . LYS A 1 53 ? 44.317 -24.852 24.463 1.00 0.00 53 LYS A C 8
ATOM 7906 O O . LYS A 1 53 ? 44.086 -24.337 25.566 1.00 0.00 53 LYS A O 8
ATOM 7925 N N . THR A 1 54 ? 43.607 -24.579 23.352 1.00 0.00 54 THR A N 8
ATOM 7926 C CA . THR A 1 54 ? 42.406 -23.733 23.355 1.00 0.00 54 THR A CA 8
ATOM 7927 C C . THR A 1 54 ? 41.266 -24.451 24.099 1.00 0.00 54 THR A C 8
ATOM 7928 O O . THR A 1 54 ? 41.176 -25.696 24.036 1.00 0.00 54 THR A O 8
ATOM 7939 N N . GLN A 1 55 ? 40.388 -23.647 24.741 1.00 0.00 55 GLN A N 8
ATOM 7940 C CA . GLN A 1 55 ? 39.350 -24.121 25.692 1.00 0.00 55 GLN A CA 8
ATOM 7941 C C . GLN A 1 55 ? 38.181 -24.860 25.000 1.00 0.00 55 GLN A C 8
ATOM 7942 O O . GLN A 1 55 ? 37.344 -25.463 25.681 1.00 0.00 55 GLN A O 8
ATOM 7956 N N . ALA A 1 56 ? 38.127 -24.798 23.655 1.00 0.00 56 ALA A N 8
ATOM 7957 C CA . ALA A 1 56 ? 37.195 -25.609 22.836 1.00 0.00 56 ALA A CA 8
ATOM 7958 C C . ALA A 1 56 ? 37.696 -27.068 22.722 1.00 0.00 56 ALA A C 8
ATOM 7959 O O . ALA A 1 56 ? 36.944 -27.970 22.329 1.00 0.00 56 ALA A O 8
ATOM 7966 N N . GLY A 1 57 ? 38.979 -27.277 23.095 1.00 0.00 57 GLY A N 8
ATOM 7967 C CA . GLY A 1 57 ? 39.623 -28.591 23.086 1.00 0.00 57 GLY A CA 8
ATOM 7968 C C . GLY A 1 57 ? 40.506 -28.783 21.864 1.00 0.00 57 GLY A C 8
ATOM 7969 O O . GLY A 1 57 ? 40.491 -29.853 21.245 1.00 0.00 57 GLY A O 8
ATOM 7973 N N . LYS A 1 58 ? 41.297 -27.741 21.512 1.00 0.00 58 LYS A N 8
ATOM 7974 C CA . LYS A 1 58 ? 42.143 -27.759 20.277 1.00 0.00 58 LYS A CA 8
ATOM 7975 C C . LYS A 1 58 ? 43.569 -27.259 20.566 1.00 0.00 58 LYS A C 8
ATOM 7976 O O . LYS A 1 58 ? 43.893 -26.909 21.697 1.00 0.00 58 LYS A O 8
ATOM 7995 N N . LEU A 1 59 ? 44.400 -27.232 19.501 1.00 0.00 59 LEU A N 8
ATOM 7996 C CA . LEU A 1 59 ? 45.800 -26.764 19.535 1.00 0.00 59 LEU A CA 8
ATOM 7997 C C . LEU A 1 59 ? 46.001 -25.651 18.501 1.00 0.00 59 LEU A C 8
ATOM 7998 O O . LEU A 1 59 ? 45.633 -25.809 17.333 1.00 0.00 59 LEU A O 8
ATOM 8014 N N . LEU A 1 60 ? 46.584 -24.529 18.944 1.00 0.00 60 LEU A N 8
ATOM 8015 C CA . LEU A 1 60 ? 46.871 -23.363 18.087 1.00 0.00 60 LEU A CA 8
ATOM 8016 C C . LEU A 1 60 ? 48.369 -23.037 18.157 1.00 0.00 60 LEU A C 8
ATOM 8017 O O . LEU A 1 60 ? 48.858 -22.517 19.168 1.00 0.00 60 LEU A O 8
ATOM 8033 N N . LEU A 1 61 ? 49.085 -23.390 17.074 1.00 0.00 61 LEU A N 8
ATOM 8034 C CA . LEU A 1 61 ? 50.532 -23.152 16.910 1.00 0.00 61 LEU A CA 8
ATOM 8035 C C . LEU A 1 61 ? 50.690 -21.863 16.094 1.00 0.00 61 LEU A C 8
ATOM 8036 O O . LEU A 1 61 ? 50.507 -21.860 14.869 1.00 0.00 61 LEU A O 8
ATOM 8052 N N . THR A 1 62 ? 50.974 -20.768 16.795 1.00 0.00 62 THR A N 8
ATOM 8053 C CA . THR A 1 62 ? 51.091 -19.422 16.215 1.00 0.00 62 THR A CA 8
ATOM 8054 C C . THR A 1 62 ? 52.398 -18.764 16.695 1.00 0.00 62 THR A C 8
ATOM 8055 O O . THR A 1 62 ? 52.727 -18.835 17.879 1.00 0.00 62 THR A O 8
ATOM 8066 N N . LYS A 1 63 ? 53.130 -18.125 15.769 1.00 0.00 63 LYS A N 8
ATOM 8067 C CA . LYS A 1 63 ? 54.430 -17.487 16.044 1.00 0.00 63 LYS A CA 8
ATOM 8068 C C . LYS A 1 63 ? 54.346 -15.981 15.680 1.00 0.00 63 LYS A C 8
ATOM 8069 O O . LYS A 1 63 ? 54.717 -15.583 14.557 1.00 0.00 63 LYS A O 8
ATOM 8089 N N . MET A 1 1 ? 52.572 34.861 -11.067 1.00 0.00 1 MET A N 9
ATOM 8090 C CA . MET A 1 1 ? 51.851 33.678 -11.595 1.00 0.00 1 MET A CA 9
ATOM 8091 C C . MET A 1 1 ? 50.661 33.347 -10.681 1.00 0.00 1 MET A C 9
ATOM 8092 O O . MET A 1 1 ? 50.791 33.403 -9.456 1.00 0.00 1 MET A O 9
ATOM 8108 N N . SER A 1 2 ? 49.503 33.016 -11.286 1.00 0.00 2 SER A N 9
ATOM 8109 C CA . SER A 1 2 ? 48.296 32.620 -10.545 1.00 0.00 2 SER A CA 9
ATOM 8110 C C . SER A 1 2 ? 48.461 31.206 -9.950 1.00 0.00 2 SER A C 9
ATOM 8111 O O . SER A 1 2 ? 49.131 30.346 -10.534 1.00 0.00 2 SER A O 9
ATOM 8119 N N . ARG A 1 3 ? 47.843 30.989 -8.786 1.00 0.00 3 ARG A N 9
ATOM 8120 C CA . ARG A 1 3 ? 47.854 29.704 -8.079 1.00 0.00 3 ARG A CA 9
ATOM 8121 C C . ARG A 1 3 ? 46.579 29.612 -7.228 1.00 0.00 3 ARG A C 9
ATOM 8122 O O . ARG A 1 3 ? 46.461 30.292 -6.200 1.00 0.00 3 ARG A O 9
ATOM 8143 N N . MET A 1 4 ? 45.602 28.813 -7.691 1.00 0.00 4 MET A N 9
ATOM 8144 C CA . MET A 1 4 ? 44.343 28.583 -6.961 1.00 0.00 4 MET A CA 9
ATOM 8145 C C . MET A 1 4 ? 44.610 27.604 -5.795 1.00 0.00 4 MET A C 9
ATOM 8146 O O . MET A 1 4 ? 44.588 26.380 -5.983 1.00 0.00 4 MET A O 9
ATOM 8160 N N . ASP A 1 5 ? 44.954 28.169 -4.617 1.00 0.00 5 ASP A N 9
ATOM 8161 C CA . ASP A 1 5 ? 45.243 27.396 -3.393 1.00 0.00 5 ASP A CA 9
ATOM 8162 C C . ASP A 1 5 ? 43.979 26.657 -2.910 1.00 0.00 5 ASP A C 9
ATOM 8163 O O . ASP A 1 5 ? 43.004 27.290 -2.489 1.00 0.00 5 ASP A O 9
ATOM 8172 N N . ASN A 1 6 ? 43.999 25.317 -3.021 1.00 0.00 6 ASN A N 9
ATOM 8173 C CA . ASN A 1 6 ? 42.871 24.453 -2.618 1.00 0.00 6 ASN A CA 9
ATOM 8174 C C . ASN A 1 6 ? 42.943 24.140 -1.116 1.00 0.00 6 ASN A C 9
ATOM 8175 O O . ASN A 1 6 ? 44.004 24.268 -0.500 1.00 0.00 6 ASN A O 9
ATOM 8186 N N . THR A 1 7 ? 41.805 23.725 -0.546 1.00 0.00 7 THR A N 9
ATOM 8187 C CA . THR A 1 7 ? 41.716 23.293 0.854 1.00 0.00 7 THR A CA 9
ATOM 8188 C C . THR A 1 7 ? 42.295 21.867 1.015 1.00 0.00 7 THR A C 9
ATOM 8189 O O . THR A 1 7 ? 42.015 20.986 0.190 1.00 0.00 7 THR A O 9
ATOM 8200 N N . GLU A 1 8 ? 43.114 21.659 2.070 1.00 0.00 8 GLU A N 9
ATOM 8201 C CA . GLU A 1 8 ? 43.748 20.355 2.366 1.00 0.00 8 GLU A CA 9
ATOM 8202 C C . GLU A 1 8 ? 42.820 19.456 3.201 1.00 0.00 8 GLU A C 9
ATOM 8203 O O . GLU A 1 8 ? 41.674 19.827 3.499 1.00 0.00 8 GLU A O 9
ATOM 8215 N N . LEU A 1 9 ? 43.322 18.265 3.560 1.00 0.00 9 LEU A N 9
ATOM 8216 C CA . LEU A 1 9 ? 42.545 17.252 4.299 1.00 0.00 9 LEU A CA 9
ATOM 8217 C C . LEU A 1 9 ? 42.485 17.573 5.808 1.00 0.00 9 LEU A C 9
ATOM 8218 O O . LEU A 1 9 ? 43.415 18.192 6.342 1.00 0.00 9 LEU A O 9
ATOM 8234 N N . PRO A 1 10 ? 41.363 17.183 6.515 1.00 0.00 10 PRO A N 9
ATOM 8235 C CA . PRO A 1 10 ? 41.232 17.312 7.999 1.00 0.00 10 PRO A CA 9
ATOM 8236 C C . PRO A 1 10 ? 42.272 16.481 8.794 1.00 0.00 10 PRO A C 9
ATOM 8237 O O . PRO A 1 10 ? 43.054 15.718 8.212 1.00 0.00 10 PRO A O 9
ATOM 8248 N N . HIS A 1 11 ? 42.259 16.649 10.130 1.00 0.00 11 HIS A N 9
ATOM 8249 C CA . HIS A 1 11 ? 43.160 15.929 11.052 1.00 0.00 11 HIS A CA 9
ATOM 8250 C C . HIS A 1 11 ? 42.759 14.432 11.135 1.00 0.00 11 HIS A C 9
ATOM 8251 O O . HIS A 1 11 ? 41.560 14.131 11.195 1.00 0.00 11 HIS A O 9
ATOM 8266 N N . PRO A 1 12 ? 43.746 13.473 11.123 1.00 0.00 12 PRO A N 9
ATOM 8267 C CA . PRO A 1 12 ? 43.453 12.014 11.222 1.00 0.00 12 PRO A CA 9
ATOM 8268 C C . PRO A 1 12 ? 43.085 11.579 12.664 1.00 0.00 12 PRO A C 9
ATOM 8269 O O . PRO A 1 12 ? 42.827 12.419 13.535 1.00 0.00 12 PRO A O 9
ATOM 8280 N N . LYS A 1 13 ? 43.025 10.260 12.894 1.00 0.00 13 LYS A N 9
ATOM 8281 C CA . LYS A 1 13 ? 42.861 9.684 14.246 1.00 0.00 13 LYS A CA 9
ATOM 8282 C C . LYS A 1 13 ? 44.211 9.097 14.706 1.00 0.00 13 LYS A C 9
ATOM 8283 O O . LYS A 1 13 ? 45.135 8.919 13.891 1.00 0.00 13 LYS A O 9
ATOM 8302 N N . GLU A 1 14 ? 44.335 8.822 16.013 1.00 0.00 14 GLU A N 9
ATOM 8303 C CA . GLU A 1 14 ? 45.458 8.048 16.570 1.00 0.00 14 GLU A CA 9
ATOM 8304 C C . GLU A 1 14 ? 45.332 6.558 16.158 1.00 0.00 14 GLU A C 9
ATOM 8305 O O . GLU A 1 14 ? 44.251 6.115 15.726 1.00 0.00 14 GLU A O 9
ATOM 8317 N N . ILE A 1 15 ? 46.431 5.793 16.292 1.00 0.00 15 ILE A N 9
ATOM 8318 C CA . ILE A 1 15 ? 46.446 4.353 15.953 1.00 0.00 15 ILE A CA 9
ATOM 8319 C C . ILE A 1 15 ? 45.811 3.532 17.102 1.00 0.00 15 ILE A C 9
ATOM 8320 O O . ILE A 1 15 ? 46.021 3.832 18.285 1.00 0.00 15 ILE A O 9
ATOM 8336 N N . ASP A 1 16 ? 45.003 2.524 16.737 1.00 0.00 16 ASP A N 9
ATOM 8337 C CA . ASP A 1 16 ? 44.337 1.618 17.684 1.00 0.00 16 ASP A CA 9
ATOM 8338 C C . ASP A 1 16 ? 45.094 0.280 17.719 1.00 0.00 16 ASP A C 9
ATOM 8339 O O . ASP A 1 16 ? 45.168 -0.418 16.701 1.00 0.00 16 ASP A O 9
ATOM 8348 N N . ASN A 1 17 ? 45.681 -0.064 18.885 1.00 0.00 17 ASN A N 9
ATOM 8349 C CA . ASN A 1 17 ? 46.471 -1.305 19.061 1.00 0.00 17 ASN A CA 9
ATOM 8350 C C . ASN A 1 17 ? 45.909 -2.133 20.232 1.00 0.00 17 ASN A C 9
ATOM 8351 O O . ASN A 1 17 ? 46.037 -1.744 21.402 1.00 0.00 17 ASN A O 9
ATOM 8362 N N . GLU A 1 18 ? 45.293 -3.277 19.898 1.00 0.00 18 GLU A N 9
ATOM 8363 C CA . GLU A 1 18 ? 44.608 -4.163 20.862 1.00 0.00 18 GLU A CA 9
ATOM 8364 C C . GLU A 1 18 ? 45.272 -5.557 20.881 1.00 0.00 18 GLU A C 9
ATOM 8365 O O . GLU A 1 18 ? 44.624 -6.569 21.209 1.00 0.00 18 GLU A O 9
ATOM 8377 N N . THR A 1 19 ? 46.588 -5.579 20.589 1.00 0.00 19 THR A N 9
ATOM 8378 C CA . THR A 1 19 ? 47.376 -6.817 20.479 1.00 0.00 19 THR A CA 9
ATOM 8379 C C . THR A 1 19 ? 47.419 -7.572 21.828 1.00 0.00 19 THR A C 9
ATOM 8380 O O . THR A 1 19 ? 47.901 -7.038 22.834 1.00 0.00 19 THR A O 9
ATOM 8391 N N . LEU A 1 20 ? 46.894 -8.806 21.824 1.00 0.00 20 LEU A N 9
ATOM 8392 C CA . LEU A 1 20 ? 46.878 -9.685 23.004 1.00 0.00 20 LEU A CA 9
ATOM 8393 C C . LEU A 1 20 ? 48.289 -10.219 23.304 1.00 0.00 20 LEU A C 9
ATOM 8394 O O . LEU A 1 20 ? 49.193 -10.145 22.462 1.00 0.00 20 LEU A O 9
ATOM 8410 N N . LEU A 1 21 ? 48.458 -10.744 24.519 1.00 0.00 21 LEU A N 9
ATOM 8411 C CA . LEU A 1 21 ? 49.722 -11.361 24.967 1.00 0.00 21 LEU A CA 9
ATOM 8412 C C . LEU A 1 21 ? 49.779 -12.832 24.489 1.00 0.00 21 LEU A C 9
ATOM 8413 O O . LEU A 1 21 ? 48.723 -13.444 24.256 1.00 0.00 21 LEU A O 9
ATOM 8429 N N . PRO A 1 22 ? 51.012 -13.427 24.309 1.00 0.00 22 PRO A N 9
ATOM 8430 C CA . PRO A 1 22 ? 51.163 -14.887 24.102 1.00 0.00 22 PRO A CA 9
ATOM 8431 C C . PRO A 1 22 ? 50.600 -15.679 25.304 1.00 0.00 22 PRO A C 9
ATOM 8432 O O . PRO A 1 22 ? 50.634 -15.185 26.445 1.00 0.00 22 PRO A O 9
ATOM 8443 N N . ALA A 1 23 ? 50.075 -16.889 25.029 1.00 0.00 23 ALA A N 9
ATOM 8444 C CA . ALA A 1 23 ? 49.454 -17.762 26.051 1.00 0.00 23 ALA A CA 9
ATOM 8445 C C . ALA A 1 23 ? 50.424 -18.056 27.210 1.00 0.00 23 ALA A C 9
ATOM 8446 O O . ALA A 1 23 ? 50.019 -18.131 28.378 1.00 0.00 23 ALA A O 9
ATOM 8453 N N . ALA A 1 24 ? 51.704 -18.214 26.852 1.00 0.00 24 ALA A N 9
ATOM 8454 C CA . ALA A 1 24 ? 52.820 -18.303 27.802 1.00 0.00 24 ALA A CA 9
ATOM 8455 C C . ALA A 1 24 ? 54.095 -17.777 27.139 1.00 0.00 24 ALA A C 9
ATOM 8456 O O . ALA A 1 24 ? 54.173 -17.683 25.909 1.00 0.00 24 ALA A O 9
ATOM 8463 N N . GLU A 1 25 ? 55.093 -17.437 27.966 1.00 0.00 25 GLU A N 9
ATOM 8464 C CA . GLU A 1 25 ? 56.450 -17.094 27.491 1.00 0.00 25 GLU A CA 9
ATOM 8465 C C . GLU A 1 25 ? 57.459 -18.145 27.980 1.00 0.00 25 GLU A C 9
ATOM 8466 O O . GLU A 1 25 ? 58.671 -17.898 28.010 1.00 0.00 25 GLU A O 9
ATOM 8478 N N . ARG A 1 26 ? 56.943 -19.350 28.286 1.00 0.00 26 ARG A N 9
ATOM 8479 C CA . ARG A 1 26 ? 57.745 -20.468 28.792 1.00 0.00 26 ARG A CA 9
ATOM 8480 C C . ARG A 1 26 ? 58.516 -21.104 27.620 1.00 0.00 26 ARG A C 9
ATOM 8481 O O . ARG A 1 26 ? 58.002 -21.988 26.928 1.00 0.00 26 ARG A O 9
ATOM 8502 N N . ARG A 1 27 ? 59.722 -20.569 27.359 1.00 0.00 27 ARG A N 9
ATOM 8503 C CA . ARG A 1 27 ? 60.574 -20.999 26.245 1.00 0.00 27 ARG A CA 9
ATOM 8504 C C . ARG A 1 27 ? 61.264 -22.327 26.590 1.00 0.00 27 ARG A C 9
ATOM 8505 O O . ARG A 1 27 ? 62.361 -22.363 27.172 1.00 0.00 27 ARG A O 9
ATOM 8526 N N . VAL A 1 28 ? 60.558 -23.414 26.276 1.00 0.00 28 VAL A N 9
ATOM 8527 C CA . VAL A 1 28 ? 61.018 -24.799 26.475 1.00 0.00 28 VAL A CA 9
ATOM 8528 C C . VAL A 1 28 ? 61.136 -25.494 25.117 1.00 0.00 28 VAL A C 9
ATOM 8529 O O . VAL A 1 28 ? 60.514 -25.060 24.147 1.00 0.00 28 VAL A O 9
ATOM 8542 N N . ASN A 1 29 ? 61.929 -26.577 25.075 1.00 0.00 29 ASN A N 9
ATOM 8543 C CA . ASN A 1 29 ? 62.178 -27.373 23.849 1.00 0.00 29 ASN A CA 9
ATOM 8544 C C . ASN A 1 29 ? 60.872 -27.960 23.255 1.00 0.00 29 ASN A C 9
ATOM 8545 O O . ASN A 1 29 ? 59.858 -28.054 23.949 1.00 0.00 29 ASN A O 9
ATOM 8556 N N . SER A 1 30 ? 60.937 -28.355 21.964 1.00 0.00 30 SER A N 9
ATOM 8557 C CA . SER A 1 30 ? 59.808 -28.983 21.227 1.00 0.00 30 SER A CA 9
ATOM 8558 C C . SER A 1 30 ? 59.228 -30.235 21.939 1.00 0.00 30 SER A C 9
ATOM 8559 O O . SER A 1 30 ? 58.034 -30.515 21.822 1.00 0.00 30 SER A O 9
ATOM 8567 N N . GLN A 1 31 ? 60.075 -30.970 22.686 1.00 0.00 31 GLN A N 9
ATOM 8568 C CA . GLN A 1 31 ? 59.631 -32.157 23.473 1.00 0.00 31 GLN A CA 9
ATOM 8569 C C . GLN A 1 31 ? 58.610 -31.769 24.567 1.00 0.00 31 GLN A C 9
ATOM 8570 O O . GLN A 1 31 ? 57.720 -32.555 24.912 1.00 0.00 31 GLN A O 9
ATOM 8584 N N . ALA A 1 32 ? 58.746 -30.543 25.081 1.00 0.00 32 ALA A N 9
ATOM 8585 C CA . ALA A 1 32 ? 57.833 -29.961 26.077 1.00 0.00 32 ALA A CA 9
ATOM 8586 C C . ALA A 1 32 ? 56.888 -28.926 25.414 1.00 0.00 32 ALA A C 9
ATOM 8587 O O . ALA A 1 32 ? 56.488 -27.952 26.056 1.00 0.00 32 ALA A O 9
ATOM 8594 N N . LEU A 1 33 ? 56.496 -29.201 24.142 1.00 0.00 33 LEU A N 9
ATOM 8595 C CA . LEU A 1 33 ? 55.604 -28.334 23.304 1.00 0.00 33 LEU A CA 9
ATOM 8596 C C . LEU A 1 33 ? 54.293 -27.867 23.990 1.00 0.00 33 LEU A C 9
ATOM 8597 O O . LEU A 1 33 ? 53.645 -26.925 23.509 1.00 0.00 33 LEU A O 9
ATOM 8613 N N . LEU A 1 34 ? 53.885 -28.536 25.075 1.00 0.00 34 LEU A N 9
ATOM 8614 C CA . LEU A 1 34 ? 52.726 -28.118 25.894 1.00 0.00 34 LEU A CA 9
ATOM 8615 C C . LEU A 1 34 ? 53.143 -27.972 27.359 1.00 0.00 34 LEU A C 9
ATOM 8616 O O . LEU A 1 34 ? 52.735 -27.018 28.039 1.00 0.00 34 LEU A O 9
ATOM 8632 N N . GLY A 1 35 ? 53.954 -28.935 27.822 1.00 0.00 35 GLY A N 9
ATOM 8633 C CA . GLY A 1 35 ? 54.403 -28.992 29.208 1.00 0.00 35 GLY A CA 9
ATOM 8634 C C . GLY A 1 35 ? 53.262 -29.274 30.187 1.00 0.00 35 GLY A C 9
ATOM 8635 O O . GLY A 1 35 ? 52.191 -29.737 29.769 1.00 0.00 35 GLY A O 9
ATOM 8639 N N . PRO A 1 36 ? 53.453 -29.009 31.517 1.00 0.00 36 PRO A N 9
ATOM 8640 C CA . PRO A 1 36 ? 52.352 -29.095 32.518 1.00 0.00 36 PRO A CA 9
ATOM 8641 C C . PRO A 1 36 ? 51.316 -27.957 32.350 1.00 0.00 36 PRO A C 9
ATOM 8642 O O . PRO A 1 36 ? 50.208 -28.034 32.884 1.00 0.00 36 PRO A O 9
ATOM 8653 N N . ASP A 1 37 ? 51.706 -26.917 31.587 1.00 0.00 37 ASP A N 9
ATOM 8654 C CA . ASP A 1 37 ? 50.890 -25.713 31.354 1.00 0.00 37 ASP A CA 9
ATOM 8655 C C . ASP A 1 37 ? 49.778 -25.987 30.338 1.00 0.00 37 ASP A C 9
ATOM 8656 O O . ASP A 1 37 ? 48.646 -25.523 30.502 1.00 0.00 37 ASP A O 9
ATOM 8665 N N . GLY A 1 38 ? 50.118 -26.747 29.280 1.00 0.00 38 GLY A N 9
ATOM 8666 C CA . GLY A 1 38 ? 49.241 -26.915 28.115 1.00 0.00 38 GLY A CA 9
ATOM 8667 C C . GLY A 1 38 ? 49.452 -25.821 27.065 1.00 0.00 38 GLY A C 9
ATOM 8668 O O . GLY A 1 38 ? 48.884 -25.878 25.980 1.00 0.00 38 GLY A O 9
ATOM 8672 N N . LYS A 1 39 ? 50.277 -24.822 27.412 1.00 0.00 39 LYS A N 9
ATOM 8673 C CA . LYS A 1 39 ? 50.594 -23.669 26.557 1.00 0.00 39 LYS A CA 9
ATOM 8674 C C . LYS A 1 39 ? 52.008 -23.155 26.890 1.00 0.00 39 LYS A C 9
ATOM 8675 O O . LYS A 1 39 ? 52.304 -22.846 28.043 1.00 0.00 39 LYS A O 9
ATOM 8694 N N . VAL A 1 40 ? 52.902 -23.122 25.881 1.00 0.00 40 VAL A N 9
ATOM 8695 C CA . VAL A 1 40 ? 54.311 -22.678 26.039 1.00 0.00 40 VAL A CA 9
ATOM 8696 C C . VAL A 1 40 ? 54.844 -22.105 24.706 1.00 0.00 40 VAL A C 9
ATOM 8697 O O . VAL A 1 40 ? 54.181 -22.198 23.663 1.00 0.00 40 VAL A O 9
ATOM 8710 N N . ILE A 1 41 ? 56.059 -21.522 24.755 1.00 0.00 41 ILE A N 9
ATOM 8711 C CA . ILE A 1 41 ? 56.832 -21.174 23.555 1.00 0.00 41 ILE A CA 9
ATOM 8712 C C . ILE A 1 41 ? 57.784 -22.343 23.229 1.00 0.00 41 ILE A C 9
ATOM 8713 O O . ILE A 1 41 ? 58.661 -22.687 24.031 1.00 0.00 41 ILE A O 9
ATOM 8729 N N . ILE A 1 42 ? 57.561 -22.945 22.059 1.00 0.00 42 ILE A N 9
ATOM 8730 C CA . ILE A 1 42 ? 58.367 -24.039 21.522 1.00 0.00 42 ILE A CA 9
ATOM 8731 C C . ILE A 1 42 ? 59.686 -23.476 20.974 1.00 0.00 42 ILE A C 9
ATOM 8732 O O . ILE A 1 42 ? 59.696 -22.588 20.109 1.00 0.00 42 ILE A O 9
ATOM 8748 N N . ASP A 1 43 ? 60.779 -24.013 21.516 1.00 0.00 43 ASP A N 9
ATOM 8749 C CA . ASP A 1 43 ? 62.138 -23.797 21.029 1.00 0.00 43 ASP A CA 9
ATOM 8750 C C . ASP A 1 43 ? 62.499 -24.999 20.144 1.00 0.00 43 ASP A C 9
ATOM 8751 O O . ASP A 1 43 ? 62.428 -26.157 20.598 1.00 0.00 43 ASP A O 9
ATOM 8760 N N . HIS A 1 44 ? 62.843 -24.721 18.880 1.00 0.00 44 HIS A N 9
ATOM 8761 C CA . HIS A 1 44 ? 63.199 -25.750 17.897 1.00 0.00 44 HIS A CA 9
ATOM 8762 C C . HIS A 1 44 ? 64.042 -25.125 16.779 1.00 0.00 44 HIS A C 9
ATOM 8763 O O . HIS A 1 44 ? 63.572 -24.214 16.083 1.00 0.00 44 HIS A O 9
ATOM 8778 N N . ASN A 1 45 ? 65.304 -25.603 16.658 1.00 0.00 45 ASN A N 9
ATOM 8779 C CA . ASN A 1 45 ? 66.289 -25.149 15.641 1.00 0.00 45 ASN A CA 9
ATOM 8780 C C . ASN A 1 45 ? 66.725 -23.677 15.873 1.00 0.00 45 ASN A C 9
ATOM 8781 O O . ASN A 1 45 ? 67.328 -23.060 14.994 1.00 0.00 45 ASN A O 9
ATOM 8792 N N . GLY A 1 46 ? 66.464 -23.152 17.093 1.00 0.00 46 GLY A N 9
ATOM 8793 C CA . GLY A 1 46 ? 66.743 -21.748 17.438 1.00 0.00 46 GLY A CA 9
ATOM 8794 C C . GLY A 1 46 ? 65.547 -20.833 17.225 1.00 0.00 46 GLY A C 9
ATOM 8795 O O . GLY A 1 46 ? 65.595 -19.654 17.574 1.00 0.00 46 GLY A O 9
ATOM 8799 N N . GLN A 1 47 ? 64.473 -21.390 16.639 1.00 0.00 47 GLN A N 9
ATOM 8800 C CA . GLN A 1 47 ? 63.232 -20.658 16.343 1.00 0.00 47 GLN A CA 9
ATOM 8801 C C . GLN A 1 47 ? 62.255 -20.763 17.532 1.00 0.00 47 GLN A C 9
ATOM 8802 O O . GLN A 1 47 ? 62.332 -21.709 18.334 1.00 0.00 47 GLN A O 9
ATOM 8816 N N . GLU A 1 48 ? 61.329 -19.798 17.622 1.00 0.00 48 GLU A N 9
ATOM 8817 C CA . GLU A 1 48 ? 60.353 -19.700 18.722 1.00 0.00 48 GLU A CA 9
ATOM 8818 C C . GLU A 1 48 ? 58.926 -19.548 18.142 1.00 0.00 48 GLU A C 9
ATOM 8819 O O . GLU A 1 48 ? 58.679 -18.687 17.284 1.00 0.00 48 GLU A O 9
ATOM 8831 N N . TYR A 1 49 ? 57.999 -20.436 18.570 1.00 0.00 49 TYR A N 9
ATOM 8832 C CA . TYR A 1 49 ? 56.566 -20.387 18.152 1.00 0.00 49 TYR A CA 9
ATOM 8833 C C . TYR A 1 49 ? 55.669 -20.803 19.330 1.00 0.00 49 TYR A C 9
ATOM 8834 O O . TYR A 1 49 ? 55.966 -21.771 20.024 1.00 0.00 49 TYR A O 9
ATOM 8852 N N . LEU A 1 50 ? 54.567 -20.065 19.531 1.00 0.00 50 LEU A N 9
ATOM 8853 C CA . LEU A 1 50 ? 53.627 -20.273 20.647 1.00 0.00 50 LEU A CA 9
ATOM 8854 C C . LEU A 1 50 ? 52.611 -21.371 20.261 1.00 0.00 50 LEU A C 9
ATOM 8855 O O . LEU A 1 50 ? 51.952 -21.265 19.233 1.00 0.00 50 LEU A O 9
ATOM 8871 N N . LEU A 1 51 ? 52.508 -22.433 21.077 1.00 0.00 51 LEU A N 9
ATOM 8872 C CA . LEU A 1 51 ? 51.444 -23.457 20.946 1.00 0.00 51 LEU A CA 9
ATOM 8873 C C . LEU A 1 51 ? 50.631 -23.475 22.235 1.00 0.00 51 LEU A C 9
ATOM 8874 O O . LEU A 1 51 ? 51.200 -23.411 23.340 1.00 0.00 51 LEU A O 9
ATOM 8890 N N . ARG A 1 52 ? 49.304 -23.549 22.092 1.00 0.00 52 ARG A N 9
ATOM 8891 C CA . ARG A 1 52 ? 48.379 -23.548 23.235 1.00 0.00 52 ARG A CA 9
ATOM 8892 C C . ARG A 1 52 ? 47.227 -24.540 23.027 1.00 0.00 52 ARG A C 9
ATOM 8893 O O . ARG A 1 52 ? 46.759 -24.722 21.901 1.00 0.00 52 ARG A O 9
ATOM 8914 N N . LYS A 1 53 ? 46.796 -25.187 24.127 1.00 0.00 53 LYS A N 9
ATOM 8915 C CA . LYS A 1 53 ? 45.585 -26.016 24.150 1.00 0.00 53 LYS A CA 9
ATOM 8916 C C . LYS A 1 53 ? 44.375 -25.097 24.359 1.00 0.00 53 LYS A C 9
ATOM 8917 O O . LYS A 1 53 ? 44.102 -24.664 25.486 1.00 0.00 53 LYS A O 9
ATOM 8936 N N . THR A 1 54 ? 43.687 -24.768 23.252 1.00 0.00 54 THR A N 9
ATOM 8937 C CA . THR A 1 54 ? 42.482 -23.926 23.267 1.00 0.00 54 THR A CA 9
ATOM 8938 C C . THR A 1 54 ? 41.381 -24.654 24.061 1.00 0.00 54 THR A C 9
ATOM 8939 O O . THR A 1 54 ? 41.235 -25.881 23.924 1.00 0.00 54 THR A O 9
ATOM 8950 N N . GLN A 1 55 ? 40.616 -23.910 24.893 1.00 0.00 55 GLN A N 9
ATOM 8951 C CA . GLN A 1 55 ? 39.590 -24.504 25.788 1.00 0.00 55 GLN A CA 9
ATOM 8952 C C . GLN A 1 55 ? 38.324 -24.963 25.012 1.00 0.00 55 GLN A C 9
ATOM 8953 O O . GLN A 1 55 ? 37.372 -25.461 25.622 1.00 0.00 55 GLN A O 9
ATOM 8967 N N . ALA A 1 56 ? 38.343 -24.795 23.669 1.00 0.00 56 ALA A N 9
ATOM 8968 C CA . ALA A 1 56 ? 37.391 -25.455 22.749 1.00 0.00 56 ALA A CA 9
ATOM 8969 C C . ALA A 1 56 ? 37.665 -26.979 22.672 1.00 0.00 56 ALA A C 9
ATOM 8970 O O . ALA A 1 56 ? 36.799 -27.758 22.258 1.00 0.00 56 ALA A O 9
ATOM 8977 N N . GLY A 1 57 ? 38.883 -27.368 23.089 1.00 0.00 57 GLY A N 9
ATOM 8978 C CA . GLY A 1 57 ? 39.341 -28.759 23.076 1.00 0.00 57 GLY A CA 9
ATOM 8979 C C . GLY A 1 57 ? 40.299 -29.029 21.930 1.00 0.00 57 GLY A C 9
ATOM 8980 O O . GLY A 1 57 ? 40.324 -30.135 21.380 1.00 0.00 57 GLY A O 9
ATOM 8984 N N . LYS A 1 58 ? 41.105 -28.007 21.574 1.00 0.00 58 LYS A N 9
ATOM 8985 C CA . LYS A 1 58 ? 42.008 -28.040 20.388 1.00 0.00 58 LYS A CA 9
ATOM 8986 C C . LYS A 1 58 ? 43.401 -27.502 20.735 1.00 0.00 58 LYS A C 9
ATOM 8987 O O . LYS A 1 58 ? 43.679 -27.169 21.883 1.00 0.00 58 LYS A O 9
ATOM 9006 N N . LEU A 1 59 ? 44.273 -27.457 19.710 1.00 0.00 59 LEU A N 9
ATOM 9007 C CA . LEU A 1 59 ? 45.581 -26.769 19.758 1.00 0.00 59 LEU A CA 9
ATOM 9008 C C . LEU A 1 59 ? 45.537 -25.489 18.892 1.00 0.00 59 LEU A C 9
ATOM 9009 O O . LEU A 1 59 ? 44.595 -25.284 18.118 1.00 0.00 59 LEU A O 9
ATOM 9025 N N . LEU A 1 60 ? 46.549 -24.616 19.059 1.00 0.00 60 LEU A N 9
ATOM 9026 C CA . LEU A 1 60 ? 46.707 -23.405 18.233 1.00 0.00 60 LEU A CA 9
ATOM 9027 C C . LEU A 1 60 ? 48.197 -23.032 18.168 1.00 0.00 60 LEU A C 9
ATOM 9028 O O . LEU A 1 60 ? 48.766 -22.594 19.180 1.00 0.00 60 LEU A O 9
ATOM 9044 N N . LEU A 1 61 ? 48.836 -23.281 17.004 1.00 0.00 61 LEU A N 9
ATOM 9045 C CA . LEU A 1 61 ? 50.249 -22.922 16.773 1.00 0.00 61 LEU A CA 9
ATOM 9046 C C . LEU A 1 61 ? 50.283 -21.536 16.113 1.00 0.00 61 LEU A C 9
ATOM 9047 O O . LEU A 1 61 ? 50.002 -21.393 14.914 1.00 0.00 61 LEU A O 9
ATOM 9063 N N . THR A 1 62 ? 50.573 -20.523 16.929 1.00 0.00 62 THR A N 9
ATOM 9064 C CA . THR A 1 62 ? 50.812 -19.153 16.485 1.00 0.00 62 THR A CA 9
ATOM 9065 C C . THR A 1 62 ? 52.325 -18.869 16.528 1.00 0.00 62 THR A C 9
ATOM 9066 O O . THR A 1 62 ? 53.098 -19.625 17.136 1.00 0.00 62 THR A O 9
ATOM 9077 N N . LYS A 1 63 ? 52.750 -17.790 15.860 1.00 0.00 63 LYS A N 9
ATOM 9078 C CA . LYS A 1 63 ? 54.157 -17.352 15.863 1.00 0.00 63 LYS A CA 9
ATOM 9079 C C . LYS A 1 63 ? 54.386 -16.358 17.033 1.00 0.00 63 LYS A C 9
ATOM 9080 O O . LYS A 1 63 ? 54.712 -16.815 18.155 1.00 0.00 63 LYS A O 9
ATOM 9100 N N . MET A 1 1 ? 24.330 25.601 -5.610 1.00 0.00 1 MET A N 10
ATOM 9101 C CA . MET A 1 1 ? 24.154 24.198 -6.045 1.00 0.00 1 MET A CA 10
ATOM 9102 C C . MET A 1 1 ? 24.635 23.247 -4.938 1.00 0.00 1 MET A C 10
ATOM 9103 O O . MET A 1 1 ? 25.841 22.997 -4.816 1.00 0.00 1 MET A O 10
ATOM 9119 N N . SER A 1 2 ? 23.693 22.794 -4.079 1.00 0.00 2 SER A N 10
ATOM 9120 C CA . SER A 1 2 ? 23.929 21.742 -3.056 1.00 0.00 2 SER A CA 10
ATOM 9121 C C . SER A 1 2 ? 24.994 22.140 -1.989 1.00 0.00 2 SER A C 10
ATOM 9122 O O . SER A 1 2 ? 25.481 21.290 -1.239 1.00 0.00 2 SER A O 10
ATOM 9130 N N . ARG A 1 3 ? 25.316 23.449 -1.898 1.00 0.00 3 ARG A N 10
ATOM 9131 C CA . ARG A 1 3 ? 26.381 23.966 -0.997 1.00 0.00 3 ARG A CA 10
ATOM 9132 C C . ARG A 1 3 ? 25.838 24.389 0.382 1.00 0.00 3 ARG A C 10
ATOM 9133 O O . ARG A 1 3 ? 26.626 24.647 1.293 1.00 0.00 3 ARG A O 10
ATOM 9154 N N . MET A 1 4 ? 24.497 24.476 0.519 1.00 0.00 4 MET A N 10
ATOM 9155 C CA . MET A 1 4 ? 23.835 24.754 1.819 1.00 0.00 4 MET A CA 10
ATOM 9156 C C . MET A 1 4 ? 24.171 23.636 2.824 1.00 0.00 4 MET A C 10
ATOM 9157 O O . MET A 1 4 ? 24.380 23.888 4.017 1.00 0.00 4 MET A O 10
ATOM 9171 N N . ASP A 1 5 ? 24.234 22.407 2.297 1.00 0.00 5 ASP A N 10
ATOM 9172 C CA . ASP A 1 5 ? 24.720 21.225 3.005 1.00 0.00 5 ASP A CA 10
ATOM 9173 C C . ASP A 1 5 ? 25.677 20.475 2.063 1.00 0.00 5 ASP A C 10
ATOM 9174 O O . ASP A 1 5 ? 25.239 19.708 1.196 1.00 0.00 5 ASP A O 10
ATOM 9183 N N . ASN A 1 6 ? 26.975 20.759 2.205 1.00 0.00 6 ASN A N 10
ATOM 9184 C CA . ASN A 1 6 ? 28.047 20.147 1.396 1.00 0.00 6 ASN A CA 10
ATOM 9185 C C . ASN A 1 6 ? 29.076 19.502 2.342 1.00 0.00 6 ASN A C 10
ATOM 9186 O O . ASN A 1 6 ? 29.142 19.871 3.522 1.00 0.00 6 ASN A O 10
ATOM 9197 N N . THR A 1 7 ? 29.869 18.545 1.826 1.00 0.00 7 THR A N 10
ATOM 9198 C CA . THR A 1 7 ? 30.852 17.800 2.627 1.00 0.00 7 THR A CA 10
ATOM 9199 C C . THR A 1 7 ? 32.027 18.710 3.066 1.00 0.00 7 THR A C 10
ATOM 9200 O O . THR A 1 7 ? 32.829 19.160 2.241 1.00 0.00 7 THR A O 10
ATOM 9211 N N . GLU A 1 8 ? 32.077 19.000 4.377 1.00 0.00 8 GLU A N 10
ATOM 9212 C CA . GLU A 1 8 ? 33.212 19.698 5.021 1.00 0.00 8 GLU A CA 10
ATOM 9213 C C . GLU A 1 8 ? 34.376 18.700 5.209 1.00 0.00 8 GLU A C 10
ATOM 9214 O O . GLU A 1 8 ? 34.145 17.484 5.169 1.00 0.00 8 GLU A O 10
ATOM 9226 N N . LEU A 1 9 ? 35.614 19.222 5.379 1.00 0.00 9 LEU A N 10
ATOM 9227 C CA . LEU A 1 9 ? 36.828 18.393 5.555 1.00 0.00 9 LEU A CA 10
ATOM 9228 C C . LEU A 1 9 ? 36.715 17.486 6.810 1.00 0.00 9 LEU A C 10
ATOM 9229 O O . LEU A 1 9 ? 36.719 18.003 7.934 1.00 0.00 9 LEU A O 10
ATOM 9245 N N . PRO A 1 10 ? 36.589 16.129 6.643 1.00 0.00 10 PRO A N 10
ATOM 9246 C CA . PRO A 1 10 ? 36.513 15.190 7.772 1.00 0.00 10 PRO A CA 10
ATOM 9247 C C . PRO A 1 10 ? 37.906 14.630 8.169 1.00 0.00 10 PRO A C 10
ATOM 9248 O O . PRO A 1 10 ? 38.888 14.770 7.423 1.00 0.00 10 PRO A O 10
ATOM 9259 N N . HIS A 1 11 ? 37.969 14.003 9.354 1.00 0.00 11 HIS A N 10
ATOM 9260 C CA . HIS A 1 11 ? 39.202 13.408 9.905 1.00 0.00 11 HIS A CA 10
ATOM 9261 C C . HIS A 1 11 ? 38.847 12.150 10.736 1.00 0.00 11 HIS A C 10
ATOM 9262 O O . HIS A 1 11 ? 38.212 12.280 11.790 1.00 0.00 11 HIS A O 10
ATOM 9277 N N . PRO A 1 12 ? 39.232 10.910 10.272 1.00 0.00 12 PRO A N 10
ATOM 9278 C CA . PRO A 1 12 ? 39.040 9.671 11.051 1.00 0.00 12 PRO A CA 10
ATOM 9279 C C . PRO A 1 12 ? 40.059 9.570 12.206 1.00 0.00 12 PRO A C 10
ATOM 9280 O O . PRO A 1 12 ? 41.140 10.175 12.161 1.00 0.00 12 PRO A O 10
ATOM 9291 N N . LYS A 1 13 ? 39.686 8.811 13.242 1.00 0.00 13 LYS A N 10
ATOM 9292 C CA . LYS A 1 13 ? 40.513 8.592 14.434 1.00 0.00 13 LYS A CA 10
ATOM 9293 C C . LYS A 1 13 ? 41.110 7.169 14.434 1.00 0.00 13 LYS A C 10
ATOM 9294 O O . LYS A 1 13 ? 40.878 6.390 13.498 1.00 0.00 13 LYS A O 10
ATOM 9313 N N . GLU A 1 14 ? 41.880 6.846 15.496 1.00 0.00 14 GLU A N 10
ATOM 9314 C CA . GLU A 1 14 ? 42.606 5.570 15.616 1.00 0.00 14 GLU A CA 10
ATOM 9315 C C . GLU A 1 14 ? 41.619 4.446 15.985 1.00 0.00 14 GLU A C 10
ATOM 9316 O O . GLU A 1 14 ? 41.272 4.270 17.159 1.00 0.00 14 GLU A O 10
ATOM 9328 N N . ILE A 1 15 ? 41.155 3.723 14.952 1.00 0.00 15 ILE A N 10
ATOM 9329 C CA . ILE A 1 15 ? 40.154 2.655 15.079 1.00 0.00 15 ILE A CA 10
ATOM 9330 C C . ILE A 1 15 ? 40.746 1.446 15.831 1.00 0.00 15 ILE A C 10
ATOM 9331 O O . ILE A 1 15 ? 41.627 0.756 15.300 1.00 0.00 15 ILE A O 10
ATOM 9347 N N . ASP A 1 16 ? 40.282 1.260 17.088 1.00 0.00 16 ASP A N 10
ATOM 9348 C CA . ASP A 1 16 ? 40.592 0.097 17.958 1.00 0.00 16 ASP A CA 10
ATOM 9349 C C . ASP A 1 16 ? 42.060 0.101 18.464 1.00 0.00 16 ASP A C 10
ATOM 9350 O O . ASP A 1 16 ? 42.991 0.408 17.713 1.00 0.00 16 ASP A O 10
ATOM 9359 N N . ASN A 1 17 ? 42.252 -0.258 19.753 1.00 0.00 17 ASN A N 10
ATOM 9360 C CA . ASN A 1 17 ? 43.582 -0.267 20.414 1.00 0.00 17 ASN A CA 10
ATOM 9361 C C . ASN A 1 17 ? 43.730 -1.510 21.333 1.00 0.00 17 ASN A C 10
ATOM 9362 O O . ASN A 1 17 ? 44.511 -1.478 22.299 1.00 0.00 17 ASN A O 10
ATOM 9373 N N . GLU A 1 18 ? 43.014 -2.616 21.014 1.00 0.00 18 GLU A N 10
ATOM 9374 C CA . GLU A 1 18 ? 43.041 -3.851 21.845 1.00 0.00 18 GLU A CA 10
ATOM 9375 C C . GLU A 1 18 ? 44.406 -4.566 21.755 1.00 0.00 18 GLU A C 10
ATOM 9376 O O . GLU A 1 18 ? 44.936 -4.770 20.659 1.00 0.00 18 GLU A O 10
ATOM 9388 N N . THR A 1 19 ? 44.960 -4.933 22.918 1.00 0.00 19 THR A N 10
ATOM 9389 C CA . THR A 1 19 ? 46.182 -5.741 23.018 1.00 0.00 19 THR A CA 10
ATOM 9390 C C . THR A 1 19 ? 45.839 -7.064 23.716 1.00 0.00 19 THR A C 10
ATOM 9391 O O . THR A 1 19 ? 45.513 -7.066 24.910 1.00 0.00 19 THR A O 10
ATOM 9402 N N . LEU A 1 20 ? 45.874 -8.175 22.960 1.00 0.00 20 LEU A N 10
ATOM 9403 C CA . LEU A 1 20 ? 45.560 -9.509 23.494 1.00 0.00 20 LEU A CA 10
ATOM 9404 C C . LEU A 1 20 ? 46.675 -10.005 24.420 1.00 0.00 20 LEU A C 10
ATOM 9405 O O . LEU A 1 20 ? 47.830 -9.572 24.330 1.00 0.00 20 LEU A O 10
ATOM 9421 N N . LEU A 1 21 ? 46.294 -10.941 25.286 1.00 0.00 21 LEU A N 10
ATOM 9422 C CA . LEU A 1 21 ? 47.137 -11.424 26.377 1.00 0.00 21 LEU A CA 10
ATOM 9423 C C . LEU A 1 21 ? 48.079 -12.541 25.871 1.00 0.00 21 LEU A C 10
ATOM 9424 O O . LEU A 1 21 ? 47.590 -13.535 25.340 1.00 0.00 21 LEU A O 10
ATOM 9440 N N . PRO A 1 22 ? 49.444 -12.388 25.993 1.00 0.00 22 PRO A N 10
ATOM 9441 C CA . PRO A 1 22 ? 50.386 -13.486 25.677 1.00 0.00 22 PRO A CA 10
ATOM 9442 C C . PRO A 1 22 ? 50.158 -14.692 26.619 1.00 0.00 22 PRO A C 10
ATOM 9443 O O . PRO A 1 22 ? 50.262 -14.547 27.843 1.00 0.00 22 PRO A O 10
ATOM 9454 N N . ALA A 1 23 ? 49.805 -15.864 26.021 1.00 0.00 23 ALA A N 10
ATOM 9455 C CA . ALA A 1 23 ? 49.416 -17.087 26.759 1.00 0.00 23 ALA A CA 10
ATOM 9456 C C . ALA A 1 23 ? 50.467 -17.486 27.816 1.00 0.00 23 ALA A C 10
ATOM 9457 O O . ALA A 1 23 ? 50.127 -17.735 28.977 1.00 0.00 23 ALA A O 10
ATOM 9464 N N . ALA A 1 24 ? 51.738 -17.487 27.387 1.00 0.00 24 ALA A N 10
ATOM 9465 C CA . ALA A 1 24 ? 52.894 -17.817 28.235 1.00 0.00 24 ALA A CA 10
ATOM 9466 C C . ALA A 1 24 ? 54.189 -17.430 27.507 1.00 0.00 24 ALA A C 10
ATOM 9467 O O . ALA A 1 24 ? 54.292 -17.635 26.297 1.00 0.00 24 ALA A O 10
ATOM 9474 N N . GLU A 1 25 ? 55.181 -16.879 28.243 1.00 0.00 25 GLU A N 10
ATOM 9475 C CA . GLU A 1 25 ? 56.550 -16.675 27.705 1.00 0.00 25 GLU A CA 10
ATOM 9476 C C . GLU A 1 25 ? 57.450 -17.872 28.110 1.00 0.00 25 GLU A C 10
ATOM 9477 O O . GLU A 1 25 ? 58.677 -17.774 28.146 1.00 0.00 25 GLU A O 10
ATOM 9489 N N . ARG A 1 26 ? 56.784 -19.024 28.355 1.00 0.00 26 ARG A N 10
ATOM 9490 C CA . ARG A 1 26 ? 57.397 -20.304 28.757 1.00 0.00 26 ARG A CA 10
ATOM 9491 C C . ARG A 1 26 ? 58.185 -20.916 27.568 1.00 0.00 26 ARG A C 10
ATOM 9492 O O . ARG A 1 26 ? 57.694 -21.793 26.855 1.00 0.00 26 ARG A O 10
ATOM 9513 N N . ARG A 1 27 ? 59.399 -20.381 27.334 1.00 0.00 27 ARG A N 10
ATOM 9514 C CA . ARG A 1 27 ? 60.253 -20.780 26.201 1.00 0.00 27 ARG A CA 10
ATOM 9515 C C . ARG A 1 27 ? 61.005 -22.075 26.548 1.00 0.00 27 ARG A C 10
ATOM 9516 O O . ARG A 1 27 ? 62.079 -22.048 27.160 1.00 0.00 27 ARG A O 10
ATOM 9537 N N . VAL A 1 28 ? 60.381 -23.212 26.198 1.00 0.00 28 VAL A N 10
ATOM 9538 C CA . VAL A 1 28 ? 60.902 -24.573 26.460 1.00 0.00 28 VAL A CA 10
ATOM 9539 C C . VAL A 1 28 ? 61.026 -25.339 25.137 1.00 0.00 28 VAL A C 10
ATOM 9540 O O . VAL A 1 28 ? 60.298 -25.047 24.184 1.00 0.00 28 VAL A O 10
ATOM 9553 N N . ASN A 1 29 ? 61.942 -26.330 25.096 1.00 0.00 29 ASN A N 10
ATOM 9554 C CA . ASN A 1 29 ? 62.203 -27.153 23.895 1.00 0.00 29 ASN A CA 10
ATOM 9555 C C . ASN A 1 29 ? 60.926 -27.922 23.455 1.00 0.00 29 ASN A C 10
ATOM 9556 O O . ASN A 1 29 ? 60.026 -28.159 24.265 1.00 0.00 29 ASN A O 10
ATOM 9567 N N . SER A 1 30 ? 60.878 -28.269 22.160 1.00 0.00 30 SER A N 10
ATOM 9568 C CA . SER A 1 30 ? 59.738 -28.928 21.492 1.00 0.00 30 SER A CA 10
ATOM 9569 C C . SER A 1 30 ? 59.208 -30.206 22.196 1.00 0.00 30 SER A C 10
ATOM 9570 O O . SER A 1 30 ? 58.046 -30.551 22.016 1.00 0.00 30 SER A O 10
ATOM 9578 N N . GLN A 1 31 ? 60.051 -30.903 22.983 1.00 0.00 31 GLN A N 10
ATOM 9579 C CA . GLN A 1 31 ? 59.605 -32.107 23.734 1.00 0.00 31 GLN A CA 10
ATOM 9580 C C . GLN A 1 31 ? 58.577 -31.735 24.838 1.00 0.00 31 GLN A C 10
ATOM 9581 O O . GLN A 1 31 ? 57.743 -32.558 25.250 1.00 0.00 31 GLN A O 10
ATOM 9595 N N . ALA A 1 32 ? 58.662 -30.477 25.298 1.00 0.00 32 ALA A N 10
ATOM 9596 C CA . ALA A 1 32 ? 57.723 -29.869 26.260 1.00 0.00 32 ALA A CA 10
ATOM 9597 C C . ALA A 1 32 ? 56.815 -28.837 25.551 1.00 0.00 32 ALA A C 10
ATOM 9598 O O . ALA A 1 32 ? 56.398 -27.855 26.165 1.00 0.00 32 ALA A O 10
ATOM 9605 N N . LEU A 1 33 ? 56.487 -29.107 24.253 1.00 0.00 33 LEU A N 10
ATOM 9606 C CA . LEU A 1 33 ? 55.583 -28.261 23.411 1.00 0.00 33 LEU A CA 10
ATOM 9607 C C . LEU A 1 33 ? 54.226 -27.907 24.092 1.00 0.00 33 LEU A C 10
ATOM 9608 O O . LEU A 1 33 ? 53.535 -26.987 23.650 1.00 0.00 33 LEU A O 10
ATOM 9624 N N . LEU A 1 34 ? 53.845 -28.662 25.133 1.00 0.00 34 LEU A N 10
ATOM 9625 C CA . LEU A 1 34 ? 52.702 -28.336 26.002 1.00 0.00 34 LEU A CA 10
ATOM 9626 C C . LEU A 1 34 ? 53.155 -28.320 27.470 1.00 0.00 34 LEU A C 10
ATOM 9627 O O . LEU A 1 34 ? 52.867 -27.368 28.213 1.00 0.00 34 LEU A O 10
ATOM 9643 N N . GLY A 1 35 ? 53.856 -29.393 27.872 1.00 0.00 35 GLY A N 10
ATOM 9644 C CA . GLY A 1 35 ? 54.385 -29.539 29.233 1.00 0.00 35 GLY A CA 10
ATOM 9645 C C . GLY A 1 35 ? 53.297 -29.597 30.311 1.00 0.00 35 GLY A C 10
ATOM 9646 O O . GLY A 1 35 ? 52.166 -30.018 30.020 1.00 0.00 35 GLY A O 10
ATOM 9650 N N . PRO A 1 36 ? 53.610 -29.175 31.578 1.00 0.00 36 PRO A N 10
ATOM 9651 C CA . PRO A 1 36 ? 52.595 -29.063 32.662 1.00 0.00 36 PRO A CA 10
ATOM 9652 C C . PRO A 1 36 ? 51.668 -27.835 32.475 1.00 0.00 36 PRO A C 10
ATOM 9653 O O . PRO A 1 36 ? 50.588 -27.759 33.073 1.00 0.00 36 PRO A O 10
ATOM 9664 N N . ASP A 1 37 ? 52.113 -26.897 31.628 1.00 0.00 37 ASP A N 10
ATOM 9665 C CA . ASP A 1 37 ? 51.429 -25.619 31.376 1.00 0.00 37 ASP A CA 10
ATOM 9666 C C . ASP A 1 37 ? 50.214 -25.838 30.456 1.00 0.00 37 ASP A C 10
ATOM 9667 O O . ASP A 1 37 ? 49.154 -25.219 30.637 1.00 0.00 37 ASP A O 10
ATOM 9676 N N . GLY A 1 38 ? 50.398 -26.733 29.466 1.00 0.00 38 GLY A N 10
ATOM 9677 C CA . GLY A 1 38 ? 49.427 -26.949 28.390 1.00 0.00 38 GLY A CA 10
ATOM 9678 C C . GLY A 1 38 ? 49.475 -25.860 27.315 1.00 0.00 38 GLY A C 10
ATOM 9679 O O . GLY A 1 38 ? 48.732 -25.920 26.338 1.00 0.00 38 GLY A O 10
ATOM 9683 N N . LYS A 1 39 ? 50.378 -24.872 27.502 1.00 0.00 39 LYS A N 10
ATOM 9684 C CA . LYS A 1 39 ? 50.501 -23.686 26.644 1.00 0.00 39 LYS A CA 10
ATOM 9685 C C . LYS A 1 39 ? 51.871 -23.031 26.894 1.00 0.00 39 LYS A C 10
ATOM 9686 O O . LYS A 1 39 ? 52.117 -22.458 27.961 1.00 0.00 39 LYS A O 10
ATOM 9705 N N . VAL A 1 40 ? 52.789 -23.196 25.923 1.00 0.00 40 VAL A N 10
ATOM 9706 C CA . VAL A 1 40 ? 54.191 -22.739 26.027 1.00 0.00 40 VAL A CA 10
ATOM 9707 C C . VAL A 1 40 ? 54.644 -22.122 24.694 1.00 0.00 40 VAL A C 10
ATOM 9708 O O . VAL A 1 40 ? 53.953 -22.244 23.681 1.00 0.00 40 VAL A O 10
ATOM 9721 N N . ILE A 1 41 ? 55.816 -21.474 24.705 1.00 0.00 41 ILE A N 10
ATOM 9722 C CA . ILE A 1 41 ? 56.547 -21.132 23.477 1.00 0.00 41 ILE A CA 10
ATOM 9723 C C . ILE A 1 41 ? 57.518 -22.283 23.176 1.00 0.00 41 ILE A C 10
ATOM 9724 O O . ILE A 1 41 ? 58.490 -22.508 23.918 1.00 0.00 41 ILE A O 10
ATOM 9740 N N . ILE A 1 42 ? 57.195 -23.040 22.113 1.00 0.00 42 ILE A N 10
ATOM 9741 C CA . ILE A 1 42 ? 58.045 -24.114 21.579 1.00 0.00 42 ILE A CA 10
ATOM 9742 C C . ILE A 1 42 ? 59.388 -23.531 21.121 1.00 0.00 42 ILE A C 10
ATOM 9743 O O . ILE A 1 42 ? 59.413 -22.521 20.426 1.00 0.00 42 ILE A O 10
ATOM 9759 N N . ASP A 1 43 ? 60.479 -24.173 21.522 1.00 0.00 43 ASP A N 10
ATOM 9760 C CA . ASP A 1 43 ? 61.837 -23.834 21.086 1.00 0.00 43 ASP A CA 10
ATOM 9761 C C . ASP A 1 43 ? 62.381 -25.041 20.318 1.00 0.00 43 ASP A C 10
ATOM 9762 O O . ASP A 1 43 ? 62.445 -26.146 20.872 1.00 0.00 43 ASP A O 10
ATOM 9771 N N . HIS A 1 44 ? 62.749 -24.841 19.039 1.00 0.00 44 HIS A N 10
ATOM 9772 C CA . HIS A 1 44 ? 63.216 -25.938 18.167 1.00 0.00 44 HIS A CA 10
ATOM 9773 C C . HIS A 1 44 ? 64.004 -25.394 16.956 1.00 0.00 44 HIS A C 10
ATOM 9774 O O . HIS A 1 44 ? 63.450 -24.642 16.139 1.00 0.00 44 HIS A O 10
ATOM 9789 N N . ASN A 1 45 ? 65.294 -25.793 16.880 1.00 0.00 45 ASN A N 10
ATOM 9790 C CA . ASN A 1 45 ? 66.192 -25.559 15.728 1.00 0.00 45 ASN A CA 10
ATOM 9791 C C . ASN A 1 45 ? 66.286 -24.054 15.372 1.00 0.00 45 ASN A C 10
ATOM 9792 O O . ASN A 1 45 ? 66.035 -23.639 14.226 1.00 0.00 45 ASN A O 10
ATOM 9803 N N . GLY A 1 46 ? 66.573 -23.242 16.400 1.00 0.00 46 GLY A N 10
ATOM 9804 C CA . GLY A 1 46 ? 66.745 -21.795 16.249 1.00 0.00 46 GLY A CA 10
ATOM 9805 C C . GLY A 1 46 ? 65.436 -21.003 16.235 1.00 0.00 46 GLY A C 10
ATOM 9806 O O . GLY A 1 46 ? 65.455 -19.790 16.469 1.00 0.00 46 GLY A O 10
ATOM 9810 N N . GLN A 1 47 ? 64.298 -21.682 15.967 1.00 0.00 47 GLN A N 10
ATOM 9811 C CA . GLN A 1 47 ? 62.979 -21.030 15.786 1.00 0.00 47 GLN A CA 10
ATOM 9812 C C . GLN A 1 47 ? 62.098 -21.261 17.023 1.00 0.00 47 GLN A C 10
ATOM 9813 O O . GLN A 1 47 ? 62.139 -22.340 17.626 1.00 0.00 47 GLN A O 10
ATOM 9827 N N . GLU A 1 48 ? 61.285 -20.252 17.387 1.00 0.00 48 GLU A N 10
ATOM 9828 C CA . GLU A 1 48 ? 60.379 -20.331 18.551 1.00 0.00 48 GLU A CA 10
ATOM 9829 C C . GLU A 1 48 ? 58.976 -19.806 18.194 1.00 0.00 48 GLU A C 10
ATOM 9830 O O . GLU A 1 48 ? 58.837 -18.802 17.484 1.00 0.00 48 GLU A O 10
ATOM 9842 N N . TYR A 1 49 ? 57.940 -20.521 18.684 1.00 0.00 49 TYR A N 10
ATOM 9843 C CA . TYR A 1 49 ? 56.519 -20.281 18.326 1.00 0.00 49 TYR A CA 10
ATOM 9844 C C . TYR A 1 49 ? 55.597 -20.705 19.488 1.00 0.00 49 TYR A C 10
ATOM 9845 O O . TYR A 1 49 ? 55.776 -21.780 20.056 1.00 0.00 49 TYR A O 10
ATOM 9863 N N . LEU A 1 50 ? 54.590 -19.862 19.796 1.00 0.00 50 LEU A N 10
ATOM 9864 C CA . LEU A 1 50 ? 53.633 -20.094 20.903 1.00 0.00 50 LEU A CA 10
ATOM 9865 C C . LEU A 1 50 ? 52.606 -21.177 20.495 1.00 0.00 50 LEU A C 10
ATOM 9866 O O . LEU A 1 50 ? 51.799 -20.953 19.605 1.00 0.00 50 LEU A O 10
ATOM 9882 N N . LEU A 1 51 ? 52.645 -22.335 21.155 1.00 0.00 51 LEU A N 10
ATOM 9883 C CA . LEU A 1 51 ? 51.603 -23.369 21.041 1.00 0.00 51 LEU A CA 10
ATOM 9884 C C . LEU A 1 51 ? 50.742 -23.333 22.298 1.00 0.00 51 LEU A C 10
ATOM 9885 O O . LEU A 1 51 ? 51.273 -23.188 23.400 1.00 0.00 51 LEU A O 10
ATOM 9901 N N . ARG A 1 52 ? 49.425 -23.470 22.136 1.00 0.00 52 ARG A N 10
ATOM 9902 C CA . ARG A 1 52 ? 48.508 -23.535 23.274 1.00 0.00 52 ARG A CA 10
ATOM 9903 C C . ARG A 1 52 ? 47.394 -24.550 23.024 1.00 0.00 52 ARG A C 10
ATOM 9904 O O . ARG A 1 52 ? 46.975 -24.757 21.893 1.00 0.00 52 ARG A O 10
ATOM 9925 N N . LYS A 1 53 ? 46.948 -25.202 24.102 1.00 0.00 53 LYS A N 10
ATOM 9926 C CA . LYS A 1 53 ? 45.723 -25.997 24.098 1.00 0.00 53 LYS A CA 10
ATOM 9927 C C . LYS A 1 53 ? 44.528 -25.049 24.207 1.00 0.00 53 LYS A C 10
ATOM 9928 O O . LYS A 1 53 ? 44.310 -24.437 25.263 1.00 0.00 53 LYS A O 10
ATOM 9947 N N . THR A 1 54 ? 43.794 -24.893 23.095 1.00 0.00 54 THR A N 10
ATOM 9948 C CA . THR A 1 54 ? 42.547 -24.128 23.075 1.00 0.00 54 THR A CA 10
ATOM 9949 C C . THR A 1 54 ? 41.525 -24.913 23.927 1.00 0.00 54 THR A C 10
ATOM 9950 O O . THR A 1 54 ? 41.389 -26.142 23.739 1.00 0.00 54 THR A O 10
ATOM 9961 N N . GLN A 1 55 ? 40.859 -24.220 24.871 1.00 0.00 55 GLN A N 10
ATOM 9962 C CA . GLN A 1 55 ? 39.853 -24.838 25.775 1.00 0.00 55 GLN A CA 10
ATOM 9963 C C . GLN A 1 55 ? 38.626 -25.353 24.978 1.00 0.00 55 GLN A C 10
ATOM 9964 O O . GLN A 1 55 ? 37.873 -26.218 25.450 1.00 0.00 55 GLN A O 10
ATOM 9978 N N . ALA A 1 56 ? 38.450 -24.819 23.752 1.00 0.00 56 ALA A N 10
ATOM 9979 C CA . ALA A 1 56 ? 37.451 -25.303 22.775 1.00 0.00 56 ALA A CA 10
ATOM 9980 C C . ALA A 1 56 ? 37.693 -26.794 22.417 1.00 0.00 56 ALA A C 10
ATOM 9981 O O . ALA A 1 56 ? 36.767 -27.513 22.019 1.00 0.00 56 ALA A O 10
ATOM 9988 N N . GLY A 1 57 ? 38.954 -27.235 22.588 1.00 0.00 57 GLY A N 10
ATOM 9989 C CA . GLY A 1 57 ? 39.348 -28.635 22.443 1.00 0.00 57 GLY A CA 10
ATOM 9990 C C . GLY A 1 57 ? 40.259 -28.860 21.256 1.00 0.00 57 GLY A C 10
ATOM 9991 O O . GLY A 1 57 ? 40.102 -29.838 20.516 1.00 0.00 57 GLY A O 10
ATOM 9995 N N . LYS A 1 58 ? 41.236 -27.952 21.077 1.00 0.00 58 LYS A N 10
ATOM 9996 C CA . LYS A 1 58 ? 42.194 -28.002 19.938 1.00 0.00 58 LYS A CA 10
ATOM 9997 C C . LYS A 1 58 ? 43.587 -27.515 20.383 1.00 0.00 58 LYS A C 10
ATOM 9998 O O . LYS A 1 58 ? 43.832 -27.279 21.569 1.00 0.00 58 LYS A O 10
ATOM 10017 N N . LEU A 1 59 ? 44.497 -27.410 19.395 1.00 0.00 59 LEU A N 10
ATOM 10018 C CA . LEU A 1 59 ? 45.818 -26.766 19.535 1.00 0.00 59 LEU A CA 10
ATOM 10019 C C . LEU A 1 59 ? 45.869 -25.538 18.612 1.00 0.00 59 LEU A C 10
ATOM 10020 O O . LEU A 1 59 ? 45.304 -25.560 17.507 1.00 0.00 59 LEU A O 10
ATOM 10036 N N . LEU A 1 60 ? 46.525 -24.462 19.076 1.00 0.00 60 LEU A N 10
ATOM 10037 C CA . LEU A 1 60 ? 46.727 -23.243 18.280 1.00 0.00 60 LEU A CA 10
ATOM 10038 C C . LEU A 1 60 ? 48.221 -22.907 18.268 1.00 0.00 60 LEU A C 10
ATOM 10039 O O . LEU A 1 60 ? 48.782 -22.521 19.305 1.00 0.00 60 LEU A O 10
ATOM 10055 N N . LEU A 1 61 ? 48.876 -23.130 17.114 1.00 0.00 61 LEU A N 10
ATOM 10056 C CA . LEU A 1 61 ? 50.275 -22.727 16.898 1.00 0.00 61 LEU A CA 10
ATOM 10057 C C . LEU A 1 61 ? 50.253 -21.314 16.303 1.00 0.00 61 LEU A C 10
ATOM 10058 O O . LEU A 1 61 ? 49.587 -21.064 15.291 1.00 0.00 61 LEU A O 10
ATOM 10074 N N . THR A 1 62 ? 50.980 -20.410 16.956 1.00 0.00 62 THR A N 10
ATOM 10075 C CA . THR A 1 62 ? 51.063 -18.986 16.614 1.00 0.00 62 THR A CA 10
ATOM 10076 C C . THR A 1 62 ? 52.515 -18.517 16.824 1.00 0.00 62 THR A C 10
ATOM 10077 O O . THR A 1 62 ? 53.323 -19.240 17.404 1.00 0.00 62 THR A O 10
ATOM 10088 N N . LYS A 1 63 ? 52.840 -17.318 16.326 1.00 0.00 63 LYS A N 10
ATOM 10089 C CA . LYS A 1 63 ? 54.131 -16.660 16.588 1.00 0.00 63 LYS A CA 10
ATOM 10090 C C . LYS A 1 63 ? 54.086 -16.039 18.010 1.00 0.00 63 LYS A C 10
ATOM 10091 O O . LYS A 1 63 ? 54.676 -16.620 18.946 1.00 0.00 63 LYS A O 10
ATOM 10111 N N . MET A 1 1 ? 29.984 43.086 12.416 1.00 0.00 1 MET A N 11
ATOM 10112 C CA . MET A 1 1 ? 31.240 42.580 11.843 1.00 0.00 1 MET A CA 11
ATOM 10113 C C . MET A 1 1 ? 32.018 41.797 12.914 1.00 0.00 1 MET A C 11
ATOM 10114 O O . MET A 1 1 ? 32.583 42.383 13.847 1.00 0.00 1 MET A O 11
ATOM 10130 N N . SER A 1 2 ? 31.986 40.463 12.779 1.00 0.00 2 SER A N 11
ATOM 10131 C CA . SER A 1 2 ? 32.701 39.515 13.646 1.00 0.00 2 SER A CA 11
ATOM 10132 C C . SER A 1 2 ? 32.927 38.206 12.865 1.00 0.00 2 SER A C 11
ATOM 10133 O O . SER A 1 2 ? 32.181 37.899 11.925 1.00 0.00 2 SER A O 11
ATOM 10141 N N . ARG A 1 3 ? 33.963 37.448 13.251 1.00 0.00 3 ARG A N 11
ATOM 10142 C CA . ARG A 1 3 ? 34.275 36.132 12.647 1.00 0.00 3 ARG A CA 11
ATOM 10143 C C . ARG A 1 3 ? 33.617 35.014 13.476 1.00 0.00 3 ARG A C 11
ATOM 10144 O O . ARG A 1 3 ? 33.496 33.883 13.000 1.00 0.00 3 ARG A O 11
ATOM 10165 N N . MET A 1 4 ? 33.195 35.367 14.722 1.00 0.00 4 MET A N 11
ATOM 10166 C CA . MET A 1 4 ? 32.567 34.454 15.703 1.00 0.00 4 MET A CA 11
ATOM 10167 C C . MET A 1 4 ? 33.536 33.348 16.174 1.00 0.00 4 MET A C 11
ATOM 10168 O O . MET A 1 4 ? 34.608 33.128 15.592 1.00 0.00 4 MET A O 11
ATOM 10182 N N . ASP A 1 5 ? 33.139 32.663 17.252 1.00 0.00 5 ASP A N 11
ATOM 10183 C CA . ASP A 1 5 ? 33.906 31.550 17.848 1.00 0.00 5 ASP A CA 11
ATOM 10184 C C . ASP A 1 5 ? 32.981 30.341 18.021 1.00 0.00 5 ASP A C 11
ATOM 10185 O O . ASP A 1 5 ? 31.770 30.503 18.205 1.00 0.00 5 ASP A O 11
ATOM 10194 N N . ASN A 1 6 ? 33.572 29.142 17.966 1.00 0.00 6 ASN A N 11
ATOM 10195 C CA . ASN A 1 6 ? 32.842 27.862 18.084 1.00 0.00 6 ASN A CA 11
ATOM 10196 C C . ASN A 1 6 ? 33.847 26.755 18.465 1.00 0.00 6 ASN A C 11
ATOM 10197 O O . ASN A 1 6 ? 35.018 26.794 18.047 1.00 0.00 6 ASN A O 11
ATOM 10208 N N . THR A 1 7 ? 33.389 25.778 19.262 1.00 0.00 7 THR A N 11
ATOM 10209 C CA . THR A 1 7 ? 34.216 24.647 19.691 1.00 0.00 7 THR A CA 11
ATOM 10210 C C . THR A 1 7 ? 34.351 23.615 18.556 1.00 0.00 7 THR A C 11
ATOM 10211 O O . THR A 1 7 ? 33.442 23.446 17.737 1.00 0.00 7 THR A O 11
ATOM 10222 N N . GLU A 1 8 ? 35.506 22.940 18.507 1.00 0.00 8 GLU A N 11
ATOM 10223 C CA . GLU A 1 8 ? 35.828 21.955 17.458 1.00 0.00 8 GLU A CA 11
ATOM 10224 C C . GLU A 1 8 ? 35.614 20.519 17.976 1.00 0.00 8 GLU A C 11
ATOM 10225 O O . GLU A 1 8 ? 35.397 20.300 19.175 1.00 0.00 8 GLU A O 11
ATOM 10237 N N . LEU A 1 9 ? 35.684 19.554 17.046 1.00 0.00 9 LEU A N 11
ATOM 10238 C CA . LEU A 1 9 ? 35.489 18.116 17.320 1.00 0.00 9 LEU A CA 11
ATOM 10239 C C . LEU A 1 9 ? 36.760 17.518 17.981 1.00 0.00 9 LEU A C 11
ATOM 10240 O O . LEU A 1 9 ? 37.856 18.037 17.753 1.00 0.00 9 LEU A O 11
ATOM 10256 N N . PRO A 1 10 ? 36.646 16.425 18.813 1.00 0.00 10 PRO A N 11
ATOM 10257 C CA . PRO A 1 10 ? 37.812 15.805 19.499 1.00 0.00 10 PRO A CA 11
ATOM 10258 C C . PRO A 1 10 ? 38.673 14.919 18.563 1.00 0.00 10 PRO A C 11
ATOM 10259 O O . PRO A 1 10 ? 38.320 14.680 17.401 1.00 0.00 10 PRO A O 11
ATOM 10270 N N . HIS A 1 11 ? 39.805 14.432 19.102 1.00 0.00 11 HIS A N 11
ATOM 10271 C CA . HIS A 1 11 ? 40.705 13.489 18.412 1.00 0.00 11 HIS A CA 11
ATOM 10272 C C . HIS A 1 11 ? 40.015 12.112 18.220 1.00 0.00 11 HIS A C 11
ATOM 10273 O O . HIS A 1 11 ? 39.266 11.678 19.112 1.00 0.00 11 HIS A O 11
ATOM 10288 N N . PRO A 1 12 ? 40.242 11.415 17.053 1.00 0.00 12 PRO A N 11
ATOM 10289 C CA . PRO A 1 12 ? 39.683 10.059 16.802 1.00 0.00 12 PRO A CA 11
ATOM 10290 C C . PRO A 1 12 ? 40.210 9.019 17.816 1.00 0.00 12 PRO A C 11
ATOM 10291 O O . PRO A 1 12 ? 41.404 9.023 18.155 1.00 0.00 12 PRO A O 11
ATOM 10302 N N . LYS A 1 13 ? 39.308 8.147 18.294 1.00 0.00 13 LYS A N 11
ATOM 10303 C CA . LYS A 1 13 ? 39.624 7.117 19.297 1.00 0.00 13 LYS A CA 11
ATOM 10304 C C . LYS A 1 13 ? 40.285 5.879 18.638 1.00 0.00 13 LYS A C 11
ATOM 10305 O O . LYS A 1 13 ? 40.031 5.574 17.462 1.00 0.00 13 LYS A O 11
ATOM 10324 N N . GLU A 1 14 ? 41.147 5.192 19.408 1.00 0.00 14 GLU A N 11
ATOM 10325 C CA . GLU A 1 14 ? 41.832 3.957 18.960 1.00 0.00 14 GLU A CA 11
ATOM 10326 C C . GLU A 1 14 ? 40.830 2.782 18.918 1.00 0.00 14 GLU A C 11
ATOM 10327 O O . GLU A 1 14 ? 39.912 2.715 19.741 1.00 0.00 14 GLU A O 11
ATOM 10339 N N . ILE A 1 15 ? 40.986 1.879 17.935 1.00 0.00 15 ILE A N 11
ATOM 10340 C CA . ILE A 1 15 ? 40.008 0.793 17.676 1.00 0.00 15 ILE A CA 11
ATOM 10341 C C . ILE A 1 15 ? 40.463 -0.550 18.291 1.00 0.00 15 ILE A C 11
ATOM 10342 O O . ILE A 1 15 ? 39.622 -1.329 18.763 1.00 0.00 15 ILE A O 11
ATOM 10358 N N . ASP A 1 16 ? 41.791 -0.798 18.296 1.00 0.00 16 ASP A N 11
ATOM 10359 C CA . ASP A 1 16 ? 42.388 -2.090 18.720 1.00 0.00 16 ASP A CA 11
ATOM 10360 C C . ASP A 1 16 ? 41.960 -2.528 20.139 1.00 0.00 16 ASP A C 11
ATOM 10361 O O . ASP A 1 16 ? 41.934 -1.721 21.075 1.00 0.00 16 ASP A O 11
ATOM 10370 N N . ASN A 1 17 ? 41.640 -3.828 20.256 1.00 0.00 17 ASN A N 11
ATOM 10371 C CA . ASN A 1 17 ? 41.295 -4.498 21.526 1.00 0.00 17 ASN A CA 11
ATOM 10372 C C . ASN A 1 17 ? 41.707 -5.989 21.386 1.00 0.00 17 ASN A C 11
ATOM 10373 O O . ASN A 1 17 ? 41.145 -6.887 22.025 1.00 0.00 17 ASN A O 11
ATOM 10384 N N . GLU A 1 18 ? 42.725 -6.234 20.540 1.00 0.00 18 GLU A N 11
ATOM 10385 C CA . GLU A 1 18 ? 43.067 -7.591 20.060 1.00 0.00 18 GLU A CA 11
ATOM 10386 C C . GLU A 1 18 ? 44.494 -8.010 20.424 1.00 0.00 18 GLU A C 11
ATOM 10387 O O . GLU A 1 18 ? 44.751 -9.207 20.601 1.00 0.00 18 GLU A O 11
ATOM 10399 N N . THR A 1 19 ? 45.417 -7.034 20.517 1.00 0.00 19 THR A N 11
ATOM 10400 C CA . THR A 1 19 ? 46.832 -7.300 20.842 1.00 0.00 19 THR A CA 11
ATOM 10401 C C . THR A 1 19 ? 47.020 -7.516 22.366 1.00 0.00 19 THR A C 11
ATOM 10402 O O . THR A 1 19 ? 47.652 -6.712 23.071 1.00 0.00 19 THR A O 11
ATOM 10413 N N . LEU A 1 20 ? 46.443 -8.624 22.860 1.00 0.00 20 LEU A N 11
ATOM 10414 C CA . LEU A 1 20 ? 46.491 -9.020 24.276 1.00 0.00 20 LEU A CA 11
ATOM 10415 C C . LEU A 1 20 ? 47.743 -9.867 24.527 1.00 0.00 20 LEU A C 11
ATOM 10416 O O . LEU A 1 20 ? 48.414 -10.287 23.568 1.00 0.00 20 LEU A O 11
ATOM 10432 N N . LEU A 1 21 ? 48.048 -10.121 25.812 1.00 0.00 21 LEU A N 11
ATOM 10433 C CA . LEU A 1 21 ? 49.232 -10.911 26.215 1.00 0.00 21 LEU A CA 11
ATOM 10434 C C . LEU A 1 21 ? 49.091 -12.380 25.740 1.00 0.00 21 LEU A C 11
ATOM 10435 O O . LEU A 1 21 ? 47.977 -12.921 25.769 1.00 0.00 21 LEU A O 11
ATOM 10451 N N . PRO A 1 22 ? 50.222 -13.039 25.283 1.00 0.00 22 PRO A N 11
ATOM 10452 C CA . PRO A 1 22 ? 50.221 -14.466 24.842 1.00 0.00 22 PRO A CA 11
ATOM 10453 C C . PRO A 1 22 ? 49.658 -15.434 25.903 1.00 0.00 22 PRO A C 11
ATOM 10454 O O . PRO A 1 22 ? 49.543 -15.071 27.074 1.00 0.00 22 PRO A O 11
ATOM 10465 N N . ALA A 1 23 ? 49.336 -16.673 25.480 1.00 0.00 23 ALA A N 11
ATOM 10466 C CA . ALA A 1 23 ? 48.883 -17.735 26.408 1.00 0.00 23 ALA A CA 11
ATOM 10467 C C . ALA A 1 23 ? 49.961 -18.043 27.464 1.00 0.00 23 ALA A C 11
ATOM 10468 O O . ALA A 1 23 ? 49.652 -18.329 28.628 1.00 0.00 23 ALA A O 11
ATOM 10475 N N . ALA A 1 24 ? 51.221 -17.944 27.033 1.00 0.00 24 ALA A N 11
ATOM 10476 C CA . ALA A 1 24 ? 52.390 -18.128 27.892 1.00 0.00 24 ALA A CA 11
ATOM 10477 C C . ALA A 1 24 ? 53.627 -17.512 27.228 1.00 0.00 24 ALA A C 11
ATOM 10478 O O . ALA A 1 24 ? 53.574 -17.073 26.077 1.00 0.00 24 ALA A O 11
ATOM 10485 N N . GLU A 1 25 ? 54.732 -17.496 27.972 1.00 0.00 25 GLU A N 11
ATOM 10486 C CA . GLU A 1 25 ? 56.052 -17.100 27.460 1.00 0.00 25 GLU A CA 11
ATOM 10487 C C . GLU A 1 25 ? 57.140 -17.996 28.094 1.00 0.00 25 GLU A C 11
ATOM 10488 O O . GLU A 1 25 ? 58.244 -17.553 28.419 1.00 0.00 25 GLU A O 11
ATOM 10500 N N . ARG A 1 26 ? 56.791 -19.288 28.243 1.00 0.00 26 ARG A N 11
ATOM 10501 C CA . ARG A 1 26 ? 57.717 -20.341 28.696 1.00 0.00 26 ARG A CA 11
ATOM 10502 C C . ARG A 1 26 ? 58.566 -20.846 27.504 1.00 0.00 26 ARG A C 11
ATOM 10503 O O . ARG A 1 26 ? 58.115 -21.683 26.723 1.00 0.00 26 ARG A O 11
ATOM 10524 N N . ARG A 1 27 ? 59.784 -20.291 27.347 1.00 0.00 27 ARG A N 11
ATOM 10525 C CA . ARG A 1 27 ? 60.731 -20.704 26.283 1.00 0.00 27 ARG A CA 11
ATOM 10526 C C . ARG A 1 27 ? 61.392 -22.041 26.676 1.00 0.00 27 ARG A C 11
ATOM 10527 O O . ARG A 1 27 ? 62.357 -22.067 27.452 1.00 0.00 27 ARG A O 11
ATOM 10548 N N . VAL A 1 28 ? 60.820 -23.141 26.186 1.00 0.00 28 VAL A N 11
ATOM 10549 C CA . VAL A 1 28 ? 61.357 -24.503 26.370 1.00 0.00 28 VAL A CA 11
ATOM 10550 C C . VAL A 1 28 ? 61.391 -25.218 25.025 1.00 0.00 28 VAL A C 11
ATOM 10551 O O . VAL A 1 28 ? 60.644 -24.862 24.114 1.00 0.00 28 VAL A O 11
ATOM 10564 N N . ASN A 1 29 ? 62.245 -26.250 24.939 1.00 0.00 29 ASN A N 11
ATOM 10565 C CA . ASN A 1 29 ? 62.418 -27.073 23.721 1.00 0.00 29 ASN A CA 11
ATOM 10566 C C . ASN A 1 29 ? 61.103 -27.797 23.353 1.00 0.00 29 ASN A C 11
ATOM 10567 O O . ASN A 1 29 ? 60.232 -27.983 24.208 1.00 0.00 29 ASN A O 11
ATOM 10578 N N . SER A 1 30 ? 60.993 -28.196 22.072 1.00 0.00 30 SER A N 11
ATOM 10579 C CA . SER A 1 30 ? 59.796 -28.862 21.492 1.00 0.00 30 SER A CA 11
ATOM 10580 C C . SER A 1 30 ? 59.345 -30.128 22.269 1.00 0.00 30 SER A C 11
ATOM 10581 O O . SER A 1 30 ? 58.176 -30.520 22.179 1.00 0.00 30 SER A O 11
ATOM 10589 N N . GLN A 1 31 ? 60.267 -30.747 23.033 1.00 0.00 31 GLN A N 11
ATOM 10590 C CA . GLN A 1 31 ? 59.953 -31.904 23.900 1.00 0.00 31 GLN A CA 11
ATOM 10591 C C . GLN A 1 31 ? 58.853 -31.540 24.933 1.00 0.00 31 GLN A C 11
ATOM 10592 O O . GLN A 1 31 ? 57.944 -32.343 25.201 1.00 0.00 31 GLN A O 11
ATOM 10606 N N . ALA A 1 32 ? 58.923 -30.305 25.470 1.00 0.00 32 ALA A N 11
ATOM 10607 C CA . ALA A 1 32 ? 57.945 -29.769 26.432 1.00 0.00 32 ALA A CA 11
ATOM 10608 C C . ALA A 1 32 ? 56.996 -28.765 25.740 1.00 0.00 32 ALA A C 11
ATOM 10609 O O . ALA A 1 32 ? 56.558 -27.788 26.365 1.00 0.00 32 ALA A O 11
ATOM 10616 N N . LEU A 1 33 ? 56.644 -29.060 24.456 1.00 0.00 33 LEU A N 11
ATOM 10617 C CA . LEU A 1 33 ? 55.726 -28.230 23.616 1.00 0.00 33 LEU A CA 11
ATOM 10618 C C . LEU A 1 33 ? 54.372 -27.906 24.296 1.00 0.00 33 LEU A C 11
ATOM 10619 O O . LEU A 1 33 ? 53.717 -26.918 23.933 1.00 0.00 33 LEU A O 11
ATOM 10635 N N . LEU A 1 34 ? 53.950 -28.746 25.260 1.00 0.00 34 LEU A N 11
ATOM 10636 C CA . LEU A 1 34 ? 52.741 -28.504 26.065 1.00 0.00 34 LEU A CA 11
ATOM 10637 C C . LEU A 1 34 ? 53.071 -28.668 27.553 1.00 0.00 34 LEU A C 11
ATOM 10638 O O . LEU A 1 34 ? 53.096 -27.683 28.305 1.00 0.00 34 LEU A O 11
ATOM 10654 N N . GLY A 1 35 ? 53.335 -29.924 27.951 1.00 0.00 35 GLY A N 11
ATOM 10655 C CA . GLY A 1 35 ? 53.510 -30.283 29.356 1.00 0.00 35 GLY A CA 11
ATOM 10656 C C . GLY A 1 35 ? 52.203 -30.164 30.148 1.00 0.00 35 GLY A C 11
ATOM 10657 O O . GLY A 1 35 ? 51.119 -30.135 29.543 1.00 0.00 35 GLY A O 11
ATOM 10661 N N . PRO A 1 36 ? 52.265 -30.090 31.515 1.00 0.00 36 PRO A N 11
ATOM 10662 C CA . PRO A 1 36 ? 51.081 -29.759 32.360 1.00 0.00 36 PRO A CA 11
ATOM 10663 C C . PRO A 1 36 ? 50.640 -28.285 32.207 1.00 0.00 36 PRO A C 11
ATOM 10664 O O . PRO A 1 36 ? 49.553 -27.907 32.666 1.00 0.00 36 PRO A O 11
ATOM 10675 N N . ASP A 1 37 ? 51.500 -27.474 31.560 1.00 0.00 37 ASP A N 11
ATOM 10676 C CA . ASP A 1 37 ? 51.214 -26.067 31.218 1.00 0.00 37 ASP A CA 11
ATOM 10677 C C . ASP A 1 37 ? 50.101 -26.008 30.166 1.00 0.00 37 ASP A C 11
ATOM 10678 O O . ASP A 1 37 ? 49.119 -25.276 30.320 1.00 0.00 37 ASP A O 11
ATOM 10687 N N . GLY A 1 38 ? 50.289 -26.809 29.094 1.00 0.00 38 GLY A N 11
ATOM 10688 C CA . GLY A 1 38 ? 49.366 -26.855 27.953 1.00 0.00 38 GLY A CA 11
ATOM 10689 C C . GLY A 1 38 ? 49.506 -25.658 27.011 1.00 0.00 38 GLY A C 11
ATOM 10690 O O . GLY A 1 38 ? 48.762 -25.539 26.049 1.00 0.00 38 GLY A O 11
ATOM 10694 N N . LYS A 1 39 ? 50.480 -24.781 27.298 1.00 0.00 39 LYS A N 11
ATOM 10695 C CA . LYS A 1 39 ? 50.713 -23.529 26.557 1.00 0.00 39 LYS A CA 11
ATOM 10696 C C . LYS A 1 39 ? 52.141 -23.047 26.861 1.00 0.00 39 LYS A C 11
ATOM 10697 O O . LYS A 1 39 ? 52.448 -22.710 28.010 1.00 0.00 39 LYS A O 11
ATOM 10716 N N . VAL A 1 40 ? 53.044 -23.113 25.851 1.00 0.00 40 VAL A N 11
ATOM 10717 C CA . VAL A 1 40 ? 54.460 -22.677 25.999 1.00 0.00 40 VAL A CA 11
ATOM 10718 C C . VAL A 1 40 ? 54.985 -22.094 24.666 1.00 0.00 40 VAL A C 11
ATOM 10719 O O . VAL A 1 40 ? 54.350 -22.254 23.610 1.00 0.00 40 VAL A O 11
ATOM 10732 N N . ILE A 1 41 ? 56.153 -21.430 24.730 1.00 0.00 41 ILE A N 11
ATOM 10733 C CA . ILE A 1 41 ? 56.935 -21.058 23.538 1.00 0.00 41 ILE A CA 11
ATOM 10734 C C . ILE A 1 41 ? 57.925 -22.205 23.226 1.00 0.00 41 ILE A C 11
ATOM 10735 O O . ILE A 1 41 ? 58.880 -22.441 23.978 1.00 0.00 41 ILE A O 11
ATOM 10751 N N . ILE A 1 42 ? 57.638 -22.939 22.145 1.00 0.00 42 ILE A N 11
ATOM 10752 C CA . ILE A 1 42 ? 58.476 -24.029 21.630 1.00 0.00 42 ILE A CA 11
ATOM 10753 C C . ILE A 1 42 ? 59.784 -23.448 21.074 1.00 0.00 42 ILE A C 11
ATOM 10754 O O . ILE A 1 42 ? 59.762 -22.449 20.362 1.00 0.00 42 ILE A O 11
ATOM 10770 N N . ASP A 1 43 ? 60.893 -24.098 21.418 1.00 0.00 43 ASP A N 11
ATOM 10771 C CA . ASP A 1 43 ? 62.229 -23.794 20.898 1.00 0.00 43 ASP A CA 11
ATOM 10772 C C . ASP A 1 43 ? 62.725 -25.005 20.092 1.00 0.00 43 ASP A C 11
ATOM 10773 O O . ASP A 1 43 ? 62.697 -26.145 20.596 1.00 0.00 43 ASP A O 11
ATOM 10782 N N . HIS A 1 44 ? 63.143 -24.750 18.837 1.00 0.00 44 HIS A N 11
ATOM 10783 C CA . HIS A 1 44 ? 63.772 -25.755 17.961 1.00 0.00 44 HIS A CA 11
ATOM 10784 C C . HIS A 1 44 ? 64.438 -25.053 16.759 1.00 0.00 44 HIS A C 11
ATOM 10785 O O . HIS A 1 44 ? 63.764 -24.300 16.043 1.00 0.00 44 HIS A O 11
ATOM 10800 N N . ASN A 1 45 ? 65.766 -25.290 16.579 1.00 0.00 45 ASN A N 11
ATOM 10801 C CA . ASN A 1 45 ? 66.557 -24.817 15.413 1.00 0.00 45 ASN A CA 11
ATOM 10802 C C . ASN A 1 45 ? 66.682 -23.265 15.425 1.00 0.00 45 ASN A C 11
ATOM 10803 O O . ASN A 1 45 ? 66.878 -22.619 14.392 1.00 0.00 45 ASN A O 11
ATOM 10814 N N . GLY A 1 46 ? 66.603 -22.684 16.641 1.00 0.00 46 GLY A N 11
ATOM 10815 C CA . GLY A 1 46 ? 66.621 -21.231 16.841 1.00 0.00 46 GLY A CA 11
ATOM 10816 C C . GLY A 1 46 ? 65.315 -20.554 16.435 1.00 0.00 46 GLY A C 11
ATOM 10817 O O . GLY A 1 46 ? 65.277 -19.336 16.256 1.00 0.00 46 GLY A O 11
ATOM 10821 N N . GLN A 1 47 ? 64.242 -21.361 16.285 1.00 0.00 47 GLN A N 11
ATOM 10822 C CA . GLN A 1 47 ? 62.904 -20.890 15.877 1.00 0.00 47 GLN A CA 11
ATOM 10823 C C . GLN A 1 47 ? 61.920 -21.118 17.041 1.00 0.00 47 GLN A C 11
ATOM 10824 O O . GLN A 1 47 ? 61.906 -22.199 17.652 1.00 0.00 47 GLN A O 11
ATOM 10838 N N . GLU A 1 48 ? 61.115 -20.086 17.335 1.00 0.00 48 GLU A N 11
ATOM 10839 C CA . GLU A 1 48 ? 60.196 -20.056 18.488 1.00 0.00 48 GLU A CA 11
ATOM 10840 C C . GLU A 1 48 ? 58.729 -19.973 18.010 1.00 0.00 48 GLU A C 11
ATOM 10841 O O . GLU A 1 48 ? 58.403 -19.181 17.108 1.00 0.00 48 GLU A O 11
ATOM 10853 N N . TYR A 1 49 ? 57.846 -20.815 18.591 1.00 0.00 49 TYR A N 11
ATOM 10854 C CA . TYR A 1 49 ? 56.403 -20.856 18.223 1.00 0.00 49 TYR A CA 11
ATOM 10855 C C . TYR A 1 49 ? 55.555 -21.051 19.493 1.00 0.00 49 TYR A C 11
ATOM 10856 O O . TYR A 1 49 ? 55.773 -22.006 20.225 1.00 0.00 49 TYR A O 11
ATOM 10874 N N . LEU A 1 50 ? 54.585 -20.156 19.737 1.00 0.00 50 LEU A N 11
ATOM 10875 C CA . LEU A 1 50 ? 53.658 -20.261 20.884 1.00 0.00 50 LEU A CA 11
ATOM 10876 C C . LEU A 1 50 ? 52.553 -21.289 20.535 1.00 0.00 50 LEU A C 11
ATOM 10877 O O . LEU A 1 50 ? 51.686 -21.016 19.710 1.00 0.00 50 LEU A O 11
ATOM 10893 N N . LEU A 1 51 ? 52.619 -22.489 21.135 1.00 0.00 51 LEU A N 11
ATOM 10894 C CA . LEU A 1 51 ? 51.555 -23.514 21.001 1.00 0.00 51 LEU A CA 11
ATOM 10895 C C . LEU A 1 51 ? 50.718 -23.490 22.277 1.00 0.00 51 LEU A C 11
ATOM 10896 O O . LEU A 1 51 ? 51.273 -23.489 23.385 1.00 0.00 51 LEU A O 11
ATOM 10912 N N . ARG A 1 52 ? 49.390 -23.446 22.108 1.00 0.00 52 ARG A N 11
ATOM 10913 C CA . ARG A 1 52 ? 48.437 -23.329 23.217 1.00 0.00 52 ARG A CA 11
ATOM 10914 C C . ARG A 1 52 ? 47.233 -24.254 22.985 1.00 0.00 52 ARG A C 11
ATOM 10915 O O . ARG A 1 52 ? 46.768 -24.413 21.849 1.00 0.00 52 ARG A O 11
ATOM 10936 N N . LYS A 1 53 ? 46.760 -24.890 24.065 1.00 0.00 53 LYS A N 11
ATOM 10937 C CA . LYS A 1 53 ? 45.536 -25.702 24.053 1.00 0.00 53 LYS A CA 11
ATOM 10938 C C . LYS A 1 53 ? 44.336 -24.776 24.264 1.00 0.00 53 LYS A C 11
ATOM 10939 O O . LYS A 1 53 ? 44.194 -24.167 25.328 1.00 0.00 53 LYS A O 11
ATOM 10958 N N . THR A 1 54 ? 43.511 -24.633 23.220 1.00 0.00 54 THR A N 11
ATOM 10959 C CA . THR A 1 54 ? 42.332 -23.768 23.258 1.00 0.00 54 THR A CA 11
ATOM 10960 C C . THR A 1 54 ? 41.239 -24.443 24.098 1.00 0.00 54 THR A C 11
ATOM 10961 O O . THR A 1 54 ? 41.139 -25.691 24.099 1.00 0.00 54 THR A O 11
ATOM 10972 N N . GLN A 1 55 ? 40.420 -23.618 24.778 1.00 0.00 55 GLN A N 11
ATOM 10973 C CA . GLN A 1 55 ? 39.353 -24.090 25.695 1.00 0.00 55 GLN A CA 11
ATOM 10974 C C . GLN A 1 55 ? 38.193 -24.791 24.950 1.00 0.00 55 GLN A C 11
ATOM 10975 O O . GLN A 1 55 ? 37.323 -25.396 25.590 1.00 0.00 55 GLN A O 11
ATOM 10989 N N . ALA A 1 56 ? 38.201 -24.727 23.596 1.00 0.00 56 ALA A N 11
ATOM 10990 C CA . ALA A 1 56 ? 37.298 -25.520 22.734 1.00 0.00 56 ALA A CA 11
ATOM 10991 C C . ALA A 1 56 ? 37.752 -27.001 22.645 1.00 0.00 56 ALA A C 11
ATOM 10992 O O . ALA A 1 56 ? 37.069 -27.832 22.020 1.00 0.00 56 ALA A O 11
ATOM 10999 N N . GLY A 1 57 ? 38.907 -27.313 23.277 1.00 0.00 57 GLY A N 11
ATOM 11000 C CA . GLY A 1 57 ? 39.479 -28.661 23.290 1.00 0.00 57 GLY A CA 11
ATOM 11001 C C . GLY A 1 57 ? 40.362 -28.918 22.085 1.00 0.00 57 GLY A C 11
ATOM 11002 O O . GLY A 1 57 ? 40.362 -30.017 21.531 1.00 0.00 57 GLY A O 11
ATOM 11006 N N . LYS A 1 58 ? 41.134 -27.887 21.688 1.00 0.00 58 LYS A N 11
ATOM 11007 C CA . LYS A 1 58 ? 41.966 -27.920 20.450 1.00 0.00 58 LYS A CA 11
ATOM 11008 C C . LYS A 1 58 ? 43.403 -27.460 20.749 1.00 0.00 58 LYS A C 11
ATOM 11009 O O . LYS A 1 58 ? 43.748 -27.179 21.897 1.00 0.00 58 LYS A O 11
ATOM 11028 N N . LEU A 1 59 ? 44.226 -27.424 19.687 1.00 0.00 59 LEU A N 11
ATOM 11029 C CA . LEU A 1 59 ? 45.573 -26.804 19.690 1.00 0.00 59 LEU A CA 11
ATOM 11030 C C . LEU A 1 59 ? 45.558 -25.544 18.804 1.00 0.00 59 LEU A C 11
ATOM 11031 O O . LEU A 1 59 ? 44.724 -25.425 17.896 1.00 0.00 59 LEU A O 11
ATOM 11047 N N . LEU A 1 60 ? 46.488 -24.616 19.066 1.00 0.00 60 LEU A N 11
ATOM 11048 C CA . LEU A 1 60 ? 46.653 -23.408 18.261 1.00 0.00 60 LEU A CA 11
ATOM 11049 C C . LEU A 1 60 ? 48.150 -23.070 18.201 1.00 0.00 60 LEU A C 11
ATOM 11050 O O . LEU A 1 60 ? 48.730 -22.611 19.198 1.00 0.00 60 LEU A O 11
ATOM 11066 N N . LEU A 1 61 ? 48.786 -23.410 17.069 1.00 0.00 61 LEU A N 11
ATOM 11067 C CA . LEU A 1 61 ? 50.183 -23.056 16.798 1.00 0.00 61 LEU A CA 11
ATOM 11068 C C . LEU A 1 61 ? 50.183 -21.633 16.217 1.00 0.00 61 LEU A C 11
ATOM 11069 O O . LEU A 1 61 ? 49.607 -21.382 15.151 1.00 0.00 61 LEU A O 11
ATOM 11085 N N . THR A 1 62 ? 50.773 -20.713 16.967 1.00 0.00 62 THR A N 11
ATOM 11086 C CA . THR A 1 62 ? 50.932 -19.309 16.585 1.00 0.00 62 THR A CA 11
ATOM 11087 C C . THR A 1 62 ? 52.417 -18.934 16.707 1.00 0.00 62 THR A C 11
ATOM 11088 O O . THR A 1 62 ? 53.151 -19.576 17.460 1.00 0.00 62 THR A O 11
ATOM 11099 N N . LYS A 1 63 ? 52.863 -17.921 15.949 1.00 0.00 63 LYS A N 11
ATOM 11100 C CA . LYS A 1 63 ? 54.263 -17.454 15.996 1.00 0.00 63 LYS A CA 11
ATOM 11101 C C . LYS A 1 63 ? 54.400 -16.351 17.074 1.00 0.00 63 LYS A C 11
ATOM 11102 O O . LYS A 1 63 ? 54.011 -15.194 16.807 1.00 0.00 63 LYS A O 11
ATOM 11122 N N . MET A 1 1 ? 57.046 35.453 48.261 1.00 0.00 1 MET A N 12
ATOM 11123 C CA . MET A 1 1 ? 57.711 36.009 47.049 1.00 0.00 1 MET A CA 12
ATOM 11124 C C . MET A 1 1 ? 57.078 35.436 45.773 1.00 0.00 1 MET A C 12
ATOM 11125 O O . MET A 1 1 ? 56.357 34.432 45.828 1.00 0.00 1 MET A O 12
ATOM 11141 N N . SER A 1 2 ? 57.372 36.089 44.628 1.00 0.00 2 SER A N 12
ATOM 11142 C CA . SER A 1 2 ? 56.863 35.692 43.309 1.00 0.00 2 SER A CA 12
ATOM 11143 C C . SER A 1 2 ? 57.324 34.264 42.948 1.00 0.00 2 SER A C 12
ATOM 11144 O O . SER A 1 2 ? 58.527 33.990 42.884 1.00 0.00 2 SER A O 12
ATOM 11152 N N . ARG A 1 3 ? 56.352 33.353 42.792 1.00 0.00 3 ARG A N 12
ATOM 11153 C CA . ARG A 1 3 ? 56.605 31.954 42.432 1.00 0.00 3 ARG A CA 12
ATOM 11154 C C . ARG A 1 3 ? 56.471 31.769 40.924 1.00 0.00 3 ARG A C 12
ATOM 11155 O O . ARG A 1 3 ? 55.649 32.440 40.280 1.00 0.00 3 ARG A O 12
ATOM 11176 N N . MET A 1 4 ? 57.297 30.862 40.374 1.00 0.00 4 MET A N 12
ATOM 11177 C CA . MET A 1 4 ? 57.258 30.510 38.947 1.00 0.00 4 MET A CA 12
ATOM 11178 C C . MET A 1 4 ? 55.995 29.675 38.670 1.00 0.00 4 MET A C 12
ATOM 11179 O O . MET A 1 4 ? 55.597 28.853 39.511 1.00 0.00 4 MET A O 12
ATOM 11193 N N . ASP A 1 5 ? 55.374 29.903 37.499 1.00 0.00 5 ASP A N 12
ATOM 11194 C CA . ASP A 1 5 ? 54.093 29.262 37.125 1.00 0.00 5 ASP A CA 12
ATOM 11195 C C . ASP A 1 5 ? 54.238 27.730 37.009 1.00 0.00 5 ASP A C 12
ATOM 11196 O O . ASP A 1 5 ? 55.344 27.215 36.781 1.00 0.00 5 ASP A O 12
ATOM 11205 N N . ASN A 1 6 ? 53.114 27.021 37.172 1.00 0.00 6 ASN A N 12
ATOM 11206 C CA . ASN A 1 6 ? 53.077 25.546 37.133 1.00 0.00 6 ASN A CA 12
ATOM 11207 C C . ASN A 1 6 ? 53.488 25.016 35.745 1.00 0.00 6 ASN A C 12
ATOM 11208 O O . ASN A 1 6 ? 53.303 25.710 34.739 1.00 0.00 6 ASN A O 12
ATOM 11219 N N . THR A 1 7 ? 54.018 23.778 35.707 1.00 0.00 7 THR A N 12
ATOM 11220 C CA . THR A 1 7 ? 54.649 23.184 34.513 1.00 0.00 7 THR A CA 12
ATOM 11221 C C . THR A 1 7 ? 53.593 22.740 33.463 1.00 0.00 7 THR A C 12
ATOM 11222 O O . THR A 1 7 ? 53.303 21.538 33.320 1.00 0.00 7 THR A O 12
ATOM 11233 N N . GLU A 1 8 ? 53.006 23.751 32.769 1.00 0.00 8 GLU A N 12
ATOM 11234 C CA . GLU A 1 8 ? 51.993 23.577 31.700 1.00 0.00 8 GLU A CA 12
ATOM 11235 C C . GLU A 1 8 ? 50.771 22.730 32.156 1.00 0.00 8 GLU A C 12
ATOM 11236 O O . GLU A 1 8 ? 50.586 22.453 33.353 1.00 0.00 8 GLU A O 12
ATOM 11248 N N . LEU A 1 9 ? 49.901 22.377 31.199 1.00 0.00 9 LEU A N 12
ATOM 11249 C CA . LEU A 1 9 ? 48.828 21.392 31.422 1.00 0.00 9 LEU A CA 12
ATOM 11250 C C . LEU A 1 9 ? 49.426 19.960 31.438 1.00 0.00 9 LEU A C 12
ATOM 11251 O O . LEU A 1 9 ? 50.551 19.765 30.950 1.00 0.00 9 LEU A O 12
ATOM 11267 N N . PRO A 1 10 ? 48.728 18.939 32.028 1.00 0.00 10 PRO A N 12
ATOM 11268 C CA . PRO A 1 10 ? 49.202 17.538 31.965 1.00 0.00 10 PRO A CA 12
ATOM 11269 C C . PRO A 1 10 ? 49.189 17.020 30.511 1.00 0.00 10 PRO A C 12
ATOM 11270 O O . PRO A 1 10 ? 48.197 17.201 29.794 1.00 0.00 10 PRO A O 12
ATOM 11281 N N . HIS A 1 11 ? 50.317 16.430 30.076 1.00 0.00 11 HIS A N 12
ATOM 11282 C CA . HIS A 1 11 ? 50.435 15.848 28.725 1.00 0.00 11 HIS A CA 12
ATOM 11283 C C . HIS A 1 11 ? 49.529 14.593 28.603 1.00 0.00 11 HIS A C 12
ATOM 11284 O O . HIS A 1 11 ? 49.372 13.853 29.587 1.00 0.00 11 HIS A O 12
ATOM 11299 N N . PRO A 1 12 ? 48.887 14.359 27.414 1.00 0.00 12 PRO A N 12
ATOM 11300 C CA . PRO A 1 12 ? 48.106 13.120 27.151 1.00 0.00 12 PRO A CA 12
ATOM 11301 C C . PRO A 1 12 ? 48.957 11.830 27.266 1.00 0.00 12 PRO A C 12
ATOM 11302 O O . PRO A 1 12 ? 50.189 11.858 27.120 1.00 0.00 12 PRO A O 12
ATOM 11313 N N . LYS A 1 13 ? 48.279 10.712 27.537 1.00 0.00 13 LYS A N 12
ATOM 11314 C CA . LYS A 1 13 ? 48.901 9.382 27.649 1.00 0.00 13 LYS A CA 12
ATOM 11315 C C . LYS A 1 13 ? 48.779 8.639 26.301 1.00 0.00 13 LYS A C 12
ATOM 11316 O O . LYS A 1 13 ? 47.847 8.913 25.524 1.00 0.00 13 LYS A O 12
ATOM 11335 N N . GLU A 1 14 ? 49.717 7.701 26.040 1.00 0.00 14 GLU A N 12
ATOM 11336 C CA . GLU A 1 14 ? 49.696 6.843 24.843 1.00 0.00 14 GLU A CA 12
ATOM 11337 C C . GLU A 1 14 ? 48.422 5.979 24.826 1.00 0.00 14 GLU A C 12
ATOM 11338 O O . GLU A 1 14 ? 48.229 5.136 25.712 1.00 0.00 14 GLU A O 12
ATOM 11350 N N . ILE A 1 15 ? 47.534 6.232 23.858 1.00 0.00 15 ILE A N 12
ATOM 11351 C CA . ILE A 1 15 ? 46.316 5.437 23.675 1.00 0.00 15 ILE A CA 12
ATOM 11352 C C . ILE A 1 15 ? 46.613 4.291 22.696 1.00 0.00 15 ILE A C 12
ATOM 11353 O O . ILE A 1 15 ? 46.754 4.522 21.491 1.00 0.00 15 ILE A O 12
ATOM 11369 N N . ASP A 1 16 ? 46.769 3.071 23.235 1.00 0.00 16 ASP A N 12
ATOM 11370 C CA . ASP A 1 16 ? 46.846 1.841 22.420 1.00 0.00 16 ASP A CA 12
ATOM 11371 C C . ASP A 1 16 ? 45.415 1.381 22.065 1.00 0.00 16 ASP A C 12
ATOM 11372 O O . ASP A 1 16 ? 44.449 2.120 22.297 1.00 0.00 16 ASP A O 12
ATOM 11381 N N . ASN A 1 17 ? 45.267 0.174 21.498 1.00 0.00 17 ASN A N 12
ATOM 11382 C CA . ASN A 1 17 ? 43.941 -0.371 21.138 1.00 0.00 17 ASN A CA 12
ATOM 11383 C C . ASN A 1 17 ? 43.789 -1.774 21.744 1.00 0.00 17 ASN A C 12
ATOM 11384 O O . ASN A 1 17 ? 43.717 -2.772 21.023 1.00 0.00 17 ASN A O 12
ATOM 11395 N N . GLU A 1 18 ? 43.784 -1.806 23.093 1.00 0.00 18 GLU A N 12
ATOM 11396 C CA . GLU A 1 18 ? 43.607 -3.020 23.913 1.00 0.00 18 GLU A CA 12
ATOM 11397 C C . GLU A 1 18 ? 44.665 -4.098 23.577 1.00 0.00 18 GLU A C 12
ATOM 11398 O O . GLU A 1 18 ? 44.429 -4.991 22.745 1.00 0.00 18 GLU A O 12
ATOM 11410 N N . THR A 1 19 ? 45.842 -3.978 24.213 1.00 0.00 19 THR A N 12
ATOM 11411 C CA . THR A 1 19 ? 46.975 -4.894 23.999 1.00 0.00 19 THR A CA 12
ATOM 11412 C C . THR A 1 19 ? 46.638 -6.322 24.489 1.00 0.00 19 THR A C 12
ATOM 11413 O O . THR A 1 19 ? 46.097 -6.502 25.589 1.00 0.00 19 THR A O 12
ATOM 11424 N N . LEU A 1 20 ? 46.966 -7.326 23.650 1.00 0.00 20 LEU A N 12
ATOM 11425 C CA . LEU A 1 20 ? 46.722 -8.752 23.949 1.00 0.00 20 LEU A CA 12
ATOM 11426 C C . LEU A 1 20 ? 47.801 -9.293 24.902 1.00 0.00 20 LEU A C 12
ATOM 11427 O O . LEU A 1 20 ? 48.875 -8.695 25.049 1.00 0.00 20 LEU A O 12
ATOM 11443 N N . LEU A 1 21 ? 47.494 -10.437 25.536 1.00 0.00 21 LEU A N 12
ATOM 11444 C CA . LEU A 1 21 ? 48.372 -11.088 26.530 1.00 0.00 21 LEU A CA 12
ATOM 11445 C C . LEU A 1 21 ? 48.967 -12.386 25.933 1.00 0.00 21 LEU A C 12
ATOM 11446 O O . LEU A 1 21 ? 48.284 -13.065 25.147 1.00 0.00 21 LEU A O 12
ATOM 11462 N N . PRO A 1 22 ? 50.244 -12.755 26.285 1.00 0.00 22 PRO A N 12
ATOM 11463 C CA . PRO A 1 22 ? 50.822 -14.073 25.917 1.00 0.00 22 PRO A CA 12
ATOM 11464 C C . PRO A 1 22 ? 50.125 -15.219 26.686 1.00 0.00 22 PRO A C 12
ATOM 11465 O O . PRO A 1 22 ? 49.725 -15.038 27.852 1.00 0.00 22 PRO A O 12
ATOM 11476 N N . ALA A 1 23 ? 49.971 -16.381 26.019 1.00 0.00 23 ALA A N 12
ATOM 11477 C CA . ALA A 1 23 ? 49.361 -17.574 26.632 1.00 0.00 23 ALA A CA 12
ATOM 11478 C C . ALA A 1 23 ? 50.244 -18.091 27.779 1.00 0.00 23 ALA A C 12
ATOM 11479 O O . ALA A 1 23 ? 49.751 -18.342 28.882 1.00 0.00 23 ALA A O 12
ATOM 11486 N N . ALA A 1 24 ? 51.555 -18.214 27.498 1.00 0.00 24 ALA A N 12
ATOM 11487 C CA . ALA A 1 24 ? 52.561 -18.622 28.488 1.00 0.00 24 ALA A CA 12
ATOM 11488 C C . ALA A 1 24 ? 53.964 -18.304 27.958 1.00 0.00 24 ALA A C 12
ATOM 11489 O O . ALA A 1 24 ? 54.369 -18.845 26.921 1.00 0.00 24 ALA A O 12
ATOM 11496 N N . GLU A 1 25 ? 54.689 -17.416 28.667 1.00 0.00 25 GLU A N 12
ATOM 11497 C CA . GLU A 1 25 ? 56.100 -17.096 28.383 1.00 0.00 25 GLU A CA 12
ATOM 11498 C C . GLU A 1 25 ? 56.999 -18.188 28.991 1.00 0.00 25 GLU A C 12
ATOM 11499 O O . GLU A 1 25 ? 57.690 -17.965 29.995 1.00 0.00 25 GLU A O 12
ATOM 11511 N N . ARG A 1 26 ? 56.938 -19.390 28.401 1.00 0.00 26 ARG A N 12
ATOM 11512 C CA . ARG A 1 26 ? 57.685 -20.567 28.872 1.00 0.00 26 ARG A CA 12
ATOM 11513 C C . ARG A 1 26 ? 58.512 -21.134 27.712 1.00 0.00 26 ARG A C 12
ATOM 11514 O O . ARG A 1 26 ? 58.037 -21.979 26.952 1.00 0.00 26 ARG A O 12
ATOM 11535 N N . ARG A 1 27 ? 59.742 -20.620 27.565 1.00 0.00 27 ARG A N 12
ATOM 11536 C CA . ARG A 1 27 ? 60.638 -20.975 26.454 1.00 0.00 27 ARG A CA 12
ATOM 11537 C C . ARG A 1 27 ? 61.352 -22.307 26.746 1.00 0.00 27 ARG A C 12
ATOM 11538 O O . ARG A 1 27 ? 62.411 -22.348 27.396 1.00 0.00 27 ARG A O 12
ATOM 11559 N N . VAL A 1 28 ? 60.709 -23.393 26.307 1.00 0.00 28 VAL A N 12
ATOM 11560 C CA . VAL A 1 28 ? 61.212 -24.772 26.426 1.00 0.00 28 VAL A CA 12
ATOM 11561 C C . VAL A 1 28 ? 61.326 -25.387 25.031 1.00 0.00 28 VAL A C 12
ATOM 11562 O O . VAL A 1 28 ? 60.650 -24.939 24.099 1.00 0.00 28 VAL A O 12
ATOM 11575 N N . ASN A 1 29 ? 62.171 -26.419 24.906 1.00 0.00 29 ASN A N 12
ATOM 11576 C CA . ASN A 1 29 ? 62.351 -27.180 23.653 1.00 0.00 29 ASN A CA 12
ATOM 11577 C C . ASN A 1 29 ? 61.041 -27.917 23.284 1.00 0.00 29 ASN A C 12
ATOM 11578 O O . ASN A 1 29 ? 60.208 -28.188 24.160 1.00 0.00 29 ASN A O 12
ATOM 11589 N N . SER A 1 30 ? 60.886 -28.239 21.985 1.00 0.00 30 SER A N 12
ATOM 11590 C CA . SER A 1 30 ? 59.656 -28.841 21.412 1.00 0.00 30 SER A CA 12
ATOM 11591 C C . SER A 1 30 ? 59.229 -30.169 22.099 1.00 0.00 30 SER A C 12
ATOM 11592 O O . SER A 1 30 ? 58.056 -30.569 22.001 1.00 0.00 30 SER A O 12
ATOM 11600 N N . GLN A 1 31 ? 60.177 -30.833 22.797 1.00 0.00 31 GLN A N 12
ATOM 11601 C CA . GLN A 1 31 ? 59.904 -32.041 23.618 1.00 0.00 31 GLN A CA 12
ATOM 11602 C C . GLN A 1 31 ? 58.788 -31.776 24.658 1.00 0.00 31 GLN A C 12
ATOM 11603 O O . GLN A 1 31 ? 57.908 -32.621 24.865 1.00 0.00 31 GLN A O 12
ATOM 11617 N N . ALA A 1 32 ? 58.833 -30.581 25.274 1.00 0.00 32 ALA A N 12
ATOM 11618 C CA . ALA A 1 32 ? 57.834 -30.107 26.257 1.00 0.00 32 ALA A CA 12
ATOM 11619 C C . ALA A 1 32 ? 56.871 -29.090 25.598 1.00 0.00 32 ALA A C 12
ATOM 11620 O O . ALA A 1 32 ? 56.478 -28.110 26.228 1.00 0.00 32 ALA A O 12
ATOM 11627 N N . LEU A 1 33 ? 56.473 -29.381 24.330 1.00 0.00 33 LEU A N 12
ATOM 11628 C CA . LEU A 1 33 ? 55.542 -28.545 23.501 1.00 0.00 33 LEU A CA 12
ATOM 11629 C C . LEU A 1 33 ? 54.234 -28.087 24.209 1.00 0.00 33 LEU A C 12
ATOM 11630 O O . LEU A 1 33 ? 53.574 -27.157 23.730 1.00 0.00 33 LEU A O 12
ATOM 11646 N N . LEU A 1 34 ? 53.840 -28.740 25.310 1.00 0.00 34 LEU A N 12
ATOM 11647 C CA . LEU A 1 34 ? 52.651 -28.341 26.098 1.00 0.00 34 LEU A CA 12
ATOM 11648 C C . LEU A 1 34 ? 53.051 -27.923 27.526 1.00 0.00 34 LEU A C 12
ATOM 11649 O O . LEU A 1 34 ? 52.429 -27.026 28.110 1.00 0.00 34 LEU A O 12
ATOM 11665 N N . GLY A 1 35 ? 54.095 -28.575 28.068 1.00 0.00 35 GLY A N 12
ATOM 11666 C CA . GLY A 1 35 ? 54.546 -28.346 29.444 1.00 0.00 35 GLY A CA 12
ATOM 11667 C C . GLY A 1 35 ? 53.531 -28.831 30.480 1.00 0.00 35 GLY A C 12
ATOM 11668 O O . GLY A 1 35 ? 52.870 -29.843 30.239 1.00 0.00 35 GLY A O 12
ATOM 11672 N N . PRO A 1 36 ? 53.386 -28.145 31.656 1.00 0.00 36 PRO A N 12
ATOM 11673 C CA . PRO A 1 36 ? 52.319 -28.450 32.644 1.00 0.00 36 PRO A CA 12
ATOM 11674 C C . PRO A 1 36 ? 51.006 -27.681 32.369 1.00 0.00 36 PRO A C 12
ATOM 11675 O O . PRO A 1 36 ? 49.955 -28.019 32.924 1.00 0.00 36 PRO A O 12
ATOM 11686 N N . ASP A 1 37 ? 51.082 -26.668 31.491 1.00 0.00 37 ASP A N 12
ATOM 11687 C CA . ASP A 1 37 ? 49.966 -25.736 31.218 1.00 0.00 37 ASP A CA 12
ATOM 11688 C C . ASP A 1 37 ? 49.100 -26.222 30.052 1.00 0.00 37 ASP A C 12
ATOM 11689 O O . ASP A 1 37 ? 47.901 -25.936 29.996 1.00 0.00 37 ASP A O 12
ATOM 11698 N N . GLY A 1 38 ? 49.728 -26.956 29.123 1.00 0.00 38 GLY A N 12
ATOM 11699 C CA . GLY A 1 38 ? 49.146 -27.229 27.803 1.00 0.00 38 GLY A CA 12
ATOM 11700 C C . GLY A 1 38 ? 49.458 -26.108 26.808 1.00 0.00 38 GLY A C 12
ATOM 11701 O O . GLY A 1 38 ? 49.054 -26.165 25.650 1.00 0.00 38 GLY A O 12
ATOM 11705 N N . LYS A 1 39 ? 50.201 -25.096 27.282 1.00 0.00 39 LYS A N 12
ATOM 11706 C CA . LYS A 1 39 ? 50.547 -23.886 26.525 1.00 0.00 39 LYS A CA 12
ATOM 11707 C C . LYS A 1 39 ? 51.950 -23.409 26.946 1.00 0.00 39 LYS A C 12
ATOM 11708 O O . LYS A 1 39 ? 52.183 -23.143 28.128 1.00 0.00 39 LYS A O 12
ATOM 11727 N N . VAL A 1 40 ? 52.885 -23.356 25.980 1.00 0.00 40 VAL A N 12
ATOM 11728 C CA . VAL A 1 40 ? 54.274 -22.885 26.192 1.00 0.00 40 VAL A CA 12
ATOM 11729 C C . VAL A 1 40 ? 54.822 -22.277 24.879 1.00 0.00 40 VAL A C 12
ATOM 11730 O O . VAL A 1 40 ? 54.191 -22.376 23.814 1.00 0.00 40 VAL A O 12
ATOM 11743 N N . ILE A 1 41 ? 56.006 -21.653 24.973 1.00 0.00 41 ILE A N 12
ATOM 11744 C CA . ILE A 1 41 ? 56.795 -21.225 23.810 1.00 0.00 41 ILE A CA 12
ATOM 11745 C C . ILE A 1 41 ? 57.768 -22.363 23.427 1.00 0.00 41 ILE A C 12
ATOM 11746 O O . ILE A 1 41 ? 58.738 -22.645 24.147 1.00 0.00 41 ILE A O 12
ATOM 11762 N N . ILE A 1 42 ? 57.447 -23.036 22.321 1.00 0.00 42 ILE A N 12
ATOM 11763 C CA . ILE A 1 42 ? 58.264 -24.100 21.722 1.00 0.00 42 ILE A CA 12
ATOM 11764 C C . ILE A 1 42 ? 59.557 -23.507 21.151 1.00 0.00 42 ILE A C 12
ATOM 11765 O O . ILE A 1 42 ? 59.538 -22.457 20.505 1.00 0.00 42 ILE A O 12
ATOM 11781 N N . ASP A 1 43 ? 60.662 -24.209 21.396 1.00 0.00 43 ASP A N 12
ATOM 11782 C CA . ASP A 1 43 ? 61.953 -23.937 20.768 1.00 0.00 43 ASP A CA 12
ATOM 11783 C C . ASP A 1 43 ? 62.286 -25.108 19.844 1.00 0.00 43 ASP A C 12
ATOM 11784 O O . ASP A 1 43 ? 62.241 -26.274 20.273 1.00 0.00 43 ASP A O 12
ATOM 11793 N N . HIS A 1 44 ? 62.579 -24.787 18.580 1.00 0.00 44 HIS A N 12
ATOM 11794 C CA . HIS A 1 44 ? 63.051 -25.756 17.585 1.00 0.00 44 HIS A CA 12
ATOM 11795 C C . HIS A 1 44 ? 63.647 -24.990 16.395 1.00 0.00 44 HIS A C 12
ATOM 11796 O O . HIS A 1 44 ? 63.118 -23.940 16.016 1.00 0.00 44 HIS A O 12
ATOM 11811 N N . ASN A 1 45 ? 64.768 -25.517 15.842 1.00 0.00 45 ASN A N 12
ATOM 11812 C CA . ASN A 1 45 ? 65.560 -24.889 14.741 1.00 0.00 45 ASN A CA 12
ATOM 11813 C C . ASN A 1 45 ? 66.234 -23.574 15.207 1.00 0.00 45 ASN A C 12
ATOM 11814 O O . ASN A 1 45 ? 66.714 -22.790 14.383 1.00 0.00 45 ASN A O 12
ATOM 11825 N N . GLY A 1 46 ? 66.277 -23.363 16.542 1.00 0.00 46 GLY A N 12
ATOM 11826 C CA . GLY A 1 46 ? 66.727 -22.101 17.146 1.00 0.00 46 GLY A CA 12
ATOM 11827 C C . GLY A 1 46 ? 65.627 -21.035 17.183 1.00 0.00 46 GLY A C 12
ATOM 11828 O O . GLY A 1 46 ? 65.824 -19.956 17.750 1.00 0.00 46 GLY A O 12
ATOM 11832 N N . GLN A 1 47 ? 64.472 -21.353 16.572 1.00 0.00 47 GLN A N 12
ATOM 11833 C CA . GLN A 1 47 ? 63.316 -20.447 16.453 1.00 0.00 47 GLN A CA 12
ATOM 11834 C C . GLN A 1 47 ? 62.313 -20.731 17.585 1.00 0.00 47 GLN A C 12
ATOM 11835 O O . GLN A 1 47 ? 62.337 -21.803 18.196 1.00 0.00 47 GLN A O 12
ATOM 11849 N N . GLU A 1 48 ? 61.425 -19.768 17.842 1.00 0.00 48 GLU A N 12
ATOM 11850 C CA . GLU A 1 48 ? 60.424 -19.857 18.917 1.00 0.00 48 GLU A CA 12
ATOM 11851 C C . GLU A 1 48 ? 59.011 -19.632 18.346 1.00 0.00 48 GLU A C 12
ATOM 11852 O O . GLU A 1 48 ? 58.807 -18.780 17.463 1.00 0.00 48 GLU A O 12
ATOM 11864 N N . TYR A 1 49 ? 58.045 -20.444 18.827 1.00 0.00 49 TYR A N 12
ATOM 11865 C CA . TYR A 1 49 ? 56.620 -20.371 18.413 1.00 0.00 49 TYR A CA 12
ATOM 11866 C C . TYR A 1 49 ? 55.737 -20.741 19.620 1.00 0.00 49 TYR A C 12
ATOM 11867 O O . TYR A 1 49 ? 56.065 -21.663 20.365 1.00 0.00 49 TYR A O 12
ATOM 11885 N N . LEU A 1 50 ? 54.618 -20.030 19.789 1.00 0.00 50 LEU A N 12
ATOM 11886 C CA . LEU A 1 50 ? 53.656 -20.281 20.879 1.00 0.00 50 LEU A CA 12
ATOM 11887 C C . LEU A 1 50 ? 52.667 -21.376 20.426 1.00 0.00 50 LEU A C 12
ATOM 11888 O O . LEU A 1 50 ? 52.021 -21.231 19.389 1.00 0.00 50 LEU A O 12
ATOM 11904 N N . LEU A 1 51 ? 52.581 -22.475 21.190 1.00 0.00 51 LEU A N 12
ATOM 11905 C CA . LEU A 1 51 ? 51.499 -23.478 21.048 1.00 0.00 51 LEU A CA 12
ATOM 11906 C C . LEU A 1 51 ? 50.666 -23.440 22.320 1.00 0.00 51 LEU A C 12
ATOM 11907 O O . LEU A 1 51 ? 51.226 -23.382 23.425 1.00 0.00 51 LEU A O 12
ATOM 11923 N N . ARG A 1 52 ? 49.338 -23.446 22.165 1.00 0.00 52 ARG A N 12
ATOM 11924 C CA . ARG A 1 52 ? 48.415 -23.484 23.302 1.00 0.00 52 ARG A CA 12
ATOM 11925 C C . ARG A 1 52 ? 47.238 -24.427 23.026 1.00 0.00 52 ARG A C 12
ATOM 11926 O O . ARG A 1 52 ? 46.694 -24.458 21.915 1.00 0.00 52 ARG A O 12
ATOM 11947 N N . LYS A 1 53 ? 46.866 -25.217 24.043 1.00 0.00 53 LYS A N 12
ATOM 11948 C CA . LYS A 1 53 ? 45.640 -26.013 24.021 1.00 0.00 53 LYS A CA 12
ATOM 11949 C C . LYS A 1 53 ? 44.461 -25.093 24.343 1.00 0.00 53 LYS A C 12
ATOM 11950 O O . LYS A 1 53 ? 44.269 -24.700 25.504 1.00 0.00 53 LYS A O 12
ATOM 11969 N N . THR A 1 54 ? 43.716 -24.707 23.297 1.00 0.00 54 THR A N 12
ATOM 11970 C CA . THR A 1 54 ? 42.482 -23.933 23.451 1.00 0.00 54 THR A CA 12
ATOM 11971 C C . THR A 1 54 ? 41.462 -24.825 24.179 1.00 0.00 54 THR A C 12
ATOM 11972 O O . THR A 1 54 ? 41.399 -26.039 23.899 1.00 0.00 54 THR A O 12
ATOM 11983 N N . GLN A 1 55 ? 40.680 -24.239 25.110 1.00 0.00 55 GLN A N 12
ATOM 11984 C CA . GLN A 1 55 ? 39.729 -25.003 25.959 1.00 0.00 55 GLN A CA 12
ATOM 11985 C C . GLN A 1 55 ? 38.458 -25.423 25.164 1.00 0.00 55 GLN A C 12
ATOM 11986 O O . GLN A 1 55 ? 37.573 -26.119 25.689 1.00 0.00 55 GLN A O 12
ATOM 12000 N N . ALA A 1 56 ? 38.419 -25.028 23.877 1.00 0.00 56 ALA A N 12
ATOM 12001 C CA . ALA A 1 56 ? 37.501 -25.594 22.870 1.00 0.00 56 ALA A CA 12
ATOM 12002 C C . ALA A 1 56 ? 37.962 -27.010 22.420 1.00 0.00 56 ALA A C 12
ATOM 12003 O O . ALA A 1 56 ? 37.300 -27.643 21.594 1.00 0.00 56 ALA A O 12
ATOM 12010 N N . GLY A 1 57 ? 39.104 -27.471 22.974 1.00 0.00 57 GLY A N 12
ATOM 12011 C CA . GLY A 1 57 ? 39.629 -28.823 22.765 1.00 0.00 57 GLY A CA 12
ATOM 12012 C C . GLY A 1 57 ? 40.529 -28.917 21.544 1.00 0.00 57 GLY A C 12
ATOM 12013 O O . GLY A 1 57 ? 40.535 -29.938 20.849 1.00 0.00 57 GLY A O 12
ATOM 12017 N N . LYS A 1 58 ? 41.304 -27.846 21.280 1.00 0.00 58 LYS A N 12
ATOM 12018 C CA . LYS A 1 58 ? 42.145 -27.744 20.053 1.00 0.00 58 LYS A CA 12
ATOM 12019 C C . LYS A 1 58 ? 43.565 -27.255 20.386 1.00 0.00 58 LYS A C 12
ATOM 12020 O O . LYS A 1 58 ? 43.857 -26.896 21.521 1.00 0.00 58 LYS A O 12
ATOM 12039 N N . LEU A 1 59 ? 44.428 -27.258 19.355 1.00 0.00 59 LEU A N 12
ATOM 12040 C CA . LEU A 1 59 ? 45.807 -26.725 19.403 1.00 0.00 59 LEU A CA 12
ATOM 12041 C C . LEU A 1 59 ? 45.887 -25.444 18.551 1.00 0.00 59 LEU A C 12
ATOM 12042 O O . LEU A 1 59 ? 45.352 -25.398 17.437 1.00 0.00 59 LEU A O 12
ATOM 12058 N N . LEU A 1 60 ? 46.558 -24.409 19.080 1.00 0.00 60 LEU A N 12
ATOM 12059 C CA . LEU A 1 60 ? 46.712 -23.115 18.401 1.00 0.00 60 LEU A CA 12
ATOM 12060 C C . LEU A 1 60 ? 48.210 -22.771 18.340 1.00 0.00 60 LEU A C 12
ATOM 12061 O O . LEU A 1 60 ? 48.797 -22.346 19.346 1.00 0.00 60 LEU A O 12
ATOM 12077 N N . LEU A 1 61 ? 48.824 -23.045 17.183 1.00 0.00 61 LEU A N 12
ATOM 12078 C CA . LEU A 1 61 ? 50.233 -22.744 16.920 1.00 0.00 61 LEU A CA 12
ATOM 12079 C C . LEU A 1 61 ? 50.274 -21.357 16.260 1.00 0.00 61 LEU A C 12
ATOM 12080 O O . LEU A 1 61 ? 49.868 -21.201 15.104 1.00 0.00 61 LEU A O 12
ATOM 12096 N N . THR A 1 62 ? 50.683 -20.350 17.040 1.00 0.00 62 THR A N 12
ATOM 12097 C CA . THR A 1 62 ? 50.880 -18.970 16.584 1.00 0.00 62 THR A CA 12
ATOM 12098 C C . THR A 1 62 ? 52.376 -18.613 16.705 1.00 0.00 62 THR A C 12
ATOM 12099 O O . THR A 1 62 ? 52.959 -18.787 17.781 1.00 0.00 62 THR A O 12
ATOM 12110 N N . LYS A 1 63 ? 52.991 -18.130 15.609 1.00 0.00 63 LYS A N 12
ATOM 12111 C CA . LYS A 1 63 ? 54.440 -17.832 15.569 1.00 0.00 63 LYS A CA 12
ATOM 12112 C C . LYS A 1 63 ? 54.777 -16.594 16.450 1.00 0.00 63 LYS A C 12
ATOM 12113 O O . LYS A 1 63 ? 54.301 -15.484 16.126 1.00 0.00 63 LYS A O 12
ATOM 12133 N N . MET A 1 1 ? 41.031 16.748 -11.925 1.00 0.00 1 MET A N 13
ATOM 12134 C CA . MET A 1 1 ? 40.627 17.034 -10.528 1.00 0.00 1 MET A CA 13
ATOM 12135 C C . MET A 1 1 ? 41.847 17.213 -9.597 1.00 0.00 1 MET A C 13
ATOM 12136 O O . MET A 1 1 ? 41.687 17.642 -8.444 1.00 0.00 1 MET A O 13
ATOM 12152 N N . SER A 1 2 ? 43.061 16.873 -10.085 1.00 0.00 2 SER A N 13
ATOM 12153 C CA . SER A 1 2 ? 44.299 16.953 -9.290 1.00 0.00 2 SER A CA 13
ATOM 12154 C C . SER A 1 2 ? 44.964 18.338 -9.489 1.00 0.00 2 SER A C 13
ATOM 12155 O O . SER A 1 2 ? 45.616 18.581 -10.517 1.00 0.00 2 SER A O 13
ATOM 12163 N N . ARG A 1 3 ? 44.730 19.252 -8.529 1.00 0.00 3 ARG A N 13
ATOM 12164 C CA . ARG A 1 3 ? 45.310 20.613 -8.524 1.00 0.00 3 ARG A CA 13
ATOM 12165 C C . ARG A 1 3 ? 46.149 20.805 -7.248 1.00 0.00 3 ARG A C 13
ATOM 12166 O O . ARG A 1 3 ? 47.384 20.715 -7.304 1.00 0.00 3 ARG A O 13
ATOM 12187 N N . MET A 1 4 ? 45.487 21.045 -6.097 1.00 0.00 4 MET A N 13
ATOM 12188 C CA . MET A 1 4 ? 46.178 21.105 -4.799 1.00 0.00 4 MET A CA 13
ATOM 12189 C C . MET A 1 4 ? 46.233 19.684 -4.215 1.00 0.00 4 MET A C 13
ATOM 12190 O O . MET A 1 4 ? 45.315 19.250 -3.495 1.00 0.00 4 MET A O 13
ATOM 12204 N N . ASP A 1 5 ? 47.282 18.941 -4.601 1.00 0.00 5 ASP A N 13
ATOM 12205 C CA . ASP A 1 5 ? 47.562 17.614 -4.041 1.00 0.00 5 ASP A CA 13
ATOM 12206 C C . ASP A 1 5 ? 48.273 17.797 -2.694 1.00 0.00 5 ASP A C 13
ATOM 12207 O O . ASP A 1 5 ? 49.506 17.737 -2.592 1.00 0.00 5 ASP A O 13
ATOM 12216 N N . ASN A 1 6 ? 47.475 18.128 -1.677 1.00 0.00 6 ASN A N 13
ATOM 12217 C CA . ASN A 1 6 ? 47.964 18.346 -0.310 1.00 0.00 6 ASN A CA 13
ATOM 12218 C C . ASN A 1 6 ? 48.067 17.005 0.430 1.00 0.00 6 ASN A C 13
ATOM 12219 O O . ASN A 1 6 ? 47.368 16.040 0.087 1.00 0.00 6 ASN A O 13
ATOM 12230 N N . THR A 1 7 ? 48.951 16.950 1.430 1.00 0.00 7 THR A N 13
ATOM 12231 C CA . THR A 1 7 ? 49.052 15.814 2.342 1.00 0.00 7 THR A CA 13
ATOM 12232 C C . THR A 1 7 ? 47.831 15.809 3.287 1.00 0.00 7 THR A C 13
ATOM 12233 O O . THR A 1 7 ? 47.399 16.875 3.753 1.00 0.00 7 THR A O 13
ATOM 12244 N N . GLU A 1 8 ? 47.258 14.616 3.512 1.00 0.00 8 GLU A N 13
ATOM 12245 C CA . GLU A 1 8 ? 46.127 14.413 4.425 1.00 0.00 8 GLU A CA 13
ATOM 12246 C C . GLU A 1 8 ? 46.511 14.844 5.854 1.00 0.00 8 GLU A C 13
ATOM 12247 O O . GLU A 1 8 ? 47.673 14.706 6.256 1.00 0.00 8 GLU A O 13
ATOM 12259 N N . LEU A 1 9 ? 45.530 15.399 6.578 1.00 0.00 9 LEU A N 13
ATOM 12260 C CA . LEU A 1 9 ? 45.688 15.852 7.968 1.00 0.00 9 LEU A CA 13
ATOM 12261 C C . LEU A 1 9 ? 45.944 14.635 8.885 1.00 0.00 9 LEU A C 13
ATOM 12262 O O . LEU A 1 9 ? 45.043 13.801 9.025 1.00 0.00 9 LEU A O 13
ATOM 12278 N N . PRO A 1 10 ? 47.176 14.495 9.496 1.00 0.00 10 PRO A N 13
ATOM 12279 C CA . PRO A 1 10 ? 47.525 13.331 10.357 1.00 0.00 10 PRO A CA 13
ATOM 12280 C C . PRO A 1 10 ? 46.538 13.155 11.535 1.00 0.00 10 PRO A C 13
ATOM 12281 O O . PRO A 1 10 ? 46.267 14.122 12.266 1.00 0.00 10 PRO A O 13
ATOM 12292 N N . HIS A 1 11 ? 45.985 11.936 11.672 1.00 0.00 11 HIS A N 13
ATOM 12293 C CA . HIS A 1 11 ? 45.069 11.579 12.770 1.00 0.00 11 HIS A CA 13
ATOM 12294 C C . HIS A 1 11 ? 45.794 11.727 14.131 1.00 0.00 11 HIS A C 13
ATOM 12295 O O . HIS A 1 11 ? 46.991 11.414 14.210 1.00 0.00 11 HIS A O 13
ATOM 12310 N N . PRO A 1 12 ? 45.091 12.208 15.212 1.00 0.00 12 PRO A N 13
ATOM 12311 C CA . PRO A 1 12 ? 45.679 12.302 16.574 1.00 0.00 12 PRO A CA 13
ATOM 12312 C C . PRO A 1 12 ? 46.138 10.909 17.067 1.00 0.00 12 PRO A C 13
ATOM 12313 O O . PRO A 1 12 ? 45.299 10.015 17.269 1.00 0.00 12 PRO A O 13
ATOM 12324 N N . LYS A 1 13 ? 47.479 10.735 17.194 1.00 0.00 13 LYS A N 13
ATOM 12325 C CA . LYS A 1 13 ? 48.101 9.449 17.568 1.00 0.00 13 LYS A CA 13
ATOM 12326 C C . LYS A 1 13 ? 47.601 8.986 18.949 1.00 0.00 13 LYS A C 13
ATOM 12327 O O . LYS A 1 13 ? 48.046 9.472 19.994 1.00 0.00 13 LYS A O 13
ATOM 12346 N N . GLU A 1 14 ? 46.625 8.083 18.914 1.00 0.00 14 GLU A N 13
ATOM 12347 C CA . GLU A 1 14 ? 46.003 7.499 20.107 1.00 0.00 14 GLU A CA 13
ATOM 12348 C C . GLU A 1 14 ? 46.795 6.260 20.559 1.00 0.00 14 GLU A C 13
ATOM 12349 O O . GLU A 1 14 ? 47.217 5.456 19.727 1.00 0.00 14 GLU A O 13
ATOM 12361 N N . ILE A 1 15 ? 47.038 6.147 21.873 1.00 0.00 15 ILE A N 13
ATOM 12362 C CA . ILE A 1 15 ? 47.755 5.003 22.478 1.00 0.00 15 ILE A CA 13
ATOM 12363 C C . ILE A 1 15 ? 46.760 4.153 23.286 1.00 0.00 15 ILE A C 13
ATOM 12364 O O . ILE A 1 15 ? 46.396 4.526 24.412 1.00 0.00 15 ILE A O 13
ATOM 12380 N N . ASP A 1 16 ? 46.287 3.044 22.685 1.00 0.00 16 ASP A N 13
ATOM 12381 C CA . ASP A 1 16 ? 45.347 2.116 23.339 1.00 0.00 16 ASP A CA 13
ATOM 12382 C C . ASP A 1 16 ? 45.433 0.737 22.658 1.00 0.00 16 ASP A C 13
ATOM 12383 O O . ASP A 1 16 ? 45.026 0.590 21.501 1.00 0.00 16 ASP A O 13
ATOM 12392 N N . ASN A 1 17 ? 45.991 -0.256 23.374 1.00 0.00 17 ASN A N 13
ATOM 12393 C CA . ASN A 1 17 ? 46.202 -1.623 22.848 1.00 0.00 17 ASN A CA 13
ATOM 12394 C C . ASN A 1 17 ? 44.901 -2.433 22.915 1.00 0.00 17 ASN A C 13
ATOM 12395 O O . ASN A 1 17 ? 44.482 -2.857 23.996 1.00 0.00 17 ASN A O 13
ATOM 12406 N N . GLU A 1 18 ? 44.241 -2.590 21.761 1.00 0.00 18 GLU A N 13
ATOM 12407 C CA . GLU A 1 18 ? 43.058 -3.457 21.605 1.00 0.00 18 GLU A CA 13
ATOM 12408 C C . GLU A 1 18 ? 43.465 -4.847 21.069 1.00 0.00 18 GLU A C 13
ATOM 12409 O O . GLU A 1 18 ? 42.614 -5.738 20.944 1.00 0.00 18 GLU A O 13
ATOM 12421 N N . THR A 1 19 ? 44.773 -5.020 20.762 1.00 0.00 19 THR A N 13
ATOM 12422 C CA . THR A 1 19 ? 45.357 -6.309 20.354 1.00 0.00 19 THR A CA 13
ATOM 12423 C C . THR A 1 19 ? 45.276 -7.342 21.502 1.00 0.00 19 THR A C 13
ATOM 12424 O O . THR A 1 19 ? 45.354 -6.976 22.683 1.00 0.00 19 THR A O 13
ATOM 12435 N N . LEU A 1 20 ? 45.129 -8.629 21.137 1.00 0.00 20 LEU A N 13
ATOM 12436 C CA . LEU A 1 20 ? 44.923 -9.730 22.104 1.00 0.00 20 LEU A CA 13
ATOM 12437 C C . LEU A 1 20 ? 46.225 -10.066 22.853 1.00 0.00 20 LEU A C 13
ATOM 12438 O O . LEU A 1 20 ? 47.326 -9.888 22.326 1.00 0.00 20 LEU A O 13
ATOM 12454 N N . LEU A 1 21 ? 46.069 -10.601 24.069 1.00 0.00 21 LEU A N 13
ATOM 12455 C CA . LEU A 1 21 ? 47.192 -10.865 24.992 1.00 0.00 21 LEU A CA 13
ATOM 12456 C C . LEU A 1 21 ? 47.811 -12.256 24.717 1.00 0.00 21 LEU A C 13
ATOM 12457 O O . LEU A 1 21 ? 47.067 -13.206 24.414 1.00 0.00 21 LEU A O 13
ATOM 12473 N N . PRO A 1 22 ? 49.186 -12.400 24.808 1.00 0.00 22 PRO A N 13
ATOM 12474 C CA . PRO A 1 22 ? 49.875 -13.697 24.574 1.00 0.00 22 PRO A CA 13
ATOM 12475 C C . PRO A 1 22 ? 49.604 -14.710 25.714 1.00 0.00 22 PRO A C 13
ATOM 12476 O O . PRO A 1 22 ? 49.380 -14.312 26.863 1.00 0.00 22 PRO A O 13
ATOM 12487 N N . ALA A 1 23 ? 49.623 -16.011 25.375 1.00 0.00 23 ALA A N 13
ATOM 12488 C CA . ALA A 1 23 ? 49.312 -17.092 26.334 1.00 0.00 23 ALA A CA 13
ATOM 12489 C C . ALA A 1 23 ? 50.447 -17.292 27.361 1.00 0.00 23 ALA A C 13
ATOM 12490 O O . ALA A 1 23 ? 50.186 -17.464 28.557 1.00 0.00 23 ALA A O 13
ATOM 12497 N N . ALA A 1 24 ? 51.704 -17.253 26.879 1.00 0.00 24 ALA A N 13
ATOM 12498 C CA . ALA A 1 24 ? 52.901 -17.437 27.725 1.00 0.00 24 ALA A CA 13
ATOM 12499 C C . ALA A 1 24 ? 54.160 -16.909 27.011 1.00 0.00 24 ALA A C 13
ATOM 12500 O O . ALA A 1 24 ? 54.153 -16.701 25.787 1.00 0.00 24 ALA A O 13
ATOM 12507 N N . GLU A 1 25 ? 55.243 -16.711 27.793 1.00 0.00 25 GLU A N 13
ATOM 12508 C CA . GLU A 1 25 ? 56.582 -16.368 27.261 1.00 0.00 25 GLU A CA 13
ATOM 12509 C C . GLU A 1 25 ? 57.626 -17.413 27.730 1.00 0.00 25 GLU A C 13
ATOM 12510 O O . GLU A 1 25 ? 58.829 -17.141 27.765 1.00 0.00 25 GLU A O 13
ATOM 12522 N N . ARG A 1 26 ? 57.152 -18.633 28.043 1.00 0.00 26 ARG A N 13
ATOM 12523 C CA . ARG A 1 26 ? 58.017 -19.736 28.495 1.00 0.00 26 ARG A CA 13
ATOM 12524 C C . ARG A 1 26 ? 58.694 -20.436 27.290 1.00 0.00 26 ARG A C 13
ATOM 12525 O O . ARG A 1 26 ? 58.103 -21.315 26.661 1.00 0.00 26 ARG A O 13
ATOM 12546 N N . ARG A 1 27 ? 59.924 -19.995 26.950 1.00 0.00 27 ARG A N 13
ATOM 12547 C CA . ARG A 1 27 ? 60.755 -20.660 25.920 1.00 0.00 27 ARG A CA 13
ATOM 12548 C C . ARG A 1 27 ? 61.324 -21.972 26.494 1.00 0.00 27 ARG A C 13
ATOM 12549 O O . ARG A 1 27 ? 62.231 -21.958 27.334 1.00 0.00 27 ARG A O 13
ATOM 12570 N N . VAL A 1 28 ? 60.710 -23.084 26.093 1.00 0.00 28 VAL A N 13
ATOM 12571 C CA . VAL A 1 28 ? 61.214 -24.449 26.321 1.00 0.00 28 VAL A CA 13
ATOM 12572 C C . VAL A 1 28 ? 61.343 -25.141 24.965 1.00 0.00 28 VAL A C 13
ATOM 12573 O O . VAL A 1 28 ? 60.660 -24.749 24.015 1.00 0.00 28 VAL A O 13
ATOM 12586 N N . ASN A 1 29 ? 62.188 -26.182 24.877 1.00 0.00 29 ASN A N 13
ATOM 12587 C CA . ASN A 1 29 ? 62.391 -26.923 23.612 1.00 0.00 29 ASN A CA 13
ATOM 12588 C C . ASN A 1 29 ? 61.174 -27.823 23.306 1.00 0.00 29 ASN A C 13
ATOM 12589 O O . ASN A 1 29 ? 60.330 -28.047 24.178 1.00 0.00 29 ASN A O 13
ATOM 12600 N N . SER A 1 30 ? 61.131 -28.327 22.061 1.00 0.00 30 SER A N 13
ATOM 12601 C CA . SER A 1 30 ? 59.989 -29.074 21.482 1.00 0.00 30 SER A CA 13
ATOM 12602 C C . SER A 1 30 ? 59.424 -30.214 22.373 1.00 0.00 30 SER A C 13
ATOM 12603 O O . SER A 1 30 ? 58.224 -30.494 22.300 1.00 0.00 30 SER A O 13
ATOM 12611 N N . GLN A 1 31 ? 60.276 -30.870 23.205 1.00 0.00 31 GLN A N 13
ATOM 12612 C CA . GLN A 1 31 ? 59.837 -32.005 24.068 1.00 0.00 31 GLN A CA 13
ATOM 12613 C C . GLN A 1 31 ? 58.777 -31.548 25.096 1.00 0.00 31 GLN A C 13
ATOM 12614 O O . GLN A 1 31 ? 57.882 -32.317 25.475 1.00 0.00 31 GLN A O 13
ATOM 12628 N N . ALA A 1 32 ? 58.889 -30.290 25.527 1.00 0.00 32 ALA A N 13
ATOM 12629 C CA . ALA A 1 32 ? 58.002 -29.672 26.515 1.00 0.00 32 ALA A CA 13
ATOM 12630 C C . ALA A 1 32 ? 57.010 -28.724 25.819 1.00 0.00 32 ALA A C 13
ATOM 12631 O O . ALA A 1 32 ? 56.543 -27.768 26.440 1.00 0.00 32 ALA A O 13
ATOM 12638 N N . LEU A 1 33 ? 56.653 -29.047 24.541 1.00 0.00 33 LEU A N 13
ATOM 12639 C CA . LEU A 1 33 ? 55.711 -28.254 23.701 1.00 0.00 33 LEU A CA 13
ATOM 12640 C C . LEU A 1 33 ? 54.391 -27.890 24.417 1.00 0.00 33 LEU A C 13
ATOM 12641 O O . LEU A 1 33 ? 53.766 -26.868 24.097 1.00 0.00 33 LEU A O 13
ATOM 12657 N N . LEU A 1 34 ? 53.959 -28.743 25.358 1.00 0.00 34 LEU A N 13
ATOM 12658 C CA . LEU A 1 34 ? 52.734 -28.529 26.147 1.00 0.00 34 LEU A CA 13
ATOM 12659 C C . LEU A 1 34 ? 53.036 -28.729 27.636 1.00 0.00 34 LEU A C 13
ATOM 12660 O O . LEU A 1 34 ? 53.053 -27.765 28.411 1.00 0.00 34 LEU A O 13
ATOM 12676 N N . GLY A 1 35 ? 53.291 -29.994 28.004 1.00 0.00 35 GLY A N 13
ATOM 12677 C CA . GLY A 1 35 ? 53.473 -30.392 29.396 1.00 0.00 35 GLY A CA 13
ATOM 12678 C C . GLY A 1 35 ? 52.177 -30.273 30.198 1.00 0.00 35 GLY A C 13
ATOM 12679 O O . GLY A 1 35 ? 51.089 -30.395 29.618 1.00 0.00 35 GLY A O 13
ATOM 12683 N N . PRO A 1 36 ? 52.251 -30.029 31.541 1.00 0.00 36 PRO A N 13
ATOM 12684 C CA . PRO A 1 36 ? 51.048 -29.724 32.368 1.00 0.00 36 PRO A CA 13
ATOM 12685 C C . PRO A 1 36 ? 50.498 -28.298 32.109 1.00 0.00 36 PRO A C 13
ATOM 12686 O O . PRO A 1 36 ? 49.372 -27.977 32.511 1.00 0.00 36 PRO A O 13
ATOM 12697 N N . ASP A 1 37 ? 51.310 -27.463 31.430 1.00 0.00 37 ASP A N 13
ATOM 12698 C CA . ASP A 1 37 ? 50.965 -26.072 31.084 1.00 0.00 37 ASP A CA 13
ATOM 12699 C C . ASP A 1 37 ? 49.918 -26.044 29.972 1.00 0.00 37 ASP A C 13
ATOM 12700 O O . ASP A 1 37 ? 48.804 -25.530 30.147 1.00 0.00 37 ASP A O 13
ATOM 12709 N N . GLY A 1 38 ? 50.300 -26.622 28.825 1.00 0.00 38 GLY A N 13
ATOM 12710 C CA . GLY A 1 38 ? 49.477 -26.621 27.623 1.00 0.00 38 GLY A CA 13
ATOM 12711 C C . GLY A 1 38 ? 49.694 -25.391 26.748 1.00 0.00 38 GLY A C 13
ATOM 12712 O O . GLY A 1 38 ? 49.310 -25.396 25.583 1.00 0.00 38 GLY A O 13
ATOM 12716 N N . LYS A 1 39 ? 50.297 -24.327 27.318 1.00 0.00 39 LYS A N 13
ATOM 12717 C CA . LYS A 1 39 ? 50.574 -23.067 26.606 1.00 0.00 39 LYS A CA 13
ATOM 12718 C C . LYS A 1 39 ? 52.001 -22.569 26.941 1.00 0.00 39 LYS A C 13
ATOM 12719 O O . LYS A 1 39 ? 52.244 -22.006 28.016 1.00 0.00 39 LYS A O 13
ATOM 12738 N N . VAL A 1 40 ? 52.955 -22.840 26.026 1.00 0.00 40 VAL A N 13
ATOM 12739 C CA . VAL A 1 40 ? 54.372 -22.412 26.151 1.00 0.00 40 VAL A CA 13
ATOM 12740 C C . VAL A 1 40 ? 54.945 -22.114 24.749 1.00 0.00 40 VAL A C 13
ATOM 12741 O O . VAL A 1 40 ? 54.343 -22.483 23.736 1.00 0.00 40 VAL A O 13
ATOM 12754 N N . ILE A 1 41 ? 56.103 -21.431 24.706 1.00 0.00 41 ILE A N 13
ATOM 12755 C CA . ILE A 1 41 ? 56.825 -21.140 23.452 1.00 0.00 41 ILE A CA 13
ATOM 12756 C C . ILE A 1 41 ? 57.821 -22.279 23.150 1.00 0.00 41 ILE A C 13
ATOM 12757 O O . ILE A 1 41 ? 58.736 -22.550 23.936 1.00 0.00 41 ILE A O 13
ATOM 12773 N N . ILE A 1 42 ? 57.604 -22.934 22.010 1.00 0.00 42 ILE A N 13
ATOM 12774 C CA . ILE A 1 42 ? 58.416 -24.049 21.514 1.00 0.00 42 ILE A CA 13
ATOM 12775 C C . ILE A 1 42 ? 59.714 -23.515 20.882 1.00 0.00 42 ILE A C 13
ATOM 12776 O O . ILE A 1 42 ? 59.687 -22.591 20.062 1.00 0.00 42 ILE A O 13
ATOM 12792 N N . ASP A 1 43 ? 60.829 -24.124 21.296 1.00 0.00 43 ASP A N 13
ATOM 12793 C CA . ASP A 1 43 ? 62.159 -23.923 20.715 1.00 0.00 43 ASP A CA 13
ATOM 12794 C C . ASP A 1 43 ? 62.483 -25.150 19.849 1.00 0.00 43 ASP A C 13
ATOM 12795 O O . ASP A 1 43 ? 62.468 -26.295 20.343 1.00 0.00 43 ASP A O 13
ATOM 12804 N N . HIS A 1 44 ? 62.755 -24.904 18.562 1.00 0.00 44 HIS A N 13
ATOM 12805 C CA . HIS A 1 44 ? 62.991 -25.964 17.569 1.00 0.00 44 HIS A CA 13
ATOM 12806 C C . HIS A 1 44 ? 63.807 -25.397 16.406 1.00 0.00 44 HIS A C 13
ATOM 12807 O O . HIS A 1 44 ? 63.290 -24.569 15.660 1.00 0.00 44 HIS A O 13
ATOM 12822 N N . ASN A 1 45 ? 65.088 -25.835 16.281 1.00 0.00 45 ASN A N 13
ATOM 12823 C CA . ASN A 1 45 ? 66.047 -25.337 15.252 1.00 0.00 45 ASN A CA 13
ATOM 12824 C C . ASN A 1 45 ? 66.316 -23.823 15.418 1.00 0.00 45 ASN A C 13
ATOM 12825 O O . ASN A 1 45 ? 66.651 -23.130 14.453 1.00 0.00 45 ASN A O 13
ATOM 12836 N N . GLY A 1 46 ? 66.192 -23.338 16.668 1.00 0.00 46 GLY A N 13
ATOM 12837 C CA . GLY A 1 46 ? 66.382 -21.919 17.000 1.00 0.00 46 GLY A CA 13
ATOM 12838 C C . GLY A 1 46 ? 65.108 -21.091 16.877 1.00 0.00 46 GLY A C 13
ATOM 12839 O O . GLY A 1 46 ? 65.087 -19.933 17.306 1.00 0.00 46 GLY A O 13
ATOM 12843 N N . GLN A 1 47 ? 64.045 -21.696 16.306 1.00 0.00 47 GLN A N 13
ATOM 12844 C CA . GLN A 1 47 ? 62.761 -21.018 16.059 1.00 0.00 47 GLN A CA 13
ATOM 12845 C C . GLN A 1 47 ? 61.924 -20.995 17.346 1.00 0.00 47 GLN A C 13
ATOM 12846 O O . GLN A 1 47 ? 61.886 -21.990 18.081 1.00 0.00 47 GLN A O 13
ATOM 12860 N N . GLU A 1 48 ? 61.277 -19.852 17.608 1.00 0.00 48 GLU A N 13
ATOM 12861 C CA . GLU A 1 48 ? 60.382 -19.663 18.756 1.00 0.00 48 GLU A CA 13
ATOM 12862 C C . GLU A 1 48 ? 58.938 -19.520 18.238 1.00 0.00 48 GLU A C 13
ATOM 12863 O O . GLU A 1 48 ? 58.664 -18.690 17.355 1.00 0.00 48 GLU A O 13
ATOM 12875 N N . TYR A 1 49 ? 58.024 -20.372 18.746 1.00 0.00 49 TYR A N 13
ATOM 12876 C CA . TYR A 1 49 ? 56.592 -20.325 18.377 1.00 0.00 49 TYR A CA 13
ATOM 12877 C C . TYR A 1 49 ? 55.686 -20.869 19.501 1.00 0.00 49 TYR A C 13
ATOM 12878 O O . TYR A 1 49 ? 55.847 -22.003 19.944 1.00 0.00 49 TYR A O 13
ATOM 12896 N N . LEU A 1 50 ? 54.714 -20.038 19.916 1.00 0.00 50 LEU A N 13
ATOM 12897 C CA . LEU A 1 50 ? 53.823 -20.297 21.064 1.00 0.00 50 LEU A CA 13
ATOM 12898 C C . LEU A 1 50 ? 52.727 -21.304 20.648 1.00 0.00 50 LEU A C 13
ATOM 12899 O O . LEU A 1 50 ? 51.905 -21.012 19.777 1.00 0.00 50 LEU A O 13
ATOM 12915 N N . LEU A 1 51 ? 52.726 -22.493 21.263 1.00 0.00 51 LEU A N 13
ATOM 12916 C CA . LEU A 1 51 ? 51.640 -23.482 21.094 1.00 0.00 51 LEU A CA 13
ATOM 12917 C C . LEU A 1 51 ? 50.783 -23.462 22.355 1.00 0.00 51 LEU A C 13
ATOM 12918 O O . LEU A 1 51 ? 51.317 -23.509 23.477 1.00 0.00 51 LEU A O 13
ATOM 12934 N N . ARG A 1 52 ? 49.463 -23.375 22.157 1.00 0.00 52 ARG A N 13
ATOM 12935 C CA . ARG A 1 52 ? 48.485 -23.246 23.241 1.00 0.00 52 ARG A CA 13
ATOM 12936 C C . ARG A 1 52 ? 47.297 -24.202 23.019 1.00 0.00 52 ARG A C 13
ATOM 12937 O O . ARG A 1 52 ? 46.780 -24.319 21.899 1.00 0.00 52 ARG A O 13
ATOM 12958 N N . LYS A 1 53 ? 46.893 -24.910 24.089 1.00 0.00 53 LYS A N 13
ATOM 12959 C CA . LYS A 1 53 ? 45.717 -25.794 24.078 1.00 0.00 53 LYS A CA 13
ATOM 12960 C C . LYS A 1 53 ? 44.462 -24.947 24.313 1.00 0.00 53 LYS A C 13
ATOM 12961 O O . LYS A 1 53 ? 44.214 -24.504 25.442 1.00 0.00 53 LYS A O 13
ATOM 12980 N N . THR A 1 54 ? 43.708 -24.702 23.228 1.00 0.00 54 THR A N 13
ATOM 12981 C CA . THR A 1 54 ? 42.449 -23.948 23.270 1.00 0.00 54 THR A CA 13
ATOM 12982 C C . THR A 1 54 ? 41.415 -24.728 24.099 1.00 0.00 54 THR A C 13
ATOM 12983 O O . THR A 1 54 ? 41.379 -25.978 24.023 1.00 0.00 54 THR A O 13
ATOM 12994 N N . GLN A 1 55 ? 40.573 -23.983 24.855 1.00 0.00 55 GLN A N 13
ATOM 12995 C CA . GLN A 1 55 ? 39.522 -24.547 25.746 1.00 0.00 55 GLN A CA 13
ATOM 12996 C C . GLN A 1 55 ? 38.377 -25.209 24.949 1.00 0.00 55 GLN A C 13
ATOM 12997 O O . GLN A 1 55 ? 37.540 -25.923 25.523 1.00 0.00 55 GLN A O 13
ATOM 13011 N N . ALA A 1 56 ? 38.366 -24.971 23.623 1.00 0.00 56 ALA A N 13
ATOM 13012 C CA . ALA A 1 56 ? 37.500 -25.688 22.663 1.00 0.00 56 ALA A CA 13
ATOM 13013 C C . ALA A 1 56 ? 38.004 -27.132 22.415 1.00 0.00 56 ALA A C 13
ATOM 13014 O O . ALA A 1 56 ? 37.385 -27.887 21.650 1.00 0.00 56 ALA A O 13
ATOM 13021 N N . GLY A 1 57 ? 39.128 -27.495 23.076 1.00 0.00 57 GLY A N 13
ATOM 13022 C CA . GLY A 1 57 ? 39.709 -28.830 23.006 1.00 0.00 57 GLY A CA 13
ATOM 13023 C C . GLY A 1 57 ? 40.559 -29.019 21.770 1.00 0.00 57 GLY A C 13
ATOM 13024 O O . GLY A 1 57 ? 40.471 -30.051 21.103 1.00 0.00 57 GLY A O 13
ATOM 13028 N N . LYS A 1 58 ? 41.404 -28.016 21.458 1.00 0.00 58 LYS A N 13
ATOM 13029 C CA . LYS A 1 58 ? 42.247 -28.028 20.220 1.00 0.00 58 LYS A CA 13
ATOM 13030 C C . LYS A 1 58 ? 43.660 -27.493 20.517 1.00 0.00 58 LYS A C 13
ATOM 13031 O O . LYS A 1 58 ? 43.939 -27.034 21.625 1.00 0.00 58 LYS A O 13
ATOM 13050 N N . LEU A 1 59 ? 44.532 -27.560 19.494 1.00 0.00 59 LEU A N 13
ATOM 13051 C CA . LEU A 1 59 ? 45.882 -26.950 19.505 1.00 0.00 59 LEU A CA 13
ATOM 13052 C C . LEU A 1 59 ? 45.920 -25.741 18.553 1.00 0.00 59 LEU A C 13
ATOM 13053 O O . LEU A 1 59 ? 45.411 -25.812 17.429 1.00 0.00 59 LEU A O 13
ATOM 13069 N N . LEU A 1 60 ? 46.522 -24.633 19.020 1.00 0.00 60 LEU A N 13
ATOM 13070 C CA . LEU A 1 60 ? 46.649 -23.390 18.244 1.00 0.00 60 LEU A CA 13
ATOM 13071 C C . LEU A 1 60 ? 48.139 -23.003 18.189 1.00 0.00 60 LEU A C 13
ATOM 13072 O O . LEU A 1 60 ? 48.718 -22.614 19.216 1.00 0.00 60 LEU A O 13
ATOM 13088 N N . LEU A 1 61 ? 48.772 -23.194 17.017 1.00 0.00 61 LEU A N 13
ATOM 13089 C CA . LEU A 1 61 ? 50.189 -22.866 16.809 1.00 0.00 61 LEU A CA 13
ATOM 13090 C C . LEU A 1 61 ? 50.272 -21.398 16.339 1.00 0.00 61 LEU A C 13
ATOM 13091 O O . LEU A 1 61 ? 49.982 -21.090 15.175 1.00 0.00 61 LEU A O 13
ATOM 13107 N N . THR A 1 62 ? 50.613 -20.504 17.270 1.00 0.00 62 THR A N 13
ATOM 13108 C CA . THR A 1 62 ? 50.839 -19.079 16.991 1.00 0.00 62 THR A CA 13
ATOM 13109 C C . THR A 1 62 ? 52.340 -18.752 17.106 1.00 0.00 62 THR A C 13
ATOM 13110 O O . THR A 1 62 ? 53.100 -19.503 17.728 1.00 0.00 62 THR A O 13
ATOM 13121 N N . LYS A 1 63 ? 52.761 -17.638 16.491 1.00 0.00 63 LYS A N 13
ATOM 13122 C CA . LYS A 1 63 ? 54.141 -17.146 16.606 1.00 0.00 63 LYS A CA 13
ATOM 13123 C C . LYS A 1 63 ? 54.224 -16.182 17.815 1.00 0.00 63 LYS A C 13
ATOM 13124 O O . LYS A 1 63 ? 54.020 -14.959 17.644 1.00 0.00 63 LYS A O 13
ATOM 13144 N N . MET A 1 1 ? 57.925 -11.142 -6.756 1.00 0.00 1 MET A N 14
ATOM 13145 C CA . MET A 1 1 ? 57.539 -12.077 -7.833 1.00 0.00 1 MET A CA 14
ATOM 13146 C C . MET A 1 1 ? 56.303 -11.520 -8.562 1.00 0.00 1 MET A C 14
ATOM 13147 O O . MET A 1 1 ? 55.177 -11.629 -8.064 1.00 0.00 1 MET A O 14
ATOM 13163 N N . SER A 1 2 ? 56.524 -10.869 -9.717 1.00 0.00 2 SER A N 14
ATOM 13164 C CA . SER A 1 2 ? 55.441 -10.334 -10.558 1.00 0.00 2 SER A CA 14
ATOM 13165 C C . SER A 1 2 ? 54.997 -11.415 -11.562 1.00 0.00 2 SER A C 14
ATOM 13166 O O . SER A 1 2 ? 55.741 -11.755 -12.492 1.00 0.00 2 SER A O 14
ATOM 13174 N N . ARG A 1 3 ? 53.801 -11.977 -11.335 1.00 0.00 3 ARG A N 14
ATOM 13175 C CA . ARG A 1 3 ? 53.214 -13.026 -12.199 1.00 0.00 3 ARG A CA 14
ATOM 13176 C C . ARG A 1 3 ? 51.685 -12.876 -12.296 1.00 0.00 3 ARG A C 14
ATOM 13177 O O . ARG A 1 3 ? 50.996 -13.737 -12.864 1.00 0.00 3 ARG A O 14
ATOM 13198 N N . MET A 1 4 ? 51.167 -11.760 -11.756 1.00 0.00 4 MET A N 14
ATOM 13199 C CA . MET A 1 4 ? 49.740 -11.414 -11.793 1.00 0.00 4 MET A CA 14
ATOM 13200 C C . MET A 1 4 ? 49.516 -10.283 -12.817 1.00 0.00 4 MET A C 14
ATOM 13201 O O . MET A 1 4 ? 50.045 -9.177 -12.668 1.00 0.00 4 MET A O 14
ATOM 13215 N N . ASP A 1 5 ? 48.787 -10.591 -13.902 1.00 0.00 5 ASP A N 14
ATOM 13216 C CA . ASP A 1 5 ? 48.382 -9.595 -14.924 1.00 0.00 5 ASP A CA 14
ATOM 13217 C C . ASP A 1 5 ? 46.926 -9.163 -14.714 1.00 0.00 5 ASP A C 14
ATOM 13218 O O . ASP A 1 5 ? 46.430 -8.265 -15.409 1.00 0.00 5 ASP A O 14
ATOM 13227 N N . ASN A 1 6 ? 46.253 -9.821 -13.758 1.00 0.00 6 ASN A N 14
ATOM 13228 C CA . ASN A 1 6 ? 44.917 -9.427 -13.297 1.00 0.00 6 ASN A CA 14
ATOM 13229 C C . ASN A 1 6 ? 45.042 -8.237 -12.324 1.00 0.00 6 ASN A C 14
ATOM 13230 O O . ASN A 1 6 ? 46.057 -8.100 -11.621 1.00 0.00 6 ASN A O 14
ATOM 13241 N N . THR A 1 7 ? 44.017 -7.379 -12.296 1.00 0.00 7 THR A N 14
ATOM 13242 C CA . THR A 1 7 ? 43.993 -6.194 -11.431 1.00 0.00 7 THR A CA 14
ATOM 13243 C C . THR A 1 7 ? 43.619 -6.609 -9.997 1.00 0.00 7 THR A C 14
ATOM 13244 O O . THR A 1 7 ? 42.432 -6.734 -9.660 1.00 0.00 7 THR A O 14
ATOM 13255 N N . GLU A 1 8 ? 44.650 -6.902 -9.184 1.00 0.00 8 GLU A N 14
ATOM 13256 C CA . GLU A 1 8 ? 44.479 -7.175 -7.751 1.00 0.00 8 GLU A CA 14
ATOM 13257 C C . GLU A 1 8 ? 44.143 -5.861 -7.033 1.00 0.00 8 GLU A C 14
ATOM 13258 O O . GLU A 1 8 ? 44.806 -4.844 -7.260 1.00 0.00 8 GLU A O 14
ATOM 13270 N N . LEU A 1 9 ? 43.115 -5.894 -6.181 1.00 0.00 9 LEU A N 14
ATOM 13271 C CA . LEU A 1 9 ? 42.575 -4.696 -5.524 1.00 0.00 9 LEU A CA 14
ATOM 13272 C C . LEU A 1 9 ? 43.376 -4.403 -4.227 1.00 0.00 9 LEU A C 14
ATOM 13273 O O . LEU A 1 9 ? 43.360 -5.230 -3.303 1.00 0.00 9 LEU A O 14
ATOM 13289 N N . PRO A 1 10 ? 44.128 -3.242 -4.157 1.00 0.00 10 PRO A N 14
ATOM 13290 C CA . PRO A 1 10 ? 44.926 -2.851 -2.961 1.00 0.00 10 PRO A CA 14
ATOM 13291 C C . PRO A 1 10 ? 44.095 -2.793 -1.664 1.00 0.00 10 PRO A C 14
ATOM 13292 O O . PRO A 1 10 ? 43.078 -2.081 -1.603 1.00 0.00 10 PRO A O 14
ATOM 13303 N N . HIS A 1 11 ? 44.526 -3.555 -0.636 1.00 0.00 11 HIS A N 14
ATOM 13304 C CA . HIS A 1 11 ? 43.842 -3.615 0.671 1.00 0.00 11 HIS A CA 14
ATOM 13305 C C . HIS A 1 11 ? 44.775 -3.067 1.795 1.00 0.00 11 HIS A C 14
ATOM 13306 O O . HIS A 1 11 ? 45.577 -3.807 2.375 1.00 0.00 11 HIS A O 14
ATOM 13321 N N . PRO A 1 12 ? 44.731 -1.720 2.080 1.00 0.00 12 PRO A N 14
ATOM 13322 C CA . PRO A 1 12 ? 45.520 -1.107 3.170 1.00 0.00 12 PRO A CA 14
ATOM 13323 C C . PRO A 1 12 ? 44.787 -1.165 4.531 1.00 0.00 12 PRO A C 14
ATOM 13324 O O . PRO A 1 12 ? 43.606 -0.801 4.628 1.00 0.00 12 PRO A O 14
ATOM 13335 N N . LYS A 1 13 ? 45.485 -1.636 5.576 1.00 0.00 13 LYS A N 14
ATOM 13336 C CA . LYS A 1 13 ? 44.919 -1.755 6.926 1.00 0.00 13 LYS A CA 14
ATOM 13337 C C . LYS A 1 13 ? 46.000 -1.508 7.985 1.00 0.00 13 LYS A C 14
ATOM 13338 O O . LYS A 1 13 ? 47.161 -1.901 7.803 1.00 0.00 13 LYS A O 14
ATOM 13357 N N . GLU A 1 14 ? 45.603 -0.833 9.071 1.00 0.00 14 GLU A N 14
ATOM 13358 C CA . GLU A 1 14 ? 46.423 -0.653 10.271 1.00 0.00 14 GLU A CA 14
ATOM 13359 C C . GLU A 1 14 ? 46.613 -2.028 10.940 1.00 0.00 14 GLU A C 14
ATOM 13360 O O . GLU A 1 14 ? 45.651 -2.600 11.478 1.00 0.00 14 GLU A O 14
ATOM 13372 N N . ILE A 1 15 ? 47.836 -2.576 10.840 1.00 0.00 15 ILE A N 14
ATOM 13373 C CA . ILE A 1 15 ? 48.168 -3.911 11.366 1.00 0.00 15 ILE A CA 14
ATOM 13374 C C . ILE A 1 15 ? 48.221 -3.866 12.909 1.00 0.00 15 ILE A C 14
ATOM 13375 O O . ILE A 1 15 ? 49.281 -3.634 13.510 1.00 0.00 15 ILE A O 14
ATOM 13391 N N . ASP A 1 16 ? 47.025 -3.983 13.510 1.00 0.00 16 ASP A N 14
ATOM 13392 C CA . ASP A 1 16 ? 46.809 -3.983 14.962 1.00 0.00 16 ASP A CA 14
ATOM 13393 C C . ASP A 1 16 ? 45.360 -4.419 15.213 1.00 0.00 16 ASP A C 14
ATOM 13394 O O . ASP A 1 16 ? 44.425 -3.674 14.899 1.00 0.00 16 ASP A O 14
ATOM 13403 N N . ASN A 1 17 ? 45.180 -5.632 15.737 1.00 0.00 17 ASN A N 14
ATOM 13404 C CA . ASN A 1 17 ? 43.850 -6.198 16.035 1.00 0.00 17 ASN A CA 14
ATOM 13405 C C . ASN A 1 17 ? 43.709 -6.356 17.564 1.00 0.00 17 ASN A C 14
ATOM 13406 O O . ASN A 1 17 ? 43.063 -7.301 18.045 1.00 0.00 17 ASN A O 14
ATOM 13417 N N . GLU A 1 18 ? 44.320 -5.394 18.312 1.00 0.00 18 GLU A N 14
ATOM 13418 C CA . GLU A 1 18 ? 44.356 -5.334 19.808 1.00 0.00 18 GLU A CA 14
ATOM 13419 C C . GLU A 1 18 ? 44.674 -6.707 20.457 1.00 0.00 18 GLU A C 14
ATOM 13420 O O . GLU A 1 18 ? 44.242 -7.004 21.578 1.00 0.00 18 GLU A O 14
ATOM 13432 N N . THR A 1 19 ? 45.500 -7.502 19.744 1.00 0.00 19 THR A N 14
ATOM 13433 C CA . THR A 1 19 ? 45.820 -8.885 20.102 1.00 0.00 19 THR A CA 14
ATOM 13434 C C . THR A 1 19 ? 46.585 -8.952 21.445 1.00 0.00 19 THR A C 14
ATOM 13435 O O . THR A 1 19 ? 47.583 -8.240 21.637 1.00 0.00 19 THR A O 14
ATOM 13446 N N . LEU A 1 20 ? 46.084 -9.798 22.360 1.00 0.00 20 LEU A N 14
ATOM 13447 C CA . LEU A 1 20 ? 46.632 -9.961 23.717 1.00 0.00 20 LEU A CA 14
ATOM 13448 C C . LEU A 1 20 ? 47.921 -10.803 23.717 1.00 0.00 20 LEU A C 14
ATOM 13449 O O . LEU A 1 20 ? 48.449 -11.165 22.658 1.00 0.00 20 LEU A O 14
ATOM 13465 N N . LEU A 1 21 ? 48.403 -11.100 24.937 1.00 0.00 21 LEU A N 14
ATOM 13466 C CA . LEU A 1 21 ? 49.635 -11.871 25.175 1.00 0.00 21 LEU A CA 14
ATOM 13467 C C . LEU A 1 21 ? 49.522 -13.282 24.530 1.00 0.00 21 LEU A C 14
ATOM 13468 O O . LEU A 1 21 ? 48.437 -13.875 24.601 1.00 0.00 21 LEU A O 14
ATOM 13484 N N . PRO A 1 22 ? 50.625 -13.810 23.868 1.00 0.00 22 PRO A N 14
ATOM 13485 C CA . PRO A 1 22 ? 50.640 -15.127 23.154 1.00 0.00 22 PRO A CA 14
ATOM 13486 C C . PRO A 1 22 ? 49.881 -16.240 23.917 1.00 0.00 22 PRO A C 14
ATOM 13487 O O . PRO A 1 22 ? 48.948 -16.864 23.390 1.00 0.00 22 PRO A O 14
ATOM 13498 N N . ALA A 1 23 ? 50.315 -16.421 25.162 1.00 0.00 23 ALA A N 14
ATOM 13499 C CA . ALA A 1 23 ? 49.718 -17.306 26.172 1.00 0.00 23 ALA A CA 14
ATOM 13500 C C . ALA A 1 23 ? 50.647 -17.229 27.374 1.00 0.00 23 ALA A C 14
ATOM 13501 O O . ALA A 1 23 ? 50.276 -16.751 28.446 1.00 0.00 23 ALA A O 14
ATOM 13508 N N . ALA A 1 24 ? 51.903 -17.639 27.127 1.00 0.00 24 ALA A N 14
ATOM 13509 C CA . ALA A 1 24 ? 53.011 -17.511 28.074 1.00 0.00 24 ALA A CA 14
ATOM 13510 C C . ALA A 1 24 ? 54.331 -17.433 27.300 1.00 0.00 24 ALA A C 14
ATOM 13511 O O . ALA A 1 24 ? 54.488 -18.113 26.278 1.00 0.00 24 ALA A O 14
ATOM 13518 N N . GLU A 1 25 ? 55.284 -16.612 27.794 1.00 0.00 25 GLU A N 14
ATOM 13519 C CA . GLU A 1 25 ? 56.629 -16.453 27.179 1.00 0.00 25 GLU A CA 14
ATOM 13520 C C . GLU A 1 25 ? 57.619 -17.523 27.693 1.00 0.00 25 GLU A C 14
ATOM 13521 O O . GLU A 1 25 ? 58.836 -17.292 27.754 1.00 0.00 25 GLU A O 14
ATOM 13533 N N . ARG A 1 26 ? 57.100 -18.711 28.024 1.00 0.00 26 ARG A N 14
ATOM 13534 C CA . ARG A 1 26 ? 57.912 -19.838 28.478 1.00 0.00 26 ARG A CA 14
ATOM 13535 C C . ARG A 1 26 ? 58.390 -20.656 27.260 1.00 0.00 26 ARG A C 14
ATOM 13536 O O . ARG A 1 26 ? 57.664 -21.523 26.754 1.00 0.00 26 ARG A O 14
ATOM 13557 N N . ARG A 1 27 ? 59.598 -20.319 26.759 1.00 0.00 27 ARG A N 14
ATOM 13558 C CA . ARG A 1 27 ? 60.244 -21.061 25.671 1.00 0.00 27 ARG A CA 14
ATOM 13559 C C . ARG A 1 27 ? 60.889 -22.317 26.255 1.00 0.00 27 ARG A C 14
ATOM 13560 O O . ARG A 1 27 ? 61.915 -22.238 26.945 1.00 0.00 27 ARG A O 14
ATOM 13581 N N . VAL A 1 28 ? 60.236 -23.455 26.032 1.00 0.00 28 VAL A N 14
ATOM 13582 C CA . VAL A 1 28 ? 60.759 -24.779 26.392 1.00 0.00 28 VAL A CA 14
ATOM 13583 C C . VAL A 1 28 ? 61.091 -25.534 25.107 1.00 0.00 28 VAL A C 14
ATOM 13584 O O . VAL A 1 28 ? 60.493 -25.263 24.069 1.00 0.00 28 VAL A O 14
ATOM 13597 N N . ASN A 1 29 ? 62.035 -26.485 25.192 1.00 0.00 29 ASN A N 14
ATOM 13598 C CA . ASN A 1 29 ? 62.423 -27.357 24.056 1.00 0.00 29 ASN A CA 14
ATOM 13599 C C . ASN A 1 29 ? 61.180 -28.041 23.430 1.00 0.00 29 ASN A C 14
ATOM 13600 O O . ASN A 1 29 ? 60.187 -28.275 24.131 1.00 0.00 29 ASN A O 14
ATOM 13611 N N . SER A 1 30 ? 61.256 -28.321 22.116 1.00 0.00 30 SER A N 14
ATOM 13612 C CA . SER A 1 30 ? 60.164 -28.953 21.318 1.00 0.00 30 SER A CA 14
ATOM 13613 C C . SER A 1 30 ? 59.528 -30.200 21.984 1.00 0.00 30 SER A C 14
ATOM 13614 O O . SER A 1 30 ? 58.323 -30.438 21.860 1.00 0.00 30 SER A O 14
ATOM 13622 N N . GLN A 1 31 ? 60.363 -30.978 22.689 1.00 0.00 31 GLN A N 14
ATOM 13623 C CA . GLN A 1 31 ? 59.938 -32.192 23.426 1.00 0.00 31 GLN A CA 14
ATOM 13624 C C . GLN A 1 31 ? 58.844 -31.883 24.485 1.00 0.00 31 GLN A C 14
ATOM 13625 O O . GLN A 1 31 ? 57.978 -32.718 24.766 1.00 0.00 31 GLN A O 14
ATOM 13639 N N . ALA A 1 32 ? 58.904 -30.675 25.068 1.00 0.00 32 ALA A N 14
ATOM 13640 C CA . ALA A 1 32 ? 57.953 -30.197 26.087 1.00 0.00 32 ALA A CA 14
ATOM 13641 C C . ALA A 1 32 ? 56.955 -29.174 25.503 1.00 0.00 32 ALA A C 14
ATOM 13642 O O . ALA A 1 32 ? 56.475 -28.299 26.233 1.00 0.00 32 ALA A O 14
ATOM 13649 N N . LEU A 1 33 ? 56.622 -29.328 24.195 1.00 0.00 33 LEU A N 14
ATOM 13650 C CA . LEU A 1 33 ? 55.706 -28.422 23.440 1.00 0.00 33 LEU A CA 14
ATOM 13651 C C . LEU A 1 33 ? 54.383 -28.056 24.181 1.00 0.00 33 LEU A C 14
ATOM 13652 O O . LEU A 1 33 ? 53.763 -27.035 23.869 1.00 0.00 33 LEU A O 14
ATOM 13668 N N . LEU A 1 34 ? 53.956 -28.895 25.146 1.00 0.00 34 LEU A N 14
ATOM 13669 C CA . LEU A 1 34 ? 52.786 -28.619 26.008 1.00 0.00 34 LEU A CA 14
ATOM 13670 C C . LEU A 1 34 ? 53.193 -28.708 27.488 1.00 0.00 34 LEU A C 14
ATOM 13671 O O . LEU A 1 34 ? 53.237 -27.690 28.204 1.00 0.00 34 LEU A O 14
ATOM 13687 N N . GLY A 1 35 ? 53.499 -29.932 27.937 1.00 0.00 35 GLY A N 14
ATOM 13688 C CA . GLY A 1 35 ? 53.885 -30.193 29.325 1.00 0.00 35 GLY A CA 14
ATOM 13689 C C . GLY A 1 35 ? 52.723 -30.054 30.319 1.00 0.00 35 GLY A C 14
ATOM 13690 O O . GLY A 1 35 ? 51.559 -30.244 29.935 1.00 0.00 35 GLY A O 14
ATOM 13694 N N . PRO A 1 36 ? 53.014 -29.725 31.631 1.00 0.00 36 PRO A N 14
ATOM 13695 C CA . PRO A 1 36 ? 51.964 -29.492 32.660 1.00 0.00 36 PRO A CA 14
ATOM 13696 C C . PRO A 1 36 ? 51.186 -28.176 32.416 1.00 0.00 36 PRO A C 14
ATOM 13697 O O . PRO A 1 36 ? 50.099 -27.976 32.965 1.00 0.00 36 PRO A O 14
ATOM 13708 N N . ASP A 1 37 ? 51.763 -27.299 31.580 1.00 0.00 37 ASP A N 14
ATOM 13709 C CA . ASP A 1 37 ? 51.195 -25.976 31.257 1.00 0.00 37 ASP A CA 14
ATOM 13710 C C . ASP A 1 37 ? 50.136 -26.110 30.162 1.00 0.00 37 ASP A C 14
ATOM 13711 O O . ASP A 1 37 ? 48.983 -25.696 30.330 1.00 0.00 37 ASP A O 14
ATOM 13720 N N . GLY A 1 38 ? 50.567 -26.686 29.030 1.00 0.00 38 GLY A N 14
ATOM 13721 C CA . GLY A 1 38 ? 49.732 -26.817 27.837 1.00 0.00 38 GLY A CA 14
ATOM 13722 C C . GLY A 1 38 ? 49.749 -25.576 26.945 1.00 0.00 38 GLY A C 14
ATOM 13723 O O . GLY A 1 38 ? 49.255 -25.616 25.820 1.00 0.00 38 GLY A O 14
ATOM 13727 N N . LYS A 1 39 ? 50.333 -24.475 27.445 1.00 0.00 39 LYS A N 14
ATOM 13728 C CA . LYS A 1 39 ? 50.352 -23.181 26.749 1.00 0.00 39 LYS A CA 14
ATOM 13729 C C . LYS A 1 39 ? 51.747 -22.534 26.840 1.00 0.00 39 LYS A C 14
ATOM 13730 O O . LYS A 1 39 ? 51.973 -21.554 27.559 1.00 0.00 39 LYS A O 14
ATOM 13749 N N . VAL A 1 40 ? 52.683 -23.102 26.069 1.00 0.00 40 VAL A N 14
ATOM 13750 C CA . VAL A 1 40 ? 54.104 -22.706 26.086 1.00 0.00 40 VAL A CA 14
ATOM 13751 C C . VAL A 1 40 ? 54.634 -22.599 24.657 1.00 0.00 40 VAL A C 14
ATOM 13752 O O . VAL A 1 40 ? 54.054 -23.151 23.718 1.00 0.00 40 VAL A O 14
ATOM 13765 N N . ILE A 1 41 ? 55.749 -21.889 24.519 1.00 0.00 41 ILE A N 14
ATOM 13766 C CA . ILE A 1 41 ? 56.395 -21.650 23.232 1.00 0.00 41 ILE A CA 14
ATOM 13767 C C . ILE A 1 41 ? 57.359 -22.808 22.900 1.00 0.00 41 ILE A C 14
ATOM 13768 O O . ILE A 1 41 ? 58.270 -23.122 23.687 1.00 0.00 41 ILE A O 14
ATOM 13784 N N . ILE A 1 42 ? 57.109 -23.455 21.748 1.00 0.00 42 ILE A N 14
ATOM 13785 C CA . ILE A 1 42 ? 57.980 -24.496 21.191 1.00 0.00 42 ILE A CA 14
ATOM 13786 C C . ILE A 1 42 ? 59.295 -23.857 20.706 1.00 0.00 42 ILE A C 14
ATOM 13787 O O . ILE A 1 42 ? 59.315 -23.163 19.685 1.00 0.00 42 ILE A O 14
ATOM 13803 N N . ASP A 1 43 ? 60.365 -24.075 21.463 1.00 0.00 43 ASP A N 14
ATOM 13804 C CA . ASP A 1 43 ? 61.720 -23.680 21.079 1.00 0.00 43 ASP A CA 14
ATOM 13805 C C . ASP A 1 43 ? 62.334 -24.809 20.248 1.00 0.00 43 ASP A C 14
ATOM 13806 O O . ASP A 1 43 ? 62.413 -25.958 20.723 1.00 0.00 43 ASP A O 14
ATOM 13815 N N . HIS A 1 44 ? 62.735 -24.482 19.007 1.00 0.00 44 HIS A N 14
ATOM 13816 C CA . HIS A 1 44 ? 63.260 -25.462 18.045 1.00 0.00 44 HIS A CA 14
ATOM 13817 C C . HIS A 1 44 ? 64.318 -24.801 17.143 1.00 0.00 44 HIS A C 14
ATOM 13818 O O . HIS A 1 44 ? 63.974 -24.140 16.150 1.00 0.00 44 HIS A O 14
ATOM 13833 N N . ASN A 1 45 ? 65.597 -24.967 17.533 1.00 0.00 45 ASN A N 14
ATOM 13834 C CA . ASN A 1 45 ? 66.776 -24.492 16.767 1.00 0.00 45 ASN A CA 14
ATOM 13835 C C . ASN A 1 45 ? 66.739 -22.975 16.535 1.00 0.00 45 ASN A C 14
ATOM 13836 O O . ASN A 1 45 ? 67.003 -22.482 15.432 1.00 0.00 45 ASN A O 14
ATOM 13847 N N . GLY A 1 46 ? 66.414 -22.246 17.602 1.00 0.00 46 GLY A N 14
ATOM 13848 C CA . GLY A 1 46 ? 66.266 -20.788 17.555 1.00 0.00 46 GLY A CA 14
ATOM 13849 C C . GLY A 1 46 ? 64.874 -20.325 17.125 1.00 0.00 46 GLY A C 14
ATOM 13850 O O . GLY A 1 46 ? 64.445 -19.222 17.489 1.00 0.00 46 GLY A O 14
ATOM 13854 N N . GLN A 1 47 ? 64.164 -21.165 16.348 1.00 0.00 47 GLN A N 14
ATOM 13855 C CA . GLN A 1 47 ? 62.809 -20.851 15.878 1.00 0.00 47 GLN A CA 14
ATOM 13856 C C . GLN A 1 47 ? 61.801 -21.202 16.978 1.00 0.00 47 GLN A C 14
ATOM 13857 O O . GLN A 1 47 ? 61.564 -22.383 17.266 1.00 0.00 47 GLN A O 14
ATOM 13871 N N . GLU A 1 48 ? 61.247 -20.164 17.602 1.00 0.00 48 GLU A N 14
ATOM 13872 C CA . GLU A 1 48 ? 60.242 -20.294 18.648 1.00 0.00 48 GLU A CA 14
ATOM 13873 C C . GLU A 1 48 ? 58.838 -20.011 18.060 1.00 0.00 48 GLU A C 14
ATOM 13874 O O . GLU A 1 48 ? 58.680 -19.117 17.217 1.00 0.00 48 GLU A O 14
ATOM 13886 N N . TYR A 1 49 ? 57.837 -20.816 18.464 1.00 0.00 49 TYR A N 14
ATOM 13887 C CA . TYR A 1 49 ? 56.424 -20.648 18.035 1.00 0.00 49 TYR A CA 14
ATOM 13888 C C . TYR A 1 49 ? 55.498 -21.098 19.174 1.00 0.00 49 TYR A C 14
ATOM 13889 O O . TYR A 1 49 ? 55.608 -22.231 19.648 1.00 0.00 49 TYR A O 14
ATOM 13907 N N . LEU A 1 50 ? 54.566 -20.216 19.573 1.00 0.00 50 LEU A N 14
ATOM 13908 C CA . LEU A 1 50 ? 53.682 -20.447 20.727 1.00 0.00 50 LEU A CA 14
ATOM 13909 C C . LEU A 1 50 ? 52.638 -21.532 20.395 1.00 0.00 50 LEU A C 14
ATOM 13910 O O . LEU A 1 50 ? 51.921 -21.416 19.409 1.00 0.00 50 LEU A O 14
ATOM 13926 N N . LEU A 1 51 ? 52.562 -22.568 21.240 1.00 0.00 51 LEU A N 14
ATOM 13927 C CA . LEU A 1 51 ? 51.518 -23.600 21.171 1.00 0.00 51 LEU A CA 14
ATOM 13928 C C . LEU A 1 51 ? 50.693 -23.552 22.461 1.00 0.00 51 LEU A C 14
ATOM 13929 O O . LEU A 1 51 ? 51.244 -23.727 23.553 1.00 0.00 51 LEU A O 14
ATOM 13945 N N . ARG A 1 52 ? 49.380 -23.295 22.334 1.00 0.00 52 ARG A N 14
ATOM 13946 C CA . ARG A 1 52 ? 48.469 -23.225 23.491 1.00 0.00 52 ARG A CA 14
ATOM 13947 C C . ARG A 1 52 ? 47.268 -24.161 23.291 1.00 0.00 52 ARG A C 14
ATOM 13948 O O . ARG A 1 52 ? 46.700 -24.240 22.198 1.00 0.00 52 ARG A O 14
ATOM 13969 N N . LYS A 1 53 ? 46.911 -24.893 24.357 1.00 0.00 53 LYS A N 14
ATOM 13970 C CA . LYS A 1 53 ? 45.713 -25.734 24.392 1.00 0.00 53 LYS A CA 14
ATOM 13971 C C . LYS A 1 53 ? 44.489 -24.836 24.579 1.00 0.00 53 LYS A C 14
ATOM 13972 O O . LYS A 1 53 ? 44.215 -24.377 25.699 1.00 0.00 53 LYS A O 14
ATOM 13991 N N . THR A 1 54 ? 43.798 -24.555 23.464 1.00 0.00 54 THR A N 14
ATOM 13992 C CA . THR A 1 54 ? 42.558 -23.774 23.467 1.00 0.00 54 THR A CA 14
ATOM 13993 C C . THR A 1 54 ? 41.491 -24.554 24.244 1.00 0.00 54 THR A C 14
ATOM 13994 O O . THR A 1 54 ? 41.373 -25.786 24.071 1.00 0.00 54 THR A O 14
ATOM 14005 N N . GLN A 1 55 ? 40.727 -23.821 25.066 1.00 0.00 55 GLN A N 14
ATOM 14006 C CA . GLN A 1 55 ? 39.685 -24.376 25.953 1.00 0.00 55 GLN A CA 14
ATOM 14007 C C . GLN A 1 55 ? 38.444 -24.840 25.145 1.00 0.00 55 GLN A C 14
ATOM 14008 O O . GLN A 1 55 ? 37.521 -25.442 25.699 1.00 0.00 55 GLN A O 14
ATOM 14022 N N . ALA A 1 56 ? 38.445 -24.535 23.827 1.00 0.00 56 ALA A N 14
ATOM 14023 C CA . ALA A 1 56 ? 37.487 -25.099 22.848 1.00 0.00 56 ALA A CA 14
ATOM 14024 C C . ALA A 1 56 ? 37.775 -26.604 22.587 1.00 0.00 56 ALA A C 14
ATOM 14025 O O . ALA A 1 56 ? 36.912 -27.339 22.083 1.00 0.00 56 ALA A O 14
ATOM 14032 N N . GLY A 1 57 ? 39.005 -27.032 22.938 1.00 0.00 57 GLY A N 14
ATOM 14033 C CA . GLY A 1 57 ? 39.429 -28.429 22.851 1.00 0.00 57 GLY A CA 14
ATOM 14034 C C . GLY A 1 57 ? 40.396 -28.685 21.709 1.00 0.00 57 GLY A C 14
ATOM 14035 O O . GLY A 1 57 ? 40.341 -29.743 21.060 1.00 0.00 57 GLY A O 14
ATOM 14039 N N . LYS A 1 58 ? 41.311 -27.726 21.472 1.00 0.00 58 LYS A N 14
ATOM 14040 C CA . LYS A 1 58 ? 42.253 -27.775 20.319 1.00 0.00 58 LYS A CA 14
ATOM 14041 C C . LYS A 1 58 ? 43.651 -27.277 20.715 1.00 0.00 58 LYS A C 14
ATOM 14042 O O . LYS A 1 58 ? 43.880 -26.844 21.846 1.00 0.00 58 LYS A O 14
ATOM 14061 N N . LEU A 1 59 ? 44.573 -27.356 19.745 1.00 0.00 59 LEU A N 14
ATOM 14062 C CA . LEU A 1 59 ? 45.909 -26.744 19.813 1.00 0.00 59 LEU A CA 14
ATOM 14063 C C . LEU A 1 59 ? 45.962 -25.544 18.857 1.00 0.00 59 LEU A C 14
ATOM 14064 O O . LEU A 1 59 ? 45.471 -25.628 17.728 1.00 0.00 59 LEU A O 14
ATOM 14080 N N . LEU A 1 60 ? 46.550 -24.435 19.318 1.00 0.00 60 LEU A N 14
ATOM 14081 C CA . LEU A 1 60 ? 46.714 -23.206 18.523 1.00 0.00 60 LEU A CA 14
ATOM 14082 C C . LEU A 1 60 ? 48.214 -22.905 18.393 1.00 0.00 60 LEU A C 14
ATOM 14083 O O . LEU A 1 60 ? 48.846 -22.479 19.370 1.00 0.00 60 LEU A O 14
ATOM 14099 N N . LEU A 1 61 ? 48.783 -23.193 17.213 1.00 0.00 61 LEU A N 14
ATOM 14100 C CA . LEU A 1 61 ? 50.186 -22.870 16.901 1.00 0.00 61 LEU A CA 14
ATOM 14101 C C . LEU A 1 61 ? 50.204 -21.482 16.253 1.00 0.00 61 LEU A C 14
ATOM 14102 O O . LEU A 1 61 ? 49.507 -21.241 15.262 1.00 0.00 61 LEU A O 14
ATOM 14118 N N . THR A 1 62 ? 50.995 -20.575 16.835 1.00 0.00 62 THR A N 14
ATOM 14119 C CA . THR A 1 62 ? 51.059 -19.171 16.440 1.00 0.00 62 THR A CA 14
ATOM 14120 C C . THR A 1 62 ? 52.533 -18.727 16.406 1.00 0.00 62 THR A C 14
ATOM 14121 O O . THR A 1 62 ? 53.241 -18.830 17.412 1.00 0.00 62 THR A O 14
ATOM 14132 N N . LYS A 1 63 ? 52.987 -18.278 15.226 1.00 0.00 63 LYS A N 14
ATOM 14133 C CA . LYS A 1 63 ? 54.349 -17.760 15.010 1.00 0.00 63 LYS A CA 14
ATOM 14134 C C . LYS A 1 63 ? 54.488 -16.361 15.660 1.00 0.00 63 LYS A C 14
ATOM 14135 O O . LYS A 1 63 ? 53.847 -15.405 15.162 1.00 0.00 63 LYS A O 14
ATOM 14155 N N . MET A 1 1 ? 53.241 40.338 0.361 1.00 0.00 1 MET A N 15
ATOM 14156 C CA . MET A 1 1 ? 53.710 38.967 0.043 1.00 0.00 1 MET A CA 15
ATOM 14157 C C . MET A 1 1 ? 52.615 37.958 0.427 1.00 0.00 1 MET A C 15
ATOM 14158 O O . MET A 1 1 ? 52.618 37.406 1.538 1.00 0.00 1 MET A O 15
ATOM 14174 N N . SER A 1 2 ? 51.649 37.762 -0.488 1.00 0.00 2 SER A N 15
ATOM 14175 C CA . SER A 1 2 ? 50.463 36.923 -0.254 1.00 0.00 2 SER A CA 15
ATOM 14176 C C . SER A 1 2 ? 50.764 35.442 -0.553 1.00 0.00 2 SER A C 15
ATOM 14177 O O . SER A 1 2 ? 50.463 34.931 -1.632 1.00 0.00 2 SER A O 15
ATOM 14185 N N . ARG A 1 3 ? 51.442 34.793 0.397 1.00 0.00 3 ARG A N 15
ATOM 14186 C CA . ARG A 1 3 ? 51.647 33.334 0.407 1.00 0.00 3 ARG A CA 15
ATOM 14187 C C . ARG A 1 3 ? 50.895 32.768 1.619 1.00 0.00 3 ARG A C 15
ATOM 14188 O O . ARG A 1 3 ? 51.471 32.533 2.685 1.00 0.00 3 ARG A O 15
ATOM 14209 N N . MET A 1 4 ? 49.574 32.613 1.452 1.00 0.00 4 MET A N 15
ATOM 14210 C CA . MET A 1 4 ? 48.663 32.152 2.513 1.00 0.00 4 MET A CA 15
ATOM 14211 C C . MET A 1 4 ? 48.254 30.685 2.256 1.00 0.00 4 MET A C 15
ATOM 14212 O O . MET A 1 4 ? 47.379 30.391 1.428 1.00 0.00 4 MET A O 15
ATOM 14226 N N . ASP A 1 5 ? 48.950 29.766 2.941 1.00 0.00 5 ASP A N 15
ATOM 14227 C CA . ASP A 1 5 ? 48.760 28.316 2.781 1.00 0.00 5 ASP A CA 15
ATOM 14228 C C . ASP A 1 5 ? 47.634 27.817 3.725 1.00 0.00 5 ASP A C 15
ATOM 14229 O O . ASP A 1 5 ? 47.829 27.665 4.937 1.00 0.00 5 ASP A O 15
ATOM 14238 N N . ASN A 1 6 ? 46.434 27.628 3.147 1.00 0.00 6 ASN A N 15
ATOM 14239 C CA . ASN A 1 6 ? 45.251 27.102 3.869 1.00 0.00 6 ASN A CA 15
ATOM 14240 C C . ASN A 1 6 ? 45.506 25.656 4.339 1.00 0.00 6 ASN A C 15
ATOM 14241 O O . ASN A 1 6 ? 46.246 24.907 3.688 1.00 0.00 6 ASN A O 15
ATOM 14252 N N . THR A 1 7 ? 44.894 25.283 5.471 1.00 0.00 7 THR A N 15
ATOM 14253 C CA . THR A 1 7 ? 45.020 23.939 6.054 1.00 0.00 7 THR A CA 15
ATOM 14254 C C . THR A 1 7 ? 43.777 23.621 6.910 1.00 0.00 7 THR A C 15
ATOM 14255 O O . THR A 1 7 ? 43.081 24.531 7.391 1.00 0.00 7 THR A O 15
ATOM 14266 N N . GLU A 1 8 ? 43.495 22.319 7.061 1.00 0.00 8 GLU A N 15
ATOM 14267 C CA . GLU A 1 8 ? 42.337 21.802 7.814 1.00 0.00 8 GLU A CA 15
ATOM 14268 C C . GLU A 1 8 ? 42.788 21.408 9.232 1.00 0.00 8 GLU A C 15
ATOM 14269 O O . GLU A 1 8 ? 43.956 21.059 9.443 1.00 0.00 8 GLU A O 15
ATOM 14281 N N . LEU A 1 9 ? 41.853 21.441 10.200 1.00 0.00 9 LEU A N 15
ATOM 14282 C CA . LEU A 1 9 ? 42.165 21.201 11.621 1.00 0.00 9 LEU A CA 15
ATOM 14283 C C . LEU A 1 9 ? 42.376 19.692 11.908 1.00 0.00 9 LEU A C 15
ATOM 14284 O O . LEU A 1 9 ? 41.862 18.846 11.164 1.00 0.00 9 LEU A O 15
ATOM 14300 N N . PRO A 1 10 ? 43.176 19.333 12.975 1.00 0.00 10 PRO A N 15
ATOM 14301 C CA . PRO A 1 10 ? 43.297 17.935 13.458 1.00 0.00 10 PRO A CA 15
ATOM 14302 C C . PRO A 1 10 ? 41.920 17.323 13.825 1.00 0.00 10 PRO A C 15
ATOM 14303 O O . PRO A 1 10 ? 41.115 17.948 14.519 1.00 0.00 10 PRO A O 15
ATOM 14314 N N . HIS A 1 11 ? 41.668 16.100 13.337 1.00 0.00 11 HIS A N 15
ATOM 14315 C CA . HIS A 1 11 ? 40.394 15.379 13.536 1.00 0.00 11 HIS A CA 15
ATOM 14316 C C . HIS A 1 11 ? 40.509 14.395 14.727 1.00 0.00 11 HIS A C 15
ATOM 14317 O O . HIS A 1 11 ? 41.628 14.083 15.147 1.00 0.00 11 HIS A O 15
ATOM 14332 N N . PRO A 1 12 ? 39.352 13.922 15.315 1.00 0.00 12 PRO A N 15
ATOM 14333 C CA . PRO A 1 12 ? 39.343 12.885 16.397 1.00 0.00 12 PRO A CA 15
ATOM 14334 C C . PRO A 1 12 ? 40.209 11.639 16.078 1.00 0.00 12 PRO A C 15
ATOM 14335 O O . PRO A 1 12 ? 40.332 11.246 14.914 1.00 0.00 12 PRO A O 15
ATOM 14346 N N . LYS A 1 13 ? 40.811 11.039 17.117 1.00 0.00 13 LYS A N 15
ATOM 14347 C CA . LYS A 1 13 ? 41.748 9.911 16.971 1.00 0.00 13 LYS A CA 15
ATOM 14348 C C . LYS A 1 13 ? 41.026 8.591 16.599 1.00 0.00 13 LYS A C 15
ATOM 14349 O O . LYS A 1 13 ? 39.815 8.443 16.806 1.00 0.00 13 LYS A O 15
ATOM 14368 N N . GLU A 1 14 ? 41.800 7.639 16.054 1.00 0.00 14 GLU A N 15
ATOM 14369 C CA . GLU A 1 14 ? 41.303 6.293 15.692 1.00 0.00 14 GLU A CA 15
ATOM 14370 C C . GLU A 1 14 ? 41.239 5.388 16.945 1.00 0.00 14 GLU A C 15
ATOM 14371 O O . GLU A 1 14 ? 42.107 5.468 17.826 1.00 0.00 14 GLU A O 15
ATOM 14383 N N . ILE A 1 15 ? 40.183 4.557 17.038 1.00 0.00 15 ILE A N 15
ATOM 14384 C CA . ILE A 1 15 ? 40.012 3.579 18.129 1.00 0.00 15 ILE A CA 15
ATOM 14385 C C . ILE A 1 15 ? 39.742 2.189 17.516 1.00 0.00 15 ILE A C 15
ATOM 14386 O O . ILE A 1 15 ? 38.625 1.902 17.072 1.00 0.00 15 ILE A O 15
ATOM 14402 N N . ASP A 1 16 ? 40.789 1.347 17.452 1.00 0.00 16 ASP A N 15
ATOM 14403 C CA . ASP A 1 16 ? 40.686 -0.052 16.970 1.00 0.00 16 ASP A CA 15
ATOM 14404 C C . ASP A 1 16 ? 41.403 -0.972 17.967 1.00 0.00 16 ASP A C 15
ATOM 14405 O O . ASP A 1 16 ? 42.500 -1.478 17.706 1.00 0.00 16 ASP A O 15
ATOM 14414 N N . ASN A 1 17 ? 40.795 -1.118 19.151 1.00 0.00 17 ASN A N 15
ATOM 14415 C CA . ASN A 1 17 ? 41.351 -1.920 20.258 1.00 0.00 17 ASN A CA 15
ATOM 14416 C C . ASN A 1 17 ? 40.824 -3.369 20.184 1.00 0.00 17 ASN A C 15
ATOM 14417 O O . ASN A 1 17 ? 39.699 -3.652 20.608 1.00 0.00 17 ASN A O 15
ATOM 14428 N N . GLU A 1 18 ? 41.634 -4.260 19.586 1.00 0.00 18 GLU A N 15
ATOM 14429 C CA . GLU A 1 18 ? 41.362 -5.728 19.518 1.00 0.00 18 GLU A CA 15
ATOM 14430 C C . GLU A 1 18 ? 42.655 -6.521 19.792 1.00 0.00 18 GLU A C 15
ATOM 14431 O O . GLU A 1 18 ? 42.721 -7.731 19.537 1.00 0.00 18 GLU A O 15
ATOM 14443 N N . THR A 1 19 ? 43.668 -5.829 20.348 1.00 0.00 19 THR A N 15
ATOM 14444 C CA . THR A 1 19 ? 44.994 -6.396 20.595 1.00 0.00 19 THR A CA 15
ATOM 14445 C C . THR A 1 19 ? 44.974 -7.334 21.827 1.00 0.00 19 THR A C 15
ATOM 14446 O O . THR A 1 19 ? 44.957 -6.881 22.978 1.00 0.00 19 THR A O 15
ATOM 14457 N N . LEU A 1 20 ? 44.915 -8.650 21.555 1.00 0.00 20 LEU A N 15
ATOM 14458 C CA . LEU A 1 20 ? 44.952 -9.702 22.586 1.00 0.00 20 LEU A CA 15
ATOM 14459 C C . LEU A 1 20 ? 46.401 -10.158 22.831 1.00 0.00 20 LEU A C 15
ATOM 14460 O O . LEU A 1 20 ? 47.294 -9.925 22.000 1.00 0.00 20 LEU A O 15
ATOM 14476 N N . LEU A 1 21 ? 46.618 -10.818 23.978 1.00 0.00 21 LEU A N 15
ATOM 14477 C CA . LEU A 1 21 ? 47.953 -11.264 24.424 1.00 0.00 21 LEU A CA 15
ATOM 14478 C C . LEU A 1 21 ? 48.087 -12.796 24.264 1.00 0.00 21 LEU A C 15
ATOM 14479 O O . LEU A 1 21 ? 47.120 -13.519 24.536 1.00 0.00 21 LEU A O 15
ATOM 14495 N N . PRO A 1 22 ? 49.283 -13.320 23.807 1.00 0.00 22 PRO A N 15
ATOM 14496 C CA . PRO A 1 22 ? 49.548 -14.786 23.716 1.00 0.00 22 PRO A CA 15
ATOM 14497 C C . PRO A 1 22 ? 49.467 -15.491 25.089 1.00 0.00 22 PRO A C 15
ATOM 14498 O O . PRO A 1 22 ? 49.592 -14.834 26.136 1.00 0.00 22 PRO A O 15
ATOM 14509 N N . ALA A 1 23 ? 49.299 -16.829 25.057 1.00 0.00 23 ALA A N 15
ATOM 14510 C CA . ALA A 1 23 ? 49.050 -17.656 26.260 1.00 0.00 23 ALA A CA 15
ATOM 14511 C C . ALA A 1 23 ? 50.157 -17.500 27.331 1.00 0.00 23 ALA A C 15
ATOM 14512 O O . ALA A 1 23 ? 49.866 -17.113 28.465 1.00 0.00 23 ALA A O 15
ATOM 14519 N N . ALA A 1 24 ? 51.424 -17.776 26.945 1.00 0.00 24 ALA A N 15
ATOM 14520 C CA . ALA A 1 24 ? 52.591 -17.661 27.853 1.00 0.00 24 ALA A CA 15
ATOM 14521 C C . ALA A 1 24 ? 53.907 -17.698 27.057 1.00 0.00 24 ALA A C 15
ATOM 14522 O O . ALA A 1 24 ? 54.232 -18.726 26.441 1.00 0.00 24 ALA A O 15
ATOM 14529 N N . GLU A 1 25 ? 54.669 -16.578 27.063 1.00 0.00 25 GLU A N 15
ATOM 14530 C CA . GLU A 1 25 ? 55.998 -16.530 26.427 1.00 0.00 25 GLU A CA 15
ATOM 14531 C C . GLU A 1 25 ? 57.024 -17.284 27.316 1.00 0.00 25 GLU A C 15
ATOM 14532 O O . GLU A 1 25 ? 57.477 -16.791 28.356 1.00 0.00 25 GLU A O 15
ATOM 14544 N N . ARG A 1 26 ? 57.310 -18.527 26.915 1.00 0.00 26 ARG A N 15
ATOM 14545 C CA . ARG A 1 26 ? 58.155 -19.468 27.663 1.00 0.00 26 ARG A CA 15
ATOM 14546 C C . ARG A 1 26 ? 58.845 -20.414 26.669 1.00 0.00 26 ARG A C 15
ATOM 14547 O O . ARG A 1 26 ? 58.275 -21.431 26.268 1.00 0.00 26 ARG A O 15
ATOM 14568 N N . ARG A 1 27 ? 60.054 -20.016 26.224 1.00 0.00 27 ARG A N 15
ATOM 14569 C CA . ARG A 1 27 ? 60.824 -20.759 25.207 1.00 0.00 27 ARG A CA 15
ATOM 14570 C C . ARG A 1 27 ? 61.473 -21.998 25.858 1.00 0.00 27 ARG A C 15
ATOM 14571 O O . ARG A 1 27 ? 62.606 -21.946 26.355 1.00 0.00 27 ARG A O 15
ATOM 14592 N N . VAL A 1 28 ? 60.702 -23.083 25.889 1.00 0.00 28 VAL A N 15
ATOM 14593 C CA . VAL A 1 28 ? 61.158 -24.418 26.316 1.00 0.00 28 VAL A CA 15
ATOM 14594 C C . VAL A 1 28 ? 61.414 -25.251 25.067 1.00 0.00 28 VAL A C 15
ATOM 14595 O O . VAL A 1 28 ? 60.997 -24.863 23.975 1.00 0.00 28 VAL A O 15
ATOM 14608 N N . ASN A 1 29 ? 62.077 -26.404 25.245 1.00 0.00 29 ASN A N 15
ATOM 14609 C CA . ASN A 1 29 ? 62.337 -27.376 24.158 1.00 0.00 29 ASN A CA 15
ATOM 14610 C C . ASN A 1 29 ? 61.032 -27.798 23.460 1.00 0.00 29 ASN A C 15
ATOM 14611 O O . ASN A 1 29 ? 59.968 -27.808 24.086 1.00 0.00 29 ASN A O 15
ATOM 14622 N N . SER A 1 30 ? 61.117 -28.119 22.151 1.00 0.00 30 SER A N 15
ATOM 14623 C CA . SER A 1 30 ? 59.979 -28.657 21.369 1.00 0.00 30 SER A CA 15
ATOM 14624 C C . SER A 1 30 ? 59.441 -29.974 21.978 1.00 0.00 30 SER A C 15
ATOM 14625 O O . SER A 1 30 ? 58.268 -30.320 21.794 1.00 0.00 30 SER A O 15
ATOM 14633 N N . GLN A 1 31 ? 60.316 -30.705 22.697 1.00 0.00 31 GLN A N 15
ATOM 14634 C CA . GLN A 1 31 ? 59.938 -31.899 23.484 1.00 0.00 31 GLN A CA 15
ATOM 14635 C C . GLN A 1 31 ? 58.903 -31.537 24.579 1.00 0.00 31 GLN A C 15
ATOM 14636 O O . GLN A 1 31 ? 57.978 -32.310 24.872 1.00 0.00 31 GLN A O 15
ATOM 14650 N N . ALA A 1 32 ? 59.063 -30.331 25.145 1.00 0.00 32 ALA A N 15
ATOM 14651 C CA . ALA A 1 32 ? 58.153 -29.763 26.154 1.00 0.00 32 ALA A CA 15
ATOM 14652 C C . ALA A 1 32 ? 57.162 -28.759 25.506 1.00 0.00 32 ALA A C 15
ATOM 14653 O O . ALA A 1 32 ? 56.701 -27.832 26.176 1.00 0.00 32 ALA A O 15
ATOM 14660 N N . LEU A 1 33 ? 56.806 -28.998 24.204 1.00 0.00 33 LEU A N 15
ATOM 14661 C CA . LEU A 1 33 ? 55.882 -28.135 23.393 1.00 0.00 33 LEU A CA 15
ATOM 14662 C C . LEU A 1 33 ? 54.574 -27.737 24.124 1.00 0.00 33 LEU A C 15
ATOM 14663 O O . LEU A 1 33 ? 53.981 -26.688 23.831 1.00 0.00 33 LEU A O 15
ATOM 14679 N N . LEU A 1 34 ? 54.122 -28.596 25.053 1.00 0.00 34 LEU A N 15
ATOM 14680 C CA . LEU A 1 34 ? 52.955 -28.329 25.905 1.00 0.00 34 LEU A CA 15
ATOM 14681 C C . LEU A 1 34 ? 53.377 -28.380 27.374 1.00 0.00 34 LEU A C 15
ATOM 14682 O O . LEU A 1 34 ? 53.190 -27.409 28.124 1.00 0.00 34 LEU A O 15
ATOM 14698 N N . GLY A 1 35 ? 53.961 -29.519 27.760 1.00 0.00 35 GLY A N 15
ATOM 14699 C CA . GLY A 1 35 ? 54.334 -29.774 29.148 1.00 0.00 35 GLY A CA 15
ATOM 14700 C C . GLY A 1 35 ? 53.114 -29.985 30.049 1.00 0.00 35 GLY A C 15
ATOM 14701 O O . GLY A 1 35 ? 52.061 -30.435 29.559 1.00 0.00 35 GLY A O 15
ATOM 14705 N N . PRO A 1 36 ? 53.211 -29.657 31.378 1.00 0.00 36 PRO A N 15
ATOM 14706 C CA . PRO A 1 36 ? 52.041 -29.676 32.293 1.00 0.00 36 PRO A CA 15
ATOM 14707 C C . PRO A 1 36 ? 51.146 -28.421 32.137 1.00 0.00 36 PRO A C 15
ATOM 14708 O O . PRO A 1 36 ? 50.019 -28.393 32.637 1.00 0.00 36 PRO A O 15
ATOM 14719 N N . ASP A 1 37 ? 51.663 -27.396 31.438 1.00 0.00 37 ASP A N 15
ATOM 14720 C CA . ASP A 1 37 ? 50.970 -26.106 31.242 1.00 0.00 37 ASP A CA 15
ATOM 14721 C C . ASP A 1 37 ? 49.989 -26.197 30.068 1.00 0.00 37 ASP A C 15
ATOM 14722 O O . ASP A 1 37 ? 48.852 -25.712 30.143 1.00 0.00 37 ASP A O 15
ATOM 14731 N N . GLY A 1 38 ? 50.462 -26.830 28.979 1.00 0.00 38 GLY A N 15
ATOM 14732 C CA . GLY A 1 38 ? 49.688 -26.979 27.745 1.00 0.00 38 GLY A CA 15
ATOM 14733 C C . GLY A 1 38 ? 49.678 -25.724 26.880 1.00 0.00 38 GLY A C 15
ATOM 14734 O O . GLY A 1 38 ? 49.024 -25.703 25.843 1.00 0.00 38 GLY A O 15
ATOM 14738 N N . LYS A 1 39 ? 50.430 -24.681 27.283 1.00 0.00 39 LYS A N 15
ATOM 14739 C CA . LYS A 1 39 ? 50.395 -23.361 26.619 1.00 0.00 39 LYS A CA 15
ATOM 14740 C C . LYS A 1 39 ? 51.749 -22.645 26.777 1.00 0.00 39 LYS A C 15
ATOM 14741 O O . LYS A 1 39 ? 51.906 -21.722 27.582 1.00 0.00 39 LYS A O 15
ATOM 14760 N N . VAL A 1 40 ? 52.744 -23.099 26.008 1.00 0.00 40 VAL A N 15
ATOM 14761 C CA . VAL A 1 40 ? 54.132 -22.599 26.099 1.00 0.00 40 VAL A CA 15
ATOM 14762 C C . VAL A 1 40 ? 54.751 -22.499 24.696 1.00 0.00 40 VAL A C 15
ATOM 14763 O O . VAL A 1 40 ? 54.170 -22.977 23.708 1.00 0.00 40 VAL A O 15
ATOM 14776 N N . ILE A 1 41 ? 55.924 -21.859 24.614 1.00 0.00 41 ILE A N 15
ATOM 14777 C CA . ILE A 1 41 ? 56.627 -21.653 23.350 1.00 0.00 41 ILE A CA 15
ATOM 14778 C C . ILE A 1 41 ? 57.622 -22.813 23.074 1.00 0.00 41 ILE A C 15
ATOM 14779 O O . ILE A 1 41 ? 58.488 -23.129 23.895 1.00 0.00 41 ILE A O 15
ATOM 14795 N N . ILE A 1 42 ? 57.453 -23.424 21.896 1.00 0.00 42 ILE A N 15
ATOM 14796 C CA . ILE A 1 42 ? 58.386 -24.381 21.280 1.00 0.00 42 ILE A CA 15
ATOM 14797 C C . ILE A 1 42 ? 59.719 -23.681 20.991 1.00 0.00 42 ILE A C 15
ATOM 14798 O O . ILE A 1 42 ? 59.714 -22.570 20.481 1.00 0.00 42 ILE A O 15
ATOM 14814 N N . ASP A 1 43 ? 60.832 -24.339 21.327 1.00 0.00 43 ASP A N 15
ATOM 14815 C CA . ASP A 1 43 ? 62.164 -23.995 20.813 1.00 0.00 43 ASP A CA 15
ATOM 14816 C C . ASP A 1 43 ? 62.624 -25.177 19.963 1.00 0.00 43 ASP A C 15
ATOM 14817 O O . ASP A 1 43 ? 62.769 -26.304 20.465 1.00 0.00 43 ASP A O 15
ATOM 14826 N N . HIS A 1 44 ? 62.786 -24.923 18.667 1.00 0.00 44 HIS A N 15
ATOM 14827 C CA . HIS A 1 44 ? 63.263 -25.906 17.694 1.00 0.00 44 HIS A CA 15
ATOM 14828 C C . HIS A 1 44 ? 64.454 -25.296 16.949 1.00 0.00 44 HIS A C 15
ATOM 14829 O O . HIS A 1 44 ? 64.274 -24.628 15.926 1.00 0.00 44 HIS A O 15
ATOM 14844 N N . ASN A 1 45 ? 65.663 -25.474 17.534 1.00 0.00 45 ASN A N 15
ATOM 14845 C CA . ASN A 1 45 ? 66.941 -24.930 17.011 1.00 0.00 45 ASN A CA 15
ATOM 14846 C C . ASN A 1 45 ? 66.952 -23.368 17.089 1.00 0.00 45 ASN A C 15
ATOM 14847 O O . ASN A 1 45 ? 67.730 -22.689 16.409 1.00 0.00 45 ASN A O 15
ATOM 14858 N N . GLY A 1 46 ? 66.112 -22.804 17.985 1.00 0.00 46 GLY A N 15
ATOM 14859 C CA . GLY A 1 46 ? 65.951 -21.343 18.107 1.00 0.00 46 GLY A CA 15
ATOM 14860 C C . GLY A 1 46 ? 64.698 -20.813 17.415 1.00 0.00 46 GLY A C 15
ATOM 14861 O O . GLY A 1 46 ? 64.396 -19.618 17.520 1.00 0.00 46 GLY A O 15
ATOM 14865 N N . GLN A 1 47 ? 63.966 -21.702 16.705 1.00 0.00 47 GLN A N 15
ATOM 14866 C CA . GLN A 1 47 ? 62.666 -21.367 16.081 1.00 0.00 47 GLN A CA 15
ATOM 14867 C C . GLN A 1 47 ? 61.577 -21.456 17.145 1.00 0.00 47 GLN A C 15
ATOM 14868 O O . GLN A 1 47 ? 61.233 -22.561 17.601 1.00 0.00 47 GLN A O 15
ATOM 14882 N N . GLU A 1 48 ? 61.060 -20.292 17.560 1.00 0.00 48 GLU A N 15
ATOM 14883 C CA . GLU A 1 48 ? 60.092 -20.201 18.655 1.00 0.00 48 GLU A CA 15
ATOM 14884 C C . GLU A 1 48 ? 58.648 -20.103 18.120 1.00 0.00 48 GLU A C 15
ATOM 14885 O O . GLU A 1 48 ? 58.401 -19.381 17.152 1.00 0.00 48 GLU A O 15
ATOM 14897 N N . TYR A 1 49 ? 57.705 -20.882 18.729 1.00 0.00 49 TYR A N 15
ATOM 14898 C CA . TYR A 1 49 ? 56.239 -20.832 18.390 1.00 0.00 49 TYR A CA 15
ATOM 14899 C C . TYR A 1 49 ? 55.397 -21.082 19.654 1.00 0.00 49 TYR A C 15
ATOM 14900 O O . TYR A 1 49 ? 55.574 -22.106 20.293 1.00 0.00 49 TYR A O 15
ATOM 14918 N N . LEU A 1 50 ? 54.460 -20.185 19.987 1.00 0.00 50 LEU A N 15
ATOM 14919 C CA . LEU A 1 50 ? 53.555 -20.375 21.145 1.00 0.00 50 LEU A CA 15
ATOM 14920 C C . LEU A 1 50 ? 52.419 -21.358 20.760 1.00 0.00 50 LEU A C 15
ATOM 14921 O O . LEU A 1 50 ? 51.501 -21.001 20.021 1.00 0.00 50 LEU A O 15
ATOM 14937 N N . LEU A 1 51 ? 52.526 -22.615 21.226 1.00 0.00 51 LEU A N 15
ATOM 14938 C CA . LEU A 1 51 ? 51.461 -23.626 21.075 1.00 0.00 51 LEU A CA 15
ATOM 14939 C C . LEU A 1 51 ? 50.638 -23.652 22.362 1.00 0.00 51 LEU A C 15
ATOM 14940 O O . LEU A 1 51 ? 51.206 -23.690 23.470 1.00 0.00 51 LEU A O 15
ATOM 14956 N N . ARG A 1 52 ? 49.305 -23.621 22.213 1.00 0.00 52 ARG A N 15
ATOM 14957 C CA . ARG A 1 52 ? 48.379 -23.538 23.344 1.00 0.00 52 ARG A CA 15
ATOM 14958 C C . ARG A 1 52 ? 47.166 -24.461 23.139 1.00 0.00 52 ARG A C 15
ATOM 14959 O O . ARG A 1 52 ? 46.628 -24.566 22.025 1.00 0.00 52 ARG A O 15
ATOM 14980 N N . LYS A 1 53 ? 46.769 -25.155 24.222 1.00 0.00 53 LYS A N 15
ATOM 14981 C CA . LYS A 1 53 ? 45.568 -26.001 24.256 1.00 0.00 53 LYS A CA 15
ATOM 14982 C C . LYS A 1 53 ? 44.363 -25.099 24.496 1.00 0.00 53 LYS A C 15
ATOM 14983 O O . LYS A 1 53 ? 44.122 -24.670 25.627 1.00 0.00 53 LYS A O 15
ATOM 15002 N N . THR A 1 54 ? 43.658 -24.772 23.409 1.00 0.00 54 THR A N 15
ATOM 15003 C CA . THR A 1 54 ? 42.497 -23.880 23.437 1.00 0.00 54 THR A CA 15
ATOM 15004 C C . THR A 1 54 ? 41.347 -24.562 24.195 1.00 0.00 54 THR A C 15
ATOM 15005 O O . THR A 1 54 ? 41.149 -25.788 24.036 1.00 0.00 54 THR A O 15
ATOM 15016 N N . GLN A 1 55 ? 40.592 -23.750 24.973 1.00 0.00 55 GLN A N 15
ATOM 15017 C CA . GLN A 1 55 ? 39.434 -24.206 25.788 1.00 0.00 55 GLN A CA 15
ATOM 15018 C C . GLN A 1 55 ? 38.286 -24.750 24.909 1.00 0.00 55 GLN A C 15
ATOM 15019 O O . GLN A 1 55 ? 37.397 -25.448 25.408 1.00 0.00 55 GLN A O 15
ATOM 15033 N N . ALA A 1 56 ? 38.329 -24.431 23.594 1.00 0.00 56 ALA A N 15
ATOM 15034 C CA . ALA A 1 56 ? 37.428 -25.004 22.570 1.00 0.00 56 ALA A CA 15
ATOM 15035 C C . ALA A 1 56 ? 37.693 -26.518 22.325 1.00 0.00 56 ALA A C 15
ATOM 15036 O O . ALA A 1 56 ? 36.921 -27.186 21.607 1.00 0.00 56 ALA A O 15
ATOM 15043 N N . GLY A 1 57 ? 38.779 -27.038 22.940 1.00 0.00 57 GLY A N 15
ATOM 15044 C CA . GLY A 1 57 ? 39.178 -28.439 22.832 1.00 0.00 57 GLY A CA 15
ATOM 15045 C C . GLY A 1 57 ? 40.078 -28.682 21.640 1.00 0.00 57 GLY A C 15
ATOM 15046 O O . GLY A 1 57 ? 39.924 -29.674 20.930 1.00 0.00 57 GLY A O 15
ATOM 15050 N N . LYS A 1 58 ? 41.043 -27.760 21.426 1.00 0.00 58 LYS A N 15
ATOM 15051 C CA . LYS A 1 58 ? 41.917 -27.760 20.214 1.00 0.00 58 LYS A CA 15
ATOM 15052 C C . LYS A 1 58 ? 43.363 -27.374 20.591 1.00 0.00 58 LYS A C 15
ATOM 15053 O O . LYS A 1 58 ? 43.656 -27.086 21.753 1.00 0.00 58 LYS A O 15
ATOM 15072 N N . LEU A 1 59 ? 44.250 -27.386 19.580 1.00 0.00 59 LEU A N 15
ATOM 15073 C CA . LEU A 1 59 ? 45.627 -26.834 19.658 1.00 0.00 59 LEU A CA 15
ATOM 15074 C C . LEU A 1 59 ? 45.743 -25.628 18.710 1.00 0.00 59 LEU A C 15
ATOM 15075 O O . LEU A 1 59 ? 45.163 -25.638 17.620 1.00 0.00 59 LEU A O 15
ATOM 15091 N N . LEU A 1 60 ? 46.506 -24.602 19.120 1.00 0.00 60 LEU A N 15
ATOM 15092 C CA . LEU A 1 60 ? 46.676 -23.359 18.349 1.00 0.00 60 LEU A CA 15
ATOM 15093 C C . LEU A 1 60 ? 48.180 -23.016 18.301 1.00 0.00 60 LEU A C 15
ATOM 15094 O O . LEU A 1 60 ? 48.764 -22.637 19.328 1.00 0.00 60 LEU A O 15
ATOM 15110 N N . LEU A 1 61 ? 48.803 -23.246 17.132 1.00 0.00 61 LEU A N 15
ATOM 15111 C CA . LEU A 1 61 ? 50.225 -22.953 16.885 1.00 0.00 61 LEU A CA 15
ATOM 15112 C C . LEU A 1 61 ? 50.305 -21.511 16.363 1.00 0.00 61 LEU A C 15
ATOM 15113 O O . LEU A 1 61 ? 49.966 -21.241 15.205 1.00 0.00 61 LEU A O 15
ATOM 15129 N N . THR A 1 62 ? 50.695 -20.590 17.243 1.00 0.00 62 THR A N 15
ATOM 15130 C CA . T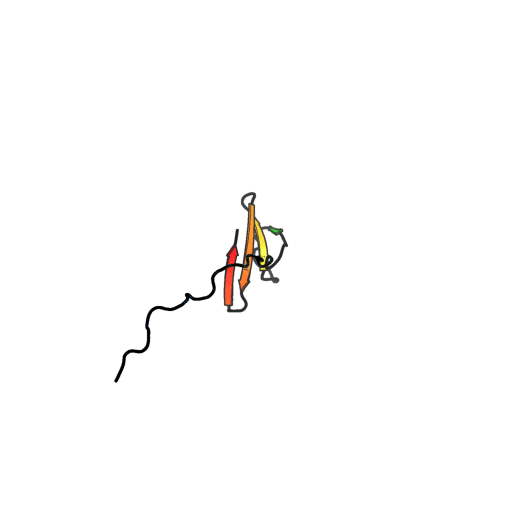HR A 1 62 ? 50.748 -19.153 16.954 1.00 0.00 62 THR A CA 15
ATOM 15131 C C . THR A 1 62 ? 52.117 -18.594 17.342 1.00 0.00 62 THR A C 15
ATOM 15132 O O . THR A 1 62 ? 52.539 -18.739 18.485 1.00 0.00 62 THR A O 15
ATOM 15143 N N . LYS A 1 63 ? 52.810 -17.980 16.386 1.00 0.00 63 LYS A N 15
ATOM 15144 C CA . LYS A 1 63 ? 54.007 -17.200 16.634 1.00 0.00 63 LYS A CA 15
ATOM 15145 C C . LYS A 1 63 ? 53.599 -15.703 16.622 1.00 0.00 63 LYS A C 15
ATOM 15146 O O . LYS A 1 63 ? 53.493 -15.099 17.708 1.00 0.00 63 LYS A O 15
ATOM 15166 N N . MET A 1 1 ? 77.357 28.138 22.812 1.00 0.00 1 MET A N 16
ATOM 15167 C CA . MET A 1 1 ? 76.678 29.238 22.105 1.00 0.00 1 MET A CA 16
ATOM 15168 C C . MET A 1 1 ? 77.484 29.639 20.846 1.00 0.00 1 MET A C 16
ATOM 15169 O O . MET A 1 1 ? 78.710 29.815 20.919 1.00 0.00 1 MET A O 16
ATOM 15185 N N . SER A 1 2 ? 76.779 29.745 19.701 1.00 0.00 2 SER A N 16
ATOM 15186 C CA . SER A 1 2 ? 77.338 30.251 18.439 1.00 0.00 2 SER A CA 16
ATOM 15187 C C . SER A 1 2 ? 76.174 30.605 17.477 1.00 0.00 2 SER A C 16
ATOM 15188 O O . SER A 1 2 ? 75.965 31.778 17.146 1.00 0.00 2 SER A O 16
ATOM 15196 N N . ARG A 1 3 ? 75.403 29.575 17.065 1.00 0.00 3 ARG A N 16
ATOM 15197 C CA . ARG A 1 3 ? 74.230 29.724 16.176 1.00 0.00 3 ARG A CA 16
ATOM 15198 C C . ARG A 1 3 ? 72.940 29.747 17.012 1.00 0.00 3 ARG A C 16
ATOM 15199 O O . ARG A 1 3 ? 72.320 30.799 17.172 1.00 0.00 3 ARG A O 16
ATOM 15220 N N . MET A 1 4 ? 72.565 28.574 17.567 1.00 0.00 4 MET A N 16
ATOM 15221 C CA . MET A 1 4 ? 71.300 28.360 18.317 1.00 0.00 4 MET A CA 16
ATOM 15222 C C . MET A 1 4 ? 71.582 27.504 19.565 1.00 0.00 4 MET A C 16
ATOM 15223 O O . MET A 1 4 ? 72.651 26.874 19.670 1.00 0.00 4 MET A O 16
ATOM 15237 N N . ASP A 1 5 ? 70.622 27.485 20.510 1.00 0.00 5 ASP A N 16
ATOM 15238 C CA . ASP A 1 5 ? 70.688 26.619 21.705 1.00 0.00 5 ASP A CA 16
ATOM 15239 C C . ASP A 1 5 ? 70.292 25.187 21.320 1.00 0.00 5 ASP A C 16
ATOM 15240 O O . ASP A 1 5 ? 69.310 24.988 20.584 1.00 0.00 5 ASP A O 16
ATOM 15249 N N . ASN A 1 6 ? 71.059 24.205 21.816 1.00 0.00 6 ASN A N 16
ATOM 15250 C CA . ASN A 1 6 ? 70.883 22.786 21.459 1.00 0.00 6 ASN A CA 16
ATOM 15251 C C . ASN A 1 6 ? 69.734 22.165 22.276 1.00 0.00 6 ASN A C 16
ATOM 15252 O O . ASN A 1 6 ? 69.924 21.742 23.423 1.00 0.00 6 ASN A O 16
ATOM 15263 N N . THR A 1 7 ? 68.529 22.160 21.683 1.00 0.00 7 THR A N 16
ATOM 15264 C CA . THR A 1 7 ? 67.323 21.619 22.315 1.00 0.00 7 THR A CA 16
ATOM 15265 C C . THR A 1 7 ? 66.253 21.342 21.246 1.00 0.00 7 THR A C 16
ATOM 15266 O O . THR A 1 7 ? 66.233 21.986 20.186 1.00 0.00 7 THR A O 16
ATOM 15277 N N . GLU A 1 8 ? 65.373 20.369 21.537 1.00 0.00 8 GLU A N 16
ATOM 15278 C CA . GLU A 1 8 ? 64.233 19.984 20.667 1.00 0.00 8 GLU A CA 16
ATOM 15279 C C . GLU A 1 8 ? 62.980 19.795 21.530 1.00 0.00 8 GLU A C 16
ATOM 15280 O O . GLU A 1 8 ? 63.089 19.463 22.715 1.00 0.00 8 GLU A O 16
ATOM 15292 N N . LEU A 1 9 ? 61.796 20.002 20.930 1.00 0.00 9 LEU A N 16
ATOM 15293 C CA . LEU A 1 9 ? 60.505 19.829 21.622 1.00 0.00 9 LEU A CA 16
ATOM 15294 C C . LEU A 1 9 ? 60.237 18.319 21.859 1.00 0.00 9 LEU A C 16
ATOM 15295 O O . LEU A 1 9 ? 60.262 17.543 20.894 1.00 0.00 9 LEU A O 16
ATOM 15311 N N . PRO A 1 10 ? 59.995 17.877 23.138 1.00 0.00 10 PRO A N 16
ATOM 15312 C CA . PRO A 1 10 ? 59.831 16.438 23.471 1.00 0.00 10 PRO A CA 16
ATOM 15313 C C . PRO A 1 10 ? 58.528 15.839 22.893 1.00 0.00 10 PRO A C 16
ATOM 15314 O O . PRO A 1 10 ? 57.501 16.528 22.795 1.00 0.00 10 PRO A O 16
ATOM 15325 N N . HIS A 1 11 ? 58.598 14.562 22.497 1.00 0.00 11 HIS A N 16
ATOM 15326 C CA . HIS A 1 11 ? 57.445 13.811 21.965 1.00 0.00 11 HIS A CA 16
ATOM 15327 C C . HIS A 1 11 ? 56.503 13.418 23.127 1.00 0.00 11 HIS A C 16
ATOM 15328 O O . HIS A 1 11 ? 56.950 12.724 24.052 1.00 0.00 11 HIS A O 16
ATOM 15343 N N . PRO A 1 12 ? 55.207 13.869 23.118 1.00 0.00 12 PRO A N 16
ATOM 15344 C CA . PRO A 1 12 ? 54.231 13.517 24.177 1.00 0.00 12 PRO A CA 16
ATOM 15345 C C . PRO A 1 12 ? 53.834 12.021 24.117 1.00 0.00 12 PRO A C 16
ATOM 15346 O O . PRO A 1 12 ? 53.639 11.469 23.024 1.00 0.00 12 PRO A O 16
ATOM 15357 N N . LYS A 1 13 ? 53.738 11.380 25.300 1.00 0.00 13 LYS A N 16
ATOM 15358 C CA . LYS A 1 13 ? 53.369 9.960 25.418 1.00 0.00 13 LYS A CA 16
ATOM 15359 C C . LYS A 1 13 ? 51.908 9.740 24.998 1.00 0.00 13 LYS A C 16
ATOM 15360 O O . LYS A 1 13 ? 50.996 10.332 25.584 1.00 0.00 13 LYS A O 16
ATOM 15379 N N . GLU A 1 14 ? 51.701 8.903 23.966 1.00 0.00 14 GLU A N 16
ATOM 15380 C CA . GLU A 1 14 ? 50.369 8.416 23.596 1.00 0.00 14 GLU A CA 16
ATOM 15381 C C . GLU A 1 14 ? 50.034 7.188 24.473 1.00 0.00 14 GLU A C 16
ATOM 15382 O O . GLU A 1 14 ? 50.885 6.311 24.674 1.00 0.00 14 GLU A O 16
ATOM 15394 N N . ILE A 1 15 ? 48.827 7.164 25.060 1.00 0.00 15 ILE A N 16
ATOM 15395 C CA . ILE A 1 15 ? 48.372 6.039 25.892 1.00 0.00 15 ILE A CA 16
ATOM 15396 C C . ILE A 1 15 ? 47.887 4.894 24.983 1.00 0.00 15 ILE A C 16
ATOM 15397 O O . ILE A 1 15 ? 46.969 5.078 24.169 1.00 0.00 15 ILE A O 16
ATOM 15413 N N . ASP A 1 16 ? 48.529 3.729 25.119 1.00 0.00 16 ASP A N 16
ATOM 15414 C CA . ASP A 1 16 ? 48.159 2.494 24.420 1.00 0.00 16 ASP A CA 16
ATOM 15415 C C . ASP A 1 16 ? 48.164 1.333 25.429 1.00 0.00 16 ASP A C 16
ATOM 15416 O O . ASP A 1 16 ? 49.213 0.763 25.753 1.00 0.00 16 ASP A O 16
ATOM 15425 N N . ASN A 1 17 ? 46.971 1.038 25.979 1.00 0.00 17 ASN A N 16
ATOM 15426 C CA . ASN A 1 17 ? 46.771 -0.069 26.938 1.00 0.00 17 ASN A CA 16
ATOM 15427 C C . ASN A 1 17 ? 46.747 -1.433 26.210 1.00 0.00 17 ASN A C 16
ATOM 15428 O O . ASN A 1 17 ? 46.740 -2.485 26.858 1.00 0.00 17 ASN A O 16
ATOM 15439 N N . GLU A 1 18 ? 46.735 -1.382 24.860 1.00 0.00 18 GLU A N 16
ATOM 15440 C CA . GLU A 1 18 ? 46.700 -2.555 23.976 1.00 0.00 18 GLU A CA 16
ATOM 15441 C C . GLU A 1 18 ? 47.997 -3.365 24.125 1.00 0.00 18 GLU A C 16
ATOM 15442 O O . GLU A 1 18 ? 49.092 -2.797 24.106 1.00 0.00 18 GLU A O 16
ATOM 15454 N N . THR A 1 19 ? 47.858 -4.686 24.274 1.00 0.00 19 THR A N 16
ATOM 15455 C CA . THR A 1 19 ? 48.988 -5.608 24.463 1.00 0.00 19 THR A CA 16
ATOM 15456 C C . THR A 1 19 ? 48.739 -6.898 23.671 1.00 0.00 19 THR A C 16
ATOM 15457 O O . THR A 1 19 ? 47.599 -7.187 23.284 1.00 0.00 19 THR A O 16
ATOM 15468 N N . LEU A 1 20 ? 49.812 -7.663 23.413 1.00 0.00 20 LEU A N 16
ATOM 15469 C CA . LEU A 1 20 ? 49.713 -8.950 22.704 1.00 0.00 20 LEU A CA 16
ATOM 15470 C C . LEU A 1 20 ? 49.389 -10.060 23.713 1.00 0.00 20 LEU A C 16
ATOM 15471 O O . LEU A 1 20 ? 49.783 -9.991 24.887 1.00 0.00 20 LEU A O 16
ATOM 15487 N N . LEU A 1 21 ? 48.654 -11.069 23.245 1.00 0.00 21 LEU A N 16
ATOM 15488 C CA . LEU A 1 21 ? 48.228 -12.226 24.058 1.00 0.00 21 LEU A CA 16
ATOM 15489 C C . LEU A 1 21 ? 48.668 -13.532 23.352 1.00 0.00 21 LEU A C 16
ATOM 15490 O O . LEU A 1 21 ? 47.910 -14.069 22.530 1.00 0.00 21 LEU A O 16
ATOM 15506 N N . PRO A 1 22 ? 49.938 -14.018 23.579 1.00 0.00 22 PRO A N 16
ATOM 15507 C CA . PRO A 1 22 ? 50.363 -15.361 23.119 1.00 0.00 22 PRO A CA 16
ATOM 15508 C C . PRO A 1 22 ? 49.553 -16.466 23.839 1.00 0.00 22 PRO A C 16
ATOM 15509 O O . PRO A 1 22 ? 48.699 -17.107 23.223 1.00 0.00 22 PRO A O 16
ATOM 15520 N N . ALA A 1 23 ? 49.825 -16.611 25.157 1.00 0.00 23 ALA A N 16
ATOM 15521 C CA . ALA A 1 23 ? 49.191 -17.579 26.090 1.00 0.00 23 ALA A CA 16
ATOM 15522 C C . ALA A 1 23 ? 50.035 -17.585 27.360 1.00 0.00 23 ALA A C 16
ATOM 15523 O O . ALA A 1 23 ? 49.556 -17.271 28.449 1.00 0.00 23 ALA A O 16
ATOM 15530 N N . ALA A 1 24 ? 51.320 -17.917 27.174 1.00 0.00 24 ALA A N 16
ATOM 15531 C CA . ALA A 1 24 ? 52.345 -17.903 28.220 1.00 0.00 24 ALA A CA 16
ATOM 15532 C C . ALA A 1 24 ? 53.727 -17.908 27.549 1.00 0.00 24 ALA A C 16
ATOM 15533 O O . ALA A 1 24 ? 54.046 -18.844 26.799 1.00 0.00 24 ALA A O 16
ATOM 15540 N N . GLU A 1 25 ? 54.523 -16.840 27.782 1.00 0.00 25 GLU A N 16
ATOM 15541 C CA . GLU A 1 25 ? 55.914 -16.756 27.312 1.00 0.00 25 GLU A CA 16
ATOM 15542 C C . GLU A 1 25 ? 56.792 -17.729 28.121 1.00 0.00 25 GLU A C 16
ATOM 15543 O O . GLU A 1 25 ? 57.295 -17.392 29.205 1.00 0.00 25 GLU A O 16
ATOM 15555 N N . ARG A 1 26 ? 56.905 -18.965 27.607 1.00 0.00 26 ARG A N 16
ATOM 15556 C CA . ARG A 1 26 ? 57.657 -20.050 28.238 1.00 0.00 26 ARG A CA 16
ATOM 15557 C C . ARG A 1 26 ? 58.427 -20.820 27.151 1.00 0.00 26 ARG A C 16
ATOM 15558 O O . ARG A 1 26 ? 57.917 -21.808 26.618 1.00 0.00 26 ARG A O 16
ATOM 15579 N N . ARG A 1 27 ? 59.629 -20.319 26.775 1.00 0.00 27 ARG A N 16
ATOM 15580 C CA . ARG A 1 27 ? 60.450 -20.930 25.707 1.00 0.00 27 ARG A CA 16
ATOM 15581 C C . ARG A 1 27 ? 61.136 -22.207 26.227 1.00 0.00 27 ARG A C 16
ATOM 15582 O O . ARG A 1 27 ? 62.261 -22.168 26.752 1.00 0.00 27 ARG A O 16
ATOM 15603 N N . VAL A 1 28 ? 60.410 -23.319 26.137 1.00 0.00 28 VAL A N 16
ATOM 15604 C CA . VAL A 1 28 ? 60.908 -24.665 26.452 1.00 0.00 28 VAL A CA 16
ATOM 15605 C C . VAL A 1 28 ? 61.026 -25.445 25.151 1.00 0.00 28 VAL A C 16
ATOM 15606 O O . VAL A 1 28 ? 60.237 -25.207 24.227 1.00 0.00 28 VAL A O 16
ATOM 15619 N N . ASN A 1 29 ? 62.000 -26.378 25.097 1.00 0.00 29 ASN A N 16
ATOM 15620 C CA . ASN A 1 29 ? 62.314 -27.201 23.901 1.00 0.00 29 ASN A CA 16
ATOM 15621 C C . ASN A 1 29 ? 61.065 -27.910 23.318 1.00 0.00 29 ASN A C 16
ATOM 15622 O O . ASN A 1 29 ? 60.079 -28.109 24.028 1.00 0.00 29 ASN A O 16
ATOM 15633 N N . SER A 1 30 ? 61.137 -28.284 22.020 1.00 0.00 30 SER A N 16
ATOM 15634 C CA . SER A 1 30 ? 60.047 -28.984 21.290 1.00 0.00 30 SER A CA 16
ATOM 15635 C C . SER A 1 30 ? 59.567 -30.279 21.998 1.00 0.00 30 SER A C 16
ATOM 15636 O O . SER A 1 30 ? 58.393 -30.656 21.861 1.00 0.00 30 SER A O 16
ATOM 15644 N N . GLN A 1 31 ? 60.462 -30.934 22.769 1.00 0.00 31 GLN A N 16
ATOM 15645 C CA . GLN A 1 31 ? 60.104 -32.134 23.566 1.00 0.00 31 GLN A CA 16
ATOM 15646 C C . GLN A 1 31 ? 59.027 -31.785 24.627 1.00 0.00 31 GLN A C 16
ATOM 15647 O O . GLN A 1 31 ? 58.148 -32.602 24.937 1.00 0.00 31 GLN A O 16
ATOM 15661 N N . ALA A 1 32 ? 59.121 -30.555 25.168 1.00 0.00 32 ALA A N 16
ATOM 15662 C CA . ALA A 1 32 ? 58.164 -29.992 26.141 1.00 0.00 32 ALA A CA 16
ATOM 15663 C C . ALA A 1 32 ? 57.172 -29.032 25.440 1.00 0.00 32 ALA A C 16
ATOM 15664 O O . ALA A 1 32 ? 56.739 -28.043 26.039 1.00 0.00 32 ALA A O 16
ATOM 15671 N N . LEU A 1 33 ? 56.789 -29.369 24.179 1.00 0.00 33 LEU A N 16
ATOM 15672 C CA . LEU A 1 33 ? 55.843 -28.578 23.323 1.00 0.00 33 LEU A CA 16
ATOM 15673 C C . LEU A 1 33 ? 54.533 -28.129 24.018 1.00 0.00 33 LEU A C 16
ATOM 15674 O O . LEU A 1 33 ? 53.869 -27.192 23.546 1.00 0.00 33 LEU A O 16
ATOM 15690 N N . LEU A 1 34 ? 54.139 -28.808 25.102 1.00 0.00 34 LEU A N 16
ATOM 15691 C CA . LEU A 1 34 ? 53.003 -28.389 25.954 1.00 0.00 34 LEU A CA 16
ATOM 15692 C C . LEU A 1 34 ? 53.426 -28.390 27.424 1.00 0.00 34 LEU A C 16
ATOM 15693 O O . LEU A 1 34 ? 53.106 -27.459 28.172 1.00 0.00 34 LEU A O 16
ATOM 15709 N N . GLY A 1 35 ? 54.151 -29.447 27.811 1.00 0.00 35 GLY A N 16
ATOM 15710 C CA . GLY A 1 35 ? 54.563 -29.662 29.194 1.00 0.00 35 GLY A CA 16
ATOM 15711 C C . GLY A 1 35 ? 53.383 -29.966 30.119 1.00 0.00 35 GLY A C 16
ATOM 15712 O O . GLY A 1 35 ? 52.326 -30.388 29.641 1.00 0.00 35 GLY A O 16
ATOM 15716 N N . PRO A 1 36 ? 53.525 -29.757 31.458 1.00 0.00 36 PRO A N 16
ATOM 15717 C CA . PRO A 1 36 ? 52.373 -29.800 32.400 1.00 0.00 36 PRO A CA 16
ATOM 15718 C C . PRO A 1 36 ? 51.525 -28.500 32.350 1.00 0.00 36 PRO A C 16
ATOM 15719 O O . PRO A 1 36 ? 50.391 -28.471 32.848 1.00 0.00 36 PRO A O 16
ATOM 15730 N N . ASP A 1 37 ? 52.088 -27.445 31.733 1.00 0.00 37 ASP A N 16
ATOM 15731 C CA . ASP A 1 37 ? 51.482 -26.104 31.683 1.00 0.00 37 ASP A CA 16
ATOM 15732 C C . ASP A 1 37 ? 50.376 -26.034 30.607 1.00 0.00 37 ASP A C 16
ATOM 15733 O O . ASP A 1 37 ? 49.380 -25.327 30.785 1.00 0.00 37 ASP A O 16
ATOM 15742 N N . GLY A 1 38 ? 50.583 -26.755 29.482 1.00 0.00 38 GLY A N 16
ATOM 15743 C CA . GLY A 1 38 ? 49.551 -26.933 28.442 1.00 0.00 38 GLY A CA 16
ATOM 15744 C C . GLY A 1 38 ? 49.498 -25.815 27.396 1.00 0.00 38 GLY A C 16
ATOM 15745 O O . GLY A 1 38 ? 48.798 -25.957 26.388 1.00 0.00 38 GLY A O 16
ATOM 15749 N N . LYS A 1 39 ? 50.204 -24.693 27.632 1.00 0.00 39 LYS A N 16
ATOM 15750 C CA . LYS A 1 39 ? 50.230 -23.537 26.700 1.00 0.00 39 LYS A CA 16
ATOM 15751 C C . LYS A 1 39 ? 51.588 -22.805 26.796 1.00 0.00 39 LYS A C 16
ATOM 15752 O O . LYS A 1 39 ? 51.746 -21.841 27.538 1.00 0.00 39 LYS A O 16
ATOM 15771 N N . VAL A 1 40 ? 52.568 -23.294 26.026 1.00 0.00 40 VAL A N 16
ATOM 15772 C CA . VAL A 1 40 ? 53.976 -22.845 26.116 1.00 0.00 40 VAL A CA 16
ATOM 15773 C C . VAL A 1 40 ? 54.528 -22.529 24.721 1.00 0.00 40 VAL A C 16
ATOM 15774 O O . VAL A 1 40 ? 53.886 -22.818 23.707 1.00 0.00 40 VAL A O 16
ATOM 15787 N N . ILE A 1 41 ? 55.732 -21.942 24.683 1.00 0.00 41 ILE A N 16
ATOM 15788 C CA . ILE A 1 41 ? 56.433 -21.633 23.437 1.00 0.00 41 ILE A CA 16
ATOM 15789 C C . ILE A 1 41 ? 57.504 -22.714 23.156 1.00 0.00 41 ILE A C 16
ATOM 15790 O O . ILE A 1 41 ? 58.383 -22.969 23.987 1.00 0.00 41 ILE A O 16
ATOM 15806 N N . ILE A 1 42 ? 57.392 -23.340 21.977 1.00 0.00 42 ILE A N 16
ATOM 15807 C CA . ILE A 1 42 ? 58.321 -24.357 21.476 1.00 0.00 42 ILE A CA 16
ATOM 15808 C C . ILE A 1 42 ? 59.624 -23.675 21.048 1.00 0.00 42 ILE A C 16
ATOM 15809 O O . ILE A 1 42 ? 59.614 -22.788 20.197 1.00 0.00 42 ILE A O 16
ATOM 15825 N N . ASP A 1 43 ? 60.724 -24.115 21.646 1.00 0.00 43 ASP A N 16
ATOM 15826 C CA . ASP A 1 43 ? 62.076 -23.760 21.222 1.00 0.00 43 ASP A CA 16
ATOM 15827 C C . ASP A 1 43 ? 62.559 -24.857 20.262 1.00 0.00 43 ASP A C 16
ATOM 15828 O O . ASP A 1 43 ? 62.551 -26.055 20.606 1.00 0.00 43 ASP A O 16
ATOM 15837 N N . HIS A 1 44 ? 62.935 -24.444 19.044 1.00 0.00 44 HIS A N 16
ATOM 15838 C CA . HIS A 1 44 ? 63.371 -25.346 17.981 1.00 0.00 44 HIS A CA 16
ATOM 15839 C C . HIS A 1 44 ? 64.407 -24.645 17.091 1.00 0.00 44 HIS A C 16
ATOM 15840 O O . HIS A 1 44 ? 64.040 -23.866 16.201 1.00 0.00 44 HIS A O 16
ATOM 15855 N N . ASN A 1 45 ? 65.703 -24.905 17.384 1.00 0.00 45 ASN A N 16
ATOM 15856 C CA . ASN A 1 45 ? 66.857 -24.473 16.556 1.00 0.00 45 ASN A CA 16
ATOM 15857 C C . ASN A 1 45 ? 66.916 -22.932 16.394 1.00 0.00 45 ASN A C 16
ATOM 15858 O O . ASN A 1 45 ? 67.411 -22.423 15.386 1.00 0.00 45 ASN A O 16
ATOM 15869 N N . GLY A 1 46 ? 66.437 -22.202 17.421 1.00 0.00 46 GLY A N 16
ATOM 15870 C CA . GLY A 1 46 ? 66.435 -20.736 17.423 1.00 0.00 46 GLY A CA 16
ATOM 15871 C C . GLY A 1 46 ? 65.078 -20.133 17.089 1.00 0.00 46 GLY A C 16
ATOM 15872 O O . GLY A 1 46 ? 64.827 -18.974 17.421 1.00 0.00 46 GLY A O 16
ATOM 15876 N N . GLN A 1 47 ? 64.215 -20.906 16.407 1.00 0.00 47 GLN A N 16
ATOM 15877 C CA . GLN A 1 47 ? 62.824 -20.492 16.101 1.00 0.00 47 GLN A CA 16
ATOM 15878 C C . GLN A 1 47 ? 61.926 -20.798 17.302 1.00 0.00 47 GLN A C 16
ATOM 15879 O O . GLN A 1 47 ? 62.222 -21.713 18.083 1.00 0.00 47 GLN A O 16
ATOM 15893 N N . GLU A 1 48 ? 60.830 -20.041 17.442 1.00 0.00 48 GLU A N 16
ATOM 15894 C CA . GLU A 1 48 ? 59.890 -20.216 18.556 1.00 0.00 48 GLU A CA 16
ATOM 15895 C C . GLU A 1 48 ? 58.441 -20.217 18.046 1.00 0.00 48 GLU A C 16
ATOM 15896 O O . GLU A 1 48 ? 58.076 -19.410 17.186 1.00 0.00 48 GLU A O 16
ATOM 15908 N N . TYR A 1 49 ? 57.618 -21.171 18.546 1.00 0.00 49 TYR A N 16
ATOM 15909 C CA . TYR A 1 49 ? 56.191 -21.290 18.150 1.00 0.00 49 TYR A CA 16
ATOM 15910 C C . TYR A 1 49 ? 55.329 -21.520 19.403 1.00 0.00 49 TYR A C 16
ATOM 15911 O O . TYR A 1 49 ? 55.445 -22.564 20.026 1.00 0.00 49 TYR A O 16
ATOM 15929 N N . LEU A 1 50 ? 54.466 -20.562 19.752 1.00 0.00 50 LEU A N 16
ATOM 15930 C CA . LEU A 1 50 ? 53.513 -20.699 20.869 1.00 0.00 50 LEU A CA 16
ATOM 15931 C C . LEU A 1 50 ? 52.423 -21.728 20.485 1.00 0.00 50 LEU A C 16
ATOM 15932 O O . LEU A 1 50 ? 51.615 -21.484 19.587 1.00 0.00 50 LEU A O 16
ATOM 15948 N N . LEU A 1 51 ? 52.441 -22.895 21.143 1.00 0.00 51 LEU A N 16
ATOM 15949 C CA . LEU A 1 51 ? 51.388 -23.919 21.019 1.00 0.00 51 LEU A CA 16
ATOM 15950 C C . LEU A 1 51 ? 50.565 -23.899 22.305 1.00 0.00 51 LEU A C 16
ATOM 15951 O O . LEU A 1 51 ? 51.106 -24.118 23.409 1.00 0.00 51 LEU A O 16
ATOM 15967 N N . ARG A 1 52 ? 49.268 -23.597 22.171 1.00 0.00 52 ARG A N 16
ATOM 15968 C CA . ARG A 1 52 ? 48.349 -23.489 23.314 1.00 0.00 52 ARG A CA 16
ATOM 15969 C C . ARG A 1 52 ? 47.153 -24.436 23.142 1.00 0.00 52 ARG A C 16
ATOM 15970 O O . ARG A 1 52 ? 46.616 -24.576 22.034 1.00 0.00 52 ARG A O 16
ATOM 15991 N N . LYS A 1 53 ? 46.778 -25.117 24.233 1.00 0.00 53 LYS A N 16
ATOM 15992 C CA . LYS A 1 53 ? 45.538 -25.900 24.295 1.00 0.00 53 LYS A CA 16
ATOM 15993 C C . LYS A 1 53 ? 44.355 -24.936 24.518 1.00 0.00 53 LYS A C 16
ATOM 15994 O O . LYS A 1 53 ? 44.126 -24.485 25.644 1.00 0.00 53 LYS A O 16
ATOM 16013 N N . THR A 1 54 ? 43.642 -24.599 23.432 1.00 0.00 54 THR A N 16
ATOM 16014 C CA . THR A 1 54 ? 42.503 -23.666 23.485 1.00 0.00 54 THR A CA 16
ATOM 16015 C C . THR A 1 54 ? 41.329 -24.321 24.230 1.00 0.00 54 THR A C 16
ATOM 16016 O O . THR A 1 54 ? 41.100 -25.542 24.080 1.00 0.00 54 THR A O 16
ATOM 16027 N N . GLN A 1 55 ? 40.597 -23.501 25.021 1.00 0.00 55 GLN A N 16
ATOM 16028 C CA . GLN A 1 55 ? 39.399 -23.932 25.784 1.00 0.00 55 GLN A CA 16
ATOM 16029 C C . GLN A 1 55 ? 38.212 -24.251 24.847 1.00 0.00 55 GLN A C 16
ATOM 16030 O O . GLN A 1 55 ? 37.193 -24.795 25.297 1.00 0.00 55 GLN A O 16
ATOM 16044 N N . ALA A 1 56 ? 38.357 -23.895 23.554 1.00 0.00 56 ALA A N 16
ATOM 16045 C CA . ALA A 1 56 ? 37.466 -24.357 22.478 1.00 0.00 56 ALA A CA 16
ATOM 16046 C C . ALA A 1 56 ? 37.539 -25.899 22.321 1.00 0.00 56 ALA A C 16
ATOM 16047 O O . ALA A 1 56 ? 36.583 -26.532 21.858 1.00 0.00 56 ALA A O 16
ATOM 16054 N N . GLY A 1 57 ? 38.678 -26.479 22.754 1.00 0.00 57 GLY A N 16
ATOM 16055 C CA . GLY A 1 57 ? 38.950 -27.914 22.688 1.00 0.00 57 GLY A CA 16
ATOM 16056 C C . GLY A 1 57 ? 39.930 -28.249 21.582 1.00 0.00 57 GLY A C 16
ATOM 16057 O O . GLY A 1 57 ? 39.808 -29.288 20.929 1.00 0.00 57 GLY A O 16
ATOM 16061 N N . LYS A 1 58 ? 40.931 -27.369 21.384 1.00 0.00 58 LYS A N 16
ATOM 16062 C CA . LYS A 1 58 ? 41.879 -27.469 20.240 1.00 0.00 58 LYS A CA 16
ATOM 16063 C C . LYS A 1 58 ? 43.332 -27.251 20.691 1.00 0.00 58 LYS A C 16
ATOM 16064 O O . LYS A 1 58 ? 43.608 -26.982 21.860 1.00 0.00 58 LYS A O 16
ATOM 16083 N N . LEU A 1 59 ? 44.236 -27.413 19.716 1.00 0.00 59 LEU A N 16
ATOM 16084 C CA . LEU A 1 59 ? 45.630 -26.938 19.762 1.00 0.00 59 LEU A CA 16
ATOM 16085 C C . LEU A 1 59 ? 45.752 -25.775 18.767 1.00 0.00 59 LEU A C 16
ATOM 16086 O O . LEU A 1 59 ? 45.135 -25.808 17.695 1.00 0.00 59 LEU A O 16
ATOM 16102 N N . LEU A 1 60 ? 46.526 -24.746 19.133 1.00 0.00 60 LEU A N 16
ATOM 16103 C CA . LEU A 1 60 ? 46.702 -23.542 18.310 1.00 0.00 60 LEU A CA 16
ATOM 16104 C C . LEU A 1 60 ? 48.204 -23.234 18.205 1.00 0.00 60 LEU A C 16
ATOM 16105 O O . LEU A 1 60 ? 48.819 -22.784 19.183 1.00 0.00 60 LEU A O 16
ATOM 16121 N N . LEU A 1 61 ? 48.791 -23.569 17.043 1.00 0.00 61 LEU A N 16
ATOM 16122 C CA . LEU A 1 61 ? 50.201 -23.297 16.735 1.00 0.00 61 LEU A CA 16
ATOM 16123 C C . LEU A 1 61 ? 50.262 -21.901 16.112 1.00 0.00 61 LEU A C 16
ATOM 16124 O O . LEU A 1 61 ? 49.723 -21.678 15.024 1.00 0.00 61 LEU A O 16
ATOM 16140 N N . THR A 1 62 ? 50.888 -20.973 16.835 1.00 0.00 62 THR A N 16
ATOM 16141 C CA . THR A 1 62 ? 50.978 -19.551 16.469 1.00 0.00 62 THR A CA 16
ATOM 16142 C C . THR A 1 62 ? 52.409 -19.054 16.748 1.00 0.00 62 THR A C 16
ATOM 16143 O O . THR A 1 62 ? 53.010 -19.459 17.738 1.00 0.00 62 THR A O 16
ATOM 16154 N N . LYS A 1 63 ? 52.950 -18.185 15.877 1.00 0.00 63 LYS A N 16
ATOM 16155 C CA . LYS A 1 63 ? 54.328 -17.657 16.015 1.00 0.00 63 LYS A CA 16
ATOM 16156 C C . LYS A 1 63 ? 54.412 -16.251 15.379 1.00 0.00 63 LYS A C 16
ATOM 16157 O O . LYS A 1 63 ? 54.894 -15.308 16.038 1.00 0.00 63 LYS A O 16
ATOM 16177 N N . MET A 1 1 ? 9.841 -14.197 -5.176 1.00 0.00 1 MET A N 17
ATOM 16178 C CA . MET A 1 1 ? 8.723 -13.391 -4.640 1.00 0.00 1 MET A CA 17
ATOM 16179 C C . MET A 1 1 ? 9.276 -12.097 -4.022 1.00 0.00 1 MET A C 17
ATOM 16180 O O . MET A 1 1 ? 9.401 -11.992 -2.799 1.00 0.00 1 MET A O 17
ATOM 16196 N N . SER A 1 2 ? 9.664 -11.145 -4.910 1.00 0.00 2 SER A N 17
ATOM 16197 C CA . SER A 1 2 ? 10.133 -9.784 -4.555 1.00 0.00 2 SER A CA 17
ATOM 16198 C C . SER A 1 2 ? 11.248 -9.793 -3.476 1.00 0.00 2 SER A C 17
ATOM 16199 O O . SER A 1 2 ? 10.987 -9.546 -2.287 1.00 0.00 2 SER A O 17
ATOM 16207 N N . ARG A 1 3 ? 12.482 -10.132 -3.892 1.00 0.00 3 ARG A N 17
ATOM 16208 C CA . ARG A 1 3 ? 13.647 -10.175 -2.990 1.00 0.00 3 ARG A CA 17
ATOM 16209 C C . ARG A 1 3 ? 14.260 -8.771 -2.857 1.00 0.00 3 ARG A C 17
ATOM 16210 O O . ARG A 1 3 ? 14.362 -8.242 -1.745 1.00 0.00 3 ARG A O 17
ATOM 16231 N N . MET A 1 4 ? 14.651 -8.189 -4.015 1.00 0.00 4 MET A N 17
ATOM 16232 C CA . MET A 1 4 ? 15.294 -6.854 -4.126 1.00 0.00 4 MET A CA 17
ATOM 16233 C C . MET A 1 4 ? 16.700 -6.811 -3.479 1.00 0.00 4 MET A C 17
ATOM 16234 O O . MET A 1 4 ? 16.873 -7.168 -2.305 1.00 0.00 4 MET A O 17
ATOM 16248 N N . ASP A 1 5 ? 17.698 -6.359 -4.259 1.00 0.00 5 ASP A N 17
ATOM 16249 C CA . ASP A 1 5 ? 19.036 -6.061 -3.737 1.00 0.00 5 ASP A CA 17
ATOM 16250 C C . ASP A 1 5 ? 19.027 -4.696 -3.042 1.00 0.00 5 ASP A C 17
ATOM 16251 O O . ASP A 1 5 ? 18.507 -3.716 -3.583 1.00 0.00 5 ASP A O 17
ATOM 16260 N N . ASN A 1 6 ? 19.598 -4.647 -1.840 1.00 0.00 6 ASN A N 17
ATOM 16261 C CA . ASN A 1 6 ? 19.721 -3.420 -1.051 1.00 0.00 6 ASN A CA 17
ATOM 16262 C C . ASN A 1 6 ? 21.208 -3.071 -0.884 1.00 0.00 6 ASN A C 17
ATOM 16263 O O . ASN A 1 6 ? 21.953 -3.811 -0.225 1.00 0.00 6 ASN A O 17
ATOM 16274 N N . THR A 1 7 ? 21.638 -1.970 -1.526 1.00 0.00 7 THR A N 17
ATOM 16275 C CA . THR A 1 7 ? 23.006 -1.447 -1.386 1.00 0.00 7 THR A CA 17
ATOM 16276 C C . THR A 1 7 ? 23.212 -0.900 0.049 1.00 0.00 7 THR A C 17
ATOM 16277 O O . THR A 1 7 ? 22.267 -0.391 0.671 1.00 0.00 7 THR A O 17
ATOM 16288 N N . GLU A 1 8 ? 24.439 -1.025 0.577 1.00 0.00 8 GLU A N 17
ATOM 16289 C CA . GLU A 1 8 ? 24.723 -0.791 2.010 1.00 0.00 8 GLU A CA 17
ATOM 16290 C C . GLU A 1 8 ? 25.749 0.334 2.215 1.00 0.00 8 GLU A C 17
ATOM 16291 O O . GLU A 1 8 ? 26.536 0.648 1.316 1.00 0.00 8 GLU A O 17
ATOM 16303 N N . LEU A 1 9 ? 25.708 0.926 3.422 1.00 0.00 9 LEU A N 17
ATOM 16304 C CA . LEU A 1 9 ? 26.696 1.920 3.888 1.00 0.00 9 LEU A CA 17
ATOM 16305 C C . LEU A 1 9 ? 28.101 1.272 4.018 1.00 0.00 9 LEU A C 17
ATOM 16306 O O . LEU A 1 9 ? 28.185 0.048 4.208 1.00 0.00 9 LEU A O 17
ATOM 16322 N N . PRO A 1 10 ? 29.222 2.078 3.917 1.00 0.00 10 PRO A N 17
ATOM 16323 C CA . PRO A 1 10 ? 30.616 1.566 4.059 1.00 0.00 10 PRO A CA 17
ATOM 16324 C C . PRO A 1 10 ? 30.830 0.783 5.384 1.00 0.00 10 PRO A C 17
ATOM 16325 O O . PRO A 1 10 ? 30.957 1.380 6.461 1.00 0.00 10 PRO A O 17
ATOM 16336 N N . HIS A 1 11 ? 30.828 -0.560 5.279 1.00 0.00 11 HIS A N 17
ATOM 16337 C CA . HIS A 1 11 ? 30.954 -1.462 6.437 1.00 0.00 11 HIS A CA 17
ATOM 16338 C C . HIS A 1 11 ? 32.435 -1.621 6.840 1.00 0.00 11 HIS A C 17
ATOM 16339 O O . HIS A 1 11 ? 33.305 -1.637 5.959 1.00 0.00 11 HIS A O 17
ATOM 16354 N N . PRO A 1 12 ? 32.748 -1.748 8.166 1.00 0.00 12 PRO A N 17
ATOM 16355 C CA . PRO A 1 12 ? 34.113 -2.087 8.625 1.00 0.00 12 PRO A CA 17
ATOM 16356 C C . PRO A 1 12 ? 34.396 -3.606 8.516 1.00 0.00 12 PRO A C 17
ATOM 16357 O O . PRO A 1 12 ? 33.469 -4.418 8.358 1.00 0.00 12 PRO A O 17
ATOM 16368 N N . LYS A 1 13 ? 35.684 -3.968 8.604 1.00 0.00 13 LYS A N 17
ATOM 16369 C CA . LYS A 1 13 ? 36.139 -5.366 8.573 1.00 0.00 13 LYS A CA 17
ATOM 16370 C C . LYS A 1 13 ? 37.501 -5.472 9.280 1.00 0.00 13 LYS A C 17
ATOM 16371 O O . LYS A 1 13 ? 38.519 -5.014 8.739 1.00 0.00 13 LYS A O 17
ATOM 16390 N N . GLU A 1 14 ? 37.477 -6.054 10.501 1.00 0.00 14 GLU A N 17
ATOM 16391 C CA . GLU A 1 14 ? 38.655 -6.270 11.364 1.00 0.00 14 GLU A CA 17
ATOM 16392 C C . GLU A 1 14 ? 39.247 -4.925 11.849 1.00 0.00 14 GLU A C 17
ATOM 16393 O O . GLU A 1 14 ? 39.960 -4.242 11.109 1.00 0.00 14 GLU A O 17
ATOM 16405 N N . ILE A 1 15 ? 38.924 -4.566 13.104 1.00 0.00 15 ILE A N 17
ATOM 16406 C CA . ILE A 1 15 ? 39.269 -3.262 13.702 1.00 0.00 15 ILE A CA 17
ATOM 16407 C C . ILE A 1 15 ? 40.711 -3.263 14.257 1.00 0.00 15 ILE A C 17
ATOM 16408 O O . ILE A 1 15 ? 41.051 -4.107 15.094 1.00 0.00 15 ILE A O 17
ATOM 16424 N N . ASP A 1 16 ? 41.536 -2.319 13.744 1.00 0.00 16 ASP A N 17
ATOM 16425 C CA . ASP A 1 16 ? 42.871 -1.956 14.300 1.00 0.00 16 ASP A CA 17
ATOM 16426 C C . ASP A 1 16 ? 43.965 -3.018 14.022 1.00 0.00 16 ASP A C 17
ATOM 16427 O O . ASP A 1 16 ? 43.681 -4.209 13.874 1.00 0.00 16 ASP A O 17
ATOM 16436 N N . ASN A 1 17 ? 45.232 -2.556 13.970 1.00 0.00 17 ASN A N 17
ATOM 16437 C CA . ASN A 1 17 ? 46.414 -3.395 13.631 1.00 0.00 17 ASN A CA 17
ATOM 16438 C C . ASN A 1 17 ? 47.144 -3.909 14.892 1.00 0.00 17 ASN A C 17
ATOM 16439 O O . ASN A 1 17 ? 48.335 -4.248 14.823 1.00 0.00 17 ASN A O 17
ATOM 16450 N N . GLU A 1 18 ? 46.424 -3.983 16.025 1.00 0.00 18 GLU A N 17
ATOM 16451 C CA . GLU A 1 18 ? 46.967 -4.486 17.304 1.00 0.00 18 GLU A CA 17
ATOM 16452 C C . GLU A 1 18 ? 47.522 -5.919 17.174 1.00 0.00 18 GLU A C 17
ATOM 16453 O O . GLU A 1 18 ? 46.907 -6.779 16.535 1.00 0.00 18 GLU A O 17
ATOM 16465 N N . THR A 1 19 ? 48.701 -6.156 17.757 1.00 0.00 19 THR A N 17
ATOM 16466 C CA . THR A 1 19 ? 49.319 -7.488 17.822 1.00 0.00 19 THR A CA 17
ATOM 16467 C C . THR A 1 19 ? 49.423 -7.898 19.298 1.00 0.00 19 THR A C 17
ATOM 16468 O O . THR A 1 19 ? 50.255 -7.360 20.041 1.00 0.00 19 THR A O 17
ATOM 16479 N N . LEU A 1 20 ? 48.535 -8.799 19.734 1.00 0.00 20 LEU A N 17
ATOM 16480 C CA . LEU A 1 20 ? 48.516 -9.297 21.120 1.00 0.00 20 LEU A CA 17
ATOM 16481 C C . LEU A 1 20 ? 49.650 -10.310 21.342 1.00 0.00 20 LEU A C 17
ATOM 16482 O O . LEU A 1 20 ? 50.154 -10.922 20.391 1.00 0.00 20 LEU A O 17
ATOM 16498 N N . LEU A 1 21 ? 50.024 -10.471 22.611 1.00 0.00 21 LEU A N 17
ATOM 16499 C CA . LEU A 1 21 ? 51.127 -11.347 23.031 1.00 0.00 21 LEU A CA 17
ATOM 16500 C C . LEU A 1 21 ? 50.700 -12.832 23.000 1.00 0.00 21 LEU A C 17
ATOM 16501 O O . LEU A 1 21 ? 49.506 -13.132 23.161 1.00 0.00 21 LEU A O 17
ATOM 16517 N N . PRO A 1 22 ? 51.672 -13.780 22.768 1.00 0.00 22 PRO A N 17
ATOM 16518 C CA . PRO A 1 22 ? 51.434 -15.235 22.922 1.00 0.00 22 PRO A CA 17
ATOM 16519 C C . PRO A 1 22 ? 50.935 -15.612 24.345 1.00 0.00 22 PRO A C 17
ATOM 16520 O O . PRO A 1 22 ? 51.183 -14.876 25.314 1.00 0.00 22 PRO A O 17
ATOM 16531 N N . ALA A 1 23 ? 50.232 -16.768 24.448 1.00 0.00 23 ALA A N 17
ATOM 16532 C CA . ALA A 1 23 ? 49.621 -17.260 25.717 1.00 0.00 23 ALA A CA 17
ATOM 16533 C C . ALA A 1 23 ? 50.653 -17.425 26.862 1.00 0.00 23 ALA A C 17
ATOM 16534 O O . ALA A 1 23 ? 50.286 -17.436 28.046 1.00 0.00 23 ALA A O 17
ATOM 16541 N N . ALA A 1 24 ? 51.934 -17.556 26.483 1.00 0.00 24 ALA A N 17
ATOM 16542 C CA . ALA A 1 24 ? 53.083 -17.543 27.409 1.00 0.00 24 ALA A CA 17
ATOM 16543 C C . ALA A 1 24 ? 54.335 -17.093 26.643 1.00 0.00 24 ALA A C 17
ATOM 16544 O O . ALA A 1 24 ? 54.340 -17.128 25.413 1.00 0.00 24 ALA A O 17
ATOM 16551 N N . GLU A 1 25 ? 55.383 -16.644 27.366 1.00 0.00 25 GLU A N 17
ATOM 16552 C CA . GLU A 1 25 ? 56.719 -16.412 26.766 1.00 0.00 25 GLU A CA 17
ATOM 16553 C C . GLU A 1 25 ? 57.711 -17.460 27.313 1.00 0.00 25 GLU A C 17
ATOM 16554 O O . GLU A 1 25 ? 58.918 -17.237 27.384 1.00 0.00 25 GLU A O 17
ATOM 16566 N N . ARG A 1 26 ? 57.177 -18.642 27.648 1.00 0.00 26 ARG A N 17
ATOM 16567 C CA . ARG A 1 26 ? 57.957 -19.773 28.162 1.00 0.00 26 ARG A CA 17
ATOM 16568 C C . ARG A 1 26 ? 58.602 -20.544 26.990 1.00 0.00 26 ARG A C 17
ATOM 16569 O O . ARG A 1 26 ? 58.012 -21.476 26.448 1.00 0.00 26 ARG A O 17
ATOM 16590 N N . ARG A 1 27 ? 59.804 -20.083 26.553 1.00 0.00 27 ARG A N 17
ATOM 16591 C CA . ARG A 1 27 ? 60.563 -20.743 25.470 1.00 0.00 27 ARG A CA 17
ATOM 16592 C C . ARG A 1 27 ? 61.258 -22.006 26.003 1.00 0.00 27 ARG A C 17
ATOM 16593 O O . ARG A 1 27 ? 62.402 -21.956 26.473 1.00 0.00 27 ARG A O 17
ATOM 16614 N N . VAL A 1 28 ? 60.522 -23.123 25.966 1.00 0.00 28 VAL A N 17
ATOM 16615 C CA . VAL A 1 28 ? 61.046 -24.458 26.299 1.00 0.00 28 VAL A CA 17
ATOM 16616 C C . VAL A 1 28 ? 61.314 -25.208 24.997 1.00 0.00 28 VAL A C 17
ATOM 16617 O O . VAL A 1 28 ? 60.684 -24.919 23.986 1.00 0.00 28 VAL A O 17
ATOM 16630 N N . ASN A 1 29 ? 62.245 -26.171 25.040 1.00 0.00 29 ASN A N 17
ATOM 16631 C CA . ASN A 1 29 ? 62.542 -27.059 23.895 1.00 0.00 29 ASN A CA 17
ATOM 16632 C C . ASN A 1 29 ? 61.261 -27.828 23.482 1.00 0.00 29 ASN A C 17
ATOM 16633 O O . ASN A 1 29 ? 60.404 -28.091 24.339 1.00 0.00 29 ASN A O 17
ATOM 16644 N N . SER A 1 30 ? 61.152 -28.177 22.178 1.00 0.00 30 SER A N 17
ATOM 16645 C CA . SER A 1 30 ? 59.951 -28.838 21.581 1.00 0.00 30 SER A CA 17
ATOM 16646 C C . SER A 1 30 ? 59.473 -30.099 22.356 1.00 0.00 30 SER A C 17
ATOM 16647 O O . SER A 1 30 ? 58.299 -30.469 22.285 1.00 0.00 30 SER A O 17
ATOM 16655 N N . GLN A 1 31 ? 60.395 -30.747 23.087 1.00 0.00 31 GLN A N 17
ATOM 16656 C CA . GLN A 1 31 ? 60.097 -31.930 23.932 1.00 0.00 31 GLN A CA 17
ATOM 16657 C C . GLN A 1 31 ? 58.986 -31.624 24.965 1.00 0.00 31 GLN A C 17
ATOM 16658 O O . GLN A 1 31 ? 58.112 -32.453 25.219 1.00 0.00 31 GLN A O 17
ATOM 16672 N N . ALA A 1 32 ? 59.024 -30.406 25.525 1.00 0.00 32 ALA A N 17
ATOM 16673 C CA . ALA A 1 32 ? 58.044 -29.923 26.504 1.00 0.00 32 ALA A CA 17
ATOM 16674 C C . ALA A 1 32 ? 57.030 -28.965 25.838 1.00 0.00 32 ALA A C 17
ATOM 16675 O O . ALA A 1 32 ? 56.556 -28.022 26.477 1.00 0.00 32 ALA A O 17
ATOM 16682 N N . LEU A 1 33 ? 56.668 -29.271 24.566 1.00 0.00 33 LEU A N 17
ATOM 16683 C CA . LEU A 1 33 ? 55.753 -28.463 23.705 1.00 0.00 33 LEU A CA 17
ATOM 16684 C C . LEU A 1 33 ? 54.450 -27.991 24.396 1.00 0.00 33 LEU A C 17
ATOM 16685 O O . LEU A 1 33 ? 53.863 -26.983 23.985 1.00 0.00 33 LEU A O 17
ATOM 16701 N N . LEU A 1 34 ? 53.983 -28.723 25.418 1.00 0.00 34 LEU A N 17
ATOM 16702 C CA . LEU A 1 34 ? 52.789 -28.339 26.198 1.00 0.00 34 LEU A CA 17
ATOM 16703 C C . LEU A 1 34 ? 53.120 -28.328 27.699 1.00 0.00 34 LEU A C 17
ATOM 16704 O O . LEU A 1 34 ? 52.912 -27.316 28.388 1.00 0.00 34 LEU A O 17
ATOM 16720 N N . GLY A 1 35 ? 53.646 -29.460 28.190 1.00 0.00 35 GLY A N 17
ATOM 16721 C CA . GLY A 1 35 ? 53.933 -29.641 29.618 1.00 0.00 35 GLY A CA 17
ATOM 16722 C C . GLY A 1 35 ? 52.663 -29.750 30.460 1.00 0.00 35 GLY A C 17
ATOM 16723 O O . GLY A 1 35 ? 51.598 -30.098 29.923 1.00 0.00 35 GLY A O 17
ATOM 16727 N N . PRO A 1 36 ? 52.727 -29.478 31.798 1.00 0.00 36 PRO A N 17
ATOM 16728 C CA . PRO A 1 36 ? 51.513 -29.401 32.654 1.00 0.00 36 PRO A CA 17
ATOM 16729 C C . PRO A 1 36 ? 50.764 -28.055 32.481 1.00 0.00 36 PRO A C 17
ATOM 16730 O O . PRO A 1 36 ? 49.665 -27.865 33.013 1.00 0.00 36 PRO A O 17
ATOM 16741 N N . ASP A 1 37 ? 51.394 -27.139 31.736 1.00 0.00 37 ASP A N 17
ATOM 16742 C CA . ASP A 1 37 ? 50.867 -25.801 31.444 1.00 0.00 37 ASP A CA 17
ATOM 16743 C C . ASP A 1 37 ? 49.834 -25.867 30.317 1.00 0.00 37 ASP A C 17
ATOM 16744 O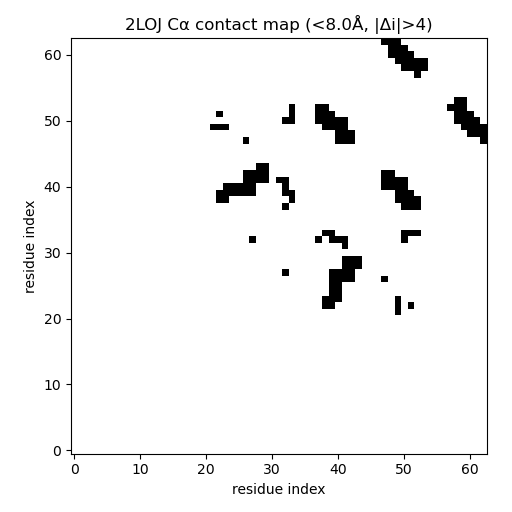 O . ASP A 1 37 ? 48.751 -25.287 30.422 1.00 0.00 37 ASP A O 17
ATOM 16753 N N . GLY A 1 38 ? 50.208 -26.564 29.230 1.00 0.00 38 GLY A N 17
ATOM 16754 C CA . GLY A 1 38 ? 49.349 -26.725 28.052 1.00 0.00 38 GLY A CA 17
ATOM 16755 C C . GLY A 1 38 ? 49.483 -25.597 27.029 1.00 0.00 38 GLY A C 17
ATOM 16756 O O . GLY A 1 38 ? 49.007 -25.732 25.904 1.00 0.00 38 GLY A O 17
ATOM 16760 N N . LYS A 1 39 ? 50.134 -24.482 27.412 1.00 0.00 39 LYS A N 17
ATOM 16761 C CA . LYS A 1 39 ? 50.290 -23.305 26.537 1.00 0.00 39 LYS A CA 17
ATOM 16762 C C . LYS A 1 39 ? 51.670 -22.659 26.734 1.00 0.00 39 LYS A C 17
ATOM 16763 O O . LYS A 1 39 ? 51.860 -21.797 27.590 1.00 0.00 39 LYS A O 17
ATOM 16782 N N . VAL A 1 40 ? 52.659 -23.128 25.945 1.00 0.00 40 VAL A N 17
ATOM 16783 C CA . VAL A 1 40 ? 54.077 -22.696 26.072 1.00 0.00 40 VAL A CA 17
ATOM 16784 C C . VAL A 1 40 ? 54.715 -22.536 24.680 1.00 0.00 40 VAL A C 17
ATOM 16785 O O . VAL A 1 40 ? 54.177 -23.035 23.682 1.00 0.00 40 VAL A O 17
ATOM 16798 N N . ILE A 1 41 ? 55.857 -21.825 24.614 1.00 0.00 41 ILE A N 17
ATOM 16799 C CA . ILE A 1 41 ? 56.558 -21.565 23.344 1.00 0.00 41 ILE A CA 17
ATOM 16800 C C . ILE A 1 41 ? 57.551 -22.702 23.037 1.00 0.00 41 ILE A C 17
ATOM 16801 O O . ILE A 1 41 ? 58.403 -23.039 23.862 1.00 0.00 41 ILE A O 17
ATOM 16817 N N . ILE A 1 42 ? 57.395 -23.277 21.844 1.00 0.00 42 ILE A N 17
ATOM 16818 C CA . ILE A 1 42 ? 58.234 -24.348 21.307 1.00 0.00 42 ILE A CA 17
ATOM 16819 C C . ILE A 1 42 ? 59.512 -23.746 20.726 1.00 0.00 42 ILE A C 17
ATOM 16820 O O . ILE A 1 42 ? 59.458 -22.932 19.804 1.00 0.00 42 ILE A O 17
ATOM 16836 N N . ASP A 1 43 ? 60.645 -24.157 21.281 1.00 0.00 43 ASP A N 17
ATOM 16837 C CA . ASP A 1 43 ? 61.971 -23.802 20.795 1.00 0.00 43 ASP A CA 17
ATOM 16838 C C . ASP A 1 43 ? 62.540 -25.004 20.040 1.00 0.00 43 ASP A C 17
ATOM 16839 O O . ASP A 1 43 ? 62.737 -26.079 20.625 1.00 0.00 43 ASP A O 17
ATOM 16848 N N . HIS A 1 44 ? 62.749 -24.817 18.728 1.00 0.00 44 HIS A N 17
ATOM 16849 C CA . HIS A 1 44 ? 63.312 -25.834 17.829 1.00 0.00 44 HIS A CA 17
ATOM 16850 C C . HIS A 1 44 ? 63.818 -25.138 16.549 1.00 0.00 44 HIS A C 17
ATOM 16851 O O . HIS A 1 44 ? 63.174 -24.206 16.065 1.00 0.00 44 HIS A O 17
ATOM 16866 N N . ASN A 1 45 ? 64.971 -25.622 16.013 1.00 0.00 45 ASN A N 17
ATOM 16867 C CA . ASN A 1 45 ? 65.668 -25.073 14.808 1.00 0.00 45 ASN A CA 17
ATOM 16868 C C . ASN A 1 45 ? 66.306 -23.690 15.098 1.00 0.00 45 ASN A C 17
ATOM 16869 O O . ASN A 1 45 ? 66.739 -22.990 14.173 1.00 0.00 45 ASN A O 17
ATOM 16880 N N . GLY A 1 46 ? 66.380 -23.318 16.388 1.00 0.00 46 GLY A N 17
ATOM 16881 C CA . GLY A 1 46 ? 66.774 -21.962 16.785 1.00 0.00 46 GLY A CA 17
ATOM 16882 C C . GLY A 1 46 ? 65.643 -20.953 16.598 1.00 0.00 46 GLY A C 17
ATOM 16883 O O . GLY A 1 46 ? 65.874 -19.739 16.615 1.00 0.00 46 GLY A O 17
ATOM 16887 N N . GLN A 1 47 ? 64.415 -21.473 16.396 1.00 0.00 47 GLN A N 17
ATOM 16888 C CA . GLN A 1 47 ? 63.188 -20.671 16.235 1.00 0.00 47 GLN A CA 17
ATOM 16889 C C . GLN A 1 47 ? 62.296 -20.885 17.465 1.00 0.00 47 GLN A C 17
ATOM 16890 O O . GLN A 1 47 ? 62.414 -21.906 18.148 1.00 0.00 47 GLN A O 17
ATOM 16904 N N . GLU A 1 48 ? 61.387 -19.938 17.727 1.00 0.00 48 GLU A N 17
ATOM 16905 C CA . GLU A 1 48 ? 60.469 -20.009 18.877 1.00 0.00 48 GLU A CA 17
ATOM 16906 C C . GLU A 1 48 ? 59.028 -19.644 18.442 1.00 0.00 48 GLU A C 17
ATOM 16907 O O . GLU A 1 48 ? 58.798 -18.588 17.840 1.00 0.00 48 GLU A O 17
ATOM 16919 N N . TYR A 1 49 ? 58.064 -20.548 18.739 1.00 0.00 49 TYR A N 17
ATOM 16920 C CA . TYR A 1 49 ? 56.659 -20.437 18.300 1.00 0.00 49 TYR A CA 17
ATOM 16921 C C . TYR A 1 49 ? 55.694 -21.068 19.337 1.00 0.00 49 TYR A C 17
ATOM 16922 O O . TYR A 1 49 ? 55.830 -22.234 19.686 1.00 0.00 49 TYR A O 17
ATOM 16940 N N . LEU A 1 50 ? 54.687 -20.279 19.764 1.00 0.00 50 LEU A N 17
ATOM 16941 C CA . LEU A 1 50 ? 53.749 -20.621 20.860 1.00 0.00 50 LEU A CA 17
ATOM 16942 C C . LEU A 1 50 ? 52.715 -21.666 20.388 1.00 0.00 50 LEU A C 17
ATOM 16943 O O . LEU A 1 50 ? 51.984 -21.418 19.442 1.00 0.00 50 LEU A O 17
ATOM 16959 N N . LEU A 1 51 ? 52.642 -22.811 21.075 1.00 0.00 51 LEU A N 17
ATOM 16960 C CA . LEU A 1 51 ? 51.545 -23.775 20.904 1.00 0.00 51 LEU A CA 17
ATOM 169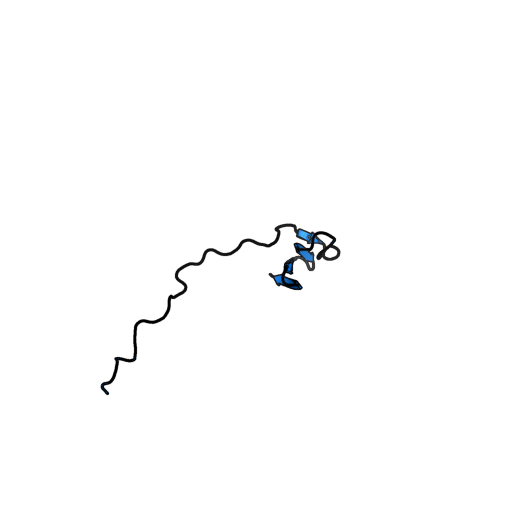61 C C . LEU A 1 51 ? 50.718 -23.764 22.183 1.00 0.00 51 LEU A C 17
ATOM 16962 O O . LEU A 1 51 ? 51.269 -23.905 23.291 1.00 0.00 51 LEU A O 17
ATOM 16978 N N . ARG A 1 52 ? 49.404 -23.565 22.027 1.00 0.00 52 ARG A N 17
ATOM 16979 C CA . ARG A 1 52 ? 48.476 -23.491 23.153 1.00 0.00 52 ARG A CA 17
ATOM 16980 C C . ARG A 1 52 ? 47.304 -24.445 22.945 1.00 0.00 52 ARG A C 17
ATOM 16981 O O . ARG A 1 52 ? 46.828 -24.639 21.819 1.00 0.00 52 ARG A O 17
ATOM 17002 N N . LYS A 1 53 ? 46.862 -25.049 24.049 1.00 0.00 53 LYS A N 17
ATOM 17003 C CA . LYS A 1 53 ? 45.643 -25.847 24.101 1.00 0.00 53 LYS A CA 17
ATOM 17004 C C . LYS A 1 53 ? 44.450 -24.909 24.303 1.00 0.00 53 LYS A C 17
ATOM 17005 O O . LYS A 1 53 ? 44.264 -24.365 25.397 1.00 0.00 53 LYS A O 17
ATOM 17024 N N . THR A 1 54 ? 43.685 -24.688 23.232 1.00 0.00 54 THR A N 17
ATOM 17025 C CA . THR A 1 54 ? 42.430 -23.939 23.303 1.00 0.00 54 THR A CA 17
ATOM 17026 C C . THR A 1 54 ? 41.399 -24.814 24.033 1.00 0.00 54 THR A C 17
ATOM 17027 O O . THR A 1 54 ? 41.282 -26.011 23.721 1.00 0.00 54 THR A O 17
ATOM 17038 N N . GLN A 1 55 ? 40.662 -24.213 24.990 1.00 0.00 55 GLN A N 17
ATOM 17039 C CA . GLN A 1 55 ? 39.698 -24.935 25.863 1.00 0.00 55 GLN A CA 17
ATOM 17040 C C . GLN A 1 55 ? 38.419 -25.347 25.096 1.00 0.00 55 GLN A C 17
ATOM 17041 O O . GLN A 1 55 ? 37.509 -25.959 25.667 1.00 0.00 55 GLN A O 17
ATOM 17055 N N . ALA A 1 56 ? 38.365 -24.990 23.798 1.00 0.00 56 ALA A N 17
ATOM 17056 C CA . ALA A 1 56 ? 37.378 -25.520 22.838 1.00 0.00 56 ALA A CA 17
ATOM 17057 C C . ALA A 1 56 ? 37.695 -26.995 22.484 1.00 0.00 56 ALA A C 17
ATOM 17058 O O . ALA A 1 56 ? 36.861 -27.697 21.898 1.00 0.00 56 ALA A O 17
ATOM 17065 N N . GLY A 1 57 ? 38.918 -27.435 22.840 1.00 0.00 57 GLY A N 17
ATOM 17066 C CA . GLY A 1 57 ? 39.368 -28.812 22.648 1.00 0.00 57 GLY A CA 17
ATOM 17067 C C . GLY A 1 57 ? 40.280 -28.962 21.447 1.00 0.00 57 GLY A C 17
ATOM 17068 O O . GLY A 1 57 ? 40.256 -29.995 20.762 1.00 0.00 57 GLY A O 17
ATOM 17072 N N . LYS A 1 58 ? 41.109 -27.931 21.193 1.00 0.00 58 LYS A N 17
ATOM 17073 C CA . LYS A 1 58 ? 41.974 -27.868 19.992 1.00 0.00 58 LYS A CA 17
ATOM 17074 C C . LYS A 1 58 ? 43.365 -27.314 20.335 1.00 0.00 58 LYS A C 17
ATOM 17075 O O . LYS A 1 58 ? 43.621 -26.894 21.463 1.00 0.00 58 LYS A O 17
ATOM 17094 N N . LEU A 1 59 ? 44.253 -27.350 19.336 1.00 0.00 59 LEU A N 17
ATOM 17095 C CA . LEU A 1 59 ? 45.607 -26.772 19.407 1.00 0.00 59 LEU A CA 17
ATOM 17096 C C . LEU A 1 59 ? 45.688 -25.556 18.472 1.00 0.00 59 LEU A C 17
ATOM 17097 O O . LEU A 1 59 ? 45.069 -25.548 17.400 1.00 0.00 59 LEU A O 17
ATOM 17113 N N . LEU A 1 60 ? 46.445 -24.535 18.888 1.00 0.00 60 LEU A N 17
ATOM 17114 C CA . LEU A 1 60 ? 46.587 -23.269 18.144 1.00 0.00 60 LEU A CA 17
ATOM 17115 C C . LEU A 1 60 ? 48.078 -22.920 18.065 1.00 0.00 60 LEU A C 17
ATOM 17116 O O . LEU A 1 60 ? 48.713 -22.676 19.107 1.00 0.00 60 LEU A O 17
ATOM 17132 N N . LEU A 1 61 ? 48.645 -22.941 16.844 1.00 0.00 61 LEU A N 17
ATOM 17133 C CA . LEU A 1 61 ? 50.050 -22.577 16.607 1.00 0.00 61 LEU A CA 17
ATOM 17134 C C . LEU A 1 61 ? 50.112 -21.071 16.277 1.00 0.00 61 LEU A C 17
ATOM 17135 O O . LEU A 1 61 ? 49.432 -20.583 15.377 1.00 0.00 61 LEU A O 17
ATOM 17151 N N . THR A 1 62 ? 50.919 -20.367 17.053 1.00 0.00 62 THR A N 17
ATOM 17152 C CA . THR A 1 62 ? 51.179 -18.928 16.951 1.00 0.00 62 THR A CA 17
ATOM 17153 C C . THR A 1 62 ? 52.674 -18.729 17.267 1.00 0.00 62 THR A C 17
ATOM 17154 O O . THR A 1 62 ? 53.418 -19.710 17.346 1.00 0.00 62 THR A O 17
ATOM 17165 N N . LYS A 1 63 ? 53.134 -17.483 17.451 1.00 0.00 63 LYS A N 17
ATOM 17166 C CA . LYS A 1 63 ? 54.539 -17.217 17.853 1.00 0.00 63 LYS A CA 17
ATOM 17167 C C . LYS A 1 63 ? 54.597 -16.095 18.921 1.00 0.00 63 LYS A C 17
ATOM 17168 O O . LYS A 1 63 ? 53.733 -15.180 18.886 1.00 0.00 63 LYS A O 17
ATOM 17188 N N . MET A 1 1 ? 45.859 11.642 -24.604 1.00 0.00 1 MET A N 18
ATOM 17189 C CA . MET A 1 1 ? 46.808 11.501 -23.477 1.00 0.00 1 MET A CA 18
ATOM 17190 C C . MET A 1 1 ? 46.044 11.233 -22.169 1.00 0.00 1 MET A C 18
ATOM 17191 O O . MET A 1 1 ? 46.347 10.269 -21.451 1.00 0.00 1 MET A O 18
ATOM 17207 N N . SER A 1 2 ? 45.044 12.095 -21.876 1.00 0.00 2 SER A N 18
ATOM 17208 C CA . SER A 1 2 ? 44.229 11.991 -20.658 1.00 0.00 2 SER A CA 18
ATOM 17209 C C . SER A 1 2 ? 43.334 10.733 -20.705 1.00 0.00 2 SER A C 18
ATOM 17210 O O . SER A 1 2 ? 43.545 9.797 -19.923 1.00 0.00 2 SER A O 18
ATOM 17218 N N . ARG A 1 3 ? 42.360 10.734 -21.658 1.00 0.00 3 ARG A N 18
ATOM 17219 C CA . ARG A 1 3 ? 41.361 9.650 -21.855 1.00 0.00 3 ARG A CA 18
ATOM 17220 C C . ARG A 1 3 ? 40.475 9.526 -20.584 1.00 0.00 3 ARG A C 18
ATOM 17221 O O . ARG A 1 3 ? 39.365 10.061 -20.541 1.00 0.00 3 ARG A O 18
ATOM 17242 N N . MET A 1 4 ? 41.001 8.837 -19.553 1.00 0.00 4 MET A N 18
ATOM 17243 C CA . MET A 1 4 ? 40.415 8.777 -18.198 1.00 0.00 4 MET A CA 18
ATOM 17244 C C . MET A 1 4 ? 41.579 8.860 -17.194 1.00 0.00 4 MET A C 18
ATOM 17245 O O . MET A 1 4 ? 42.369 7.914 -17.090 1.00 0.00 4 MET A O 18
ATOM 17259 N N . ASP A 1 5 ? 41.708 10.018 -16.507 1.00 0.00 5 ASP A N 18
ATOM 17260 C CA . ASP A 1 5 ? 42.802 10.283 -15.546 1.00 0.00 5 ASP A CA 18
ATOM 17261 C C . ASP A 1 5 ? 42.812 9.263 -14.385 1.00 0.00 5 ASP A C 18
ATOM 17262 O O . ASP A 1 5 ? 43.828 8.593 -14.153 1.00 0.00 5 ASP A O 18
ATOM 17271 N N . ASN A 1 6 ? 41.669 9.186 -13.677 1.00 0.00 6 ASN A N 18
ATOM 17272 C CA . ASN A 1 6 ? 41.438 8.307 -12.500 1.00 0.00 6 ASN A CA 18
ATOM 17273 C C . ASN A 1 6 ? 42.316 8.703 -11.283 1.00 0.00 6 ASN A C 18
ATOM 17274 O O . ASN A 1 6 ? 43.516 8.968 -11.417 1.00 0.00 6 ASN A O 18
ATOM 17285 N N . THR A 1 7 ? 41.702 8.718 -10.089 1.00 0.00 7 THR A N 18
ATOM 17286 C CA . THR A 1 7 ? 42.394 8.997 -8.819 1.00 0.00 7 THR A CA 18
ATOM 17287 C C . THR A 1 7 ? 41.827 8.087 -7.715 1.00 0.00 7 THR A C 18
ATOM 17288 O O . THR A 1 7 ? 40.654 7.672 -7.768 1.00 0.00 7 THR A O 18
ATOM 17299 N N . GLU A 1 8 ? 42.674 7.770 -6.724 1.00 0.00 8 GLU A N 18
ATOM 17300 C CA . GLU A 1 8 ? 42.323 6.890 -5.595 1.00 0.00 8 GLU A CA 18
ATOM 17301 C C . GLU A 1 8 ? 42.201 7.720 -4.305 1.00 0.00 8 GLU A C 18
ATOM 17302 O O . GLU A 1 8 ? 42.999 8.632 -4.077 1.00 0.00 8 GLU A O 18
ATOM 17314 N N . LEU A 1 9 ? 41.188 7.399 -3.478 1.00 0.00 9 LEU A N 18
ATOM 17315 C CA . LEU A 1 9 ? 40.936 8.094 -2.201 1.00 0.00 9 LEU A CA 18
ATOM 17316 C C . LEU A 1 9 ? 41.872 7.534 -1.104 1.00 0.00 9 LEU A C 18
ATOM 17317 O O . LEU A 1 9 ? 41.949 6.307 -0.948 1.00 0.00 9 LEU A O 18
ATOM 17333 N N . PRO A 1 10 ? 42.616 8.417 -0.350 1.00 0.00 10 PRO A N 18
ATOM 17334 C CA . PRO A 1 10 ? 43.498 7.983 0.770 1.00 0.00 10 PRO A CA 18
ATOM 17335 C C . PRO A 1 10 ? 42.733 7.220 1.879 1.00 0.00 10 PRO A C 18
ATOM 17336 O O . PRO A 1 10 ? 41.538 7.468 2.106 1.00 0.00 10 PRO A O 18
ATOM 17347 N N . HIS A 1 11 ? 43.429 6.299 2.562 1.00 0.00 11 HIS A N 18
ATOM 17348 C CA . HIS A 1 11 ? 42.829 5.463 3.618 1.00 0.00 11 HIS A CA 18
ATOM 17349 C C . HIS A 1 11 ? 42.882 6.180 4.984 1.00 0.00 11 HIS A C 18
ATOM 17350 O O . HIS A 1 11 ? 43.805 6.965 5.228 1.00 0.00 11 HIS A O 18
ATOM 17365 N N . PRO A 1 12 ? 41.877 5.935 5.890 1.00 0.00 12 PRO A N 18
ATOM 17366 C CA . PRO A 1 12 ? 41.936 6.396 7.303 1.00 0.00 12 PRO A CA 18
ATOM 17367 C C . PRO A 1 12 ? 43.014 5.647 8.121 1.00 0.00 12 PRO A C 18
ATOM 17368 O O . PRO A 1 12 ? 43.691 4.746 7.603 1.00 0.00 12 PRO A O 18
ATOM 17379 N N . LYS A 1 13 ? 43.142 6.025 9.405 1.00 0.00 13 LYS A N 18
ATOM 17380 C CA . LYS A 1 13 ? 44.147 5.460 10.323 1.00 0.00 13 LYS A CA 18
ATOM 17381 C C . LYS A 1 13 ? 43.941 3.946 10.537 1.00 0.00 13 LYS A C 18
ATOM 17382 O O . LYS A 1 13 ? 42.802 3.477 10.616 1.00 0.00 13 LYS A O 18
ATOM 17401 N N . GLU A 1 14 ? 45.063 3.206 10.619 1.00 0.00 14 GLU A N 18
ATOM 17402 C CA . GLU A 1 14 ? 45.063 1.750 10.850 1.00 0.00 14 GLU A CA 18
ATOM 17403 C C . GLU A 1 14 ? 44.470 1.412 12.245 1.00 0.00 14 GLU A C 18
ATOM 17404 O O . GLU A 1 14 ? 44.869 1.991 13.266 1.00 0.00 14 GLU A O 18
ATOM 17416 N N . ILE A 1 15 ? 43.461 0.516 12.260 1.00 0.00 15 ILE A N 18
ATOM 17417 C CA . ILE A 1 15 ? 42.748 0.119 13.486 1.00 0.00 15 ILE A CA 18
ATOM 17418 C C . ILE A 1 15 ? 43.022 -1.366 13.779 1.00 0.00 15 ILE A C 18
ATOM 17419 O O . ILE A 1 15 ? 42.576 -2.252 13.043 1.00 0.00 15 ILE A O 18
ATOM 17435 N N . ASP A 1 16 ? 43.807 -1.609 14.833 1.00 0.00 16 ASP A N 18
ATOM 17436 C CA . ASP A 1 16 ? 44.039 -2.953 15.383 1.00 0.00 16 ASP A CA 18
ATOM 17437 C C . ASP A 1 16 ? 42.883 -3.322 16.321 1.00 0.00 16 ASP A C 18
ATOM 17438 O O . ASP A 1 16 ? 42.324 -2.444 16.995 1.00 0.00 16 ASP A O 18
ATOM 17447 N N . ASN A 1 17 ? 42.545 -4.620 16.390 1.00 0.00 17 ASN A N 18
ATOM 17448 C CA . ASN A 1 17 ? 41.471 -5.144 17.275 1.00 0.00 17 ASN A CA 18
ATOM 17449 C C . ASN A 1 17 ? 42.040 -5.566 18.657 1.00 0.00 17 ASN A C 18
ATOM 17450 O O . ASN A 1 17 ? 41.522 -6.490 19.302 1.00 0.00 17 ASN A O 18
ATOM 17461 N N . GLU A 1 18 ? 43.079 -4.808 19.108 1.00 0.00 18 GLU A N 18
ATOM 17462 C CA . GLU A 1 18 ? 43.734 -4.937 20.432 1.00 0.00 18 GLU A CA 18
ATOM 17463 C C . GLU A 1 18 ? 44.430 -6.303 20.609 1.00 0.00 18 GLU A C 18
ATOM 17464 O O . GLU A 1 18 ? 43.778 -7.307 20.905 1.00 0.00 18 GLU A O 18
ATOM 17476 N N . THR A 1 19 ? 45.762 -6.336 20.399 1.00 0.00 19 THR A N 18
ATOM 17477 C CA . THR A 1 19 ? 46.570 -7.538 20.646 1.00 0.00 19 THR A CA 18
ATOM 17478 C C . THR A 1 19 ? 46.682 -7.796 22.168 1.00 0.00 19 THR A C 18
ATOM 17479 O O . THR A 1 19 ? 47.055 -6.902 22.943 1.00 0.00 19 THR A O 18
ATOM 17490 N N . LEU A 1 20 ? 46.301 -9.011 22.582 1.00 0.00 20 LEU A N 18
ATOM 17491 C CA . LEU A 1 20 ? 46.373 -9.450 23.984 1.00 0.00 20 LEU A CA 18
ATOM 17492 C C . LEU A 1 20 ? 47.716 -10.152 24.242 1.00 0.00 20 LEU A C 18
ATOM 17493 O O . LEU A 1 20 ? 48.499 -10.390 23.309 1.00 0.00 20 LEU A O 18
ATOM 17509 N N . LEU A 1 21 ? 47.970 -10.471 25.515 1.00 0.00 21 LEU A N 18
ATOM 17510 C CA . LEU A 1 21 ? 49.231 -11.099 25.966 1.00 0.00 21 LEU A CA 18
ATOM 17511 C C . LEU A 1 21 ? 49.327 -12.581 25.508 1.00 0.00 21 LEU A C 18
ATOM 17512 O O . LEU A 1 21 ? 48.283 -13.209 25.281 1.00 0.00 21 LEU A O 18
ATOM 17528 N N . PRO A 1 22 ? 50.580 -13.145 25.330 1.00 0.00 22 PRO A N 18
ATOM 17529 C CA . PRO A 1 22 ? 50.793 -14.600 25.051 1.00 0.00 22 PRO A CA 18
ATOM 17530 C C . PRO A 1 22 ? 50.079 -15.520 26.068 1.00 0.00 22 PRO A C 18
ATOM 17531 O O . PRO A 1 22 ? 49.902 -15.135 27.230 1.00 0.00 22 PRO A O 18
ATOM 17542 N N . ALA A 1 23 ? 49.678 -16.727 25.613 1.00 0.00 23 ALA A N 18
ATOM 17543 C CA . ALA A 1 23 ? 48.973 -17.720 26.456 1.00 0.00 23 ALA A CA 18
ATOM 17544 C C . ALA A 1 23 ? 49.795 -18.086 27.710 1.00 0.00 23 ALA A C 18
ATOM 17545 O O . ALA A 1 23 ? 49.250 -18.159 28.820 1.00 0.00 23 ALA A O 18
ATOM 17552 N N . ALA A 1 24 ? 51.106 -18.309 27.499 1.00 0.00 24 ALA A N 18
ATOM 17553 C CA . ALA A 1 24 ? 52.083 -18.507 28.576 1.00 0.00 24 ALA A CA 18
ATOM 17554 C C . ALA A 1 24 ? 53.503 -18.350 28.018 1.00 0.00 24 ALA A C 18
ATOM 17555 O O . ALA A 1 24 ? 53.913 -19.098 27.116 1.00 0.00 24 ALA A O 18
ATOM 17562 N N . GLU A 1 25 ? 54.237 -17.360 28.549 1.00 0.00 25 GLU A N 18
ATOM 17563 C CA . GLU A 1 25 ? 55.635 -17.099 28.180 1.00 0.00 25 GLU A CA 18
ATOM 17564 C C . GLU A 1 25 ? 56.563 -18.120 28.885 1.00 0.00 25 GLU A C 18
ATOM 17565 O O . GLU A 1 25 ? 57.066 -17.894 29.992 1.00 0.00 25 GLU A O 18
ATOM 17577 N N . ARG A 1 26 ? 56.727 -19.289 28.251 1.00 0.00 26 ARG A N 18
ATOM 17578 C CA . ARG A 1 26 ? 57.548 -20.382 28.794 1.00 0.00 26 ARG A CA 18
ATOM 17579 C C . ARG A 1 26 ? 58.391 -21.002 27.673 1.00 0.00 26 ARG A C 18
ATOM 17580 O O . ARG A 1 26 ? 57.949 -21.925 26.982 1.00 0.00 26 ARG A O 18
ATOM 17601 N N . ARG A 1 27 ? 59.608 -20.451 27.482 1.00 0.00 27 ARG A N 18
ATOM 17602 C CA . ARG A 1 27 ? 60.551 -20.911 26.445 1.00 0.00 27 ARG A CA 18
ATOM 17603 C C . ARG A 1 27 ? 61.199 -22.245 26.858 1.00 0.00 27 ARG A C 18
ATOM 17604 O O . ARG A 1 27 ? 62.215 -22.276 27.565 1.00 0.00 27 ARG A O 18
ATOM 17625 N N . VAL A 1 28 ? 60.527 -23.336 26.463 1.00 0.00 28 VAL A N 18
ATOM 17626 C CA . VAL A 1 28 ? 61.011 -24.722 26.597 1.00 0.00 28 VAL A CA 18
ATOM 17627 C C . VAL A 1 28 ? 61.282 -25.302 25.196 1.00 0.00 28 VAL A C 18
ATOM 17628 O O . VAL A 1 28 ? 60.768 -24.790 24.206 1.00 0.00 28 VAL A O 18
ATOM 17641 N N . ASN A 1 29 ? 62.078 -26.380 25.132 1.00 0.00 29 ASN A N 18
ATOM 17642 C CA . ASN A 1 29 ? 62.355 -27.113 23.880 1.00 0.00 29 ASN A CA 18
ATOM 17643 C C . ASN A 1 29 ? 61.075 -27.866 23.410 1.00 0.00 29 ASN A C 18
ATOM 17644 O O . ASN A 1 29 ? 60.156 -28.082 24.209 1.00 0.00 29 ASN A O 18
ATOM 17655 N N . SER A 1 30 ? 61.032 -28.241 22.109 1.00 0.00 30 SER A N 18
ATOM 17656 C CA . SER A 1 30 ? 59.901 -28.995 21.482 1.00 0.00 30 SER A CA 18
ATOM 17657 C C . SER A 1 30 ? 59.474 -30.260 22.273 1.00 0.00 30 SER A C 18
ATOM 17658 O O . SER A 1 30 ? 58.319 -30.679 22.197 1.00 0.00 30 SER A O 18
ATOM 17666 N N . GLN A 1 31 ? 60.428 -30.853 23.020 1.00 0.00 31 GLN A N 18
ATOM 17667 C CA . GLN A 1 31 ? 60.184 -32.050 23.866 1.00 0.00 31 GLN A CA 18
ATOM 17668 C C . GLN A 1 31 ? 59.062 -31.800 24.900 1.00 0.00 31 GLN A C 18
ATOM 17669 O O . GLN A 1 31 ? 58.288 -32.702 25.237 1.00 0.00 31 GLN A O 18
ATOM 17683 N N . ALA A 1 32 ? 59.003 -30.550 25.390 1.00 0.00 32 ALA A N 18
ATOM 17684 C CA . ALA A 1 32 ? 57.973 -30.080 26.333 1.00 0.00 32 ALA A CA 18
ATOM 17685 C C . ALA A 1 32 ? 56.992 -29.110 25.626 1.00 0.00 32 ALA A C 18
ATOM 17686 O O . ALA A 1 32 ? 56.562 -28.110 26.215 1.00 0.00 32 ALA A O 18
ATOM 17693 N N . LEU A 1 33 ? 56.616 -29.449 24.360 1.00 0.00 33 LEU A N 18
ATOM 17694 C CA . LEU A 1 33 ? 55.707 -28.626 23.500 1.00 0.00 33 LEU A CA 18
ATOM 17695 C C . LEU A 1 33 ? 54.377 -28.197 24.184 1.00 0.00 33 LEU A C 18
ATOM 17696 O O . LEU A 1 33 ? 53.727 -27.257 23.722 1.00 0.00 33 LEU A O 18
ATOM 17712 N N . LEU A 1 34 ? 53.965 -28.897 25.251 1.00 0.00 34 LEU A N 18
ATOM 17713 C CA . LEU A 1 34 ? 52.799 -28.509 26.077 1.00 0.00 34 LEU A CA 18
ATOM 17714 C C . LEU A 1 34 ? 53.186 -28.567 27.560 1.00 0.00 34 LEU A C 18
ATOM 17715 O O . LEU A 1 34 ? 53.029 -27.580 28.306 1.00 0.00 34 LEU A O 18
ATOM 17731 N N . GLY A 1 35 ? 53.699 -29.736 27.971 1.00 0.00 35 GLY A N 18
ATOM 17732 C CA . GLY A 1 35 ? 54.164 -29.957 29.341 1.00 0.00 35 GLY A CA 18
ATOM 17733 C C . GLY A 1 35 ? 53.029 -29.927 30.370 1.00 0.00 35 GLY A C 18
ATOM 17734 O O . GLY A 1 35 ? 51.918 -30.376 30.058 1.00 0.00 35 GLY A O 18
ATOM 17738 N N . PRO A 1 36 ? 53.269 -29.394 31.616 1.00 0.00 36 PRO A N 18
ATOM 17739 C CA . PRO A 1 36 ? 52.212 -29.278 32.654 1.00 0.00 36 PRO A CA 18
ATOM 17740 C C . PRO A 1 36 ? 51.291 -28.053 32.423 1.00 0.00 36 PRO A C 18
ATOM 17741 O O . PRO A 1 36 ? 50.226 -27.936 33.041 1.00 0.00 36 PRO A O 18
ATOM 17752 N N . ASP A 1 37 ? 51.716 -27.160 31.522 1.00 0.00 37 ASP A N 18
ATOM 17753 C CA . ASP A 1 37 ? 51.034 -25.887 31.246 1.00 0.00 37 ASP A CA 18
ATOM 17754 C C . ASP A 1 37 ? 49.922 -26.085 30.204 1.00 0.00 37 ASP A C 18
ATOM 17755 O O . ASP A 1 37 ? 48.814 -25.551 30.353 1.00 0.00 37 ASP A O 18
ATOM 17764 N N . GLY A 1 38 ? 50.232 -26.867 29.152 1.00 0.00 38 GLY A N 18
ATOM 17765 C CA . GLY A 1 38 ? 49.319 -27.039 28.011 1.00 0.00 38 GLY A CA 18
ATOM 17766 C C . GLY A 1 38 ? 49.356 -25.860 27.045 1.00 0.00 38 GLY A C 18
ATOM 17767 O O . GLY A 1 38 ? 48.619 -25.836 26.065 1.00 0.00 38 GLY A O 18
ATOM 17771 N N . LYS A 1 39 ? 50.232 -24.894 27.324 1.00 0.00 39 LYS A N 18
ATOM 17772 C CA . LYS A 1 39 ? 50.406 -23.680 26.529 1.00 0.00 39 LYS A CA 18
ATOM 17773 C C . LYS A 1 39 ? 51.780 -23.098 26.872 1.00 0.00 39 LYS A C 18
ATOM 17774 O O . LYS A 1 39 ? 52.005 -22.684 28.006 1.00 0.00 39 LYS A O 18
ATOM 17793 N N . VAL A 1 40 ? 52.728 -23.170 25.919 1.00 0.00 40 VAL A N 18
ATOM 17794 C CA . VAL A 1 40 ? 54.129 -22.723 26.116 1.00 0.00 40 VAL A CA 18
ATOM 17795 C C . VAL A 1 40 ? 54.731 -22.195 24.799 1.00 0.00 40 VAL A C 18
ATOM 17796 O O . VAL A 1 40 ? 54.106 -22.266 23.733 1.00 0.00 40 VAL A O 18
ATOM 17809 N N . ILE A 1 41 ? 55.964 -21.668 24.904 1.00 0.00 41 ILE A N 18
ATOM 17810 C CA . ILE A 1 41 ? 56.783 -21.260 23.761 1.00 0.00 41 ILE A CA 18
ATOM 17811 C C . ILE A 1 41 ? 57.806 -22.386 23.433 1.00 0.00 41 ILE A C 18
ATOM 17812 O O . ILE A 1 41 ? 58.730 -22.642 24.204 1.00 0.00 41 ILE A O 18
ATOM 17828 N N . ILE A 1 42 ? 57.581 -23.070 22.309 1.00 0.00 42 ILE A N 18
ATOM 17829 C CA . ILE A 1 42 ? 58.453 -24.124 21.771 1.00 0.00 42 ILE A CA 18
ATOM 17830 C C . ILE A 1 42 ? 59.749 -23.515 21.213 1.00 0.00 42 ILE A C 18
ATOM 17831 O O . ILE A 1 42 ? 59.707 -22.512 20.509 1.00 0.00 42 ILE A O 18
ATOM 17847 N N . ASP A 1 43 ? 60.877 -24.150 21.540 1.00 0.00 43 ASP A N 18
ATOM 17848 C CA . ASP A 1 43 ? 62.192 -23.867 20.947 1.00 0.00 43 ASP A CA 18
ATOM 17849 C C . ASP A 1 43 ? 62.501 -24.988 19.945 1.00 0.00 43 ASP A C 18
ATOM 17850 O O . ASP A 1 43 ? 62.522 -26.175 20.324 1.00 0.00 43 ASP A O 18
ATOM 17859 N N . HIS A 1 44 ? 62.703 -24.601 18.669 1.00 0.00 44 HIS A N 18
ATOM 17860 C CA . HIS A 1 44 ? 62.936 -25.545 17.564 1.00 0.00 44 HIS A CA 18
ATOM 17861 C C . HIS A 1 44 ? 63.601 -24.815 16.377 1.00 0.00 44 HIS A C 18
ATOM 17862 O O . HIS A 1 44 ? 62.986 -23.920 15.789 1.00 0.00 44 HIS A O 18
ATOM 17877 N N . ASN A 1 45 ? 64.859 -25.214 16.056 1.00 0.00 45 ASN A N 18
ATOM 17878 C CA . ASN A 1 45 ? 65.688 -24.620 14.972 1.00 0.00 45 ASN A CA 18
ATOM 17879 C C . ASN A 1 45 ? 65.982 -23.126 15.227 1.00 0.00 45 ASN A C 18
ATOM 17880 O O . ASN A 1 45 ? 66.201 -22.345 14.293 1.00 0.00 45 ASN A O 18
ATOM 17891 N N . GLY A 1 46 ? 66.010 -22.756 16.522 1.00 0.00 46 GLY A N 18
ATOM 17892 C CA . GLY A 1 46 ? 66.195 -21.364 16.959 1.00 0.00 46 GLY A CA 18
ATOM 17893 C C . GLY A 1 46 ? 64.916 -20.528 16.895 1.00 0.00 46 GLY A C 18
ATOM 17894 O O . GLY A 1 46 ? 64.890 -19.382 17.367 1.00 0.00 46 GLY A O 18
ATOM 17898 N N . GLN A 1 47 ? 63.858 -21.106 16.312 1.00 0.00 47 GLN A N 18
ATOM 17899 C CA . GLN A 1 47 ? 62.568 -20.437 16.110 1.00 0.00 47 GLN A CA 18
ATOM 17900 C C . GLN A 1 47 ? 61.660 -20.757 17.298 1.00 0.00 47 GLN A C 18
ATOM 17901 O O . GLN A 1 47 ? 61.618 -21.909 17.756 1.00 0.00 47 GLN A O 18
ATOM 17915 N N . GLU A 1 48 ? 60.937 -19.744 17.783 1.00 0.00 48 GLU A N 18
ATOM 17916 C CA . GLU A 1 48 ? 60.050 -19.876 18.939 1.00 0.00 48 GLU A CA 18
ATOM 17917 C C . GLU A 1 48 ? 58.581 -19.815 18.483 1.00 0.00 48 GLU A C 18
ATOM 17918 O O . GLU A 1 48 ? 58.208 -18.935 17.699 1.00 0.00 48 GLU A O 18
ATOM 17930 N N . TYR A 1 49 ? 57.756 -20.791 18.923 1.00 0.00 49 TYR A N 18
ATOM 17931 C CA . TYR A 1 49 ? 56.320 -20.861 18.556 1.00 0.00 49 TYR A CA 18
ATOM 17932 C C . TY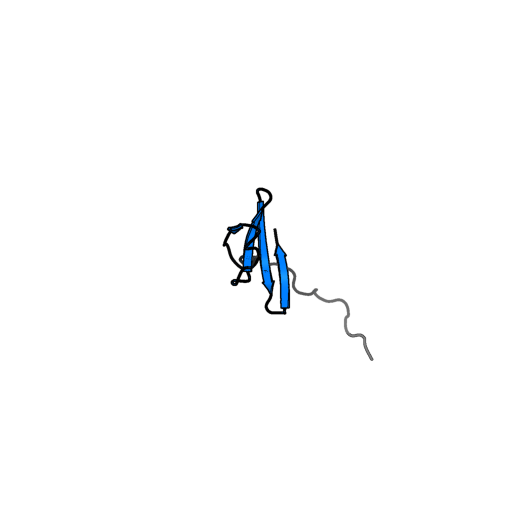R A 1 49 ? 55.467 -20.968 19.827 1.00 0.00 49 TYR A C 18
ATOM 17933 O O . TYR A 1 49 ? 55.680 -21.875 20.621 1.00 0.00 49 TYR A O 18
ATOM 17951 N N . LEU A 1 50 ? 54.497 -20.072 20.000 1.00 0.00 50 LEU A N 18
ATOM 17952 C CA . LEU A 1 50 ? 53.491 -20.182 21.071 1.00 0.00 50 LEU A CA 18
ATOM 17953 C C . LEU A 1 50 ? 52.450 -21.255 20.648 1.00 0.00 50 LEU A C 18
ATOM 17954 O O . LEU A 1 50 ? 51.585 -20.986 19.814 1.00 0.00 50 LEU A O 18
ATOM 17970 N N . LEU A 1 51 ? 52.575 -22.473 21.191 1.00 0.00 51 LEU A N 18
ATOM 17971 C CA . LEU A 1 51 ? 51.574 -23.545 21.018 1.00 0.00 51 LEU A CA 18
ATOM 17972 C C . LEU A 1 51 ? 50.702 -23.560 22.257 1.00 0.00 51 LEU A C 18
ATOM 17973 O O . LEU A 1 51 ? 51.217 -23.668 23.374 1.00 0.00 51 LEU A O 18
ATOM 17989 N N . ARG A 1 52 ? 49.393 -23.445 22.061 1.00 0.00 52 ARG A N 18
ATOM 17990 C CA . ARG A 1 52 ? 48.426 -23.395 23.151 1.00 0.00 52 ARG A CA 18
ATOM 17991 C C . ARG A 1 52 ? 47.286 -24.371 22.890 1.00 0.00 52 ARG A C 18
ATOM 17992 O O . ARG A 1 52 ? 46.838 -24.523 21.752 1.00 0.00 52 ARG A O 18
ATOM 18013 N N . LYS A 1 53 ? 46.838 -25.046 23.950 1.00 0.00 53 LYS A N 18
ATOM 18014 C CA . LYS A 1 53 ? 45.592 -25.794 23.945 1.00 0.00 53 LYS A CA 18
ATOM 18015 C C . LYS A 1 53 ? 44.453 -24.784 24.066 1.00 0.00 53 LYS A C 18
ATOM 18016 O O . LYS A 1 53 ? 44.346 -24.091 25.089 1.00 0.00 53 LYS A O 18
ATOM 18035 N N . THR A 1 54 ? 43.660 -24.651 22.994 1.00 0.00 54 THR A N 18
ATOM 18036 C CA . THR A 1 54 ? 42.521 -23.737 22.971 1.00 0.00 54 THR A CA 18
ATOM 18037 C C . THR A 1 54 ? 41.437 -24.302 23.902 1.00 0.00 54 THR A C 18
ATOM 18038 O O . THR A 1 54 ? 41.290 -25.536 23.998 1.00 0.00 54 THR A O 18
ATOM 18049 N N . GLN A 1 55 ? 40.690 -23.397 24.556 1.00 0.00 55 GLN A N 18
ATOM 18050 C CA . GLN A 1 55 ? 39.614 -23.736 25.519 1.00 0.00 55 GLN A CA 18
ATOM 18051 C C . GLN A 1 55 ? 38.410 -24.413 24.817 1.00 0.00 55 GLN A C 18
ATOM 18052 O O . GLN A 1 55 ? 37.498 -24.915 25.478 1.00 0.00 55 GLN A O 18
ATOM 18066 N N . ALA A 1 56 ? 38.427 -24.409 23.466 1.00 0.00 56 ALA A N 18
ATOM 18067 C CA . ALA A 1 56 ? 37.495 -25.184 22.621 1.00 0.00 56 ALA A CA 18
ATOM 18068 C C . ALA A 1 56 ? 37.946 -26.670 22.490 1.00 0.00 56 ALA A C 18
ATOM 18069 O O . ALA A 1 56 ? 37.347 -27.443 21.723 1.00 0.00 56 ALA A O 18
ATOM 18076 N N . GLY A 1 57 ? 39.015 -27.042 23.231 1.00 0.00 57 GLY A N 18
ATOM 18077 C CA . GLY A 1 57 ? 39.535 -28.411 23.267 1.00 0.00 57 GLY A CA 18
ATOM 18078 C C . GLY A 1 57 ? 40.398 -28.744 22.057 1.00 0.00 57 GLY A C 18
ATOM 18079 O O . GLY A 1 57 ? 40.314 -29.852 21.511 1.00 0.00 57 GLY A O 18
ATOM 18083 N N . LYS A 1 58 ? 41.237 -27.784 21.631 1.00 0.00 58 LYS A N 18
ATOM 18084 C CA . LYS A 1 58 ? 42.069 -27.925 20.401 1.00 0.00 58 LYS A CA 18
ATOM 18085 C C . LYS A 1 58 ? 43.518 -27.486 20.680 1.00 0.00 58 LYS A C 18
ATOM 18086 O O . LYS A 1 58 ? 43.891 -27.280 21.828 1.00 0.00 58 LYS A O 18
ATOM 18105 N N . LEU A 1 59 ? 44.336 -27.392 19.611 1.00 0.00 59 LEU A N 18
ATOM 18106 C CA . LEU A 1 59 ? 45.682 -26.764 19.649 1.00 0.00 59 LEU A CA 18
ATOM 18107 C C . LEU A 1 59 ? 45.699 -25.505 18.766 1.00 0.00 59 LEU A C 18
ATOM 18108 O O . LEU A 1 59 ? 44.800 -25.306 17.937 1.00 0.00 59 LEU A O 18
ATOM 18124 N N . LEU A 1 60 ? 46.725 -24.653 18.958 1.00 0.00 60 LEU A N 18
ATOM 18125 C CA . LEU A 1 60 ? 46.957 -23.476 18.114 1.00 0.00 60 LEU A CA 18
ATOM 18126 C C . LEU A 1 60 ? 48.463 -23.146 18.111 1.00 0.00 60 LEU A C 18
ATOM 18127 O O . LEU A 1 60 ? 48.988 -22.636 19.107 1.00 0.00 60 LEU A O 18
ATOM 18143 N N . LEU A 1 61 ? 49.144 -23.508 17.010 1.00 0.00 61 LEU A N 18
ATOM 18144 C CA . LEU A 1 61 ? 50.586 -23.260 16.805 1.00 0.00 61 LEU A CA 18
ATOM 18145 C C . LEU A 1 61 ? 50.730 -21.897 16.100 1.00 0.00 61 LEU A C 18
ATOM 18146 O O . LEU A 1 61 ? 50.457 -21.772 14.902 1.00 0.00 61 LEU A O 18
ATOM 18162 N N . THR A 1 62 ? 51.093 -20.873 16.879 1.00 0.00 62 THR A N 18
ATOM 18163 C CA . THR A 1 62 ? 51.303 -19.502 16.389 1.00 0.00 62 THR A CA 18
ATOM 18164 C C . THR A 1 62 ? 52.762 -19.097 16.630 1.00 0.00 62 THR A C 18
ATOM 18165 O O . THR A 1 62 ? 53.405 -19.633 17.527 1.00 0.00 62 THR A O 18
ATOM 18176 N N . LYS A 1 63 ? 53.277 -18.169 15.814 1.00 0.00 63 LYS A N 18
ATOM 18177 C CA . LYS A 1 63 ? 54.649 -17.640 15.950 1.00 0.00 63 LYS A CA 18
ATOM 18178 C C . LYS A 1 63 ? 54.719 -16.208 15.366 1.00 0.00 63 LYS A C 18
ATOM 18179 O O . LYS A 1 63 ? 54.149 -15.967 14.280 1.00 0.00 63 LYS A O 18
ATOM 18199 N N . MET A 1 1 ? 19.593 15.851 42.050 1.00 0.00 1 MET A N 19
ATOM 18200 C CA . MET A 1 1 ? 20.890 15.169 41.811 1.00 0.00 1 MET A CA 19
ATOM 18201 C C . MET A 1 1 ? 20.686 13.758 41.205 1.00 0.00 1 MET A C 19
ATOM 18202 O O . MET A 1 1 ? 21.642 12.980 41.097 1.00 0.00 1 MET A O 19
ATOM 18218 N N . SER A 1 2 ? 19.440 13.451 40.783 1.00 0.00 2 SER A N 19
ATOM 18219 C CA . SER A 1 2 ? 19.069 12.145 40.200 1.00 0.00 2 SER A CA 19
ATOM 18220 C C . SER A 1 2 ? 18.344 12.350 38.856 1.00 0.00 2 SER A C 19
ATOM 18221 O O . SER A 1 2 ? 18.029 13.491 38.488 1.00 0.00 2 SER A O 19
ATOM 18229 N N . ARG A 1 3 ? 18.129 11.227 38.125 1.00 0.00 3 ARG A N 19
ATOM 18230 C CA . ARG A 1 3 ? 17.394 11.167 36.830 1.00 0.00 3 ARG A CA 19
ATOM 18231 C C . ARG A 1 3 ? 18.152 11.859 35.665 1.00 0.00 3 ARG A C 19
ATOM 18232 O O . ARG A 1 3 ? 17.631 11.947 34.548 1.00 0.00 3 ARG A O 19
ATOM 18253 N N . MET A 1 4 ? 19.393 12.309 35.924 1.00 0.00 4 MET A N 19
ATOM 18254 C CA . MET A 1 4 ? 20.188 13.128 34.977 1.00 0.00 4 MET A CA 19
ATOM 18255 C C . MET A 1 4 ? 21.524 12.450 34.606 1.00 0.00 4 MET A C 19
ATOM 18256 O O . MET A 1 4 ? 22.405 13.098 34.035 1.00 0.00 4 MET A O 19
ATOM 18270 N N . ASP A 1 5 ? 21.661 11.145 34.903 1.00 0.00 5 ASP A N 19
ATOM 18271 C CA . ASP A 1 5 ? 22.872 10.362 34.571 1.00 0.00 5 ASP A CA 19
ATOM 18272 C C . ASP A 1 5 ? 22.506 8.880 34.358 1.00 0.00 5 ASP A C 19
ATOM 18273 O O . ASP A 1 5 ? 21.732 8.304 35.136 1.00 0.00 5 ASP A O 19
ATOM 18282 N N . ASN A 1 6 ? 23.076 8.277 33.296 1.00 0.00 6 ASN A N 19
ATOM 18283 C CA . ASN A 1 6 ? 22.850 6.864 32.929 1.00 0.00 6 ASN A CA 19
ATOM 18284 C C . ASN A 1 6 ? 24.080 6.011 33.263 1.00 0.00 6 ASN A C 19
ATOM 18285 O O . ASN A 1 6 ? 25.159 6.536 33.548 1.00 0.00 6 ASN A O 19
ATOM 18296 N N . THR A 1 7 ? 23.896 4.681 33.202 1.00 0.00 7 THR A N 19
ATOM 18297 C CA . THR A 1 7 ? 24.955 3.695 33.470 1.00 0.00 7 THR A CA 19
ATOM 18298 C C . THR A 1 7 ? 26.031 3.671 32.355 1.00 0.00 7 THR A C 19
ATOM 18299 O O . THR A 1 7 ? 25.783 4.102 31.221 1.00 0.00 7 THR A O 19
ATOM 18310 N N . GLU A 1 8 ? 27.211 3.133 32.713 1.00 0.00 8 GLU A N 19
ATOM 18311 C CA . GLU A 1 8 ? 28.356 2.954 31.802 1.00 0.00 8 GLU A CA 19
ATOM 18312 C C . GLU A 1 8 ? 27.997 2.015 30.636 1.00 0.00 8 GLU A C 19
ATOM 18313 O O . GLU A 1 8 ? 27.238 1.052 30.818 1.00 0.00 8 GLU A O 19
ATOM 18325 N N . LEU A 1 9 ? 28.521 2.331 29.443 1.00 0.00 9 LEU A N 19
ATOM 18326 C CA . LEU A 1 9 ? 28.407 1.488 28.243 1.00 0.00 9 LEU A CA 19
ATOM 18327 C C . LEU A 1 9 ? 29.788 0.848 27.959 1.00 0.00 9 LEU A C 19
ATOM 18328 O O . LEU A 1 9 ? 30.634 1.470 27.303 1.00 0.00 9 LEU A O 19
ATOM 18344 N N . PRO A 1 10 ? 30.063 -0.388 28.495 1.00 0.00 10 PRO A N 19
ATOM 18345 C CA . PRO A 1 10 ? 31.374 -1.052 28.350 1.00 0.00 10 PRO A CA 19
ATOM 18346 C C . PRO A 1 10 ? 31.478 -1.843 27.031 1.00 0.00 10 PRO A C 19
ATOM 18347 O O . PRO A 1 10 ? 30.666 -1.634 26.116 1.00 0.00 10 PRO A O 19
ATOM 18358 N N . HIS A 1 11 ? 32.489 -2.734 26.962 1.00 0.00 11 HIS A N 19
ATOM 18359 C CA . HIS A 1 11 ? 32.742 -3.640 25.822 1.00 0.00 11 HIS A CA 19
ATOM 18360 C C . HIS A 1 11 ? 33.074 -2.832 24.540 1.00 0.00 11 HIS A C 19
ATOM 18361 O O . HIS A 1 11 ? 32.161 -2.398 23.826 1.00 0.00 11 HIS A O 19
ATOM 18376 N N . PRO A 1 12 ? 34.389 -2.600 24.237 1.00 0.00 12 PRO A N 19
ATOM 18377 C CA . PRO A 1 12 ? 34.807 -1.837 23.046 1.00 0.00 12 PRO A CA 19
ATOM 18378 C C . PRO A 1 12 ? 34.747 -2.691 21.767 1.00 0.00 12 PRO A C 19
ATOM 18379 O O . PRO A 1 12 ? 34.362 -3.868 21.800 1.00 0.00 12 PRO A O 19
ATOM 18390 N N . LYS A 1 13 ? 35.106 -2.076 20.644 1.00 0.00 13 LYS A N 19
ATOM 18391 C CA . LYS A 1 13 ? 35.219 -2.758 19.353 1.00 0.00 13 LYS A CA 19
ATOM 18392 C C . LYS A 1 13 ? 36.648 -3.324 19.200 1.00 0.00 13 LYS A C 19
ATOM 18393 O O . LYS A 1 13 ? 37.523 -3.051 20.038 1.00 0.00 13 LYS A O 19
ATOM 18412 N N . GLU A 1 14 ? 36.870 -4.119 18.141 1.00 0.00 14 GLU A N 19
ATOM 18413 C CA . GLU A 1 14 ? 38.197 -4.669 17.814 1.00 0.00 14 GLU A CA 19
ATOM 18414 C C . GLU A 1 14 ? 39.139 -3.508 17.404 1.00 0.00 14 GLU A C 19
ATOM 18415 O O . GLU A 1 14 ? 39.011 -2.967 16.304 1.00 0.00 14 GLU A O 19
ATOM 18427 N N . ILE A 1 15 ? 40.046 -3.126 18.335 1.00 0.00 15 ILE A N 19
ATOM 18428 C CA . ILE A 1 15 ? 40.876 -1.903 18.243 1.00 0.00 15 ILE A CA 19
ATOM 18429 C C . ILE A 1 15 ? 41.822 -1.955 17.022 1.00 0.00 15 ILE A C 19
ATOM 18430 O O . ILE A 1 15 ? 42.963 -2.407 17.139 1.00 0.00 15 ILE A O 19
ATOM 18446 N N . ASP A 1 16 ? 41.302 -1.505 15.855 1.00 0.00 16 ASP A N 19
ATOM 18447 C CA . ASP A 1 16 ? 41.999 -1.534 14.542 1.00 0.00 16 ASP A CA 19
ATOM 18448 C C . ASP A 1 16 ? 42.406 -2.981 14.148 1.00 0.00 16 ASP A C 19
ATOM 18449 O O . ASP A 1 16 ? 41.680 -3.645 13.408 1.00 0.00 16 ASP A O 19
ATOM 18458 N N . ASN A 1 17 ? 43.553 -3.455 14.675 1.00 0.00 17 ASN A N 19
ATOM 18459 C CA . ASN A 1 17 ? 44.056 -4.841 14.472 1.00 0.00 17 ASN A CA 19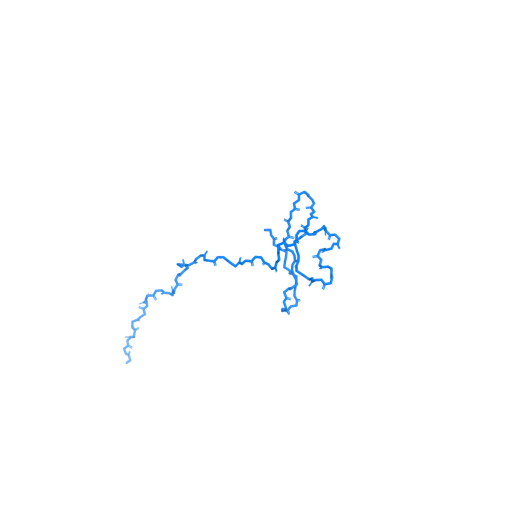
ATOM 18460 C C . ASN A 1 17 ? 45.058 -5.190 15.602 1.00 0.00 17 ASN A C 19
ATOM 18461 O O . ASN A 1 17 ? 45.930 -6.059 15.468 1.00 0.00 17 ASN A O 19
ATOM 18472 N N . GLU A 1 18 ? 44.862 -4.532 16.754 1.00 0.00 18 GLU A N 19
ATOM 18473 C CA . GLU A 1 18 ? 45.727 -4.652 17.929 1.00 0.00 18 GLU A CA 19
ATOM 18474 C C . GLU A 1 18 ? 45.110 -5.659 18.910 1.00 0.00 18 GLU A C 19
ATOM 18475 O O . GLU A 1 18 ? 44.074 -5.376 19.532 1.00 0.00 18 GLU A O 19
ATOM 18487 N N . THR A 1 19 ? 45.745 -6.835 19.028 1.00 0.00 19 THR A N 19
ATOM 18488 C CA . THR A 1 19 ? 45.301 -7.902 19.940 1.00 0.00 19 THR A CA 19
ATOM 18489 C C . THR A 1 19 ? 45.640 -7.534 21.406 1.00 0.00 19 THR A C 19
ATOM 18490 O O . THR A 1 19 ? 46.314 -6.533 21.668 1.00 0.00 19 THR A O 19
ATOM 18501 N N . LEU A 1 20 ? 45.157 -8.348 22.350 1.00 0.00 20 LEU A N 19
ATOM 18502 C CA . LEU A 1 20 ? 45.325 -8.118 23.800 1.00 0.00 20 LEU A CA 19
ATOM 18503 C C . LEU A 1 20 ? 46.636 -8.769 24.311 1.00 0.00 20 LEU A C 19
ATOM 18504 O O . LEU A 1 20 ? 47.588 -8.945 23.532 1.00 0.00 20 LEU A O 19
ATOM 18520 N N . LEU A 1 21 ? 46.690 -9.089 25.623 1.00 0.00 21 LEU A N 19
ATOM 18521 C CA . LEU A 1 21 ? 47.863 -9.734 26.267 1.00 0.00 21 LEU A CA 19
ATOM 18522 C C . LEU A 1 21 ? 48.204 -11.099 25.602 1.00 0.00 21 LEU A C 19
ATOM 18523 O O . LEU A 1 21 ? 47.293 -11.797 25.132 1.00 0.00 21 LEU A O 19
ATOM 18539 N N . PRO A 1 22 ? 49.527 -11.499 25.553 1.00 0.00 22 PRO A N 19
ATOM 18540 C CA . PRO A 1 22 ? 49.957 -12.809 24.992 1.00 0.00 22 PRO A CA 19
ATOM 18541 C C . PRO A 1 22 ? 49.570 -13.995 25.909 1.00 0.00 22 PRO A C 19
ATOM 18542 O O . PRO A 1 22 ? 49.164 -13.795 27.064 1.00 0.00 22 PRO A O 19
ATOM 18553 N N . ALA A 1 23 ? 49.696 -15.224 25.381 1.00 0.00 23 ALA A N 19
ATOM 18554 C CA . ALA A 1 23 ? 49.294 -16.445 26.096 1.00 0.00 23 ALA A CA 19
ATOM 18555 C C . ALA A 1 23 ? 50.311 -16.801 27.190 1.00 0.00 23 ALA A C 19
ATOM 18556 O O . ALA A 1 23 ? 49.958 -16.873 28.368 1.00 0.00 23 ALA A O 19
ATOM 18563 N N . ALA A 1 24 ? 51.579 -17.000 26.779 1.00 0.00 24 ALA A N 19
ATOM 18564 C CA . ALA A 1 24 ? 52.687 -17.358 27.686 1.00 0.00 24 ALA A CA 19
ATOM 18565 C C . ALA A 1 24 ? 54.040 -17.127 26.995 1.00 0.00 24 ALA A C 19
ATOM 18566 O O . ALA A 1 24 ? 54.155 -17.279 25.775 1.00 0.00 24 ALA A O 19
ATOM 18573 N N . GLU A 1 25 ? 55.065 -16.760 27.789 1.00 0.00 25 GLU A N 19
ATOM 18574 C CA . GLU A 1 25 ? 56.460 -16.613 27.315 1.00 0.00 25 GLU A CA 19
ATOM 18575 C C . GLU A 1 25 ? 57.350 -17.684 27.978 1.00 0.00 25 GLU A C 19
ATOM 18576 O O . GLU A 1 25 ? 58.538 -17.454 28.266 1.00 0.00 25 GLU A O 19
ATOM 18588 N N . ARG A 1 26 ? 56.759 -18.870 28.177 1.00 0.00 26 ARG A N 19
ATOM 18589 C CA . ARG A 1 26 ? 57.437 -20.035 28.754 1.00 0.00 26 ARG A CA 19
ATOM 18590 C C . ARG A 1 26 ? 58.232 -20.772 27.648 1.00 0.00 26 ARG A C 19
ATOM 18591 O O . ARG A 1 26 ? 57.710 -21.689 27.011 1.00 0.00 26 ARG A O 19
ATOM 18612 N N . ARG A 1 27 ? 59.480 -20.319 27.385 1.00 0.00 27 ARG A N 19
ATOM 18613 C CA . ARG A 1 27 ? 60.353 -20.940 26.363 1.00 0.00 27 ARG A CA 19
ATOM 18614 C C . ARG A 1 27 ? 60.895 -22.279 26.884 1.00 0.00 27 ARG A C 19
ATOM 18615 O O . ARG A 1 27 ? 61.879 -22.323 27.634 1.00 0.00 27 ARG A O 19
ATOM 18636 N N . VAL A 1 28 ? 60.193 -23.351 26.524 1.00 0.00 28 VAL A N 19
ATOM 18637 C CA . VAL A 1 28 ? 60.611 -24.745 26.748 1.00 0.00 28 VAL A CA 19
ATOM 18638 C C . VAL A 1 28 ? 61.014 -25.353 25.396 1.00 0.00 28 VAL A C 19
ATOM 18639 O O . VAL A 1 28 ? 60.789 -24.736 24.356 1.00 0.00 28 VAL A O 19
ATOM 18652 N N . ASN A 1 29 ? 61.577 -26.573 25.415 1.00 0.00 29 ASN A N 19
ATOM 18653 C CA . ASN A 1 29 ? 61.946 -27.311 24.181 1.00 0.00 29 ASN A CA 19
ATOM 18654 C C . ASN A 1 29 ? 60.697 -27.766 23.400 1.00 0.00 29 ASN A C 19
ATOM 18655 O O . ASN A 1 29 ? 59.576 -27.747 23.922 1.00 0.00 29 ASN A O 19
ATOM 18666 N N . SER A 1 30 ? 60.920 -28.163 22.137 1.00 0.00 30 SER A N 19
ATOM 18667 C CA . SER A 1 30 ? 59.916 -28.851 21.299 1.00 0.00 30 SER A CA 19
ATOM 18668 C C . SER A 1 30 ? 59.458 -30.175 21.957 1.00 0.00 30 SER A C 19
ATOM 18669 O O . SER A 1 30 ? 58.287 -30.573 21.839 1.00 0.00 30 SER A O 19
ATOM 18677 N N . GLN A 1 31 ? 60.404 -30.810 22.686 1.00 0.00 31 GLN A N 19
ATOM 18678 C CA . GLN A 1 31 ? 60.148 -32.017 23.507 1.00 0.00 31 GLN A CA 19
ATOM 18679 C C . GLN A 1 31 ? 59.017 -31.763 24.531 1.00 0.00 31 GLN A C 19
ATOM 18680 O O . GLN A 1 31 ? 58.238 -32.662 24.847 1.00 0.00 31 GLN A O 19
ATOM 18694 N N . ALA A 1 32 ? 58.955 -30.517 25.023 1.00 0.00 32 ALA A N 19
ATOM 18695 C CA . ALA A 1 32 ? 57.966 -30.070 26.023 1.00 0.00 32 ALA A CA 19
ATOM 18696 C C . ALA A 1 32 ? 56.910 -29.137 25.382 1.00 0.00 32 ALA A C 19
ATOM 18697 O O . ALA A 1 32 ? 56.407 -28.233 26.053 1.00 0.00 32 ALA A O 19
ATOM 18704 N N . LEU A 1 33 ? 56.547 -29.415 24.100 1.00 0.00 33 LEU A N 19
ATOM 18705 C CA . LEU A 1 33 ? 55.626 -28.574 23.271 1.00 0.00 33 LEU A CA 19
ATOM 18706 C C . LEU A 1 33 ? 54.314 -28.121 23.978 1.00 0.00 33 LEU A C 19
ATOM 18707 O O . LEU A 1 33 ? 53.667 -27.174 23.520 1.00 0.00 33 LEU A O 19
ATOM 18723 N N . LEU A 1 34 ? 53.902 -28.814 25.058 1.00 0.00 34 LEU A N 19
ATOM 18724 C CA . LEU A 1 34 ? 52.763 -28.398 25.903 1.00 0.00 34 LEU A CA 19
ATOM 18725 C C . LEU A 1 34 ? 53.174 -28.430 27.379 1.00 0.00 34 LEU A C 19
ATOM 18726 O O . LEU A 1 34 ? 53.078 -27.421 28.097 1.00 0.00 34 LEU A O 19
ATOM 18742 N N . GLY A 1 35 ? 53.632 -29.612 27.814 1.00 0.00 35 GLY A N 19
ATOM 18743 C CA . GLY A 1 35 ? 54.016 -29.852 29.206 1.00 0.00 35 GLY A CA 19
ATOM 18744 C C . GLY A 1 35 ? 52.825 -29.845 30.165 1.00 0.00 35 GLY A C 19
ATOM 18745 O O . GLY A 1 35 ? 51.683 -30.063 29.728 1.00 0.00 35 GLY A O 19
ATOM 18749 N N . PRO A 1 36 ? 53.058 -29.600 31.495 1.00 0.00 36 PRO A N 19
ATOM 18750 C CA . PRO A 1 36 ? 51.964 -29.428 32.488 1.00 0.00 36 PRO A CA 19
ATOM 18751 C C . PRO A 1 36 ? 51.298 -28.033 32.392 1.00 0.00 36 PRO A C 19
ATOM 18752 O O . PRO A 1 36 ? 50.260 -27.784 33.016 1.00 0.00 36 PRO A O 19
ATOM 18763 N N . ASP A 1 37 ? 51.928 -27.137 31.608 1.00 0.00 37 ASP A N 19
ATOM 18764 C CA . ASP A 1 37 ? 51.447 -25.765 31.384 1.00 0.00 37 ASP A CA 19
ATOM 18765 C C . ASP A 1 37 ? 50.242 -25.793 30.429 1.00 0.00 37 ASP A C 19
ATOM 18766 O O . ASP A 1 37 ? 49.178 -25.227 30.720 1.00 0.00 37 ASP A O 19
ATOM 18775 N N . GLY A 1 38 ? 50.443 -26.470 29.280 1.00 0.00 38 GLY A N 19
ATOM 18776 C CA . GLY A 1 38 ? 49.443 -26.539 28.213 1.00 0.00 38 GLY A CA 19
ATOM 18777 C C . GLY A 1 38 ? 49.452 -25.305 27.310 1.00 0.00 38 GLY A C 19
ATOM 18778 O O . GLY A 1 38 ? 48.674 -25.229 26.364 1.00 0.00 38 GLY A O 19
ATOM 18782 N N . LYS A 1 39 ? 50.349 -24.349 27.602 1.00 0.00 39 LYS A N 19
ATOM 18783 C CA . LYS A 1 39 ? 50.476 -23.085 26.863 1.00 0.00 39 LYS A CA 19
ATOM 18784 C C . LYS A 1 39 ? 51.930 -22.584 27.025 1.00 0.00 39 LYS A C 19
ATOM 18785 O O . LYS A 1 39 ? 52.313 -22.041 28.066 1.00 0.00 39 LYS A O 19
ATOM 18804 N N . VAL A 1 40 ? 52.765 -22.858 26.022 1.00 0.00 40 VAL A N 19
ATOM 18805 C CA . VAL A 1 40 ? 54.214 -22.571 26.081 1.00 0.00 40 VAL A CA 19
ATOM 18806 C C . VAL A 1 40 ? 54.736 -22.114 24.719 1.00 0.00 40 VAL A C 19
ATOM 18807 O O . VAL A 1 40 ? 54.063 -22.266 23.696 1.00 0.00 40 VAL A O 19
ATOM 18820 N N . ILE A 1 41 ? 55.951 -21.570 24.729 1.00 0.00 41 ILE A N 19
ATOM 18821 C CA . ILE A 1 41 ? 56.712 -21.295 23.518 1.00 0.00 41 ILE A CA 19
ATOM 18822 C C . ILE A 1 41 ? 57.727 -22.443 23.284 1.00 0.00 41 ILE A C 19
ATOM 18823 O O . ILE A 1 41 ? 58.592 -22.707 24.122 1.00 0.00 41 ILE A O 19
ATOM 18839 N N . ILE A 1 42 ? 57.548 -23.128 22.158 1.00 0.00 42 ILE A N 19
ATOM 18840 C CA . ILE A 1 42 ? 58.426 -24.184 21.647 1.00 0.00 42 ILE A CA 19
ATOM 18841 C C . ILE A 1 42 ? 59.774 -23.591 21.228 1.00 0.00 42 ILE A C 19
ATOM 18842 O O . ILE A 1 42 ? 59.809 -22.567 20.546 1.00 0.00 42 ILE A O 19
ATOM 18858 N N . ASP A 1 43 ? 60.850 -24.251 21.650 1.00 0.00 43 ASP A N 19
ATOM 18859 C CA . ASP A 1 43 ? 62.221 -23.984 21.202 1.00 0.00 43 ASP A CA 19
ATOM 18860 C C . ASP A 1 43 ? 62.606 -25.099 20.226 1.00 0.00 43 ASP A C 19
ATOM 18861 O O . ASP A 1 43 ? 62.696 -26.274 20.635 1.00 0.00 43 ASP A O 19
ATOM 18870 N N . HIS A 1 44 ? 62.796 -24.745 18.941 1.00 0.00 44 HIS A N 19
ATOM 18871 C CA . HIS A 1 44 ? 63.073 -25.728 17.876 1.00 0.00 44 HIS A CA 19
ATOM 18872 C C . HIS A 1 44 ? 63.833 -25.075 16.701 1.00 0.00 44 HIS A C 19
ATOM 18873 O O . HIS A 1 44 ? 63.297 -24.188 16.018 1.00 0.00 44 HIS A O 19
ATOM 18888 N N . ASN A 1 45 ? 65.096 -25.523 16.519 1.00 0.00 45 ASN A N 19
ATOM 18889 C CA . ASN A 1 45 ? 65.976 -25.174 15.376 1.00 0.00 45 ASN A CA 19
ATOM 18890 C C . ASN A 1 45 ? 66.210 -23.643 15.314 1.00 0.00 45 ASN A C 19
ATOM 18891 O O . ASN A 1 45 ? 66.271 -23.035 14.233 1.00 0.00 45 ASN A O 19
ATOM 18902 N N . GLY A 1 46 ? 66.325 -23.022 16.503 1.00 0.00 46 GLY A N 19
ATOM 18903 C CA . GLY A 1 46 ? 66.569 -21.583 16.612 1.00 0.00 46 GLY A CA 19
ATOM 18904 C C . GLY A 1 46 ? 65.294 -20.755 16.660 1.00 0.00 46 GLY A C 19
ATOM 18905 O O . GLY A 1 46 ? 65.303 -19.637 17.193 1.00 0.00 46 GLY A O 19
ATOM 18909 N N . GLN A 1 47 ? 64.192 -21.290 16.101 1.00 0.00 47 GLN A N 19
ATOM 18910 C CA . GLN A 1 47 ? 62.902 -20.578 16.030 1.00 0.00 47 GLN A CA 19
ATOM 18911 C C . GLN A 1 47 ? 62.046 -20.919 17.255 1.00 0.00 47 GLN A C 19
ATOM 18912 O O . GLN A 1 47 ? 62.213 -21.980 17.871 1.00 0.00 47 GLN A O 19
ATOM 18926 N N . GLU A 1 48 ? 61.103 -20.023 17.578 1.00 0.00 48 GLU A N 19
ATOM 18927 C CA . GLU A 1 48 ? 60.275 -20.139 18.778 1.00 0.00 48 GLU A CA 19
ATOM 18928 C C . GLU A 1 48 ? 58.790 -19.863 18.436 1.00 0.00 48 GLU A C 19
ATOM 18929 O O . GLU A 1 48 ? 58.476 -18.853 17.790 1.00 0.00 48 GLU A O 19
ATOM 18941 N N . TYR A 1 49 ? 57.876 -20.766 18.859 1.00 0.00 49 TYR A N 19
ATOM 18942 C CA . TYR A 1 49 ? 56.431 -20.663 18.498 1.00 0.00 49 TYR A CA 19
ATOM 18943 C C . TYR A 1 49 ? 55.551 -20.892 19.733 1.00 0.00 49 TYR A C 19
ATOM 18944 O O . TYR A 1 49 ? 55.743 -21.864 20.439 1.00 0.00 49 TYR A O 19
ATOM 18962 N N . LEU A 1 50 ? 54.550 -20.031 19.942 1.00 0.00 50 LEU A N 19
ATOM 18963 C CA . LEU A 1 50 ? 53.553 -20.211 21.013 1.00 0.00 50 LEU A CA 19
ATOM 18964 C C . LEU A 1 50 ? 52.530 -21.284 20.566 1.00 0.00 50 LEU A C 19
ATOM 18965 O O . LEU A 1 50 ? 51.754 -21.056 19.651 1.00 0.00 50 LEU A O 19
ATOM 18981 N N . LEU A 1 51 ? 52.554 -22.451 21.216 1.00 0.00 51 LEU A N 19
ATOM 18982 C CA . LEU A 1 51 ? 51.526 -23.487 21.060 1.00 0.00 51 LEU A CA 19
ATOM 18983 C C . LEU A 1 51 ? 50.696 -23.518 22.336 1.00 0.00 51 LEU A C 19
ATOM 18984 O O . LEU A 1 51 ? 51.250 -23.619 23.435 1.00 0.00 51 LEU A O 19
ATOM 19000 N N . ARG A 1 52 ? 49.369 -23.414 22.186 1.00 0.00 52 ARG A N 19
ATOM 19001 C CA . ARG A 1 52 ? 48.442 -23.442 23.320 1.00 0.00 52 ARG A CA 19
ATOM 19002 C C . ARG A 1 52 ? 47.302 -24.435 23.053 1.00 0.00 52 ARG A C 19
ATOM 19003 O O . ARG A 1 52 ? 46.856 -24.603 21.913 1.00 0.00 52 ARG A O 19
ATOM 19024 N N . LYS A 1 53 ? 46.858 -25.098 24.124 1.00 0.00 53 LYS A N 19
ATOM 19025 C CA . LYS A 1 53 ? 45.650 -25.923 24.133 1.00 0.00 53 LYS A CA 19
ATOM 19026 C C . LYS A 1 53 ? 44.460 -24.993 24.372 1.00 0.00 53 LYS A C 19
ATOM 19027 O O . LYS A 1 53 ? 44.215 -24.580 25.509 1.00 0.00 53 LYS A O 19
ATOM 19046 N N . THR A 1 54 ? 43.775 -24.619 23.279 1.00 0.00 54 THR A N 19
ATOM 19047 C CA . THR A 1 54 ? 42.561 -23.798 23.345 1.00 0.00 54 THR A CA 19
ATOM 19048 C C . THR A 1 54 ? 41.474 -24.588 24.095 1.00 0.00 54 THR A C 19
ATOM 19049 O O . THR A 1 54 ? 41.344 -25.808 23.877 1.00 0.00 54 THR A O 19
ATOM 19060 N N . GLN A 1 55 ? 40.714 -23.883 24.954 1.00 0.00 55 GLN A N 19
ATOM 19061 C CA . GLN A 1 55 ? 39.671 -24.478 25.831 1.00 0.00 55 GLN A CA 19
ATOM 19062 C C . GLN A 1 55 ? 38.493 -25.086 25.019 1.00 0.00 55 GLN A C 19
ATOM 19063 O O . GLN A 1 55 ? 37.664 -25.806 25.574 1.00 0.00 55 GLN A O 19
ATOM 19077 N N . ALA A 1 56 ? 38.431 -24.771 23.701 1.00 0.00 56 ALA A N 19
ATOM 19078 C CA . ALA A 1 56 ? 37.490 -25.411 22.749 1.00 0.00 56 ALA A CA 19
ATOM 19079 C C . ALA A 1 56 ? 37.852 -26.900 22.503 1.00 0.00 56 ALA A C 19
ATOM 19080 O O . ALA A 1 56 ? 37.052 -27.668 21.949 1.00 0.00 56 ALA A O 19
ATOM 19087 N N . GLY A 1 57 ? 39.070 -27.283 22.939 1.00 0.00 57 GLY A N 19
ATOM 19088 C CA . GLY A 1 57 ? 39.588 -28.641 22.809 1.00 0.00 57 GLY A CA 19
ATOM 19089 C C . GLY A 1 57 ? 40.485 -28.798 21.593 1.00 0.00 57 GLY A C 19
ATOM 19090 O O . GLY A 1 57 ? 40.465 -29.842 20.930 1.00 0.00 57 GLY A O 19
ATOM 19094 N N . LYS A 1 58 ? 41.292 -27.756 21.300 1.00 0.00 58 LYS A N 19
ATOM 19095 C CA . LYS A 1 58 ? 42.149 -27.720 20.081 1.00 0.00 58 LYS A CA 19
ATOM 19096 C C . LYS A 1 58 ? 43.582 -27.292 20.445 1.00 0.00 58 LYS A C 19
ATOM 19097 O O . LYS A 1 58 ? 43.823 -26.783 21.539 1.00 0.00 58 LYS A O 19
ATOM 19116 N N . LEU A 1 59 ? 44.520 -27.512 19.510 1.00 0.00 59 LEU A N 19
ATOM 19117 C CA . LEU A 1 59 ? 45.883 -26.937 19.562 1.00 0.00 59 LEU A CA 19
ATOM 19118 C C . LEU A 1 59 ? 45.956 -25.726 18.618 1.00 0.00 59 LEU A C 19
ATOM 19119 O O . LEU A 1 59 ? 45.349 -25.742 17.545 1.00 0.00 59 LEU A O 19
ATOM 19135 N N . LEU A 1 60 ? 46.686 -24.680 19.032 1.00 0.00 60 LEU A N 19
ATOM 19136 C CA . LEU A 1 60 ? 46.838 -23.439 18.252 1.00 0.00 60 LEU A CA 19
ATOM 19137 C C . LEU A 1 60 ? 48.331 -23.081 18.178 1.00 0.00 60 LEU A C 19
ATOM 19138 O O . LEU A 1 60 ? 48.914 -22.640 19.182 1.00 0.00 60 LEU A O 19
ATOM 19154 N N . LEU A 1 61 ? 48.956 -23.330 17.006 1.00 0.00 61 LEU A N 19
ATOM 19155 C CA . LEU A 1 61 ? 50.380 -23.028 16.761 1.00 0.00 61 LEU A CA 19
ATOM 19156 C C . LEU A 1 61 ? 50.463 -21.629 16.127 1.00 0.00 61 LEU A C 19
ATOM 19157 O O . LEU A 1 61 ? 50.161 -21.443 14.942 1.00 0.00 61 LEU A O 19
ATOM 19173 N N . THR A 1 62 ? 50.817 -20.650 16.956 1.00 0.00 62 THR A N 19
ATOM 19174 C CA . THR A 1 62 ? 50.998 -19.252 16.561 1.00 0.00 62 THR A CA 19
ATOM 19175 C C . THR A 1 62 ? 52.472 -18.851 16.763 1.00 0.00 62 THR A C 19
ATOM 19176 O O . THR A 1 62 ? 53.165 -19.423 17.612 1.00 0.00 62 THR A O 19
ATOM 19187 N N . LYS A 1 63 ? 52.948 -17.878 15.973 1.00 0.00 63 LYS A N 19
ATOM 19188 C CA . LYS A 1 63 ? 54.344 -17.412 15.999 1.00 0.00 63 LYS A CA 19
ATOM 19189 C C . LYS A 1 63 ? 54.373 -15.894 15.652 1.00 0.00 63 LYS A C 19
ATOM 19190 O O . LYS A 1 63 ? 54.372 -15.070 16.590 1.00 0.00 63 LYS A O 19
ATOM 19210 N N . MET A 1 1 ? 74.081 34.520 21.218 1.00 0.00 1 MET A N 20
ATOM 19211 C CA . MET A 1 1 ? 72.683 34.985 21.380 1.00 0.00 1 MET A CA 20
ATOM 19212 C C . MET A 1 1 ? 71.726 34.077 20.596 1.00 0.00 1 MET A C 20
ATOM 19213 O O . MET A 1 1 ? 72.152 33.312 19.716 1.00 0.00 1 MET A O 20
ATOM 19229 N N . SER A 1 2 ? 70.433 34.157 20.932 1.00 0.00 2 SER A N 20
ATOM 19230 C CA . SER A 1 2 ? 69.355 33.496 20.171 1.00 0.00 2 SER A CA 20
ATOM 19231 C C . SER A 1 2 ? 68.938 34.400 18.987 1.00 0.00 2 SER A C 20
ATOM 19232 O O . SER A 1 2 ? 69.424 35.532 18.862 1.00 0.00 2 SER A O 20
ATOM 19240 N N . ARG A 1 3 ? 68.064 33.891 18.107 1.00 0.00 3 ARG A N 20
ATOM 19241 C CA . ARG A 1 3 ? 67.512 34.676 16.990 1.00 0.00 3 ARG A CA 20
ATOM 19242 C C . ARG A 1 3 ? 65.973 34.568 17.044 1.00 0.00 3 ARG A C 20
ATOM 19243 O O . ARG A 1 3 ? 65.325 35.369 17.728 1.00 0.00 3 ARG A O 20
ATOM 19264 N N . MET A 1 4 ? 65.394 33.547 16.377 1.00 0.00 4 MET A N 20
ATOM 19265 C CA . MET A 1 4 ? 63.941 33.252 16.416 1.00 0.00 4 MET A CA 20
ATOM 19266 C C . MET A 1 4 ? 63.750 31.725 16.498 1.00 0.00 4 MET A C 20
ATOM 19267 O O . MET A 1 4 ? 64.024 31.015 15.521 1.00 0.00 4 MET A O 20
ATOM 19281 N N . ASP A 1 5 ? 63.315 31.232 17.674 1.00 0.00 5 ASP A N 20
ATOM 19282 C CA . ASP A 1 5 ? 63.042 29.796 17.909 1.00 0.00 5 ASP A CA 20
ATOM 19283 C C . ASP A 1 5 ? 62.229 29.604 19.205 1.00 0.00 5 ASP A C 20
ATOM 19284 O O . ASP A 1 5 ? 62.106 30.533 20.018 1.00 0.00 5 ASP A O 20
ATOM 19293 N N . ASN A 1 6 ? 61.693 28.381 19.385 1.00 0.00 6 ASN A N 20
ATOM 19294 C CA . ASN A 1 6 ? 60.896 28.000 20.575 1.00 0.00 6 ASN A CA 20
ATOM 19295 C C . ASN A 1 6 ? 60.787 26.467 20.667 1.00 0.00 6 ASN A C 20
ATOM 19296 O O . ASN A 1 6 ? 60.899 25.769 19.649 1.00 0.00 6 ASN A O 20
ATOM 19307 N N . THR A 1 7 ? 60.568 25.966 21.899 1.00 0.00 7 THR A N 20
ATOM 19308 C CA . THR A 1 7 ? 60.364 24.538 22.181 1.00 0.00 7 THR A CA 20
ATOM 19309 C C . THR A 1 7 ? 59.072 24.016 21.509 1.00 0.00 7 THR A C 20
ATOM 19310 O O . THR A 1 7 ? 57.958 24.326 21.950 1.00 0.00 7 THR A O 20
ATOM 19321 N N . GLU A 1 8 ? 59.249 23.258 20.411 1.00 0.00 8 GLU A N 20
ATOM 19322 C CA . GLU A 1 8 ? 58.152 22.647 19.629 1.00 0.00 8 GLU A CA 20
ATOM 19323 C C . GLU A 1 8 ? 58.398 21.130 19.494 1.00 0.00 8 GLU A C 20
ATOM 19324 O O . GLU A 1 8 ? 59.297 20.601 20.165 1.00 0.00 8 GLU A O 20
ATOM 19336 N N . LEU A 1 9 ? 57.593 20.448 18.635 1.00 0.00 9 LEU A N 20
ATOM 19337 C CA . LEU A 1 9 ? 57.643 18.977 18.425 1.00 0.00 9 LEU A CA 20
ATOM 19338 C C . LEU A 1 9 ? 57.176 18.243 19.709 1.00 0.00 9 LEU A C 20
ATOM 19339 O O . LEU A 1 9 ? 57.952 18.136 20.671 1.00 0.00 9 LEU A O 20
ATOM 19355 N N . PRO A 1 10 ? 55.906 17.722 19.748 1.00 0.00 10 PRO A N 20
ATOM 19356 C CA . PRO A 1 10 ? 55.319 17.131 20.978 1.00 0.00 10 PRO A CA 20
ATOM 19357 C C . PRO A 1 10 ? 56.004 15.805 21.371 1.00 0.00 10 PRO A C 20
ATOM 19358 O O . PRO A 1 10 ? 56.355 14.990 20.504 1.00 0.00 10 PRO A O 20
ATOM 19369 N N . HIS A 1 11 ? 56.218 15.626 22.683 1.00 0.00 11 HIS A N 20
ATOM 19370 C CA . HIS A 1 11 ? 56.779 14.387 23.241 1.00 0.00 11 HIS A CA 20
ATOM 19371 C C . HIS A 1 11 ? 55.679 13.309 23.280 1.00 0.00 11 HIS A C 20
ATOM 19372 O O . HIS A 1 11 ? 54.553 13.612 23.700 1.00 0.00 11 HIS A O 20
ATOM 19387 N N . PRO A 1 12 ? 55.967 12.045 22.814 1.00 0.00 12 PRO A N 20
ATOM 19388 C CA . PRO A 1 12 ? 54.991 10.924 22.865 1.00 0.00 12 PRO A CA 20
ATOM 19389 C C . PRO A 1 12 ? 54.504 10.630 24.306 1.00 0.00 12 PRO A C 20
ATOM 19390 O O . PRO A 1 12 ? 55.307 10.568 25.236 1.00 0.00 12 PRO A O 20
ATOM 19401 N N . LYS A 1 13 ? 53.182 10.459 24.464 1.00 0.00 13 LYS A N 20
ATOM 19402 C CA . LYS A 1 13 ? 52.522 10.246 25.774 1.00 0.00 13 LYS A CA 20
ATOM 19403 C C . LYS A 1 13 ? 51.967 8.797 25.861 1.00 0.00 13 LYS A C 20
ATOM 19404 O O . LYS A 1 13 ? 51.152 8.488 26.737 1.00 0.00 13 LYS A O 20
ATOM 19423 N N . GLU A 1 14 ? 52.460 7.924 24.950 1.00 0.00 14 GLU A N 20
ATOM 19424 C CA . GLU A 1 14 ? 51.982 6.533 24.764 1.00 0.00 14 GLU A CA 20
ATOM 19425 C C . GLU A 1 14 ? 50.556 6.529 24.174 1.00 0.00 14 GLU A C 20
ATOM 19426 O O . GLU A 1 14 ? 49.613 7.032 24.794 1.00 0.00 14 GLU A O 20
ATOM 19438 N N . ILE A 1 15 ? 50.412 5.953 22.969 1.00 0.00 15 ILE A N 20
ATOM 19439 C CA . ILE A 1 15 ? 49.123 5.856 22.255 1.00 0.00 15 ILE A CA 20
ATOM 19440 C C . ILE A 1 15 ? 48.367 4.604 22.766 1.00 0.00 15 ILE A C 20
ATOM 19441 O O . ILE A 1 15 ? 48.246 3.598 22.059 1.00 0.00 15 ILE A O 20
ATOM 19457 N N . ASP A 1 16 ? 47.934 4.681 24.050 1.00 0.00 16 ASP A N 20
ATOM 19458 C CA . ASP A 1 16 ? 47.271 3.583 24.809 1.00 0.00 16 ASP A CA 20
ATOM 19459 C C . ASP A 1 16 ? 48.260 2.427 25.096 1.00 0.00 16 ASP A C 20
ATOM 19460 O O . ASP A 1 16 ? 49.180 2.161 24.307 1.00 0.00 16 ASP A O 20
ATOM 19469 N N . ASN A 1 17 ? 48.074 1.741 26.238 1.00 0.00 17 ASN A N 20
ATOM 19470 C CA . ASN A 1 17 ? 48.904 0.578 26.612 1.00 0.00 17 ASN A CA 20
ATOM 19471 C C . ASN A 1 17 ? 48.345 -0.678 25.933 1.00 0.00 17 ASN A C 20
ATOM 19472 O O . ASN A 1 17 ? 47.485 -1.371 26.485 1.00 0.00 17 ASN A O 20
ATOM 19483 N N . GLU A 1 18 ? 48.792 -0.921 24.692 1.00 0.00 18 GLU A N 20
ATOM 19484 C CA . GLU A 1 18 ? 48.353 -2.074 23.891 1.00 0.00 18 GLU A CA 20
ATOM 19485 C C . GLU A 1 18 ? 49.385 -3.205 23.952 1.00 0.00 18 GLU A C 20
ATOM 19486 O O . GLU A 1 18 ? 50.590 -2.957 24.076 1.00 0.00 18 GLU A O 20
ATOM 19498 N N . THR A 1 19 ? 48.883 -4.442 23.848 1.00 0.00 19 THR A N 20
ATOM 19499 C CA . THR A 1 19 ? 49.699 -5.662 23.875 1.00 0.00 19 THR A CA 20
ATOM 19500 C C . THR A 1 19 ? 48.917 -6.803 23.213 1.00 0.00 19 THR A C 20
ATOM 19501 O O . THR A 1 19 ? 47.677 -6.792 23.206 1.00 0.00 19 THR A O 20
ATOM 19512 N N . LEU A 1 20 ? 49.641 -7.764 22.626 1.00 0.00 20 LEU A N 20
ATOM 19513 C CA . LEU A 1 20 ? 49.055 -9.036 22.184 1.00 0.00 20 LEU A CA 20
ATOM 19514 C C . LEU A 1 20 ? 49.088 -10.037 23.344 1.00 0.00 20 LEU A C 20
ATOM 19515 O O . LEU A 1 20 ? 49.868 -9.886 24.297 1.00 0.00 20 LEU A O 20
ATOM 19531 N N . LEU A 1 21 ? 48.239 -11.061 23.241 1.00 0.00 21 LEU A N 20
ATOM 19532 C CA . LEU A 1 21 ? 48.107 -12.118 24.257 1.00 0.00 21 LEU A CA 20
ATOM 19533 C C . LEU A 1 21 ? 48.503 -13.472 23.634 1.00 0.00 21 LEU A C 20
ATOM 19534 O O . LEU A 1 21 ? 47.676 -14.097 22.950 1.00 0.00 21 LEU A O 20
ATOM 19550 N N . PRO A 1 22 ? 49.799 -13.921 23.795 1.00 0.00 22 PRO A N 20
ATOM 19551 C CA . PRO A 1 22 ? 50.242 -15.252 23.328 1.00 0.00 22 PRO A CA 20
ATOM 19552 C C . PRO A 1 22 ? 49.523 -16.376 24.120 1.00 0.00 22 PRO A C 20
ATOM 19553 O O . PRO A 1 22 ? 48.565 -16.978 23.618 1.00 0.00 22 PRO A O 20
ATOM 19564 N N . ALA A 1 23 ? 49.971 -16.586 25.372 1.00 0.00 23 ALA A N 20
ATOM 19565 C CA . ALA A 1 23 ? 49.397 -17.563 26.327 1.00 0.00 23 ALA A CA 20
ATOM 19566 C C . ALA A 1 23 ? 50.277 -17.593 27.579 1.00 0.00 23 ALA A C 20
ATOM 19567 O O . ALA A 1 23 ? 49.807 -17.357 28.694 1.00 0.00 23 ALA A O 20
ATOM 19574 N N . ALA A 1 24 ? 51.573 -17.876 27.358 1.00 0.00 24 ALA A N 20
ATOM 19575 C CA . ALA A 1 24 ? 52.574 -17.984 28.427 1.00 0.00 24 ALA A CA 20
ATOM 19576 C C . ALA A 1 24 ? 53.985 -17.782 27.852 1.00 0.00 24 ALA A C 20
ATOM 19577 O O . ALA A 1 24 ? 54.348 -18.427 26.859 1.00 0.00 24 ALA A O 20
ATOM 19584 N N . GLU A 1 25 ? 54.757 -16.878 28.477 1.00 0.00 25 GLU A N 20
ATOM 19585 C CA . GLU A 1 25 ? 56.149 -16.592 28.099 1.00 0.00 25 GLU A CA 20
ATOM 19586 C C . GLU A 1 25 ? 57.102 -17.580 28.810 1.00 0.00 25 GLU A C 20
ATOM 19587 O O . GLU A 1 25 ? 57.703 -17.270 29.845 1.00 0.00 25 GLU A O 20
ATOM 19599 N N . ARG A 1 26 ? 57.179 -18.795 28.243 1.00 0.00 26 ARG A N 20
ATOM 19600 C CA . ARG A 1 26 ? 58.002 -19.895 28.766 1.00 0.00 26 ARG A CA 20
ATOM 19601 C C . ARG A 1 26 ? 58.607 -20.668 27.587 1.00 0.00 26 ARG A C 20
ATOM 19602 O O . ARG A 1 26 ? 57.948 -21.530 27.000 1.00 0.00 26 ARG A O 20
ATOM 19623 N N . ARG A 1 27 ? 59.859 -20.327 27.225 1.00 0.00 27 ARG A N 20
ATOM 19624 C CA . ARG A 1 27 ? 60.547 -20.957 26.088 1.00 0.00 27 ARG A CA 20
ATOM 19625 C C . ARG A 1 27 ? 61.226 -22.257 26.542 1.00 0.00 27 ARG A C 20
ATOM 19626 O O . ARG A 1 27 ? 62.311 -22.240 27.135 1.00 0.00 27 ARG A O 20
ATOM 19647 N N . VAL A 1 28 ? 60.537 -23.372 26.314 1.00 0.00 28 VAL A N 20
ATOM 19648 C CA . VAL A 1 28 ? 61.070 -24.735 26.506 1.00 0.00 28 VAL A CA 20
ATOM 19649 C C . VAL A 1 28 ? 61.191 -25.419 25.137 1.00 0.00 28 VAL A C 20
ATOM 19650 O O . VAL A 1 28 ? 60.675 -24.912 24.143 1.00 0.00 28 VAL A O 20
ATOM 19663 N N . ASN A 1 29 ? 61.877 -26.571 25.105 1.00 0.00 29 ASN A N 20
ATOM 19664 C CA . ASN A 1 29 ? 62.045 -27.388 23.883 1.00 0.00 29 ASN A CA 20
ATOM 19665 C C . ASN A 1 29 ? 60.688 -27.795 23.277 1.00 0.00 29 ASN A C 20
ATOM 19666 O O . ASN A 1 29 ? 59.661 -27.797 23.964 1.00 0.00 29 ASN A O 20
ATOM 19677 N N . SER A 1 30 ? 60.713 -28.151 21.982 1.00 0.00 30 SER A N 20
ATOM 19678 C CA . SER A 1 30 ? 59.580 -28.794 21.281 1.00 0.00 30 SER A CA 20
ATOM 19679 C C . SER A 1 30 ? 59.148 -30.105 21.982 1.00 0.00 30 SER A C 20
ATOM 19680 O O . SER A 1 30 ? 57.994 -30.514 21.900 1.00 0.00 30 SER A O 20
ATOM 19688 N N . GLN A 1 31 ? 60.102 -30.748 22.671 1.00 0.00 31 GLN A N 20
ATOM 19689 C CA . GLN A 1 31 ? 59.855 -31.951 23.493 1.00 0.00 31 GLN A CA 20
ATOM 19690 C C . GLN A 1 31 ? 58.812 -31.658 24.602 1.00 0.00 31 GLN A C 20
ATOM 19691 O O . GLN A 1 31 ? 57.967 -32.499 24.918 1.00 0.00 31 GLN A O 20
ATOM 19705 N N . ALA A 1 32 ? 58.886 -30.434 25.165 1.00 0.00 32 ALA A N 20
ATOM 19706 C CA . ALA A 1 32 ? 57.912 -29.927 26.155 1.00 0.00 32 ALA A CA 20
ATOM 19707 C C . ALA A 1 32 ? 56.981 -28.872 25.520 1.00 0.00 32 ALA A C 20
ATOM 19708 O O . ALA A 1 32 ? 56.571 -27.920 26.190 1.00 0.00 32 ALA A O 20
ATOM 19715 N N . LEU A 1 33 ? 56.613 -29.100 24.234 1.00 0.00 33 LEU A N 20
ATOM 19716 C CA . LEU A 1 33 ? 55.751 -28.189 23.416 1.00 0.00 33 LEU A CA 20
ATOM 19717 C C . LEU A 1 33 ? 54.440 -27.735 24.103 1.00 0.00 33 LEU A C 20
ATOM 19718 O O . LEU A 1 33 ? 53.843 -26.738 23.685 1.00 0.00 33 LEU A O 20
ATOM 19734 N N . LEU A 1 34 ? 53.981 -28.475 25.128 1.00 0.00 34 LEU A N 20
ATOM 19735 C CA . LEU A 1 34 ? 52.771 -28.121 25.903 1.00 0.00 34 LEU A CA 20
ATOM 19736 C C . LEU A 1 34 ? 53.095 -28.069 27.401 1.00 0.00 34 LEU A C 20
ATOM 19737 O O . LEU A 1 34 ? 52.669 -27.147 28.118 1.00 0.00 34 LEU A O 20
ATOM 19753 N N . GLY A 1 35 ? 53.875 -29.064 27.847 1.00 0.00 35 GLY A N 20
ATOM 19754 C CA . GLY A 1 35 ? 54.230 -29.223 29.253 1.00 0.00 35 GLY A CA 20
ATOM 19755 C C . GLY A 1 35 ? 53.020 -29.526 30.146 1.00 0.00 35 GLY A C 20
ATOM 19756 O O . GLY A 1 35 ? 51.990 -30.003 29.646 1.00 0.00 35 GLY A O 20
ATOM 19760 N N . PRO A 1 36 ? 53.108 -29.273 31.487 1.00 0.00 36 PRO A N 20
ATOM 19761 C CA . PRO A 1 36 ? 51.946 -29.404 32.406 1.00 0.00 36 PRO A CA 20
ATOM 19762 C C . PRO A 1 36 ? 50.995 -28.181 32.326 1.00 0.00 36 PRO A C 20
ATOM 19763 O O . PRO A 1 36 ? 49.932 -28.163 32.956 1.00 0.00 36 PRO A O 20
ATOM 19774 N N . ASP A 1 37 ? 51.403 -27.167 31.543 1.00 0.00 37 ASP A N 20
ATOM 19775 C CA . ASP A 1 37 ? 50.663 -25.907 31.353 1.00 0.00 37 ASP A CA 20
ATOM 19776 C C . ASP A 1 37 ? 49.639 -26.041 30.224 1.00 0.00 37 ASP A C 20
ATOM 19777 O O . ASP A 1 37 ? 48.578 -25.403 30.255 1.00 0.00 37 ASP A O 20
ATOM 19786 N N . GLY A 1 38 ? 49.998 -26.848 29.209 1.00 0.00 38 GLY A N 20
ATOM 19787 C CA . GLY A 1 38 ? 49.197 -26.974 27.986 1.00 0.00 38 GLY A CA 20
ATOM 19788 C C . GLY A 1 38 ? 49.402 -25.803 27.018 1.00 0.00 38 GLY A C 20
ATOM 19789 O O . GLY A 1 38 ? 48.874 -25.812 25.906 1.00 0.00 38 GLY A O 20
ATOM 19793 N N . LYS A 1 39 ? 50.192 -24.797 27.438 1.00 0.00 39 LYS A N 20
ATOM 19794 C CA . LYS A 1 39 ? 50.419 -23.566 26.672 1.00 0.00 39 LYS A CA 20
ATOM 19795 C C . LYS A 1 39 ? 51.787 -22.957 27.030 1.00 0.00 39 LYS A C 20
ATOM 19796 O O . LYS A 1 39 ? 51.975 -22.412 28.122 1.00 0.00 39 LYS A O 20
ATOM 19815 N N . VAL A 1 40 ? 52.762 -23.111 26.111 1.00 0.00 40 VAL A N 20
ATOM 19816 C CA . VAL A 1 40 ? 54.150 -22.619 26.294 1.00 0.00 40 VAL A CA 20
ATOM 19817 C C . VAL A 1 40 ? 54.755 -22.227 24.933 1.00 0.00 40 VAL A C 20
ATOM 19818 O O . VAL A 1 40 ? 54.163 -22.492 23.876 1.00 0.00 40 VAL A O 20
ATOM 19831 N N . ILE A 1 41 ? 55.941 -21.602 24.975 1.00 0.00 41 ILE A N 20
ATOM 19832 C CA . ILE A 1 41 ? 56.725 -21.278 23.773 1.00 0.00 41 ILE A CA 20
ATOM 19833 C C . ILE A 1 41 ? 57.672 -22.457 23.430 1.00 0.00 41 ILE A C 20
ATOM 19834 O O . ILE A 1 41 ? 58.506 -22.853 24.244 1.00 0.00 41 ILE A O 20
ATOM 19850 N N . ILE A 1 42 ? 57.476 -23.018 22.231 1.00 0.00 42 ILE A N 20
ATOM 19851 C CA . ILE A 1 42 ? 58.330 -24.043 21.620 1.00 0.00 42 ILE A CA 20
ATOM 19852 C C . ILE A 1 42 ? 59.671 -23.419 21.237 1.00 0.00 42 ILE A C 20
ATOM 19853 O O . ILE A 1 42 ? 59.707 -22.300 20.722 1.00 0.00 42 ILE A O 20
ATOM 19869 N N . ASP A 1 43 ? 60.750 -24.154 21.508 1.00 0.00 43 ASP A N 20
ATOM 19870 C CA . ASP A 1 43 ? 62.103 -23.832 21.053 1.00 0.00 43 ASP A CA 20
ATOM 19871 C C . ASP A 1 43 ? 62.647 -25.063 20.319 1.00 0.00 43 ASP A C 20
ATOM 19872 O O . ASP A 1 43 ? 62.677 -26.160 20.899 1.00 0.00 43 ASP A O 20
ATOM 19881 N N . HIS A 1 44 ? 63.039 -24.894 19.042 1.00 0.00 44 HIS A N 20
ATOM 19882 C CA . HIS A 1 44 ? 63.530 -26.006 18.202 1.00 0.00 44 HIS A CA 20
ATOM 19883 C C . HIS A 1 44 ? 64.393 -25.483 17.039 1.00 0.00 44 HIS A C 20
ATOM 19884 O O . HIS A 1 44 ? 63.873 -24.838 16.120 1.00 0.00 44 HIS A O 20
ATOM 19899 N N . ASN A 1 45 ? 65.713 -25.769 17.116 1.00 0.00 45 ASN A N 20
ATOM 19900 C CA . ASN A 1 45 ? 66.707 -25.494 16.050 1.00 0.00 45 ASN A CA 20
ATOM 19901 C C . ASN A 1 45 ? 66.774 -23.972 15.705 1.00 0.00 45 ASN A C 20
ATOM 19902 O O . ASN A 1 45 ? 67.056 -23.566 14.565 1.00 0.00 45 ASN A O 20
ATOM 19913 N N . GLY A 1 46 ? 66.510 -23.131 16.718 1.00 0.00 46 GLY A N 20
ATOM 19914 C CA . GLY A 1 46 ? 66.550 -21.675 16.559 1.00 0.00 46 GLY A CA 20
ATOM 19915 C C . GLY A 1 46 ? 65.188 -21.052 16.292 1.00 0.00 46 GLY A C 20
ATOM 19916 O O . GLY A 1 46 ? 65.011 -19.839 16.464 1.00 0.00 46 GLY A O 20
ATOM 19920 N N . GLN A 1 47 ? 64.229 -21.875 15.851 1.00 0.00 47 GLN A N 20
ATOM 19921 C CA . GLN A 1 47 ? 62.861 -21.429 15.555 1.00 0.00 47 GLN A CA 20
ATOM 19922 C C . GLN A 1 47 ? 61.993 -21.584 16.807 1.00 0.00 47 GLN A C 20
ATOM 19923 O O . GLN A 1 47 ? 61.949 -22.661 17.413 1.00 0.00 47 GLN A O 20
ATOM 19937 N N . GLU A 1 48 ? 61.301 -20.503 17.170 1.00 0.00 48 GLU A N 20
ATOM 19938 C CA . GLU A 1 48 ? 60.480 -20.438 18.383 1.00 0.00 48 GLU A CA 20
ATOM 19939 C C . GLU A 1 48 ? 59.044 -20.032 18.023 1.00 0.00 48 GLU A C 20
ATOM 19940 O O . GLU A 1 48 ? 58.828 -19.137 17.195 1.00 0.00 48 GLU A O 20
ATOM 19952 N N . TYR A 1 49 ? 58.064 -20.733 18.619 1.00 0.00 49 TYR A N 20
ATOM 19953 C CA . TYR A 1 49 ? 56.623 -20.484 18.381 1.00 0.00 49 TYR A CA 20
ATOM 19954 C C . TYR A 1 49 ? 55.875 -20.580 19.711 1.00 0.00 49 TYR A C 20
ATOM 19955 O O . TYR A 1 49 ? 56.393 -21.122 20.660 1.00 0.00 49 TYR A O 20
ATOM 19973 N N . LEU A 1 50 ? 54.647 -20.083 19.756 1.00 0.00 50 LEU A N 20
ATOM 19974 C CA . LEU A 1 50 ? 53.731 -20.288 20.899 1.00 0.00 50 LEU A CA 20
ATOM 19975 C C . LEU A 1 50 ? 52.700 -21.351 20.479 1.00 0.00 50 LEU A C 20
ATOM 19976 O O . LEU A 1 50 ? 52.073 -21.208 19.433 1.00 0.00 50 LEU A O 20
ATOM 19992 N N . LEU A 1 51 ? 52.543 -22.415 21.277 1.00 0.00 51 LEU A N 20
ATOM 19993 C CA . LEU A 1 51 ? 51.462 -23.397 21.100 1.00 0.00 51 LEU A CA 20
ATOM 19994 C C . LEU A 1 51 ? 50.631 -23.413 22.371 1.00 0.00 51 LEU A C 20
ATOM 19995 O O . LEU A 1 51 ? 51.164 -23.628 23.472 1.00 0.00 51 LEU A O 20
ATOM 20011 N N . ARG A 1 52 ? 49.333 -23.135 22.211 1.00 0.00 52 ARG A N 20
ATOM 20012 C CA . ARG A 1 52 ? 48.372 -23.152 23.308 1.00 0.00 52 ARG A CA 20
ATOM 20013 C C . ARG A 1 52 ? 47.248 -24.142 22.992 1.00 0.00 52 ARG A C 20
ATOM 20014 O O . ARG A 1 52 ? 46.796 -24.229 21.848 1.00 0.00 52 ARG A O 20
ATOM 20035 N N . LYS A 1 53 ? 46.832 -24.906 24.002 1.00 0.00 53 LYS A N 20
ATOM 20036 C CA . LYS A 1 53 ? 45.656 -25.763 23.902 1.00 0.00 53 LYS A CA 20
ATOM 20037 C C . LYS A 1 53 ? 44.415 -24.913 24.171 1.00 0.00 53 LYS A C 20
ATOM 20038 O O . LYS A 1 53 ? 44.276 -24.332 25.253 1.00 0.00 53 LYS A O 20
ATOM 20057 N N . THR A 1 54 ? 43.548 -24.810 23.158 1.00 0.00 54 THR A N 20
ATOM 20058 C CA . THR A 1 54 ? 42.294 -24.060 23.247 1.00 0.00 54 THR A CA 20
ATOM 20059 C C . THR A 1 54 ? 41.291 -24.867 24.082 1.00 0.00 54 THR A C 20
ATOM 20060 O O . THR A 1 54 ? 41.299 -26.112 24.023 1.00 0.00 54 THR A O 20
ATOM 20071 N N . GLN A 1 55 ? 40.415 -24.148 24.821 1.00 0.00 55 GLN A N 20
ATOM 20072 C CA . GLN A 1 55 ? 39.401 -24.748 25.725 1.00 0.00 55 GLN A CA 20
ATOM 20073 C C . GLN A 1 55 ? 38.318 -25.524 24.943 1.00 0.00 55 GLN A C 20
ATOM 20074 O O . GLN A 1 55 ? 37.555 -26.295 25.522 1.00 0.00 55 GLN A O 20
ATOM 20088 N N . ALA A 1 56 ? 38.286 -25.322 23.613 1.00 0.00 56 ALA A N 20
ATOM 20089 C CA . ALA A 1 56 ? 37.464 -26.116 22.680 1.00 0.00 56 ALA A CA 20
ATOM 20090 C C . ALA A 1 56 ? 37.989 -27.573 22.542 1.00 0.00 56 ALA A C 20
ATOM 20091 O O . ALA A 1 56 ? 37.354 -28.407 21.876 1.00 0.00 56 ALA A O 20
ATOM 20098 N N . GLY A 1 57 ? 39.161 -27.848 23.164 1.00 0.00 57 GLY A N 20
ATOM 20099 C CA . GLY A 1 57 ? 39.791 -29.164 23.144 1.00 0.00 57 GLY A CA 20
ATOM 20100 C C . GLY A 1 57 ? 40.700 -29.322 21.943 1.00 0.00 57 GLY A C 20
ATOM 20101 O O . GLY A 1 57 ? 40.775 -30.402 21.340 1.00 0.00 57 GLY A O 20
ATOM 20105 N N . LYS A 1 58 ? 41.403 -28.230 21.594 1.00 0.00 58 LYS A N 20
ATOM 20106 C CA . LYS A 1 58 ? 42.204 -28.137 20.347 1.00 0.00 58 LYS A CA 20
ATOM 20107 C C . LYS A 1 58 ? 43.569 -27.483 20.633 1.00 0.00 58 LYS A C 20
ATOM 20108 O O . LYS A 1 58 ? 43.955 -27.325 21.791 1.00 0.00 58 LYS A O 20
ATOM 20127 N N . LEU A 1 59 ? 44.296 -27.143 19.555 1.00 0.00 59 LEU A N 20
ATOM 20128 C CA . LEU A 1 59 ? 45.602 -26.446 19.603 1.00 0.00 59 LEU A CA 20
ATOM 20129 C C . LEU A 1 59 ? 45.500 -25.087 18.885 1.00 0.00 59 LEU A C 20
ATOM 20130 O O . LEU A 1 59 ? 44.514 -24.833 18.180 1.00 0.00 59 LEU A O 20
ATOM 20146 N N . LEU A 1 60 ? 46.511 -24.212 19.082 1.00 0.00 60 LEU A N 20
ATOM 20147 C CA . LEU A 1 60 ? 46.633 -22.939 18.352 1.00 0.00 60 LEU A CA 20
ATOM 20148 C C . LEU A 1 60 ? 48.126 -22.539 18.296 1.00 0.00 60 LEU A C 20
ATOM 20149 O O . LEU A 1 60 ? 48.703 -22.120 19.310 1.00 0.00 60 LEU A O 20
ATOM 20165 N N . LEU A 1 61 ? 48.747 -22.739 17.119 1.00 0.00 61 LEU A N 20
ATOM 20166 C CA . LEU A 1 61 ? 50.181 -22.466 16.886 1.00 0.00 61 LEU A CA 20
ATOM 20167 C C . LEU A 1 61 ? 50.320 -21.042 16.309 1.00 0.00 61 LEU A C 20
ATOM 20168 O O . LEU A 1 61 ? 50.057 -20.802 15.120 1.00 0.00 61 LEU A O 20
ATOM 20184 N N . THR A 1 62 ? 50.711 -20.105 17.178 1.00 0.00 62 THR A N 20
ATOM 20185 C CA . THR A 1 62 ? 50.849 -18.678 16.849 1.00 0.00 62 THR A CA 20
ATOM 20186 C C . THR A 1 62 ? 52.309 -18.239 17.033 1.00 0.00 62 THR A C 20
ATOM 20187 O O . THR A 1 62 ? 52.916 -18.559 18.051 1.00 0.00 62 THR A O 20
ATOM 20198 N N . LYS A 1 63 ? 52.870 -17.510 16.056 1.00 0.00 63 LYS A N 20
ATOM 20199 C CA . LYS A 1 63 ? 54.227 -16.934 16.161 1.00 0.00 63 LYS A CA 20
ATOM 20200 C C . LYS A 1 63 ? 54.184 -15.455 15.704 1.00 0.00 63 LYS A C 20
ATOM 20201 O O . LYS A 1 63 ? 54.142 -15.188 14.492 1.00 0.00 63 LYS A O 20
#

Nearest PDB structures (foldseek):
  2loj-assembly1_A  TM=7.298E-01  e=1.961E-09  Salmonella enterica subsp. enterica serovar Typhimurium
  4ynx-assembly1_B  TM=6.120E-01  e=4.562E-05  Escherichia coli K-12
  4ynx-assembly1_A  TM=5.877E-01  e=6.936E-05  Escherichia coli K-12
  4qdc-assembly1_A  TM=4.614E-01  e=4.000E+00  Rhodococcus rhodochrous
  7rej-assembly2_B  TM=2.628E-01  e=8.041E+00  Kuttervirus CBA120

Foldseek 3Di:
DDDDDDDDDDDDPDPDDDDDCQDDAAEDAVVCLCPPNQWYWHDDPNDIWTWHQDPVRHIDTGD

Organism: Salmonella typhimurium (strain LT2 / SGSC1412 / ATCC 700720) (NCBI:txid99287)

Radius of gyration: 21.33 Å; Cα contacts (8 Å, |Δi|>4): 80; chains: 1; bounding box: 64×36×33 Å

InterPro domains: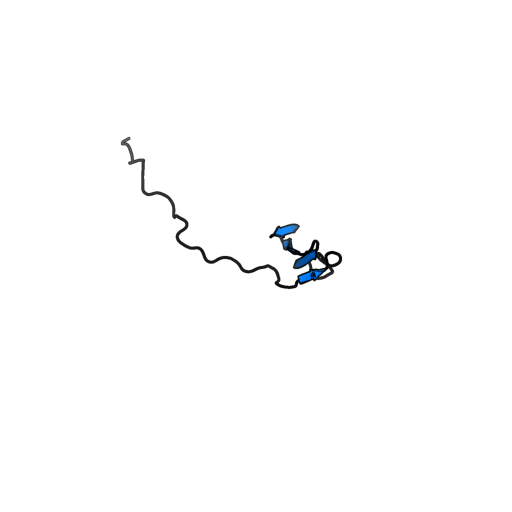
  IPR019600 Hemin uptake protein HemP [PF10636] (27-63)

Secondary structure (DSSP, 8-state):
-PPP----PPPPP-----PPPPS---EEEGGGSSTTT-EEEEEETTEEEEEEEETTTEEEEE-

Sequence (63 aa):
MSRMDNTELPHPKEIDNETLLPAAERRVNSQALLGPDGKVIIDHNGQEYLLRKTQAGKLLLTKMSRMDNTELPHPKEIDNETLLPAAERRVNSQALLGPDGKVIIDHNGQEYLLRKTQAGKLLLTKMSRMDNTELPHPKEIDNETLLPAAERRVNSQALLGPDGKVIIDHNGQEYLLRKTQAGKLLLTKMSRMDNTELPHPKEIDNETLLPAAERRVNSQALLGPDGKVIIDHNGQEYLLRKTQAGKLLLTKMSRMDNTELPHPKEIDNETLLPAAERRVNSQALLGPDGKVIIDHNGQEYLLRKTQAGKLLLTKMSRMDNTELPHPKEIDNETLLPAAERRVNSQALLGPDGKVIIDHNGQEYLLRKTQAGKLLLTKMSRMDNTELPHPKEIDNETLLPAAERRVNSQALLGPDGKVIIDHNGQEYLLRKTQAGKLLLTKMSRMDNTELPHPKEIDNETLLPAAERRVNSQALLGPDGKVIIDHNGQEYLLRKTQAGKLLLTKMSRMDNTELPHPKEIDNETLLPAAERRVNSQALLGPDGKVIIDHNGQEYLLRKTQAGKLLLTKMSRMDNTELPHPKEIDNETLLPAAERRVNSQALLGPDGKVIIDHNGQEYLLRKTQAGKLLLTKMSRMDNTELPHPKEIDNETLLPAAERRVNSQALLGPDGKVIIDHNGQEYLLRKTQAGKLLLTKMSRMDNTELPHPKEIDNETLLPAAERRVNSQALLGPDGKVIIDHNGQEYLLRKTQAGKLLLTKMSRMDNTELPHPKEIDNETLLPAAERRVNSQALLGPDGKVIIDHNGQEYLLRKTQAGKLLLTKMSRMDNTELPHPKEIDNETLLPAAERRVNSQALLGPDGKVIIDHNGQEYLLRKTQAGKLLLTKMSRMDNTELPHPKEIDNETLLPAAERRVNSQALLGPDGKVIIDHNGQEYLLRKTQAGKLLLTKMSRMDNTELPHPKEIDNETLLPAAERRVNSQALLGPDGKVIIDHNGQEYLLRKTQAGKLLLTKMSRMDNTELPHPKEIDNETLLPAAERRVNSQALLGPDGKVIIDHNGQEYLLRKTQAGKLLLTKMSRMDNTELPHPKEIDNETLLPAAERRVNSQALLGPDGKVIIDHNGQEYLLRKTQAGKLLLTKMSRMDNTELPHPKEIDNETLLPAAERRVNSQALLGPDGKVIIDHNGQEYLLRKTQAGKLLLTKMSRMDNTELPHPKEIDNETLLPAAERRVNSQALLGPDGKVIIDHNGQEYLLRKTQAGKLLLTK